Protein 2EOZ (pdb70)

Structure (mmCIF, N/CA/C/O backbone):
data_2EOZ
#
_entry.id   2EOZ
#
loop_
_entity.id
_entity.type
_entity.pdbx_description
1 polymer 'Zinc finger protein 473'
2 non-polymer 'ZINC ION'
#
loop_
_atom_site.group_PDB
_atom_site.id
_atom_site.type_symbol
_atom_site.label_atom_id
_atom_site.label_alt_id
_atom_site.label_comp_id
_atom_site.label_asym_id
_atom_site.label_entity_id
_atom_site.label_seq_id
_atom_site.pdbx_PDB_ins_code
_atom_site.Cartn_x
_atom_site.Cartn_y
_atom_site.Cartn_z
_atom_site.occupancy
_atom_site.B_iso_or_equiv
_atom_site.auth_seq_id
_atom_site.auth_comp_id
_atom_site.auth_asym_id
_atom_site.auth_atom_id
_atom_site.pdbx_PDB_model_num
ATOM 1 N N . GLY A 1 1 ? -0.936 -10.573 -21.018 1.00 0.00 1 GLY A N 1
ATOM 2 C CA . GLY A 1 1 ? -1.139 -10.279 -19.612 1.00 0.00 1 GLY A CA 1
ATOM 3 C C . GLY A 1 1 ? 0.098 -10.549 -18.779 1.00 0.00 1 GLY A C 1
ATOM 4 O O . GLY A 1 1 ? 0.092 -11.421 -17.910 1.00 0.00 1 GLY A O 1
ATOM 8 N N . SER A 1 2 ? 1.163 -9.799 -19.044 1.00 0.00 2 SER A N 1
ATOM 9 C CA . SER A 1 2 ? 2.416 -9.965 -18.316 1.00 0.00 2 SER A CA 1
ATOM 10 C C . SER A 1 2 ? 2.621 -8.826 -17.322 1.00 0.00 2 SER A C 1
ATOM 11 O O . SER A 1 2 ? 2.986 -9.053 -16.168 1.00 0.00 2 SER A O 1
ATOM 19 N N . SER A 1 3 ? 2.384 -7.601 -17.778 1.00 0.00 3 SER A N 1
ATOM 20 C CA . SER A 1 3 ? 2.547 -6.425 -16.931 1.00 0.00 3 SER A CA 1
ATOM 21 C C . SER A 1 3 ? 1.340 -6.244 -16.015 1.00 0.00 3 SER A C 1
ATOM 22 O O . SER A 1 3 ? 0.215 -6.584 -16.378 1.00 0.00 3 SER A O 1
ATOM 30 N N . GLY A 1 4 ? 1.585 -5.706 -14.824 1.00 0.00 4 GLY A N 1
ATOM 31 C CA . GLY A 1 4 ? 0.510 -5.489 -13.874 1.00 0.00 4 GLY A CA 1
ATOM 32 C C . GLY A 1 4 ? -0.295 -4.243 -14.183 1.00 0.00 4 GLY A C 1
ATOM 33 O O . GLY A 1 4 ? -0.779 -4.070 -15.301 1.00 0.00 4 GLY A O 1
ATOM 37 N N . SER A 1 5 ? -0.440 -3.372 -13.189 1.00 0.00 5 SER A N 1
ATOM 38 C CA . SER A 1 5 ? -1.197 -2.137 -13.359 1.00 0.00 5 SER A CA 1
ATOM 39 C C . SER A 1 5 ? -0.261 -0.949 -13.557 1.00 0.00 5 SER A C 1
ATOM 40 O O . SER A 1 5 ? 0.397 -0.499 -12.618 1.00 0.00 5 SER A O 1
ATOM 48 N N . SER A 1 6 ? -0.206 -0.445 -14.786 1.00 0.00 6 SER A N 1
ATOM 49 C CA . SER A 1 6 ? 0.653 0.689 -15.109 1.00 0.00 6 SER A CA 1
ATOM 50 C C . SER A 1 6 ? 0.348 1.877 -14.203 1.00 0.00 6 SER A C 1
ATOM 51 O O . SER A 1 6 ? -0.809 2.149 -13.884 1.00 0.00 6 SER A O 1
ATOM 59 N N . GLY A 1 7 ? 1.396 2.583 -13.790 1.00 0.00 7 GLY A N 1
ATOM 60 C CA . GLY A 1 7 ? 1.221 3.734 -12.923 1.00 0.00 7 GLY A CA 1
ATOM 61 C C . GLY A 1 7 ? 2.449 4.622 -12.884 1.00 0.00 7 GLY A C 1
ATOM 62 O O . GLY A 1 7 ? 3.458 4.329 -13.526 1.00 0.00 7 GLY A O 1
ATOM 66 N N . THR A 1 8 ? 2.364 5.714 -12.130 1.00 0.00 8 THR A N 1
ATOM 67 C CA . THR A 1 8 ? 3.475 6.649 -12.012 1.00 0.00 8 THR A CA 1
ATOM 68 C C . THR A 1 8 ? 3.746 7.000 -10.553 1.00 0.00 8 THR A C 1
ATOM 69 O O . THR A 1 8 ? 2.821 7.114 -9.750 1.00 0.00 8 THR A O 1
ATOM 80 N N . GLY A 1 9 ? 5.021 7.171 -10.217 1.00 0.00 9 GLY A N 1
ATOM 81 C CA . GLY A 1 9 ? 5.390 7.507 -8.854 1.00 0.00 9 GLY A CA 1
ATOM 82 C C . GLY A 1 9 ? 4.824 6.531 -7.842 1.00 0.00 9 GLY A C 1
ATOM 83 O O . GLY A 1 9 ? 3.707 6.708 -7.358 1.00 0.00 9 GLY A O 1
ATOM 87 N N . GLU A 1 10 ? 5.597 5.497 -7.524 1.00 0.00 10 GLU A N 1
ATOM 88 C CA . GLU A 1 10 ? 5.164 4.488 -6.564 1.00 0.00 10 GLU A CA 1
ATOM 89 C C . GLU A 1 10 ? 5.085 5.073 -5.157 1.00 0.00 10 GLU A C 1
ATOM 90 O O . GLU A 1 10 ? 6.004 5.756 -4.703 1.00 0.00 10 GLU A O 1
ATOM 102 N N . LYS A 1 11 ? 3.980 4.802 -4.471 1.00 0.00 11 LYS A N 1
ATOM 103 C CA . LYS A 1 11 ? 3.778 5.300 -3.116 1.00 0.00 11 LYS A CA 1
ATOM 104 C C . LYS A 1 11 ? 4.945 4.910 -2.214 1.00 0.00 11 LYS A C 1
ATOM 105 O O . LYS A 1 11 ? 5.520 3.828 -2.335 1.00 0.00 11 LYS A O 1
ATOM 124 N N . PRO A 1 12 ? 5.304 5.810 -1.286 1.00 0.00 12 PRO A N 1
ATOM 125 C CA . PRO A 1 12 ? 6.404 5.580 -0.345 1.00 0.00 12 PRO A CA 1
ATOM 126 C C . PRO A 1 12 ? 6.071 4.506 0.685 1.00 0.00 12 PRO A C 1
ATOM 127 O O . PRO A 1 12 ? 6.955 3.791 1.158 1.00 0.00 12 PRO A O 1
ATOM 138 N N . TYR A 1 13 ? 4.792 4.397 1.027 1.00 0.00 13 TYR A N 1
ATOM 139 C CA . TYR A 1 13 ? 4.344 3.411 2.003 1.00 0.00 13 TYR A CA 1
ATOM 140 C C . TYR A 1 13 ? 3.744 2.192 1.309 1.00 0.00 13 TYR A C 1
ATOM 141 O O . TYR A 1 13 ? 3.001 2.320 0.336 1.00 0.00 13 TYR A O 1
ATOM 159 N N . SER A 1 14 ? 4.074 1.008 1.817 1.00 0.00 14 SER A N 1
ATOM 160 C CA . SER A 1 14 ? 3.572 -0.236 1.245 1.00 0.00 14 SER A CA 1
ATOM 161 C C . SER A 1 14 ? 3.362 -1.287 2.330 1.00 0.00 14 SER A C 1
ATOM 162 O O 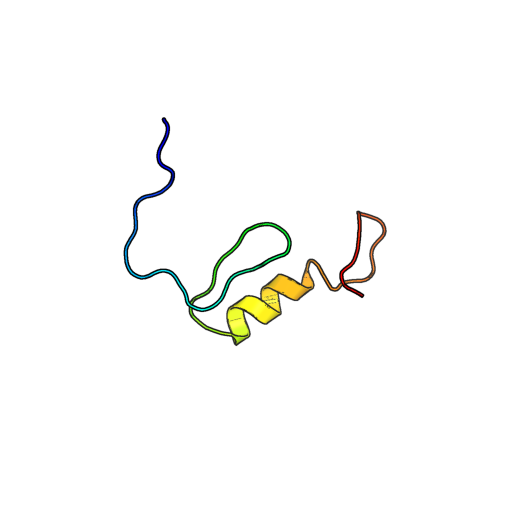. SER A 1 14 ? 4.131 -1.368 3.289 1.00 0.00 14 SER A O 1
ATOM 170 N N . CYS A 1 15 ? 2.316 -2.090 2.172 1.00 0.00 15 CYS A N 1
ATOM 171 C CA . CYS A 1 15 ? 2.002 -3.137 3.138 1.00 0.00 15 CYS A CA 1
ATOM 172 C C . CYS A 1 15 ? 2.760 -4.421 2.813 1.00 0.00 15 CYS A C 1
ATOM 173 O O . CYS A 1 15 ? 2.352 -5.192 1.945 1.00 0.00 15 CYS A O 1
ATOM 180 N N . ASN A 1 16 ? 3.865 -4.644 3.517 1.00 0.00 16 ASN A N 1
ATOM 181 C CA . ASN A 1 16 ? 4.680 -5.834 3.304 1.00 0.00 16 ASN A CA 1
ATOM 182 C C . ASN A 1 16 ? 4.108 -7.028 4.061 1.00 0.00 16 ASN A C 1
ATOM 183 O O . ASN A 1 16 ? 4.843 -7.788 4.692 1.00 0.00 16 ASN A O 1
ATOM 194 N N . VAL A 1 17 ? 2.790 -7.189 3.992 1.00 0.00 17 VAL A N 1
ATOM 195 C CA . VAL A 1 17 ? 2.118 -8.292 4.668 1.00 0.00 17 VAL A CA 1
ATOM 196 C C . VAL A 1 17 ? 1.200 -9.046 3.713 1.00 0.00 17 VAL A C 1
ATOM 197 O O . VAL A 1 17 ? 1.303 -10.264 3.566 1.00 0.00 17 VAL A O 1
ATOM 210 N N . CYS A 1 18 ? 0.302 -8.313 3.063 1.00 0.00 18 CYS A N 1
ATOM 211 C CA . CYS A 1 18 ? -0.636 -8.911 2.120 1.00 0.00 18 CYS A CA 1
ATOM 212 C C . CYS A 1 18 ? -0.374 -8.412 0.702 1.00 0.00 18 CYS A C 1
ATOM 213 O O . CYS A 1 18 ? -0.345 -9.194 -0.248 1.00 0.00 18 CYS A O 1
ATOM 220 N N . GLY A 1 19 ? -0.182 -7.103 0.567 1.00 0.00 19 GLY A N 1
ATOM 221 C CA . GLY A 1 19 ? 0.076 -6.522 -0.738 1.00 0.00 19 GLY A CA 1
ATOM 222 C C . GLY A 1 19 ? -0.757 -5.281 -0.994 1.00 0.00 19 GLY A C 1
ATOM 223 O O . GLY A 1 19 ? -1.675 -5.298 -1.815 1.00 0.00 19 GLY A O 1
ATOM 227 N N . LYS A 1 20 ? -0.437 -4.201 -0.290 1.00 0.00 20 LYS A N 1
ATOM 228 C CA . LYS A 1 20 ? -1.162 -2.945 -0.444 1.00 0.00 20 LYS A CA 1
ATOM 229 C C . LYS A 1 20 ? -0.197 -1.765 -0.513 1.00 0.00 20 LYS A C 1
ATOM 230 O O . LYS A 1 20 ? 1.012 -1.930 -0.358 1.00 0.00 20 LYS A O 1
ATOM 249 N N . ALA A 1 21 ? -0.741 -0.575 -0.746 1.00 0.00 21 ALA A N 1
ATOM 250 C CA . ALA A 1 21 ? 0.072 0.633 -0.831 1.00 0.00 21 ALA A CA 1
ATOM 251 C C . ALA A 1 21 ? -0.660 1.830 -0.234 1.00 0.00 21 ALA A C 1
ATOM 252 O O . ALA A 1 21 ? -1.887 1.835 -0.135 1.00 0.00 21 ALA A O 1
ATOM 259 N N . PHE A 1 22 ? 0.102 2.843 0.166 1.00 0.00 22 PHE A N 1
ATOM 260 C CA . PHE A 1 22 ? -0.474 4.046 0.756 1.00 0.00 22 PHE A CA 1
ATOM 261 C C . PHE A 1 22 ? 0.428 5.253 0.519 1.00 0.00 22 PHE A C 1
ATOM 262 O O . PHE A 1 22 ? 1.652 5.129 0.478 1.00 0.00 22 PHE A O 1
ATOM 279 N N . VAL A 1 23 ? -0.186 6.422 0.364 1.00 0.00 23 VAL A N 1
ATOM 280 C CA . VAL A 1 23 ? 0.560 7.653 0.132 1.00 0.00 23 VAL A CA 1
ATOM 281 C C . VAL A 1 23 ? 1.167 8.181 1.427 1.00 0.00 23 VAL A C 1
ATOM 282 O O . VAL A 1 23 ? 2.311 8.635 1.450 1.00 0.00 23 VAL A O 1
ATOM 295 N N . LEU A 1 24 ? 0.392 8.118 2.505 1.00 0.00 24 LEU A N 1
ATOM 296 C CA . LEU A 1 24 ? 0.853 8.589 3.806 1.00 0.00 24 LEU A CA 1
ATOM 297 C C . LEU A 1 24 ? 1.145 7.417 4.737 1.00 0.00 24 LEU A C 1
ATOM 298 O O . LEU A 1 24 ? 0.897 6.261 4.394 1.00 0.00 24 LEU A O 1
ATOM 314 N N . SER A 1 25 ? 1.673 7.723 5.918 1.00 0.00 25 SER A N 1
ATOM 315 C CA . SER A 1 25 ? 2.001 6.695 6.899 1.00 0.00 25 SER A CA 1
ATOM 316 C C . SER A 1 25 ? 0.768 6.300 7.705 1.00 0.00 25 SER A C 1
ATOM 317 O O . SER A 1 25 ? 0.495 5.117 7.903 1.00 0.00 25 SER A O 1
ATOM 325 N N . ALA A 1 26 ? 0.027 7.301 8.169 1.00 0.00 26 ALA A N 1
ATOM 326 C CA . ALA A 1 26 ? -1.179 7.060 8.952 1.00 0.00 26 ALA A CA 1
ATOM 327 C C . ALA A 1 26 ? -2.106 6.078 8.245 1.00 0.00 26 ALA A C 1
ATOM 328 O O . ALA A 1 26 ? -2.707 5.210 8.878 1.00 0.00 26 ALA A O 1
ATOM 335 N N . HIS A 1 27 ? -2.218 6.221 6.928 1.00 0.00 27 HIS A N 1
ATOM 336 C CA . HIS A 1 27 ? -3.073 5.345 6.134 1.00 0.00 27 HIS A CA 1
ATOM 337 C C . HIS A 1 27 ? -2.593 3.899 6.214 1.00 0.00 27 HIS A C 1
ATOM 338 O O . HIS A 1 27 ? -3.394 2.976 6.373 1.00 0.00 27 HIS A O 1
ATOM 352 N N . LEU A 1 28 ? -1.283 3.708 6.103 1.00 0.00 28 LEU A N 1
ATOM 353 C CA . LEU A 1 28 ? -0.697 2.374 6.163 1.00 0.00 28 LEU A CA 1
ATOM 354 C C . LEU A 1 28 ? -0.944 1.730 7.523 1.00 0.00 28 LEU A C 1
ATOM 355 O O . LEU A 1 28 ? -1.361 0.576 7.609 1.00 0.00 28 LEU A O 1
ATOM 371 N N . ASN A 1 29 ? -0.684 2.487 8.585 1.00 0.00 29 ASN A N 1
ATOM 372 C CA . ASN A 1 29 ? -0.880 1.991 9.943 1.00 0.00 29 ASN A CA 1
ATOM 373 C C . ASN A 1 29 ? -2.293 1.445 10.124 1.00 0.00 29 ASN A C 1
ATOM 374 O O . ASN A 1 29 ? -2.479 0.317 10.579 1.00 0.00 29 ASN A O 1
ATOM 385 N N . GLN A 1 30 ? -3.285 2.254 9.765 1.00 0.00 30 GLN A N 1
ATOM 386 C CA . GLN A 1 30 ? -4.681 1.852 9.888 1.00 0.00 30 GLN A CA 1
ATOM 387 C C . GLN A 1 30 ? -4.908 0.477 9.268 1.00 0.00 30 GLN A C 1
ATOM 388 O O . GLN A 1 30 ? -5.668 -0.335 9.797 1.00 0.00 30 GLN A O 1
ATOM 402 N N . HIS A 1 31 ? -4.245 0.223 8.144 1.00 0.00 31 HIS A N 1
ATOM 403 C CA . HIS A 1 31 ? -4.375 -1.054 7.452 1.00 0.00 31 HIS A CA 1
ATOM 404 C C . HIS A 1 31 ? -3.645 -2.159 8.209 1.00 0.00 31 HIS A C 1
ATOM 405 O O . HIS A 1 31 ? -4.247 -3.157 8.606 1.00 0.00 31 HIS A O 1
ATOM 419 N N . LEU A 1 32 ? -2.344 -1.974 8.406 1.00 0.00 32 LEU A N 1
ATOM 420 C CA . LEU A 1 32 ? -1.530 -2.956 9.115 1.00 0.00 32 LEU A CA 1
ATOM 421 C C . LEU A 1 32 ? -2.310 -3.579 10.268 1.00 0.00 32 LEU A C 1
ATOM 422 O O . LEU A 1 32 ? -2.076 -4.728 10.640 1.00 0.00 32 LEU A O 1
ATOM 438 N N . ARG A 1 33 ? -3.240 -2.812 10.829 1.00 0.00 33 ARG A N 1
ATOM 439 C CA . ARG A 1 33 ? -4.056 -3.289 11.939 1.00 0.00 33 ARG A CA 1
ATOM 440 C C . ARG A 1 33 ? -4.654 -4.657 11.626 1.00 0.00 33 ARG A C 1
ATOM 441 O O . ARG A 1 33 ? -4.498 -5.606 12.395 1.00 0.00 33 ARG A O 1
ATOM 462 N N . VAL A 1 34 ? -5.341 -4.752 10.491 1.00 0.00 34 VAL A N 1
ATOM 463 C CA . VAL A 1 34 ? -5.962 -6.004 10.076 1.00 0.00 34 VAL A CA 1
ATOM 464 C C . VAL A 1 34 ? -4.991 -7.171 10.212 1.00 0.00 34 VAL A C 1
ATOM 465 O O . VAL A 1 34 ? -5.402 -8.330 10.281 1.00 0.00 34 VAL A O 1
ATOM 478 N N . HIS A 1 35 ? -3.700 -6.858 10.250 1.00 0.00 35 HIS A N 1
ATOM 479 C CA . HIS A 1 35 ? -2.668 -7.882 10.379 1.00 0.00 35 HIS A CA 1
ATOM 480 C C . HIS A 1 35 ? -2.190 -7.991 11.824 1.00 0.00 35 HIS A C 1
ATOM 481 O O . HIS A 1 35 ? -2.169 -9.079 12.402 1.00 0.00 35 HIS A O 1
ATOM 495 N N . THR A 1 36 ? -1.804 -6.858 12.402 1.00 0.00 36 THR A N 1
ATOM 496 C CA . THR A 1 36 ? -1.324 -6.827 13.778 1.00 0.00 36 THR A CA 1
ATOM 497 C C . THR A 1 36 ? -2.481 -6.920 14.766 1.00 0.00 36 THR A C 1
ATOM 498 O O . THR A 1 36 ? -2.560 -6.142 15.716 1.00 0.00 36 THR A O 1
ATOM 509 N N . GLN A 1 37 ? -3.374 -7.877 14.536 1.00 0.00 37 GLN A N 1
ATOM 510 C CA . GLN A 1 37 ? -4.527 -8.071 15.408 1.00 0.00 37 GLN A CA 1
ATOM 511 C C . GLN A 1 37 ? -4.627 -9.523 15.863 1.00 0.00 37 GLN A C 1
ATOM 512 O O . GLN A 1 37 ? -4.392 -10.445 15.082 1.00 0.00 37 GLN A O 1
ATOM 526 N N . GLU A 1 38 ? -4.978 -9.718 17.130 1.00 0.00 38 GLU A N 1
ATOM 527 C CA . GLU A 1 38 ? -5.108 -11.059 17.688 1.00 0.00 38 GLU A CA 1
ATOM 528 C C . GLU A 1 38 ? -6.298 -11.791 17.074 1.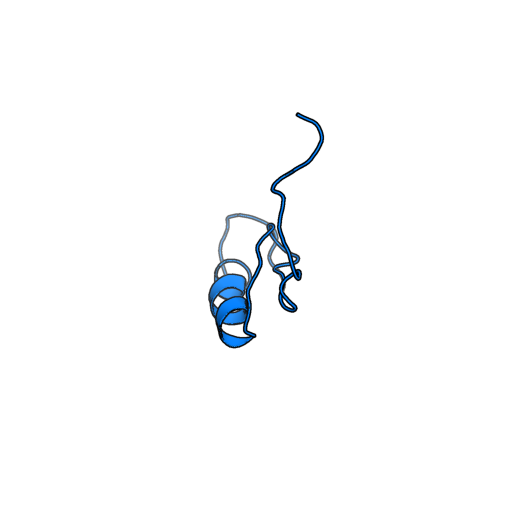00 0.00 38 GLU A C 1
ATOM 529 O O . GLU A 1 38 ? -7.449 -11.391 17.255 1.00 0.00 38 GLU A O 1
ATOM 541 N N . THR A 1 39 ? -6.013 -12.866 16.346 1.00 0.00 39 THR A N 1
ATOM 542 C CA . THR A 1 39 ? -7.058 -13.653 15.704 1.00 0.00 39 THR A CA 1
ATOM 543 C C . THR A 1 39 ? -6.535 -15.021 15.281 1.00 0.00 39 THR A C 1
ATOM 544 O O . THR A 1 39 ? -5.332 -15.205 15.088 1.00 0.00 39 THR A O 1
ATOM 555 N N . LEU A 1 40 ? -7.444 -15.979 15.138 1.00 0.00 40 LEU A N 1
ATOM 556 C CA . LEU A 1 40 ? -7.074 -17.332 14.738 1.00 0.00 40 LEU A CA 1
ATOM 557 C C . LEU A 1 40 ? -7.312 -17.542 13.246 1.00 0.00 40 LEU A C 1
ATOM 558 O O . LEU A 1 40 ? -7.993 -18.485 12.842 1.00 0.00 40 LEU A O 1
ATOM 574 N N . SER A 1 41 ? -6.744 -16.659 12.431 1.00 0.00 41 SER A N 1
ATOM 575 C CA . SER A 1 41 ? -6.895 -16.747 10.983 1.00 0.00 41 SER A CA 1
ATOM 576 C C . SER A 1 41 ? -5.610 -17.247 10.332 1.00 0.00 41 SER A C 1
ATOM 577 O O . SER A 1 41 ? -5.624 -18.200 9.555 1.00 0.00 41 SER A O 1
ATOM 585 N N . GLY A 1 42 ? -4.497 -16.594 10.655 1.00 0.00 42 GLY A N 1
ATOM 586 C CA . GLY A 1 42 ? -3.218 -16.986 10.093 1.00 0.00 42 GLY A CA 1
ATOM 587 C C . GLY A 1 42 ? -2.046 -16.473 10.907 1.00 0.00 42 GLY A C 1
ATOM 588 O O . GLY A 1 42 ? -2.174 -16.163 12.092 1.00 0.00 42 GLY A O 1
ATOM 592 N N . PRO A 1 43 ? -0.871 -16.381 10.267 1.00 0.00 43 PRO A N 1
ATOM 593 C CA . PRO A 1 43 ? 0.351 -15.904 10.921 1.00 0.00 43 PRO A CA 1
ATOM 594 C C . PRO A 1 43 ? 0.296 -14.414 11.239 1.00 0.00 43 PRO A C 1
ATOM 595 O O . PRO A 1 43 ? 0.017 -13.593 10.365 1.00 0.00 43 PRO A O 1
ATOM 606 N N . SER A 1 44 ? 0.563 -14.071 12.495 1.00 0.00 44 SER A N 1
ATOM 607 C CA . SER A 1 44 ? 0.540 -12.679 12.929 1.00 0.00 44 SER A CA 1
ATOM 608 C C . SER A 1 44 ? 1.908 -12.030 12.744 1.00 0.00 44 SER A C 1
ATOM 609 O O . SER A 1 44 ? 2.885 -12.700 12.412 1.00 0.00 44 SER A O 1
ATOM 617 N N . SER A 1 45 ? 1.968 -10.720 12.962 1.00 0.00 45 SER A N 1
ATOM 618 C CA . SER A 1 45 ? 3.215 -9.977 12.816 1.00 0.00 45 SER A CA 1
ATOM 619 C C . SER A 1 45 ? 3.978 -9.933 14.136 1.00 0.00 45 SER A C 1
ATOM 620 O O . SER A 1 45 ? 5.187 -9.706 14.160 1.00 0.00 45 SER A O 1
ATOM 628 N N . GLY A 1 46 ? 3.262 -10.153 15.235 1.00 0.00 46 GLY A N 1
ATOM 629 C CA . GLY A 1 46 ? 3.887 -10.134 16.544 1.00 0.00 46 GLY A CA 1
ATOM 630 C C . GLY A 1 46 ? 2.883 -9.944 17.663 1.00 0.00 46 GLY A C 1
ATOM 631 O O . GLY A 1 46 ? 2.233 -10.912 18.055 1.00 0.00 46 GLY A O 1
ATOM 636 N N . GLY A 1 1 ? -12.841 -14.151 -12.779 1.00 0.00 1 GLY A N 2
ATOM 637 C CA . GLY A 1 1 ? -11.807 -15.066 -12.330 1.00 0.00 1 GLY A CA 2
ATOM 638 C C . GLY A 1 1 ? -10.601 -14.344 -11.761 1.00 0.00 1 GLY A C 2
ATOM 639 O O . GLY A 1 1 ? -9.508 -14.413 -12.322 1.00 0.00 1 GLY A O 2
ATOM 643 N N . SER A 1 2 ? -10.801 -13.648 -10.646 1.00 0.00 2 SER A N 2
ATOM 644 C CA . SER A 1 2 ? -9.722 -12.906 -10.005 1.00 0.00 2 SER A CA 2
ATOM 645 C C . SER A 1 2 ? -9.000 -12.017 -11.013 1.00 0.00 2 SER A C 2
ATOM 646 O O . SER A 1 2 ? -7.773 -11.925 -11.008 1.00 0.00 2 SER A O 2
ATOM 654 N N . SER A 1 3 ? -9.772 -11.366 -11.877 1.00 0.00 3 SER A N 2
ATOM 655 C CA . SER A 1 3 ? -9.207 -10.487 -12.895 1.00 0.00 3 SER A CA 2
ATOM 656 C C . SER A 1 3 ? -8.240 -9.485 -12.271 1.00 0.00 3 SER A C 2
ATOM 657 O O . SER A 1 3 ? -8.146 -9.374 -11.049 1.00 0.00 3 SER A O 2
ATOM 665 N N . GLY A 1 4 ? -7.523 -8.756 -13.121 1.00 0.00 4 GLY A N 2
ATOM 666 C CA . GLY A 1 4 ? -6.572 -7.772 -12.636 1.00 0.00 4 GLY A CA 2
ATOM 667 C C . GLY A 1 4 ? -6.751 -6.419 -13.295 1.00 0.00 4 GLY A C 2
ATOM 668 O O . GLY A 1 4 ? -5.880 -5.963 -14.036 1.00 0.00 4 GLY A O 2
ATOM 672 N N . SER A 1 5 ? -7.883 -5.777 -13.027 1.00 0.00 5 SER A N 2
ATOM 673 C CA . SER A 1 5 ? -8.176 -4.470 -13.604 1.00 0.00 5 SER A CA 2
ATOM 674 C C . SER A 1 5 ? -7.784 -3.352 -12.644 1.00 0.00 5 SER A C 2
ATOM 675 O O . SER A 1 5 ? -8.588 -2.916 -11.820 1.00 0.00 5 SER A O 2
ATOM 683 N N . SER A 1 6 ? -6.542 -2.892 -12.756 1.00 0.00 6 SER A N 2
ATOM 684 C CA . SER A 1 6 ? -6.040 -1.827 -11.895 1.00 0.00 6 SER A CA 2
ATOM 685 C C . SER A 1 6 ? -4.719 -1.278 -12.424 1.00 0.00 6 SER A C 2
ATOM 686 O O . SER A 1 6 ? -3.836 -2.034 -12.828 1.00 0.00 6 SER A O 2
ATOM 694 N N . GLY A 1 7 ? -4.590 0.046 -12.419 1.00 0.00 7 GLY A N 2
ATOM 695 C CA . GLY A 1 7 ? -3.375 0.675 -12.901 1.00 0.00 7 GLY A CA 2
ATOM 696 C C . GLY A 1 7 ? -2.202 0.464 -11.963 1.00 0.00 7 GLY A C 2
ATOM 697 O O . GLY A 1 7 ? -2.280 -0.333 -11.028 1.00 0.00 7 GLY A O 2
ATOM 701 N N . THR A 1 8 ? -1.110 1.180 -12.214 1.00 0.00 8 THR A N 2
ATOM 702 C CA . THR A 1 8 ? 0.085 1.065 -11.387 1.00 0.00 8 THR A CA 2
ATOM 703 C C . THR A 1 8 ? 0.684 2.436 -11.094 1.00 0.00 8 THR A C 2
ATOM 704 O O . THR A 1 8 ? 0.602 3.348 -11.916 1.00 0.00 8 THR A O 2
ATOM 715 N N . GLY A 1 9 ? 1.288 2.574 -9.918 1.00 0.00 9 GLY A N 2
ATOM 716 C CA . GLY A 1 9 ? 1.893 3.837 -9.538 1.00 0.00 9 GLY A CA 2
ATOM 717 C C . GLY A 1 9 ? 3.054 3.660 -8.580 1.00 0.00 9 GLY A C 2
ATOM 718 O O . GLY A 1 9 ? 3.729 2.631 -8.598 1.00 0.00 9 GLY A O 2
ATOM 722 N N . GLU A 1 10 ? 3.288 4.665 -7.743 1.00 0.00 10 GLU A N 2
ATOM 723 C CA . GLU A 1 10 ? 4.378 4.615 -6.775 1.00 0.00 10 GLU A CA 2
ATOM 724 C C . GLU A 1 10 ? 3.967 5.268 -5.459 1.00 0.00 10 GLU A C 2
ATOM 725 O O . GLU A 1 10 ? 3.349 6.333 -5.447 1.00 0.00 10 GLU A O 2
ATOM 737 N N . LYS A 1 11 ? 4.313 4.621 -4.351 1.00 0.00 11 LYS A N 2
ATOM 738 C CA . LYS A 1 11 ? 3.982 5.137 -3.028 1.00 0.00 11 LYS A CA 2
ATOM 739 C C . LYS A 1 11 ? 5.122 4.886 -2.045 1.00 0.00 11 LYS A C 2
ATOM 740 O O . LYS A 1 11 ? 5.800 3.860 -2.094 1.00 0.00 11 LYS A O 2
ATOM 759 N N . PRO A 1 12 ? 5.337 5.843 -1.131 1.00 0.00 12 PRO A N 2
ATOM 760 C CA . PRO A 1 12 ? 6.393 5.747 -0.118 1.00 0.00 12 PRO A CA 2
ATOM 761 C C . PRO A 1 12 ? 6.097 4.678 0.928 1.00 0.00 12 PRO A C 2
ATOM 762 O O . PRO A 1 12 ? 7.012 4.109 1.524 1.00 0.00 12 PRO A O 2
ATOM 773 N N . TYR A 1 13 ? 4.815 4.408 1.145 1.00 0.00 13 TYR A N 2
ATOM 774 C CA . TYR A 1 13 ? 4.399 3.408 2.121 1.00 0.00 13 TYR A CA 2
ATOM 775 C C . TYR A 1 13 ? 3.841 2.169 1.427 1.00 0.00 13 TYR A C 2
ATOM 776 O O . TYR A 1 13 ? 3.051 2.272 0.489 1.00 0.00 13 TYR A O 2
ATOM 794 N N . SER A 1 14 ? 4.258 0.997 1.896 1.00 0.00 14 SER A N 2
ATOM 795 C CA . SER A 1 14 ? 3.804 -0.263 1.320 1.00 0.00 14 SER A CA 2
ATOM 796 C C . SER A 1 14 ? 3.658 -1.332 2.398 1.00 0.00 14 SER A C 2
ATOM 797 O O . SER A 1 14 ? 4.430 -1.372 3.357 1.00 0.00 14 SER A O 2
ATOM 805 N N . CYS A 1 15 ? 2.664 -2.198 2.234 1.00 0.00 15 CYS A N 2
ATOM 806 C CA . CYS A 1 15 ? 2.415 -3.268 3.192 1.00 0.00 15 CYS A CA 2
ATOM 807 C C . CYS A 1 15 ? 3.153 -4.542 2.788 1.00 0.00 15 CYS A C 2
ATOM 808 O O . CYS A 1 15 ? 2.862 -5.138 1.752 1.00 0.00 15 CYS A O 2
ATOM 815 N N . ASN A 1 16 ? 4.109 -4.952 3.615 1.00 0.00 16 ASN A N 2
ATOM 816 C CA . ASN A 1 16 ? 4.889 -6.154 3.345 1.00 0.00 16 ASN A CA 2
ATOM 817 C C . ASN A 1 16 ? 4.247 -7.377 3.994 1.00 0.00 16 ASN A C 2
ATOM 818 O O . ASN A 1 16 ? 4.935 -8.230 4.553 1.00 0.00 16 ASN A O 2
ATOM 829 N N . VAL A 1 17 ? 2.922 -7.455 3.914 1.00 0.00 17 VAL A N 2
ATOM 830 C CA . VAL A 1 17 ? 2.186 -8.574 4.491 1.00 0.00 17 VAL A CA 2
ATOM 831 C C . VAL A 1 17 ? 1.238 -9.192 3.470 1.00 0.00 17 VAL A C 2
ATOM 832 O O . VAL A 1 17 ? 1.317 -10.385 3.176 1.00 0.00 17 VAL A O 2
ATOM 845 N N . CYS A 1 18 ? 0.340 -8.373 2.932 1.00 0.00 18 CYS A N 2
ATOM 846 C CA . CYS A 1 18 ? -0.625 -8.839 1.943 1.00 0.00 18 CYS A CA 2
ATOM 847 C C . CYS A 1 18 ? -0.283 -8.304 0.556 1.00 0.00 18 CYS A C 2
ATOM 848 O O . CYS A 1 18 ? -0.336 -9.033 -0.433 1.00 0.00 18 CYS A O 2
ATOM 855 N N . GLY A 1 19 ? 0.068 -7.023 0.491 1.00 0.00 19 GLY A N 2
ATOM 856 C CA . GLY A 1 19 ? 0.413 -6.411 -0.778 1.00 0.00 19 GLY A CA 2
ATOM 857 C C . GLY A 1 19 ? -0.407 -5.168 -1.065 1.00 0.00 19 GLY A C 2
ATOM 858 O O . GLY A 1 19 ? -1.229 -5.156 -1.982 1.00 0.00 19 GLY A O 2
ATOM 862 N N . LYS A 1 20 ? -0.185 -4.121 -0.279 1.00 0.00 20 LYS A N 2
ATOM 863 C CA . LYS A 1 20 ? -0.909 -2.867 -0.452 1.00 0.00 20 LYS A CA 2
ATOM 864 C C . LYS A 1 20 ? 0.053 -1.684 -0.495 1.00 0.00 20 LYS A C 2
ATOM 865 O O . LYS A 1 20 ? 1.250 -1.837 -0.254 1.00 0.00 20 LYS A O 2
ATOM 884 N N . ALA A 1 21 ? -0.479 -0.506 -0.802 1.00 0.00 21 ALA A N 2
ATOM 885 C CA . ALA A 1 21 ? 0.332 0.703 -0.873 1.00 0.00 21 ALA A CA 2
ATOM 886 C C . ALA A 1 21 ? -0.456 1.922 -0.405 1.00 0.00 21 ALA A C 2
ATOM 887 O O . ALA A 1 21 ? -1.673 1.992 -0.583 1.00 0.00 21 ALA A O 2
ATOM 894 N N . PHE A 1 22 ? 0.243 2.880 0.194 1.00 0.00 22 PHE A N 2
ATOM 895 C CA . PHE A 1 22 ? -0.392 4.095 0.689 1.00 0.00 22 PHE A CA 2
ATOM 896 C C . PHE A 1 22 ? 0.509 5.307 0.470 1.00 0.00 22 PHE A C 2
ATOM 897 O O . PHE A 1 22 ? 1.731 5.182 0.394 1.00 0.00 22 PHE A O 2
ATOM 914 N N . VAL A 1 23 ? -0.105 6.482 0.368 1.00 0.00 23 VAL A N 2
ATOM 915 C CA . VAL A 1 23 ? 0.639 7.718 0.159 1.00 0.00 23 VAL A CA 2
ATOM 916 C C . VAL A 1 23 ? 1.156 8.279 1.479 1.00 0.00 23 VAL A C 2
ATOM 917 O O . VAL A 1 23 ? 2.276 8.787 1.555 1.00 0.00 23 VAL A O 2
ATOM 930 N N . LEU A 1 24 ? 0.333 8.185 2.517 1.00 0.00 24 LEU A N 2
ATOM 931 C CA . LEU A 1 24 ? 0.706 8.683 3.837 1.00 0.00 24 LEU A CA 2
ATOM 932 C C . LEU A 1 24 ? 1.062 7.532 4.773 1.00 0.00 24 LEU A C 2
ATOM 933 O O . LEU A 1 24 ? 0.824 6.366 4.457 1.00 0.00 24 LEU A O 2
ATOM 949 N N . SER A 1 25 ? 1.631 7.868 5.926 1.00 0.00 25 SER A N 2
ATOM 950 C CA . SER A 1 25 ? 2.021 6.862 6.908 1.00 0.00 25 SER A CA 2
ATOM 951 C C . SER A 1 25 ? 0.808 6.368 7.690 1.00 0.00 25 SER A C 2
ATOM 952 O O . SER A 1 25 ? 0.623 5.166 7.875 1.00 0.00 25 SER A O 2
ATOM 960 N N . ALA A 1 26 ? -0.016 7.305 8.146 1.00 0.00 26 ALA A N 2
ATOM 961 C CA . ALA A 1 26 ? -1.213 6.967 8.907 1.00 0.00 26 ALA A CA 2
ATOM 962 C C . ALA A 1 26 ? -2.051 5.924 8.175 1.00 0.00 26 ALA A C 2
ATOM 963 O O . ALA A 1 26 ? -2.479 4.931 8.765 1.00 0.00 26 ALA A O 2
ATOM 970 N N . HIS A 1 27 ? -2.284 6.156 6.887 1.00 0.00 27 HIS A N 2
ATOM 971 C CA . HIS A 1 27 ? -3.072 5.236 6.074 1.00 0.00 27 HIS A CA 2
ATOM 972 C C . HIS A 1 27 ? -2.515 3.818 6.164 1.00 0.00 27 HIS A C 2
ATOM 973 O O . HIS A 1 27 ? -3.261 2.858 6.356 1.00 0.00 27 HIS A O 2
ATOM 987 N N . LEU A 1 28 ? -1.200 3.695 6.022 1.00 0.00 28 LEU A N 2
ATOM 988 C CA . LEU A 1 28 ? -0.542 2.394 6.086 1.00 0.00 28 LEU A CA 2
ATOM 989 C C . LEU A 1 28 ? -0.733 1.755 7.458 1.00 0.00 28 LEU A C 2
ATOM 990 O O . LEU A 1 28 ? -1.099 0.585 7.562 1.00 0.00 28 LEU A O 2
ATOM 1006 N N . ASN A 1 29 ? -0.484 2.531 8.507 1.00 0.00 29 ASN A N 2
ATOM 1007 C CA . ASN A 1 29 ? -0.630 2.041 9.873 1.00 0.00 29 ASN A CA 2
ATOM 1008 C C . ASN A 1 29 ? -2.021 1.455 10.095 1.00 0.00 29 ASN A C 2
ATOM 1009 O O . ASN A 1 29 ? -2.161 0.307 10.514 1.00 0.00 29 ASN A O 2
ATOM 1020 N N . GLN A 1 30 ? -3.045 2.252 9.809 1.00 0.00 30 GLN A N 2
ATOM 1021 C CA . GLN A 1 30 ? -4.425 1.813 9.978 1.00 0.00 30 GLN A CA 2
ATOM 1022 C C . GLN A 1 30 ? -4.649 0.456 9.316 1.00 0.00 30 GLN A C 2
ATOM 1023 O O . GLN A 1 30 ? -5.341 -0.405 9.861 1.00 0.00 30 GLN A O 2
ATOM 1037 N N . HIS A 1 31 ? -4.059 0.273 8.139 1.00 0.00 31 HIS A N 2
ATOM 1038 C CA . HIS A 1 31 ? -4.194 -0.979 7.403 1.00 0.00 31 HIS A CA 2
ATOM 1039 C C . HIS A 1 31 ? -3.665 -2.151 8.224 1.00 0.00 31 HIS A C 2
ATOM 1040 O O . HIS A 1 31 ? -4.311 -3.195 8.323 1.00 0.00 31 HIS A O 2
ATOM 1054 N N . LEU A 1 32 ? -2.487 -1.972 8.811 1.00 0.00 32 LEU A N 2
ATOM 1055 C CA . LEU A 1 32 ? -1.870 -3.015 9.623 1.00 0.00 32 LEU A CA 2
ATOM 1056 C C . LEU A 1 32 ? -2.841 -3.526 10.683 1.00 0.00 32 LEU A C 2
ATOM 1057 O O . LEU A 1 32 ? -2.733 -4.663 11.142 1.00 0.00 32 LEU A O 2
ATOM 1073 N N . ARG A 1 33 ? -3.790 -2.678 11.065 1.00 0.00 33 ARG A N 2
ATOM 1074 C CA . ARG A 1 33 ? -4.781 -3.044 12.070 1.00 0.00 33 ARG A CA 2
ATOM 1075 C C . ARG A 1 33 ? -5.476 -4.351 11.699 1.00 0.00 33 ARG A C 2
ATOM 1076 O O . ARG A 1 33 ? -5.977 -5.068 12.565 1.00 0.00 33 ARG A O 2
ATOM 1097 N N . VAL A 1 34 ? -5.502 -4.654 10.405 1.00 0.00 34 VAL A N 2
ATOM 1098 C CA . VAL A 1 34 ? -6.135 -5.874 9.919 1.00 0.00 34 VAL A CA 2
ATOM 1099 C C . VAL A 1 34 ? -5.201 -7.071 10.062 1.00 0.00 34 VAL A C 2
ATOM 1100 O O . VAL A 1 34 ? -5.650 -8.213 10.166 1.00 0.00 34 VAL A O 2
ATOM 1113 N N . HIS A 1 35 ? -3.900 -6.802 10.066 1.00 0.00 35 HIS A N 2
ATOM 1114 C CA . HIS A 1 35 ? -2.902 -7.858 10.198 1.00 0.00 35 HIS A CA 2
ATOM 1115 C C . HIS A 1 35 ? -2.523 -8.069 11.661 1.00 0.00 35 HIS A C 2
ATOM 1116 O O . HIS A 1 35 ? -2.658 -9.169 12.196 1.00 0.00 35 HIS A O 2
ATOM 1130 N N . THR A 1 36 ? -2.047 -7.006 12.303 1.00 0.00 36 THR A N 2
ATOM 1131 C CA . THR A 1 36 ? -1.647 -7.075 13.702 1.00 0.00 36 THR A CA 2
ATOM 1132 C C . THR A 1 36 ? -2.542 -8.030 14.484 1.00 0.00 36 THR A C 2
ATOM 1133 O O . THR A 1 36 ? -2.073 -8.757 15.359 1.00 0.00 36 THR A O 2
ATOM 1144 N N . GLN A 1 37 ? -3.831 -8.023 14.161 1.00 0.00 37 GLN A N 2
ATOM 1145 C CA . GLN A 1 37 ? -4.791 -8.890 14.834 1.00 0.00 37 GLN A CA 2
ATOM 1146 C C . GLN A 1 37 ? -4.516 -10.356 14.517 1.00 0.00 37 GLN A C 2
ATOM 1147 O O . GLN A 1 37 ? -4.550 -10.766 13.358 1.00 0.00 37 GLN A O 2
ATOM 1161 N N . GLU A 1 38 ? -4.244 -11.140 15.555 1.00 0.00 38 GLU A N 2
ATOM 1162 C CA . GLU A 1 38 ? -3.962 -12.561 15.386 1.00 0.00 38 GLU A CA 2
ATOM 1163 C C . GLU A 1 38 ? -4.854 -13.167 14.307 1.00 0.00 38 GLU A C 2
ATOM 1164 O O . GLU A 1 38 ? -6.069 -12.963 14.301 1.00 0.00 38 GLU A O 2
ATOM 1176 N N . THR A 1 39 ? -4.243 -13.915 13.393 1.00 0.00 39 THR A N 2
ATOM 1177 C CA . THR A 1 39 ? -4.980 -14.550 12.308 1.00 0.00 39 THR A CA 2
ATOM 1178 C C . THR A 1 39 ? -4.860 -16.069 12.377 1.00 0.00 39 THR A C 2
ATOM 1179 O O . THR A 1 39 ? -5.858 -16.785 12.287 1.00 0.00 39 THR A O 2
ATOM 1190 N N . LEU A 1 40 ? -3.634 -16.554 12.538 1.00 0.00 40 LEU A N 2
ATOM 1191 C CA . LEU A 1 40 ? -3.383 -17.988 12.620 1.00 0.00 40 LEU A CA 2
ATOM 1192 C C . LEU A 1 40 ? -2.659 -18.341 13.915 1.00 0.00 40 LEU A C 2
ATOM 1193 O O . LEU A 1 40 ? -1.809 -17.587 14.388 1.00 0.00 40 LEU A O 2
ATOM 1209 N N . SER A 1 41 ? -2.999 -19.494 14.483 1.00 0.00 41 SER A N 2
ATOM 1210 C CA . SER A 1 41 ? -2.382 -19.947 15.724 1.00 0.00 41 SER A CA 2
ATOM 1211 C C . SER A 1 41 ? -1.060 -20.655 15.447 1.00 0.00 41 SER A C 2
ATOM 1212 O O . SER A 1 41 ? -1.015 -21.648 14.722 1.00 0.00 41 SER A O 2
ATOM 1220 N N . GLY A 1 42 ? 0.016 -20.135 16.030 1.00 0.00 42 GLY A N 2
ATOM 1221 C CA . GLY A 1 42 ? 1.326 -20.730 15.834 1.00 0.00 42 GLY A CA 2
ATOM 1222 C C . GLY A 1 42 ? 2.452 -19.787 16.209 1.00 0.00 42 GLY A C 2
ATOM 1223 O O . GLY A 1 42 ? 3.029 -19.106 15.361 1.00 0.00 42 GLY A O 2
ATOM 1227 N N . PRO A 1 43 ? 2.779 -19.738 17.509 1.00 0.00 43 PRO A N 2
ATOM 1228 C CA . PRO A 1 43 ? 3.846 -18.875 18.025 1.00 0.00 43 PRO A CA 2
ATOM 1229 C C . PRO A 1 43 ? 5.231 -19.343 17.593 1.00 0.00 43 PRO A C 2
ATOM 1230 O O . PRO A 1 43 ? 5.451 -20.533 17.363 1.00 0.00 43 PRO A O 2
ATOM 1241 N N . SER A 1 44 ? 6.163 -18.401 17.485 1.00 0.00 44 SER A N 2
ATOM 1242 C CA . SER A 1 44 ? 7.526 -18.718 17.077 1.00 0.00 44 SER A CA 2
ATOM 1243 C C . SER A 1 44 ? 8.461 -18.748 18.283 1.00 0.00 44 SER A C 2
ATOM 1244 O O . SER A 1 44 ? 8.148 -18.196 19.338 1.00 0.00 44 SER A O 2
ATOM 1252 N N . SER A 1 45 ? 9.609 -19.397 18.118 1.00 0.00 45 SER A N 2
ATOM 1253 C CA . SER A 1 45 ? 10.588 -19.503 19.193 1.00 0.00 45 SER A CA 2
ATOM 1254 C C . SER A 1 45 ? 11.479 -18.265 19.241 1.00 0.00 45 SER A C 2
ATOM 1255 O O . SER A 1 45 ? 12.134 -17.919 18.259 1.00 0.00 45 SER A O 2
ATOM 1263 N N . GLY A 1 46 ? 11.497 -17.601 20.393 1.00 0.00 46 GLY A N 2
ATOM 1264 C CA . GLY A 1 46 ? 12.309 -16.409 20.549 1.00 0.00 46 GLY A CA 2
ATOM 1265 C C . GLY A 1 46 ? 12.951 -16.319 21.919 1.00 0.00 46 GLY A C 2
ATOM 1266 O O . GLY A 1 46 ? 13.750 -17.189 22.265 1.00 0.00 46 GLY A O 2
ATOM 1271 N N . GLY A 1 1 ? -16.909 0.893 -9.256 1.00 0.00 1 GLY A N 3
ATOM 1272 C CA . GLY A 1 1 ? -15.993 -0.112 -8.747 1.00 0.00 1 GLY A CA 3
ATOM 1273 C C . GLY A 1 1 ? -14.600 0.025 -9.328 1.00 0.00 1 GLY A C 3
ATOM 1274 O O . GLY A 1 1 ? -13.660 0.395 -8.624 1.00 0.00 1 GLY A O 3
ATOM 1278 N N . SER A 1 2 ? -14.466 -0.276 -10.616 1.00 0.00 2 SER A N 3
ATOM 1279 C CA . SER A 1 2 ? -13.176 -0.190 -11.290 1.00 0.00 2 SER A CA 3
ATOM 1280 C C . SER A 1 2 ? -12.785 1.265 -11.531 1.00 0.00 2 SER A C 3
ATOM 1281 O O . SER A 1 2 ? -13.069 1.829 -12.587 1.00 0.00 2 SER A O 3
ATOM 1289 N N . SER A 1 3 ? -12.131 1.867 -10.542 1.00 0.00 3 SER A N 3
ATOM 1290 C CA . SER A 1 3 ? -11.703 3.257 -10.643 1.00 0.00 3 SER A CA 3
ATOM 1291 C C . SER A 1 3 ? -10.481 3.385 -11.548 1.00 0.00 3 SER A C 3
ATOM 1292 O O . SER A 1 3 ? -10.344 4.356 -12.292 1.00 0.00 3 SER A O 3
ATOM 1300 N N . GLY A 1 4 ? -9.594 2.398 -11.477 1.00 0.00 4 GLY A N 3
ATOM 1301 C CA . GLY A 1 4 ? -8.394 2.418 -12.293 1.00 0.00 4 GLY A CA 3
ATOM 1302 C C . GLY A 1 4 ? -7.384 1.372 -11.865 1.00 0.00 4 GLY A C 3
ATOM 1303 O O . GLY A 1 4 ? -6.986 1.323 -10.701 1.00 0.00 4 GLY A O 3
ATOM 1307 N N . SER A 1 5 ? -6.969 0.532 -12.807 1.00 0.00 5 SER A N 3
ATOM 1308 C CA . SER A 1 5 ? -6.003 -0.522 -12.520 1.00 0.00 5 SER A CA 3
ATOM 1309 C C . SER A 1 5 ? -4.771 0.045 -11.822 1.00 0.00 5 SER A C 3
ATOM 1310 O O . SER A 1 5 ? -4.454 -0.332 -10.694 1.00 0.00 5 SER A O 3
ATOM 1318 N N . SER A 1 6 ? -4.080 0.955 -12.502 1.00 0.00 6 SER A N 3
ATOM 1319 C CA . SER A 1 6 ? -2.880 1.573 -11.949 1.00 0.00 6 SER A CA 3
ATOM 1320 C C . SER A 1 6 ? -2.371 2.683 -12.864 1.00 0.00 6 SER A C 3
ATOM 1321 O O . SER A 1 6 ? -2.615 2.670 -14.070 1.00 0.00 6 SER A O 3
ATOM 1329 N N . GLY A 1 7 ? -1.661 3.644 -12.280 1.00 0.00 7 GLY A N 3
ATOM 1330 C CA . GLY A 1 7 ? -1.128 4.748 -13.055 1.00 0.00 7 GLY A CA 3
ATOM 1331 C C . GLY A 1 7 ? -1.084 6.042 -12.267 1.00 0.00 7 GLY A C 3
ATOM 1332 O O . GLY A 1 7 ? -1.394 7.111 -12.794 1.00 0.00 7 GLY A O 3
ATOM 1336 N N . THR A 1 8 ? -0.699 5.948 -10.998 1.00 0.00 8 THR A N 3
ATOM 1337 C CA . THR A 1 8 ? -0.618 7.119 -10.135 1.00 0.00 8 THR A CA 3
ATOM 1338 C C . THR A 1 8 ? 0.720 7.173 -9.405 1.00 0.00 8 THR A C 3
ATOM 1339 O O . THR A 1 8 ? 0.784 7.536 -8.231 1.00 0.00 8 THR A O 3
ATOM 1350 N N . GLY A 1 9 ? 1.788 6.810 -10.109 1.00 0.00 9 GLY A N 3
ATOM 1351 C CA . GLY A 1 9 ? 3.110 6.825 -9.512 1.00 0.00 9 GLY A CA 3
ATOM 1352 C C . GLY A 1 9 ? 3.279 5.756 -8.451 1.00 0.00 9 GLY A C 3
ATOM 1353 O O . GLY A 1 9 ? 2.333 5.039 -8.128 1.00 0.00 9 GLY A O 3
ATOM 1357 N N . GLU A 1 10 ? 4.488 5.648 -7.909 1.00 0.00 10 GLU A N 3
ATOM 1358 C CA . GLU A 1 10 ? 4.778 4.656 -6.880 1.00 0.00 10 GLU A CA 3
ATOM 1359 C C . GLU A 1 10 ? 4.701 5.277 -5.488 1.00 0.00 10 GLU A C 3
ATOM 1360 O O . GLU A 1 10 ? 5.450 6.199 -5.165 1.00 0.00 10 GLU A O 3
ATOM 1372 N N . LYS A 1 11 ? 3.788 4.766 -4.669 1.00 0.00 11 LYS A N 3
ATOM 1373 C CA . LYS A 1 11 ? 3.611 5.269 -3.311 1.00 0.00 11 LYS A CA 3
ATOM 1374 C C . LYS A 1 11 ? 4.830 4.951 -2.450 1.00 0.00 11 LYS A C 3
ATOM 1375 O O . LYS A 1 11 ? 5.454 3.898 -2.581 1.00 0.00 11 LYS A O 3
ATOM 1394 N N . PRO A 1 12 ? 5.177 5.880 -1.548 1.00 0.00 12 PRO A N 3
ATOM 1395 C CA . PRO A 1 12 ? 6.322 5.720 -0.646 1.00 0.00 12 PRO A CA 3
ATOM 1396 C C . PRO A 1 12 ? 6.083 4.644 0.408 1.00 0.00 12 PRO A C 3
ATOM 1397 O O . PRO A 1 12 ? 7.015 3.963 0.835 1.00 0.00 12 PRO A O 3
ATOM 1408 N N . TYR A 1 13 ? 4.830 4.497 0.823 1.00 0.00 13 TYR A N 3
ATOM 1409 C CA . TYR A 1 13 ? 4.470 3.505 1.829 1.00 0.00 13 TYR A CA 3
ATOM 1410 C C . TYR A 1 13 ? 3.890 2.254 1.177 1.00 0.00 13 TYR A C 3
ATOM 1411 O O . TYR A 1 13 ? 3.175 2.335 0.178 1.00 0.00 13 TYR A O 3
ATOM 1429 N N . SER A 1 14 ? 4.202 1.096 1.751 1.00 0.00 14 SER A N 3
ATOM 1430 C CA . SER A 1 14 ? 3.716 -0.174 1.226 1.00 0.00 14 SER A CA 3
ATOM 1431 C C . SER A 1 14 ? 3.562 -1.201 2.343 1.00 0.00 14 SER A C 3
ATOM 1432 O O . SER A 1 14 ? 4.332 -1.211 3.304 1.00 0.00 14 SER A O 3
ATOM 1440 N N . CYS A 1 15 ? 2.560 -2.064 2.210 1.00 0.00 15 CYS A N 3
ATOM 1441 C CA . CYS A 1 15 ? 2.303 -3.096 3.208 1.00 0.00 15 CYS A CA 3
ATOM 1442 C C . CYS A 1 15 ? 3.089 -4.365 2.893 1.00 0.00 15 CYS A C 3
ATOM 1443 O O . CYS A 1 15 ? 2.848 -5.022 1.881 1.00 0.00 15 CYS A O 3
ATOM 1450 N N . ASN A 1 16 ? 4.031 -4.704 3.768 1.00 0.00 16 ASN A N 3
ATOM 1451 C CA . ASN A 1 16 ? 4.853 -5.894 3.584 1.00 0.00 16 ASN A CA 3
ATOM 1452 C C . ASN A 1 16 ? 4.240 -7.095 4.298 1.00 0.00 16 ASN A C 3
ATOM 1453 O O . ASN A 1 16 ? 4.948 -7.897 4.906 1.00 0.00 16 ASN A O 3
ATOM 1464 N N . VAL A 1 17 ? 2.918 -7.212 4.220 1.00 0.00 17 VAL A N 3
ATOM 1465 C CA . VAL A 1 17 ? 2.209 -8.315 4.856 1.00 0.00 17 VAL A CA 3
ATOM 1466 C C . VAL A 1 17 ? 1.314 -9.042 3.859 1.00 0.00 17 VAL A C 3
ATOM 1467 O O . VAL A 1 17 ? 1.456 -10.246 3.643 1.00 0.00 17 VAL A O 3
ATOM 1480 N N . CYS A 1 18 ? 0.392 -8.302 3.252 1.00 0.00 18 CYS A N 3
ATOM 1481 C CA . CYS A 1 18 ? -0.527 -8.875 2.276 1.00 0.00 18 CYS A CA 3
ATOM 1482 C C . CYS A 1 18 ? -0.240 -8.338 0.877 1.00 0.00 18 CYS A C 3
ATOM 1483 O O . CYS A 1 18 ? -0.281 -9.078 -0.104 1.00 0.00 18 CYS A O 3
ATOM 1490 N N . GLY A 1 19 ? 0.051 -7.043 0.795 1.00 0.00 19 GLY A N 3
ATOM 1491 C CA . GLY A 1 19 ? 0.341 -6.428 -0.487 1.00 0.00 19 GLY A CA 3
ATOM 1492 C C . GLY A 1 19 ? -0.538 -5.225 -0.765 1.00 0.00 19 GLY A C 3
ATOM 1493 O O . GLY A 1 19 ? -1.504 -5.313 -1.524 1.00 0.00 19 GLY A O 3
ATOM 1497 N N . LYS A 1 20 ? -0.205 -4.096 -0.148 1.00 0.00 20 LYS A N 3
ATOM 1498 C CA . LYS A 1 20 ? -0.971 -2.869 -0.332 1.00 0.00 20 LYS A CA 3
ATOM 1499 C C . LYS A 1 20 ? -0.045 -1.663 -0.453 1.00 0.00 20 LYS A C 3
ATOM 1500 O O . LYS A 1 20 ? 1.164 -1.773 -0.250 1.00 0.00 20 LYS A O 3
ATOM 1519 N N . ALA A 1 21 ? -0.620 -0.511 -0.784 1.00 0.00 21 ALA A N 3
ATOM 1520 C CA . ALA A 1 21 ? 0.153 0.716 -0.928 1.00 0.00 21 ALA A CA 3
ATOM 1521 C C . ALA A 1 21 ? -0.583 1.904 -0.319 1.00 0.00 21 ALA A C 3
ATOM 1522 O O . ALA A 1 21 ? -1.814 1.943 -0.305 1.00 0.00 21 ALA A O 3
ATOM 1529 N N . PHE A 1 22 ? 0.177 2.871 0.184 1.00 0.00 22 PHE A N 3
ATOM 1530 C CA . PHE A 1 22 ? -0.404 4.060 0.796 1.00 0.00 22 PHE A CA 3
ATOM 1531 C C . PHE A 1 22 ? 0.473 5.283 0.548 1.00 0.00 22 PHE A C 3
ATOM 1532 O O . PHE A 1 22 ? 1.696 5.176 0.456 1.00 0.00 22 PHE A O 3
ATOM 1549 N N . VAL A 1 23 ? -0.161 6.446 0.440 1.00 0.00 23 VAL A N 3
ATOM 1550 C CA . VAL A 1 23 ? 0.560 7.691 0.203 1.00 0.00 23 VAL A CA 3
ATOM 1551 C C . VAL A 1 23 ? 1.159 8.234 1.495 1.00 0.00 23 VAL A C 3
ATOM 1552 O O . VAL A 1 23 ? 2.274 8.758 1.504 1.00 0.00 23 VAL A O 3
ATOM 1565 N N . LEU A 1 24 ? 0.413 8.106 2.586 1.00 0.00 24 LEU A N 3
ATOM 1566 C CA . LEU A 1 24 ? 0.870 8.583 3.887 1.00 0.00 24 LEU A CA 3
ATOM 1567 C C . LEU A 1 24 ? 1.197 7.415 4.812 1.00 0.00 24 LEU A C 3
ATOM 1568 O O . LEU A 1 24 ? 0.943 6.257 4.479 1.00 0.00 24 LEU A O 3
ATOM 1584 N N . SER A 1 25 ? 1.760 7.727 5.974 1.00 0.00 25 SER A N 3
ATOM 1585 C CA . SER A 1 25 ? 2.124 6.703 6.947 1.00 0.00 25 SER A CA 3
ATOM 1586 C C . SER A 1 25 ? 0.908 6.273 7.763 1.00 0.00 25 SER A C 3
ATOM 1587 O O . SER A 1 25 ? 0.696 5.084 8.002 1.00 0.00 25 SER A O 3
ATOM 1595 N N . ALA A 1 26 ? 0.113 7.249 8.187 1.00 0.00 26 ALA A N 3
ATOM 1596 C CA . ALA A 1 26 ? -1.082 6.973 8.975 1.00 0.00 26 ALA A CA 3
ATOM 1597 C C . ALA A 1 26 ? -1.975 5.953 8.277 1.00 0.00 26 ALA A C 3
ATOM 1598 O O . ALA A 1 26 ? -2.475 5.018 8.905 1.00 0.00 26 ALA A O 3
ATOM 1605 N N . HIS A 1 27 ? -2.173 6.137 6.976 1.00 0.00 27 HIS A N 3
ATOM 1606 C CA . HIS A 1 27 ? -3.007 5.232 6.193 1.00 0.00 27 HIS A CA 3
ATOM 1607 C C . HIS A 1 27 ? -2.456 3.810 6.239 1.00 0.00 27 HIS A C 3
ATOM 1608 O O . HIS A 1 27 ? -3.197 2.854 6.473 1.00 0.00 27 HIS A O 3
ATOM 1622 N N . LEU A 1 28 ? -1.154 3.677 6.014 1.00 0.00 28 LEU A N 3
ATOM 1623 C CA . LEU A 1 28 ? -0.504 2.372 6.030 1.00 0.00 28 LEU A CA 3
ATOM 1624 C C . LEU A 1 28 ? -0.738 1.662 7.359 1.00 0.00 28 LEU A C 3
ATOM 1625 O O . LEU A 1 28 ? -1.106 0.489 7.391 1.00 0.00 28 LEU A O 3
ATOM 1641 N N . ASN A 1 29 ? -0.524 2.383 8.455 1.00 0.00 29 ASN A N 3
ATOM 1642 C CA . ASN A 1 29 ? -0.714 1.823 9.788 1.00 0.00 29 ASN A CA 3
ATOM 1643 C C . ASN A 1 29 ? -2.145 1.324 9.969 1.00 0.00 29 ASN A C 3
ATOM 1644 O O . ASN A 1 29 ? -2.369 0.153 10.276 1.00 0.00 29 ASN A O 3
ATOM 1655 N N . GLN A 1 30 ? -3.107 2.220 9.777 1.00 0.00 30 GLN A N 3
ATOM 1656 C CA . GLN A 1 30 ? -4.516 1.869 9.919 1.00 0.00 30 GLN A CA 3
ATOM 1657 C C . GLN A 1 30 ? -4.809 0.519 9.275 1.00 0.00 30 GLN A C 3
ATOM 1658 O O . GLN A 1 30 ? -5.708 -0.204 9.706 1.00 0.00 30 GLN A O 3
ATOM 1672 N N . HIS A 1 31 ? -4.045 0.184 8.240 1.00 0.00 31 HIS A N 3
ATOM 1673 C CA . HIS A 1 31 ? -4.223 -1.081 7.535 1.00 0.00 31 HIS A CA 3
ATOM 1674 C C . HIS A 1 31 ? -3.619 -2.235 8.330 1.00 0.00 31 HIS A C 3
ATOM 1675 O O . HIS A 1 31 ? -4.288 -3.232 8.602 1.00 0.00 31 HIS A O 3
ATOM 1689 N N . LEU A 1 32 ? -2.351 -2.093 8.700 1.00 0.00 32 LEU A N 3
ATOM 1690 C CA . LEU A 1 32 ? -1.656 -3.123 9.463 1.00 0.00 32 LEU A CA 3
ATOM 1691 C C . LEU A 1 32 ? -2.593 -3.775 10.476 1.00 0.00 32 LEU A C 3
ATOM 1692 O O . LEU A 1 32 ? -2.534 -4.984 10.702 1.00 0.00 32 LEU A O 3
ATOM 1708 N N . ARG A 1 33 ? -3.457 -2.967 11.081 1.00 0.00 33 ARG A N 3
ATOM 1709 C CA . ARG A 1 33 ? -4.407 -3.465 12.068 1.00 0.00 33 ARG A CA 3
ATOM 1710 C C . ARG A 1 33 ? -5.104 -4.725 11.564 1.00 0.00 33 ARG A C 3
ATOM 1711 O O . ARG A 1 33 ? -5.136 -5.747 12.250 1.00 0.00 33 ARG A O 3
ATOM 1732 N N . VAL A 1 34 ? -5.664 -4.644 10.361 1.00 0.00 34 VAL A N 3
ATOM 1733 C CA . VAL A 1 34 ? -6.361 -5.778 9.765 1.00 0.00 34 VAL A CA 3
ATOM 1734 C C . VAL A 1 34 ? -5.550 -7.061 9.913 1.00 0.00 34 VAL A C 3
ATOM 1735 O O . VAL A 1 34 ? -6.105 -8.160 9.928 1.00 0.00 34 VAL A O 3
ATOM 1748 N N . HIS A 1 35 ? -4.234 -6.913 10.021 1.00 0.00 35 HIS A N 3
ATOM 1749 C CA . HIS A 1 35 ? -3.346 -8.061 10.170 1.00 0.00 35 HIS A CA 3
ATOM 1750 C C . HIS A 1 35 ? -3.108 -8.378 11.643 1.00 0.00 35 HIS A C 3
ATOM 1751 O O . HIS A 1 35 ? -1.982 -8.653 12.057 1.00 0.00 35 HIS A O 3
ATOM 1765 N N . THR A 1 36 ? -4.178 -8.336 12.432 1.00 0.00 36 THR A N 3
ATOM 1766 C CA . THR A 1 36 ? -4.085 -8.617 13.859 1.00 0.00 36 THR A CA 3
ATOM 1767 C C . THR A 1 36 ? -4.897 -9.852 14.231 1.00 0.00 36 THR A C 3
ATOM 1768 O O . THR A 1 36 ? -4.523 -10.603 15.131 1.00 0.00 36 THR A O 3
ATOM 1779 N N . GLN A 1 37 ? -6.009 -10.056 13.531 1.00 0.00 37 GLN A N 3
ATOM 1780 C CA . GLN A 1 37 ? -6.873 -11.202 13.789 1.00 0.00 37 GLN A CA 3
ATOM 1781 C C . GLN A 1 37 ? -6.394 -12.429 13.020 1.00 0.00 37 GLN A C 3
ATOM 1782 O O . GLN A 1 37 ? -6.048 -13.449 13.615 1.00 0.00 37 GLN A O 3
ATOM 1796 N N . GLU A 1 38 ? -6.377 -12.322 11.695 1.00 0.00 38 GLU A N 3
ATOM 1797 C CA . GLU A 1 38 ? -5.941 -13.425 10.846 1.00 0.00 38 GLU A CA 3
ATOM 1798 C C . GLU A 1 38 ? -4.432 -13.377 10.625 1.00 0.00 38 GLU A C 3
ATOM 1799 O O . GLU A 1 38 ? -3.777 -12.384 10.942 1.00 0.00 38 GLU A O 3
ATOM 1811 N N . THR A 1 39 ? -3.885 -14.460 10.080 1.00 0.00 39 THR A N 3
ATOM 1812 C CA . THR A 1 39 ? -2.454 -14.544 9.818 1.00 0.00 39 THR A CA 3
ATOM 1813 C C . THR A 1 39 ? -2.176 -15.297 8.522 1.00 0.00 39 THR A C 3
ATOM 1814 O O . THR A 1 39 ? -2.716 -16.380 8.293 1.00 0.00 39 THR A O 3
ATOM 1825 N N . LEU A 1 40 ? -1.330 -14.718 7.677 1.00 0.00 40 LEU A N 3
ATOM 1826 C CA . LEU A 1 40 ? -0.979 -15.336 6.403 1.00 0.00 40 LEU A CA 3
ATOM 1827 C C . LEU A 1 40 ? 0.512 -15.655 6.345 1.00 0.00 40 LEU A C 3
ATOM 1828 O O . LEU A 1 40 ? 1.151 -15.496 5.306 1.00 0.00 40 LEU A O 3
ATOM 1844 N N . SER A 1 41 ? 1.059 -16.108 7.469 1.00 0.00 41 SER A N 3
ATOM 1845 C CA . SER A 1 41 ? 2.474 -16.449 7.547 1.00 0.00 41 SER A CA 3
ATOM 1846 C C . SER A 1 41 ? 2.690 -17.677 8.426 1.00 0.00 41 SER A C 3
ATOM 1847 O O . SER A 1 41 ? 1.910 -17.946 9.339 1.00 0.00 41 SER A O 3
ATOM 1855 N N . GLY A 1 42 ? 3.755 -18.421 8.143 1.00 0.00 42 GLY A N 3
ATOM 1856 C CA . GLY A 1 42 ? 4.055 -19.612 8.915 1.00 0.00 42 GLY A CA 3
ATOM 1857 C C . GLY A 1 42 ? 5.093 -19.359 9.991 1.00 0.00 42 GLY A C 3
ATOM 1858 O O . GLY A 1 42 ? 5.986 -18.526 9.838 1.00 0.00 42 GLY A O 3
ATOM 1862 N N . PRO A 1 43 ? 4.981 -20.089 11.110 1.00 0.00 43 PRO A N 3
ATOM 1863 C CA . PRO A 1 43 ? 5.908 -19.957 12.238 1.00 0.00 43 PRO A CA 3
ATOM 1864 C C . PRO A 1 43 ? 7.298 -20.492 11.912 1.00 0.00 43 PRO A C 3
ATOM 1865 O O . PRO A 1 43 ? 7.450 -21.642 11.499 1.00 0.00 43 PRO A O 3
ATOM 1876 N N . SER A 1 44 ? 8.310 -19.651 12.099 1.00 0.00 44 SER A N 3
ATOM 1877 C CA . SER A 1 44 ? 9.688 -20.038 11.821 1.00 0.00 44 SER A CA 3
ATOM 1878 C C . SER A 1 44 ? 10.524 -20.025 13.098 1.00 0.00 44 SER A C 3
ATOM 1879 O O . SER A 1 44 ? 10.395 -19.126 13.928 1.00 0.00 44 SER A O 3
ATOM 1887 N N . SER A 1 45 ? 11.381 -21.031 13.246 1.00 0.00 45 SER A N 3
ATOM 1888 C CA . SER A 1 45 ? 12.236 -21.138 14.423 1.00 0.00 45 SER A CA 3
ATOM 1889 C C . SER A 1 45 ? 12.986 -19.833 14.671 1.00 0.00 45 SER A C 3
ATOM 1890 O O . SER A 1 45 ? 13.014 -19.323 15.790 1.00 0.00 45 SER A O 3
ATOM 1898 N N . GLY A 1 46 ? 13.593 -19.296 13.616 1.00 0.00 46 GLY A N 3
ATOM 1899 C CA . GLY A 1 46 ? 14.335 -18.055 13.739 1.00 0.00 46 GLY A CA 3
ATOM 1900 C C . GLY A 1 46 ? 15.691 -18.253 14.386 1.00 0.00 46 GLY A C 3
ATOM 1901 O O . GLY A 1 46 ? 16.537 -18.934 13.809 1.00 0.00 46 GLY A O 3
ATOM 1906 N N . GLY A 1 1 ? -14.489 -8.089 -26.773 1.00 0.00 1 GLY A N 4
ATOM 1907 C CA . GLY A 1 1 ? -13.300 -7.365 -26.362 1.00 0.00 1 GLY A CA 4
ATOM 1908 C C . GLY A 1 1 ? -13.502 -6.609 -25.064 1.00 0.00 1 GLY A C 4
ATOM 1909 O O . GLY A 1 1 ? -14.582 -6.077 -24.809 1.00 0.00 1 GLY A O 4
ATOM 1913 N N . SER A 1 2 ? -12.459 -6.562 -24.241 1.00 0.00 2 SER A N 4
ATOM 1914 C CA . SER A 1 2 ? -12.528 -5.870 -22.959 1.00 0.00 2 SER A CA 4
ATOM 1915 C C . SER A 1 2 ? -11.309 -4.975 -22.758 1.00 0.00 2 SER A C 4
ATOM 1916 O O . SER A 1 2 ? -10.281 -5.152 -23.412 1.00 0.00 2 SER A O 4
ATOM 1924 N N . SER A 1 3 ? -11.432 -4.013 -21.849 1.00 0.00 3 SER A N 4
ATOM 1925 C CA . SER A 1 3 ? -10.342 -3.088 -21.564 1.00 0.00 3 SER A CA 4
ATOM 1926 C C . SER A 1 3 ? -10.588 -2.346 -20.253 1.00 0.00 3 SER A C 4
ATOM 1927 O O . SER A 1 3 ? -11.660 -2.452 -19.659 1.00 0.00 3 SER A O 4
ATOM 1935 N N . GLY A 1 4 ? -9.586 -1.594 -19.809 1.00 0.00 4 GLY A N 4
ATOM 1936 C CA . GLY A 1 4 ? -9.712 -0.845 -18.572 1.00 0.00 4 GLY A CA 4
ATOM 1937 C C . GLY A 1 4 ? -8.785 0.353 -18.522 1.00 0.00 4 GLY A C 4
ATOM 1938 O O . GLY A 1 4 ? -8.198 0.734 -19.534 1.00 0.00 4 GLY A O 4
ATOM 1942 N N . SER A 1 5 ? -8.655 0.950 -17.342 1.00 0.00 5 SER A N 4
ATOM 1943 C CA . SER A 1 5 ? -7.797 2.116 -17.165 1.00 0.00 5 SER A CA 4
ATOM 1944 C C . SER A 1 5 ? -6.862 1.928 -15.974 1.00 0.00 5 SER A C 4
ATOM 1945 O O . SER A 1 5 ? -7.298 1.569 -14.880 1.00 0.00 5 SER A O 4
ATOM 1953 N N . SER A 1 6 ? -5.575 2.173 -16.196 1.00 0.00 6 SER A N 4
ATOM 1954 C CA . SER A 1 6 ? -4.577 2.027 -15.143 1.00 0.00 6 SER A CA 4
ATOM 1955 C C . SER A 1 6 ? -3.338 2.863 -15.450 1.00 0.00 6 SER A C 4
ATOM 1956 O O . SER A 1 6 ? -2.699 2.689 -16.487 1.00 0.00 6 SER A O 4
ATOM 1964 N N . GLY A 1 7 ? -3.005 3.772 -14.538 1.00 0.00 7 GLY A N 4
ATOM 1965 C CA . GLY A 1 7 ? -1.844 4.622 -14.729 1.00 0.00 7 GLY A CA 4
ATOM 1966 C C . GLY A 1 7 ? -1.461 5.371 -13.468 1.00 0.00 7 GLY A C 4
ATOM 1967 O O . GLY A 1 7 ? -2.183 6.264 -13.022 1.00 0.00 7 GLY A O 4
ATOM 1971 N N . THR A 1 8 ? -0.321 5.007 -12.888 1.00 0.00 8 THR A N 4
ATOM 1972 C CA . THR A 1 8 ? 0.155 5.648 -11.669 1.00 0.00 8 THR A CA 4
ATOM 1973 C C . THR A 1 8 ? 1.671 5.547 -11.551 1.00 0.00 8 THR A C 4
ATOM 1974 O O . THR A 1 8 ? 2.323 4.880 -12.353 1.00 0.00 8 THR A O 4
ATOM 1985 N N . GLY A 1 9 ? 2.228 6.215 -10.544 1.00 0.00 9 GLY A N 4
ATOM 1986 C CA . GLY A 1 9 ? 3.664 6.186 -10.340 1.00 0.00 9 GLY A CA 4
ATOM 1987 C C . GLY A 1 9 ? 4.081 5.176 -9.290 1.00 0.00 9 GLY A C 4
ATOM 1988 O O . GLY A 1 9 ? 4.433 4.043 -9.615 1.00 0.00 9 GLY A O 4
ATOM 1992 N N . GLU A 1 10 ? 4.041 5.588 -8.026 1.00 0.00 10 GLU A N 4
ATOM 1993 C CA . GLU A 1 10 ? 4.420 4.710 -6.925 1.00 0.00 10 GLU A CA 4
ATOM 1994 C C . GLU A 1 10 ? 4.111 5.360 -5.580 1.00 0.00 10 GLU A C 4
ATOM 1995 O O . GLU A 1 10 ? 3.913 6.572 -5.494 1.00 0.00 10 GLU A O 4
ATOM 2007 N N . LYS A 1 11 ? 4.072 4.545 -4.531 1.00 0.00 11 LYS A N 4
ATOM 2008 C CA . LYS A 1 11 ? 3.788 5.039 -3.189 1.00 0.00 11 LYS A CA 4
ATOM 2009 C C . LYS A 1 11 ? 4.965 4.779 -2.254 1.00 0.00 11 LYS A C 4
ATOM 2010 O O . LYS A 1 11 ? 5.645 3.757 -2.342 1.00 0.00 11 LYS A O 4
ATOM 2029 N N . PRO A 1 12 ? 5.211 5.725 -1.335 1.00 0.00 12 PRO A N 4
ATOM 2030 C CA . PRO A 1 12 ? 6.305 5.620 -0.365 1.00 0.00 12 PRO A CA 4
ATOM 2031 C C . PRO A 1 12 ? 6.054 4.535 0.677 1.00 0.00 12 PRO A C 4
ATOM 2032 O O . PRO A 1 12 ? 6.991 3.922 1.187 1.00 0.00 12 PRO A O 4
ATOM 2043 N N . TYR A 1 13 ? 4.783 4.303 0.988 1.00 0.00 13 TYR A N 4
ATOM 2044 C CA . TYR A 1 13 ? 4.409 3.293 1.971 1.00 0.00 13 TYR A CA 4
ATOM 2045 C C . TYR A 1 13 ? 3.820 2.062 1.289 1.00 0.00 13 TYR A C 4
ATOM 2046 O O . TYR A 1 13 ? 3.043 2.176 0.341 1.00 0.00 13 TYR A O 4
ATOM 2064 N N . SER A 1 14 ? 4.194 0.885 1.781 1.00 0.00 14 SER A N 4
ATOM 2065 C CA . SER A 1 14 ? 3.706 -0.368 1.219 1.00 0.00 14 SER A CA 4
ATOM 2066 C C . SER A 1 14 ? 3.578 -1.436 2.301 1.00 0.00 14 SER A C 4
ATOM 2067 O O . SER A 1 14 ? 4.450 -1.574 3.159 1.00 0.00 14 SER A O 4
ATOM 2075 N N . CYS A 1 15 ? 2.485 -2.189 2.254 1.00 0.00 15 CYS A N 4
ATOM 2076 C CA . CYS A 1 15 ? 2.240 -3.245 3.229 1.00 0.00 15 CYS A CA 4
ATOM 2077 C C . CYS A 1 15 ? 3.008 -4.511 2.864 1.00 0.00 15 CYS A C 4
ATOM 2078 O O . CYS A 1 15 ? 2.637 -5.230 1.937 1.00 0.00 15 CYS A O 4
ATOM 2085 N N . ASN A 1 16 ? 4.082 -4.778 3.601 1.00 0.00 16 ASN A N 4
ATOM 2086 C CA . ASN A 1 16 ? 4.904 -5.958 3.356 1.00 0.00 16 ASN A CA 4
ATOM 2087 C C . ASN A 1 16 ? 4.329 -7.179 4.067 1.00 0.00 16 ASN A C 4
ATOM 2088 O O . ASN A 1 16 ? 5.065 -7.972 4.655 1.00 0.00 16 ASN A O 4
ATOM 2099 N N . VAL A 1 17 ? 3.009 -7.324 4.010 1.00 0.00 17 VAL A N 4
ATOM 2100 C CA . VAL A 1 17 ? 2.335 -8.449 4.648 1.00 0.00 17 VAL A CA 4
ATOM 2101 C C . VAL A 1 17 ? 1.357 -9.119 3.688 1.00 0.00 17 VAL A C 4
ATOM 2102 O O . VAL A 1 17 ? 1.409 -10.331 3.478 1.00 0.00 17 VAL A O 4
ATOM 2115 N N . CYS A 1 18 ? 0.466 -8.322 3.108 1.00 0.00 18 CYS A N 4
ATOM 2116 C CA . CYS A 1 18 ? -0.524 -8.837 2.170 1.00 0.00 18 CYS A CA 4
ATOM 2117 C C . CYS A 1 18 ? -0.276 -8.296 0.765 1.00 0.00 18 CYS A C 4
ATOM 2118 O O . CYS A 1 18 ? -0.400 -9.020 -0.221 1.00 0.00 18 CYS A O 4
ATOM 2125 N N . GLY A 1 19 ? 0.077 -7.016 0.683 1.00 0.00 19 GLY A N 4
ATOM 2126 C CA . GLY A 1 19 ? 0.338 -6.399 -0.604 1.00 0.00 19 GLY A CA 4
ATOM 2127 C C . GLY A 1 19 ? -0.503 -5.159 -0.833 1.00 0.00 19 GLY A C 4
ATOM 2128 O O . GLY A 1 19 ? -1.443 -5.174 -1.629 1.00 0.00 19 GLY A O 4
ATOM 2132 N N . LYS A 1 20 ? -0.166 -4.080 -0.134 1.00 0.00 20 LYS A N 4
ATOM 2133 C CA . LYS A 1 20 ? -0.896 -2.825 -0.264 1.00 0.00 20 LYS A CA 4
ATOM 2134 C C . LYS A 1 20 ? 0.065 -1.647 -0.388 1.00 0.00 20 LYS A C 4
ATOM 2135 O O . LYS A 1 20 ? 1.272 -1.795 -0.195 1.00 0.00 20 LYS A O 4
ATOM 2154 N N . ALA A 1 21 ? -0.478 -0.477 -0.709 1.00 0.00 21 ALA A N 4
ATOM 2155 C CA . ALA A 1 21 ? 0.331 0.727 -0.854 1.00 0.00 21 ALA A CA 4
ATOM 2156 C C . ALA A 1 21 ? -0.436 1.962 -0.396 1.00 0.00 21 ALA A C 4
ATOM 2157 O O . ALA A 1 21 ? -1.641 2.075 -0.620 1.00 0.00 21 ALA A O 4
ATOM 2164 N N . PHE A 1 22 ? 0.270 2.887 0.246 1.00 0.00 22 PHE A N 4
ATOM 2165 C CA . PHE A 1 22 ? -0.345 4.114 0.737 1.00 0.00 22 PHE A CA 4
ATOM 2166 C C . PHE A 1 22 ? 0.567 5.314 0.496 1.00 0.00 22 PHE A C 4
ATOM 2167 O O . PHE A 1 22 ? 1.783 5.169 0.371 1.00 0.00 22 PHE A O 4
ATOM 2184 N N . VAL A 1 23 ? -0.030 6.500 0.433 1.00 0.00 23 VAL A N 4
ATOM 2185 C CA . VAL A 1 23 ? 0.727 7.726 0.207 1.00 0.00 23 VAL A CA 4
ATOM 2186 C C . VAL A 1 23 ? 1.246 8.300 1.521 1.00 0.00 23 VAL A C 4
ATOM 2187 O O . VAL A 1 23 ? 2.319 8.904 1.566 1.00 0.00 23 VAL A O 4
ATOM 2200 N N . LEU A 1 24 ? 0.479 8.108 2.588 1.00 0.00 24 LEU A N 4
ATOM 2201 C CA . LEU A 1 24 ? 0.861 8.607 3.905 1.00 0.00 24 LEU A CA 4
ATOM 2202 C C . LEU A 1 24 ? 1.173 7.454 4.854 1.00 0.00 24 LEU A C 4
ATOM 2203 O O . LEU A 1 24 ? 0.956 6.289 4.523 1.00 0.00 24 LEU A O 4
ATOM 2219 N N . SER A 1 25 ? 1.682 7.789 6.035 1.00 0.00 25 SER A N 4
ATOM 2220 C CA . SER A 1 25 ? 2.026 6.782 7.032 1.00 0.00 25 SER A CA 4
ATOM 2221 C C . SER A 1 25 ? 0.783 6.315 7.784 1.00 0.00 25 SER A C 4
ATOM 2222 O O . SER A 1 25 ? 0.553 5.117 7.941 1.00 0.00 25 SER A O 4
ATOM 2230 N N . ALA A 1 26 ? -0.015 7.272 8.247 1.00 0.00 26 ALA A N 4
ATOM 2231 C CA . ALA A 1 26 ? -1.235 6.961 8.980 1.00 0.00 26 ALA A CA 4
ATOM 2232 C C . ALA A 1 26 ? -2.105 5.976 8.206 1.00 0.00 26 ALA A C 4
ATOM 2233 O O . ALA A 1 26 ? -2.671 5.046 8.781 1.00 0.00 26 ALA A O 4
ATOM 2240 N N . HIS A 1 27 ? -2.209 6.188 6.897 1.00 0.00 27 HIS A N 4
ATOM 2241 C CA . HIS A 1 27 ? -3.011 5.319 6.044 1.00 0.00 27 HIS A CA 4
ATOM 2242 C C . HIS A 1 27 ? -2.520 3.876 6.123 1.00 0.00 27 HIS A C 4
ATOM 2243 O O . HIS A 1 27 ? -3.314 2.947 6.278 1.00 0.00 27 HIS A O 4
ATOM 2257 N N . LEU A 1 28 ? -1.208 3.696 6.016 1.00 0.00 28 LEU A N 4
ATOM 2258 C CA . LEU A 1 28 ? -0.611 2.367 6.075 1.00 0.00 28 LEU A CA 4
ATOM 2259 C C . LEU A 1 28 ? -0.789 1.751 7.459 1.00 0.00 28 LEU A C 4
ATOM 2260 O O . LEU A 1 28 ? -1.120 0.573 7.587 1.00 0.00 28 LEU A O 4
ATOM 2276 N N . ASN A 1 29 ? -0.568 2.557 8.492 1.00 0.00 29 ASN A N 4
ATOM 2277 C CA . ASN A 1 29 ? -0.705 2.092 9.868 1.00 0.00 29 ASN A CA 4
ATOM 2278 C C . ASN A 1 29 ? -2.088 1.493 10.104 1.00 0.00 29 ASN A C 4
ATOM 2279 O O . ASN A 1 29 ? -2.213 0.341 10.517 1.00 0.00 29 ASN A O 4
ATOM 2290 N N . GLN A 1 30 ? -3.122 2.285 9.840 1.00 0.00 30 GLN A N 4
ATOM 2291 C CA . GLN A 1 30 ? -4.496 1.833 10.024 1.00 0.00 30 GLN A CA 4
ATOM 2292 C C . GLN A 1 30 ? -4.704 0.456 9.402 1.00 0.00 30 GLN A C 4
ATOM 2293 O O . GLN A 1 30 ? -5.310 -0.427 10.011 1.00 0.00 30 GLN A O 4
ATOM 2307 N N . HIS A 1 31 ? -4.199 0.279 8.186 1.00 0.00 31 HIS A N 4
ATOM 2308 C CA . HIS A 1 31 ? -4.329 -0.992 7.481 1.00 0.00 31 HIS A CA 4
ATOM 2309 C C . HIS A 1 31 ? -3.703 -2.126 8.286 1.00 0.00 31 HIS A C 4
ATOM 2310 O O . HIS A 1 31 ? -4.351 -3.136 8.564 1.00 0.00 31 HIS A O 4
ATOM 2324 N N . LEU A 1 32 ? -2.439 -1.954 8.657 1.00 0.00 32 LEU A N 4
ATOM 2325 C CA . LEU A 1 32 ? -1.724 -2.963 9.430 1.00 0.00 32 LEU A CA 4
ATOM 2326 C C . LEU A 1 32 ? -2.642 -3.610 10.463 1.00 0.00 32 LEU A C 4
ATOM 2327 O O . LEU A 1 32 ? -2.480 -4.781 10.805 1.00 0.00 32 LEU A O 4
ATOM 2343 N N . ARG A 1 33 ? -3.607 -2.839 10.954 1.00 0.00 33 ARG A N 4
ATOM 2344 C CA . ARG A 1 33 ? -4.551 -3.337 11.946 1.00 0.00 33 ARG A CA 4
ATOM 2345 C C . ARG A 1 33 ? -5.163 -4.661 11.499 1.00 0.00 33 ARG A C 4
ATOM 2346 O O . ARG A 1 33 ? -5.198 -5.629 12.259 1.00 0.00 33 ARG A O 4
ATOM 2367 N N . VAL A 1 34 ? -5.644 -4.697 10.260 1.00 0.00 34 VAL A N 4
ATOM 2368 C CA . VAL A 1 34 ? -6.253 -5.902 9.711 1.00 0.00 34 VAL A CA 4
ATOM 2369 C C . VAL A 1 34 ? -5.351 -7.114 9.911 1.00 0.00 34 VAL A C 4
ATOM 2370 O O . VAL A 1 34 ? -5.811 -8.256 9.877 1.00 0.00 34 VAL A O 4
ATOM 2383 N N . HIS A 1 35 ? -4.063 -6.859 10.120 1.00 0.00 35 HIS A N 4
ATOM 2384 C CA . HIS A 1 35 ? -3.095 -7.930 10.327 1.00 0.00 35 HIS A CA 4
ATOM 2385 C C . HIS A 1 35 ? -2.758 -8.079 11.807 1.00 0.00 35 HIS A C 4
ATOM 2386 O O . HIS A 1 35 ? -1.590 -8.200 12.180 1.00 0.00 35 HIS A O 4
ATOM 2400 N N . THR A 1 36 ? -3.788 -8.068 12.648 1.00 0.00 36 THR A N 4
ATOM 2401 C CA . THR A 1 36 ? -3.601 -8.200 14.087 1.00 0.00 36 THR A CA 4
ATOM 2402 C C . THR A 1 36 ? -3.966 -9.602 14.563 1.00 0.00 36 THR A C 4
ATOM 2403 O O . THR A 1 36 ? -3.501 -10.051 15.610 1.00 0.00 36 THR A O 4
ATOM 2414 N N . GLN A 1 37 ? -4.799 -10.287 13.787 1.00 0.00 37 GLN A N 4
ATOM 2415 C CA . GLN A 1 37 ? -5.226 -11.638 14.130 1.00 0.00 37 GLN A CA 4
ATOM 2416 C C . GLN A 1 37 ? -5.017 -12.590 12.957 1.00 0.00 37 GLN A C 4
ATOM 2417 O O . GLN A 1 37 ? -5.156 -12.200 11.798 1.00 0.00 37 GLN A O 4
ATOM 2431 N N . GLU A 1 38 ? -4.682 -13.838 13.266 1.00 0.00 38 GLU A N 4
ATOM 2432 C CA . GLU A 1 38 ? -4.453 -14.845 12.236 1.00 0.00 38 GLU A CA 4
ATOM 2433 C C . GLU A 1 38 ? -5.385 -14.628 11.047 1.00 0.00 38 GLU A C 4
ATOM 2434 O O . GLU A 1 38 ? -6.558 -14.293 11.215 1.00 0.00 38 GLU A O 4
ATOM 2446 N N . THR A 1 39 ? -4.854 -14.820 9.843 1.00 0.00 39 THR A N 4
ATOM 2447 C CA . THR A 1 39 ? -5.635 -14.644 8.626 1.00 0.00 39 THR A CA 4
ATOM 2448 C C . THR A 1 39 ? -5.989 -15.989 8.001 1.00 0.00 39 THR A C 4
ATOM 2449 O O . THR A 1 39 ? -5.255 -16.967 8.150 1.00 0.00 39 THR A O 4
ATOM 2460 N N . LEU A 1 40 ? -7.116 -16.032 7.299 1.00 0.00 40 LEU A N 4
ATOM 2461 C CA . LEU A 1 40 ? -7.567 -17.257 6.650 1.00 0.00 40 LEU A CA 4
ATOM 2462 C C . LEU A 1 40 ? -7.963 -18.307 7.683 1.00 0.00 40 LEU A C 4
ATOM 2463 O O . LEU A 1 40 ? -7.535 -19.459 7.608 1.00 0.00 40 LEU A O 4
ATOM 2479 N N . SER A 1 41 ? -8.786 -17.902 8.646 1.00 0.00 41 SER A N 4
ATOM 2480 C CA . SER A 1 41 ? -9.239 -18.807 9.695 1.00 0.00 41 SER A CA 4
ATOM 2481 C C . SER A 1 41 ? -10.670 -19.267 9.436 1.00 0.00 41 SER A C 4
ATOM 2482 O O . SER A 1 41 ? -11.623 -18.694 9.962 1.00 0.00 41 SER A O 4
ATOM 2490 N N . GLY A 1 42 ? -10.813 -20.307 8.620 1.00 0.00 42 GLY A N 4
ATOM 2491 C CA . GLY A 1 42 ? -12.130 -20.827 8.304 1.00 0.00 42 GLY A CA 4
ATOM 2492 C C . GLY A 1 42 ? -12.233 -21.316 6.873 1.00 0.00 42 GLY A C 4
ATOM 2493 O O . GLY A 1 42 ? -11.889 -22.455 6.557 1.00 0.00 42 GLY A O 4
ATOM 2497 N N . PRO A 1 43 ? -12.717 -20.442 5.978 1.00 0.00 43 PRO A N 4
ATOM 2498 C CA . PRO A 1 43 ? -12.876 -20.769 4.558 1.00 0.00 43 PRO A CA 4
ATOM 2499 C C . PRO A 1 43 ? -11.537 -20.910 3.842 1.00 0.00 43 PRO A C 4
ATOM 2500 O O . PRO A 1 43 ? -10.883 -19.916 3.526 1.00 0.00 43 PRO A O 4
ATOM 2511 N N . SER A 1 44 ? -11.135 -22.151 3.588 1.00 0.00 44 SER A N 4
ATOM 2512 C CA . SER A 1 44 ? -9.871 -22.422 2.912 1.00 0.00 44 SER A CA 4
ATOM 2513 C C . SER A 1 44 ? -10.085 -23.328 1.704 1.00 0.00 44 SER A C 4
ATOM 2514 O O . SER A 1 44 ? -10.733 -24.371 1.802 1.00 0.00 44 SER A O 4
ATOM 2522 N N . SER A 1 45 ? -9.537 -22.922 0.563 1.00 0.00 45 SER A N 4
ATOM 2523 C CA . SER A 1 45 ? -9.670 -23.695 -0.667 1.00 0.00 45 SER A CA 4
ATOM 2524 C C . SER A 1 45 ? -8.907 -25.012 -0.566 1.00 0.00 45 SER A C 4
ATOM 2525 O O . SER A 1 45 ? -7.868 -25.093 0.087 1.00 0.00 45 SER A O 4
ATOM 2533 N N . GLY A 1 46 ? -9.432 -26.044 -1.220 1.00 0.00 46 GLY A N 4
ATOM 2534 C CA . GLY A 1 46 ? -8.789 -27.345 -1.192 1.00 0.00 46 GLY A CA 4
ATOM 2535 C C . GLY A 1 46 ? -8.899 -28.074 -2.517 1.00 0.00 46 GLY A C 4
ATOM 2536 O O . GLY A 1 46 ? -9.962 -28.038 -3.135 1.00 0.00 46 GLY A O 4
ATOM 2541 N N . GLY A 1 1 ? -5.168 -14.039 -20.216 1.00 0.00 1 GLY A N 5
ATOM 2542 C CA . GLY A 1 1 ? -4.483 -13.421 -19.096 1.00 0.00 1 GLY A CA 5
ATOM 2543 C C . GLY A 1 1 ? -4.359 -11.918 -19.250 1.00 0.00 1 GLY A C 5
ATOM 2544 O O . GLY A 1 1 ? -3.576 -11.433 -20.067 1.00 0.00 1 GLY A O 5
ATOM 2548 N N . SER A 1 2 ? -5.135 -11.179 -18.463 1.00 0.00 2 SER A N 5
ATOM 2549 C CA . SER A 1 2 ? -5.113 -9.722 -18.519 1.00 0.00 2 SER A CA 5
ATOM 2550 C C . SER A 1 2 ? -4.472 -9.139 -17.263 1.00 0.00 2 SER A C 5
ATOM 2551 O O . SER A 1 2 ? -4.888 -9.442 -16.144 1.00 0.00 2 SER A O 5
ATOM 2559 N N . SER A 1 3 ? -3.458 -8.302 -17.457 1.00 0.00 3 SER A N 5
ATOM 2560 C CA . SER A 1 3 ? -2.757 -7.680 -16.340 1.00 0.00 3 SER A CA 5
ATOM 2561 C C . SER A 1 3 ? -2.166 -6.334 -16.752 1.00 0.00 3 SER A C 5
ATOM 2562 O O . SER A 1 3 ? -1.665 -6.178 -17.864 1.00 0.00 3 SER A O 5
ATOM 2570 N N . GLY A 1 4 ? -2.230 -5.365 -15.844 1.00 0.00 4 GLY A N 5
ATOM 2571 C CA . GLY A 1 4 ? -1.698 -4.045 -16.131 1.00 0.00 4 GLY A CA 5
ATOM 2572 C C . GLY A 1 4 ? -0.491 -3.709 -15.278 1.00 0.00 4 GLY A C 5
ATOM 2573 O O . GLY A 1 4 ? -0.482 -3.963 -14.074 1.00 0.00 4 GLY A O 5
ATOM 2577 N N . SER A 1 5 ? 0.533 -3.137 -15.905 1.00 0.00 5 SER A N 5
ATOM 2578 C CA . SER A 1 5 ? 1.754 -2.771 -15.197 1.00 0.00 5 SER A CA 5
ATOM 2579 C C . SER A 1 5 ? 1.801 -1.268 -14.936 1.00 0.00 5 SER A C 5
ATOM 2580 O O . SER A 1 5 ? 2.843 -0.633 -15.092 1.00 0.00 5 SER A O 5
ATOM 2588 N N . SER A 1 6 ? 0.664 -0.707 -14.538 1.00 0.00 6 SER A N 5
ATOM 2589 C CA . SER A 1 6 ? 0.573 0.721 -14.259 1.00 0.00 6 SER A CA 5
ATOM 2590 C C . S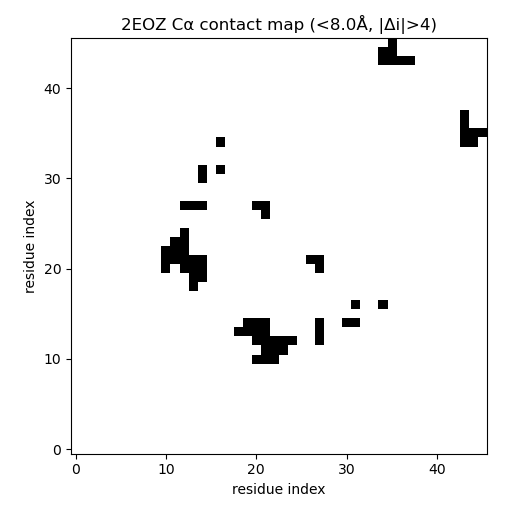ER A 1 6 ? 1.071 1.033 -12.851 1.00 0.00 6 SER A C 5
ATOM 2591 O O . SER A 1 6 ? 0.283 1.143 -11.913 1.00 0.00 6 SER A O 5
ATOM 2599 N N . GLY A 1 7 ? 2.386 1.173 -12.713 1.00 0.00 7 GLY A N 5
ATOM 2600 C CA . GLY A 1 7 ? 2.968 1.470 -11.417 1.00 0.00 7 GLY A CA 5
ATOM 2601 C C . GLY A 1 7 ? 3.776 2.753 -11.425 1.00 0.00 7 GLY A C 5
ATOM 2602 O O . GLY A 1 7 ? 4.989 2.734 -11.214 1.00 0.00 7 GLY A O 5
ATOM 2606 N N . THR A 1 8 ? 3.103 3.873 -11.671 1.00 0.00 8 THR A N 5
ATOM 2607 C CA . THR A 1 8 ? 3.766 5.170 -11.709 1.00 0.00 8 THR A CA 5
ATOM 2608 C C . THR A 1 8 ? 3.742 5.840 -10.339 1.00 0.00 8 THR A C 5
ATOM 2609 O O . THR A 1 8 ? 4.733 6.427 -9.908 1.00 0.00 8 THR A O 5
ATOM 2620 N N . GLY A 1 9 ? 2.603 5.747 -9.660 1.00 0.00 9 GLY A N 5
ATOM 2621 C CA . GLY A 1 9 ? 2.473 6.348 -8.345 1.00 0.00 9 GLY A CA 5
ATOM 2622 C C . GLY A 1 9 ? 3.665 6.060 -7.455 1.00 0.00 9 GLY A C 5
ATOM 2623 O O . GLY A 1 9 ? 4.208 6.965 -6.823 1.00 0.00 9 GLY A O 5
ATOM 2627 N N . GLU A 1 10 ? 4.073 4.796 -7.404 1.00 0.00 10 GLU A N 5
ATOM 2628 C CA . GLU A 1 10 ? 5.207 4.392 -6.582 1.00 0.00 10 GLU A CA 5
ATOM 2629 C C . GLU A 1 10 ? 5.073 4.938 -5.163 1.00 0.00 10 GLU A C 5
ATOM 2630 O O . GLU A 1 10 ? 6.044 5.408 -4.572 1.00 0.00 10 GLU A O 5
ATOM 2642 N N . LYS A 1 11 ? 3.860 4.872 -4.623 1.00 0.00 11 LYS A N 5
ATOM 2643 C CA . LYS A 1 11 ? 3.596 5.358 -3.274 1.00 0.00 11 LYS A CA 5
ATOM 2644 C C . LYS A 1 11 ? 4.796 5.118 -2.364 1.00 0.00 11 LYS A C 5
ATOM 2645 O O . LYS A 1 11 ? 5.494 4.109 -2.470 1.00 0.00 11 LYS A O 5
ATOM 2664 N N . PRO A 1 12 ? 5.044 6.065 -1.447 1.00 0.00 12 PRO A N 5
ATOM 2665 C CA . PRO A 1 12 ? 6.159 5.978 -0.500 1.00 0.00 12 PRO A CA 5
ATOM 2666 C C . PRO A 1 12 ? 5.949 4.885 0.543 1.00 0.00 12 PRO A C 5
ATOM 2667 O O . PRO A 1 12 ? 6.910 4.353 1.100 1.00 0.00 12 PRO A O 5
ATOM 2678 N N . TYR A 1 13 ? 4.689 4.555 0.801 1.00 0.00 13 TYR A N 5
ATOM 2679 C CA . TYR A 1 13 ? 4.353 3.527 1.779 1.00 0.00 13 TYR A CA 5
ATOM 2680 C C . TYR A 1 13 ? 3.810 2.278 1.091 1.00 0.00 13 TYR A C 5
ATOM 2681 O O . TYR A 1 13 ? 3.210 2.357 0.019 1.00 0.00 13 TYR A O 5
ATOM 2699 N N . SER A 1 14 ? 4.023 1.125 1.718 1.00 0.00 14 SER A N 5
ATOM 2700 C CA . SER A 1 14 ? 3.557 -0.142 1.166 1.00 0.00 14 SER A CA 5
ATOM 2701 C C . SER A 1 14 ? 3.483 -1.212 2.251 1.00 0.00 14 SER A C 5
ATOM 2702 O O . SER A 1 14 ? 4.279 -1.216 3.191 1.00 0.00 14 SER A O 5
ATOM 2710 N N . CYS A 1 15 ? 2.522 -2.120 2.113 1.00 0.00 15 CYS A N 5
ATOM 2711 C CA . CYS A 1 15 ? 2.342 -3.196 3.080 1.00 0.00 15 CYS A CA 5
ATOM 2712 C C . CYS A 1 15 ? 2.948 -4.498 2.564 1.00 0.00 15 CYS A C 5
ATOM 2713 O O . CYS A 1 15 ? 2.574 -4.990 1.501 1.00 0.00 15 CYS A O 5
ATOM 2720 N N . ASN A 1 16 ? 3.887 -5.050 3.327 1.00 0.00 16 ASN A N 5
ATOM 2721 C CA . ASN A 1 16 ? 4.545 -6.295 2.947 1.00 0.00 16 ASN A CA 5
ATOM 2722 C C . ASN A 1 16 ? 3.777 -7.501 3.479 1.00 0.00 16 ASN A C 5
ATOM 2723 O O . ASN A 1 16 ? 3.946 -8.620 2.995 1.00 0.00 16 ASN A O 5
ATOM 2734 N N . VAL A 1 17 ? 2.932 -7.264 4.477 1.00 0.00 17 VAL A N 5
ATOM 2735 C CA . VAL A 1 17 ? 2.136 -8.330 5.074 1.00 0.00 17 VAL A CA 5
ATOM 2736 C C . VAL A 1 17 ? 1.255 -9.008 4.031 1.00 0.00 17 VAL A C 5
ATOM 2737 O O . VAL A 1 17 ? 1.343 -10.219 3.820 1.00 0.00 17 VAL A O 5
ATOM 2750 N N . CYS A 1 18 ? 0.407 -8.221 3.378 1.00 0.00 18 CYS A N 5
ATOM 2751 C CA . CYS A 1 18 ? -0.491 -8.744 2.355 1.00 0.00 18 CYS A CA 5
ATOM 2752 C C . CYS A 1 18 ? -0.115 -8.209 0.976 1.00 0.00 18 CYS A C 5
ATOM 2753 O O . CYS A 1 18 ? -0.184 -8.928 -0.020 1.00 0.00 18 CYS A O 5
ATOM 2760 N N . GLY A 1 19 ? 0.284 -6.942 0.927 1.00 0.00 19 GLY A N 5
ATOM 2761 C CA . GLY A 1 19 ? 0.665 -6.332 -0.333 1.00 0.00 19 GLY A CA 5
ATOM 2762 C C . GLY A 1 19 ? -0.230 -5.169 -0.709 1.00 0.00 19 GLY A C 5
ATOM 2763 O O . GLY A 1 19 ? -1.110 -5.301 -1.560 1.00 0.00 19 GLY A O 5
ATOM 2767 N N . LYS A 1 20 ? -0.009 -4.024 -0.071 1.00 0.00 20 LYS A N 5
ATOM 2768 C CA . LYS A 1 20 ? -0.803 -2.831 -0.342 1.00 0.00 20 LYS A CA 5
ATOM 2769 C C . LYS A 1 20 ? 0.095 -1.613 -0.538 1.00 0.00 20 LYS A C 5
ATOM 2770 O O . LYS A 1 20 ? 1.318 -1.710 -0.443 1.00 0.00 20 LYS A O 5
ATOM 2789 N N . ALA A 1 21 ? -0.521 -0.468 -0.811 1.00 0.00 21 ALA A N 5
ATOM 2790 C CA . ALA A 1 21 ? 0.222 0.769 -1.017 1.00 0.00 21 ALA A CA 5
ATOM 2791 C C . ALA A 1 21 ? -0.545 1.968 -0.468 1.00 0.00 21 ALA A C 5
ATOM 2792 O O . ALA A 1 21 ? -1.749 2.099 -0.685 1.00 0.00 21 ALA A O 5
ATOM 2799 N N . PHE A 1 22 ? 0.161 2.840 0.244 1.00 0.00 22 PHE A N 5
ATOM 2800 C CA . PHE A 1 22 ? -0.453 4.027 0.826 1.00 0.00 22 PHE A CA 5
ATOM 2801 C C . PHE A 1 22 ? 0.395 5.266 0.557 1.00 0.00 22 PHE A C 5
ATOM 2802 O O . PHE A 1 22 ? 1.614 5.177 0.408 1.00 0.00 22 PHE A O 5
ATOM 2819 N N . VAL A 1 23 ? -0.258 6.422 0.495 1.00 0.00 23 VAL A N 5
ATOM 2820 C CA . VAL A 1 23 ? 0.435 7.680 0.244 1.00 0.00 23 VAL A CA 5
ATOM 2821 C C . VAL A 1 23 ? 1.050 8.233 1.525 1.00 0.00 23 VAL A C 5
ATOM 2822 O O . VAL A 1 23 ? 2.169 8.749 1.517 1.00 0.00 23 VAL A O 5
ATOM 2835 N N . LEU A 1 24 ? 0.313 8.123 2.624 1.00 0.00 24 LEU A N 5
ATOM 2836 C CA . LEU A 1 24 ? 0.785 8.612 3.915 1.00 0.00 24 LEU A CA 5
ATOM 2837 C C . LEU A 1 24 ? 1.149 7.452 4.836 1.00 0.00 24 LEU A C 5
ATOM 2838 O O . LEU A 1 24 ? 0.918 6.289 4.507 1.00 0.00 24 LEU A O 5
ATOM 2854 N N . SER A 1 25 ? 1.716 7.778 5.993 1.00 0.00 25 SER A N 5
ATOM 2855 C CA . SER A 1 25 ? 2.113 6.763 6.962 1.00 0.00 25 SER A CA 5
ATOM 2856 C C . SER A 1 25 ? 0.904 6.255 7.743 1.00 0.00 25 SER A C 5
ATOM 2857 O O . SER A 1 25 ? 0.731 5.051 7.926 1.00 0.00 25 SER A O 5
ATOM 2865 N N . ALA A 1 26 ? 0.071 7.184 8.201 1.00 0.00 26 ALA A N 5
ATOM 2866 C CA . ALA A 1 26 ? -1.122 6.832 8.960 1.00 0.00 26 ALA A CA 5
ATOM 2867 C C . ALA A 1 26 ? -1.984 5.833 8.196 1.00 0.00 26 ALA A C 5
ATOM 2868 O O . ALA A 1 26 ? -2.458 4.847 8.760 1.00 0.00 26 ALA A O 5
ATOM 2875 N N . HIS A 1 27 ? -2.185 6.095 6.908 1.00 0.00 27 HIS A N 5
ATOM 2876 C CA . HIS A 1 27 ? -2.991 5.219 6.066 1.00 0.00 27 HIS A CA 5
ATOM 2877 C C . HIS A 1 27 ? -2.454 3.791 6.098 1.00 0.00 27 HIS A C 5
ATOM 2878 O O . HIS A 1 27 ? -3.220 2.831 6.190 1.00 0.00 27 HIS A O 5
ATOM 2892 N N . LEU A 1 28 ? -1.135 3.658 6.020 1.00 0.00 28 LEU A N 5
ATOM 2893 C CA . LEU A 1 28 ? -0.495 2.347 6.039 1.00 0.00 28 LEU A CA 5
ATOM 2894 C C . LEU A 1 28 ? -0.645 1.688 7.406 1.00 0.00 28 LEU A C 5
ATOM 2895 O O . LEU A 1 28 ? -1.012 0.518 7.505 1.00 0.00 28 LEU A O 5
ATOM 2911 N N . ASN A 1 29 ? -0.362 2.449 8.458 1.00 0.00 29 ASN A N 5
ATOM 2912 C CA . ASN A 1 29 ? -0.467 1.938 9.821 1.00 0.00 29 ASN A CA 5
ATOM 2913 C C . ASN A 1 29 ? -1.885 1.457 10.113 1.00 0.00 29 ASN A C 5
ATOM 2914 O O . ASN A 1 29 ? -2.086 0.334 10.576 1.00 0.00 29 ASN A O 5
ATOM 2925 N N . GLN A 1 30 ? -2.863 2.313 9.839 1.00 0.00 30 GLN A N 5
ATOM 2926 C CA . GLN A 1 30 ? -4.262 1.975 10.073 1.00 0.00 30 GLN A CA 5
ATOM 2927 C C . GLN A 1 30 ? -4.618 0.646 9.414 1.00 0.00 30 GLN A C 5
ATOM 2928 O O . GLN A 1 30 ? -5.427 -0.121 9.938 1.00 0.00 30 GLN A O 5
ATOM 2942 N N . HIS A 1 31 ? -4.010 0.380 8.263 1.00 0.00 31 HIS A N 5
ATOM 2943 C CA . HIS A 1 31 ? -4.263 -0.857 7.532 1.00 0.00 31 HIS A CA 5
ATOM 2944 C C . HIS A 1 31 ? -3.737 -2.062 8.306 1.00 0.00 31 HIS A C 5
ATOM 2945 O O . HIS A 1 31 ? -4.479 -3.004 8.586 1.00 0.00 31 HIS A O 5
ATOM 2959 N N . LEU A 1 32 ? -2.454 -2.025 8.649 1.00 0.00 32 LEU A N 5
ATOM 2960 C CA . LEU A 1 32 ? -1.829 -3.115 9.390 1.00 0.00 32 LEU A CA 5
ATOM 2961 C C . LEU A 1 32 ? -2.808 -3.727 10.388 1.00 0.00 32 LEU A C 5
ATOM 2962 O O . LEU A 1 32 ? -2.763 -4.926 10.660 1.00 0.00 32 LEU A O 5
ATOM 2978 N N . ARG A 1 33 ? -3.692 -2.894 10.928 1.00 0.00 33 ARG A N 5
ATOM 2979 C CA . ARG A 1 33 ? -4.682 -3.353 11.894 1.00 0.00 33 ARG A CA 5
ATOM 2980 C C . ARG A 1 33 ? -5.233 -4.720 11.500 1.00 0.00 33 ARG A C 5
ATOM 2981 O O . ARG A 1 33 ? -5.176 -5.672 12.279 1.00 0.00 33 ARG A O 5
ATOM 3002 N N . VAL A 1 34 ? -5.767 -4.810 10.287 1.00 0.00 34 VAL A N 5
ATOM 3003 C CA . VAL A 1 34 ? -6.328 -6.060 9.789 1.00 0.00 34 VAL A CA 5
ATOM 3004 C C . VAL A 1 34 ? -5.399 -7.234 10.078 1.00 0.00 34 VAL A C 5
ATOM 3005 O O . VAL A 1 34 ? -5.852 -8.337 10.385 1.00 0.00 34 VAL A O 5
ATOM 3018 N N . HIS A 1 35 ? -4.096 -6.988 9.979 1.00 0.00 35 HIS A N 5
ATOM 3019 C CA . HIS A 1 35 ? -3.102 -8.024 10.232 1.00 0.00 35 HIS A CA 5
ATOM 3020 C C . HIS A 1 35 ? -2.751 -8.091 11.715 1.00 0.00 35 HIS A C 5
ATOM 3021 O O . HIS A 1 35 ? -1.581 -8.192 12.085 1.00 0.00 35 HIS A O 5
ATOM 3035 N N . THR A 1 36 ? -3.774 -8.035 12.563 1.00 0.00 36 THR A N 5
ATOM 3036 C CA . THR A 1 36 ? -3.574 -8.087 14.006 1.00 0.00 36 THR A CA 5
ATOM 3037 C C . THR A 1 36 ? -3.966 -9.449 14.566 1.00 0.00 36 THR A C 5
ATOM 3038 O O . THR A 1 36 ? -3.437 -9.885 15.588 1.00 0.00 36 THR A O 5
ATOM 3049 N N . GLN A 1 37 ? -4.896 -10.117 13.891 1.00 0.00 37 GLN A N 5
ATOM 3050 C CA . GLN A 1 37 ? -5.358 -11.431 14.323 1.00 0.00 37 GLN A CA 5
ATOM 3051 C C . GLN A 1 37 ? -4.214 -12.439 14.316 1.00 0.00 37 GLN A C 5
ATOM 3052 O O . GLN A 1 37 ? -3.276 -12.322 13.528 1.00 0.00 37 GLN A O 5
ATOM 3066 N N . GLU A 1 38 ? -4.299 -13.429 15.199 1.00 0.00 38 GLU A N 5
ATOM 3067 C CA . GLU A 1 38 ? -3.270 -14.458 15.294 1.00 0.00 38 GLU A CA 5
ATOM 3068 C C . GLU A 1 38 ? -3.425 -15.488 14.179 1.00 0.00 38 GLU A C 5
ATOM 3069 O O . GLU A 1 38 ? -4.401 -16.238 14.141 1.00 0.00 38 GLU A O 5
ATOM 3081 N N . THR A 1 39 ? -2.454 -15.518 13.270 1.00 0.00 39 THR A N 5
ATOM 3082 C CA . THR A 1 39 ? -2.482 -16.453 12.153 1.00 0.00 39 THR A CA 5
ATOM 3083 C C . THR A 1 39 ? -3.908 -16.684 11.665 1.00 0.00 39 THR A C 5
ATOM 3084 O O . THR A 1 39 ? -4.305 -17.817 11.390 1.00 0.00 39 THR A O 5
ATOM 3095 N N . LEU A 1 40 ? -4.673 -15.604 11.557 1.00 0.00 40 LEU A N 5
ATOM 3096 C CA . LEU A 1 40 ? -6.056 -15.688 11.100 1.00 0.00 40 LEU A CA 5
ATOM 3097 C C . LEU A 1 40 ? -6.794 -16.823 11.804 1.00 0.00 40 LEU A C 5
ATOM 3098 O O . LEU A 1 40 ? -7.378 -17.692 11.157 1.00 0.00 40 LEU A O 5
ATOM 3114 N N . SER A 1 41 ? -6.764 -16.807 13.133 1.00 0.00 41 SER A N 5
ATOM 3115 C CA . SER A 1 41 ? -7.428 -17.836 13.924 1.00 0.00 41 SER A CA 5
ATOM 3116 C C . SER A 1 41 ? -8.926 -17.565 14.019 1.00 0.00 41 SER A C 5
ATOM 3117 O O . SER A 1 41 ? -9.378 -16.799 14.869 1.00 0.00 41 SER A O 5
ATOM 3125 N N . GLY A 1 42 ? -9.693 -18.201 13.138 1.00 0.00 42 GLY A N 5
ATOM 3126 C CA . GLY A 1 42 ? -11.133 -18.016 13.138 1.00 0.00 42 GLY A CA 5
ATOM 3127 C C . GLY A 1 42 ? -11.883 -19.307 12.879 1.00 0.00 42 GLY A C 5
ATOM 3128 O O . GLY A 1 42 ? -12.150 -20.089 13.792 1.00 0.00 42 GLY A O 5
ATOM 3132 N N . PRO A 1 43 ? -12.237 -19.546 11.608 1.00 0.00 43 PRO A N 5
ATOM 3133 C CA . PRO A 1 43 ? -12.967 -20.750 11.202 1.00 0.00 43 PRO A CA 5
ATOM 3134 C C . PRO A 1 43 ? -12.111 -22.008 11.302 1.00 0.00 43 PRO A C 5
ATOM 3135 O O . PRO A 1 43 ? -10.971 -22.033 10.840 1.00 0.00 43 PRO A O 5
ATOM 3146 N N . SER A 1 44 ? -12.669 -23.051 11.909 1.00 0.00 44 SER A N 5
ATOM 3147 C CA . SER A 1 44 ? -11.955 -24.312 12.073 1.00 0.00 44 SER A CA 5
ATOM 3148 C C . SER A 1 44 ? -11.704 -24.974 10.721 1.00 0.00 44 SER A C 5
ATOM 3149 O O . SER A 1 44 ? -12.240 -24.546 9.699 1.00 0.00 44 SER A O 5
ATOM 3157 N N . SER A 1 45 ? -10.885 -26.021 10.725 1.00 0.00 45 SER A N 5
ATOM 3158 C CA . SER A 1 45 ? -10.559 -26.740 9.499 1.00 0.00 45 SER A CA 5
ATOM 3159 C C . SER A 1 45 ? -11.700 -27.667 9.093 1.00 0.00 45 SER A C 5
ATOM 3160 O O . SER A 1 45 ? -12.340 -28.291 9.939 1.00 0.00 45 SER A O 5
ATOM 3168 N N . GLY A 1 46 ? -11.951 -27.751 7.790 1.00 0.00 46 GLY A N 5
ATOM 3169 C CA . GLY A 1 46 ? -13.016 -28.603 7.293 1.00 0.00 46 GLY A CA 5
ATOM 3170 C C . GLY A 1 46 ? -12.950 -30.006 7.863 1.00 0.00 46 GLY A C 5
ATOM 3171 O O . GLY A 1 46 ? -13.724 -30.323 8.764 1.00 0.00 46 GLY A O 5
ATOM 3176 N N . GLY A 1 1 ? -13.869 -5.820 -17.402 1.00 0.00 1 GLY A N 6
ATOM 3177 C CA . GLY A 1 1 ? -12.938 -5.209 -16.471 1.00 0.00 1 GLY A CA 6
ATOM 3178 C C . GLY A 1 1 ? -13.445 -3.890 -15.924 1.00 0.00 1 GLY A C 6
ATOM 3179 O O . GLY A 1 1 ? -14.566 -3.477 -16.221 1.00 0.00 1 GLY A O 6
ATOM 3183 N N . SER A 1 2 ? -12.620 -3.227 -15.121 1.00 0.00 2 SER A N 6
ATOM 3184 C CA . SER A 1 2 ? -12.994 -1.949 -14.526 1.00 0.00 2 SER A CA 6
ATOM 3185 C C . SER A 1 2 ? -11.796 -1.297 -13.841 1.00 0.00 2 SER A C 6
ATOM 3186 O O . SER A 1 2 ? -11.293 -1.800 -12.836 1.00 0.00 2 SER A O 6
ATOM 3194 N N . SER A 1 3 ? -11.345 -0.175 -14.393 1.00 0.00 3 SER A N 6
ATOM 3195 C CA . SER A 1 3 ? -10.204 0.544 -13.838 1.00 0.00 3 SER A CA 6
ATOM 3196 C C . SER A 1 3 ? -10.196 1.995 -14.310 1.00 0.00 3 SER A C 6
ATOM 3197 O O . SER A 1 3 ? -11.034 2.403 -15.113 1.00 0.00 3 SER A O 6
ATOM 3205 N N . GLY A 1 4 ? -9.241 2.770 -13.804 1.00 0.00 4 GLY A N 6
ATOM 3206 C CA . GLY A 1 4 ? -9.140 4.167 -14.183 1.00 0.00 4 GLY A CA 6
ATOM 3207 C C . GLY A 1 4 ? -8.481 5.013 -13.112 1.00 0.00 4 GLY A C 6
ATOM 3208 O O . GLY A 1 4 ? -9.158 5.724 -12.369 1.00 0.00 4 GLY A O 6
ATOM 3212 N N . SER A 1 5 ? -7.157 4.935 -13.030 1.00 0.00 5 SER A N 6
ATOM 3213 C CA . SER A 1 5 ? -6.407 5.696 -12.038 1.00 0.00 5 SER A CA 6
ATOM 3214 C C . SER A 1 5 ? -5.204 6.383 -12.676 1.00 0.00 5 SER A C 6
ATOM 3215 O O . SER A 1 5 ? -4.735 5.978 -13.740 1.00 0.00 5 SER A O 6
ATOM 3223 N N . SER A 1 6 ? -4.708 7.426 -12.018 1.00 0.00 6 SER A N 6
ATOM 3224 C CA . SER A 1 6 ? -3.562 8.174 -12.522 1.00 0.00 6 SER A CA 6
ATOM 3225 C C . SER A 1 6 ? -2.513 8.361 -11.430 1.00 0.00 6 SER A C 6
ATOM 3226 O O . SER A 1 6 ? -1.981 9.455 -11.245 1.00 0.00 6 SER A O 6
ATOM 3234 N N . GLY A 1 7 ? -2.220 7.283 -10.709 1.00 0.00 7 GLY A N 6
ATOM 3235 C CA . GLY A 1 7 ? -1.236 7.348 -9.644 1.00 0.00 7 GLY A CA 6
ATOM 3236 C C . GLY A 1 7 ? 0.187 7.312 -10.166 1.00 0.00 7 GLY A C 6
ATOM 3237 O O . GLY A 1 7 ? 0.986 6.471 -9.755 1.00 0.00 7 GLY A O 6
ATOM 3241 N N . THR A 1 8 ? 0.505 8.227 -11.077 1.00 0.00 8 THR A N 6
ATOM 3242 C CA . THR A 1 8 ? 1.839 8.295 -11.658 1.00 0.00 8 THR A CA 6
ATOM 3243 C C . THR A 1 8 ? 2.913 8.089 -10.596 1.00 0.00 8 THR A C 6
ATOM 3244 O O . THR A 1 8 ? 2.838 8.655 -9.506 1.00 0.00 8 THR A O 6
ATOM 3255 N N . GLY A 1 9 ? 3.913 7.275 -10.922 1.00 0.00 9 GLY A N 6
ATOM 3256 C CA . GLY A 1 9 ? 4.988 7.009 -9.984 1.00 0.00 9 GLY A CA 6
ATOM 3257 C C . GLY A 1 9 ? 4.690 5.831 -9.079 1.00 0.00 9 GLY A C 6
ATOM 3258 O O . GLY A 1 9 ? 4.356 4.746 -9.552 1.00 0.00 9 GLY A O 6
ATOM 3262 N N . GLU A 1 10 ? 4.813 6.045 -7.772 1.00 0.00 10 GLU A N 6
ATOM 3263 C CA . GLU A 1 10 ? 4.556 4.990 -6.799 1.00 0.00 10 GLU A CA 6
ATOM 3264 C C . GLU A 1 10 ? 4.453 5.564 -5.389 1.00 0.00 10 GLU A C 6
ATOM 3265 O O . GLU A 1 10 ? 5.021 6.614 -5.090 1.00 0.00 10 GLU A O 6
ATOM 3277 N N . LYS A 1 11 ? 3.723 4.867 -4.525 1.00 0.00 11 LYS A N 6
ATOM 3278 C CA . LYS A 1 11 ? 3.544 5.304 -3.145 1.00 0.00 11 LYS A CA 6
ATOM 3279 C C . LYS A 1 11 ? 4.759 4.942 -2.298 1.00 0.00 11 LYS A C 6
ATOM 3280 O O . LYS A 1 11 ? 5.380 3.894 -2.476 1.00 0.00 11 LYS A O 6
ATOM 3299 N N . PRO A 1 12 ? 5.107 5.827 -1.352 1.00 0.00 12 PRO A N 6
ATOM 3300 C CA . PRO A 1 12 ? 6.249 5.620 -0.456 1.00 0.00 12 PRO A CA 6
ATOM 3301 C C . PRO A 1 12 ? 6.004 4.497 0.546 1.00 0.00 12 PRO A C 6
ATOM 3302 O O . PRO A 1 12 ? 6.904 3.712 0.845 1.00 0.00 12 PRO A O 6
ATOM 3313 N N . TYR A 1 13 ? 4.782 4.427 1.061 1.00 0.00 13 TYR A N 6
ATOM 3314 C CA . TYR A 1 13 ? 4.420 3.401 2.032 1.00 0.00 13 TYR A CA 6
ATOM 3315 C C . TYR A 1 13 ? 3.786 2.198 1.341 1.00 0.00 13 TYR A C 6
ATOM 3316 O O . TYR A 1 13 ? 3.042 2.345 0.372 1.00 0.00 13 TYR A O 6
ATOM 3334 N N . SER A 1 14 ? 4.086 1.006 1.849 1.00 0.00 14 SER A N 6
ATOM 3335 C CA . SER A 1 14 ? 3.549 -0.224 1.280 1.00 0.00 14 SER A CA 6
ATOM 3336 C C . SER A 1 14 ? 3.576 -1.353 2.306 1.00 0.00 14 SER A C 6
ATOM 3337 O O . SER A 1 14 ? 4.496 -1.449 3.118 1.00 0.00 14 SER A O 6
ATOM 3345 N N . CYS A 1 15 ? 2.558 -2.207 2.263 1.00 0.00 15 CYS A N 6
ATOM 3346 C CA . CYS A 1 15 ? 2.462 -3.330 3.187 1.00 0.00 15 CYS A CA 6
ATOM 3347 C C . CYS A 1 15 ? 3.121 -4.576 2.601 1.00 0.00 15 CYS A C 6
ATOM 3348 O O . CYS A 1 15 ? 3.094 -4.792 1.390 1.00 0.00 15 CYS A O 6
ATOM 3355 N N . ASN A 1 16 ? 3.711 -5.391 3.469 1.00 0.00 16 ASN A N 6
ATOM 3356 C CA . ASN A 1 16 ? 4.377 -6.614 3.037 1.00 0.00 16 ASN A CA 6
ATOM 3357 C C . ASN A 1 16 ? 3.541 -7.841 3.388 1.00 0.00 16 ASN A C 6
ATOM 3358 O O . ASN A 1 16 ? 3.572 -8.850 2.682 1.00 0.00 16 ASN A O 6
ATOM 3369 N N . VAL A 1 17 ? 2.793 -7.748 4.483 1.00 0.00 17 VAL A N 6
ATOM 3370 C CA . VAL A 1 17 ? 1.947 -8.849 4.928 1.00 0.00 17 VAL A CA 6
ATOM 3371 C C . VAL A 1 17 ? 1.072 -9.363 3.790 1.00 0.00 17 VAL A C 6
ATOM 3372 O O . VAL A 1 17 ? 1.132 -10.539 3.429 1.00 0.00 17 VAL A O 6
ATOM 3385 N N . CYS A 1 18 ? 0.259 -8.475 3.229 1.00 0.00 18 CYS A N 6
ATOM 3386 C CA . CYS A 1 18 ? -0.630 -8.837 2.131 1.00 0.00 18 CYS A CA 6
ATOM 3387 C C . CYS A 1 18 ? -0.157 -8.215 0.820 1.00 0.00 18 CYS A C 6
ATOM 3388 O O . CYS A 1 18 ? -0.329 -8.794 -0.251 1.00 0.00 18 CYS A O 6
ATOM 3395 N N . GLY A 1 19 ? 0.439 -7.030 0.915 1.00 0.00 19 GLY A N 6
ATOM 3396 C CA . GLY A 1 19 ? 0.928 -6.349 -0.270 1.00 0.00 19 GLY A CA 6
ATOM 3397 C C . GLY A 1 19 ? 0.031 -5.201 -0.689 1.00 0.00 19 GLY A C 6
ATOM 3398 O O . GLY A 1 19 ? -0.754 -5.327 -1.629 1.00 0.00 19 GLY A O 6
ATOM 3402 N N . LYS A 1 20 ? 0.146 -4.077 0.010 1.00 0.00 20 LYS A N 6
ATOM 3403 C CA . LYS A 1 20 ? -0.660 -2.901 -0.293 1.00 0.00 20 LYS A CA 6
ATOM 3404 C C . LYS A 1 20 ? 0.218 -1.663 -0.444 1.00 0.00 20 LYS A C 6
ATOM 3405 O O . LYS A 1 20 ? 1.435 -1.729 -0.273 1.00 0.00 20 LYS A O 6
ATOM 3424 N N . ALA A 1 21 ? -0.407 -0.535 -0.764 1.00 0.00 21 ALA A N 6
ATOM 3425 C CA . ALA A 1 21 ? 0.318 0.719 -0.934 1.00 0.00 21 ALA A CA 6
ATOM 3426 C C . ALA A 1 21 ? -0.484 1.895 -0.388 1.00 0.00 21 ALA A C 6
ATOM 3427 O O . ALA A 1 21 ? -1.706 1.948 -0.533 1.00 0.00 21 ALA A O 6
ATOM 3434 N N . PHE A 1 22 ? 0.211 2.837 0.242 1.00 0.00 22 PHE A N 6
ATOM 3435 C CA . PHE A 1 22 ? -0.437 4.013 0.811 1.00 0.00 22 PHE A CA 6
ATOM 3436 C C . PHE A 1 22 ? 0.377 5.272 0.531 1.00 0.00 22 PHE A C 6
ATOM 3437 O O . PHE A 1 22 ? 1.603 5.224 0.437 1.00 0.00 22 PHE A O 6
ATOM 3454 N N . VAL A 1 23 ? -0.315 6.399 0.397 1.00 0.00 23 VAL A N 6
ATOM 3455 C CA . VAL A 1 23 ? 0.342 7.673 0.128 1.00 0.00 23 VAL A CA 6
ATOM 3456 C C . VAL A 1 23 ? 1.009 8.224 1.383 1.00 0.00 23 VAL A C 6
ATOM 3457 O O . VAL A 1 23 ? 2.151 8.684 1.343 1.00 0.00 23 VAL A O 6
ATOM 3470 N N . LEU A 1 24 ? 0.289 8.174 2.499 1.00 0.00 24 LEU A N 6
ATOM 3471 C CA . LEU A 1 24 ? 0.810 8.667 3.768 1.00 0.00 24 LEU A CA 6
ATOM 3472 C C . LEU A 1 24 ? 1.158 7.511 4.701 1.00 0.00 24 LEU A C 6
ATOM 3473 O O . LEU A 1 24 ? 0.928 6.347 4.375 1.00 0.00 24 LEU A O 6
ATOM 3489 N N . SER A 1 25 ? 1.711 7.841 5.863 1.00 0.00 25 SER A N 6
ATOM 3490 C CA . SER A 1 25 ? 2.092 6.831 6.843 1.00 0.00 25 SER A CA 6
ATOM 3491 C C . SER A 1 25 ? 0.883 6.382 7.658 1.00 0.00 25 SER A C 6
ATOM 3492 O O . SER A 1 25 ? 0.658 5.187 7.848 1.00 0.00 25 SER A O 6
ATOM 3500 N N . ALA A 1 26 ? 0.109 7.349 8.139 1.00 0.00 26 ALA A N 6
ATOM 3501 C CA . ALA A 1 26 ? -1.078 7.055 8.932 1.00 0.00 26 ALA A CA 6
ATOM 3502 C C . ALA A 1 26 ? -1.983 6.058 8.217 1.00 0.00 26 ALA A C 6
ATOM 3503 O O . ALA A 1 26 ? -2.463 5.097 8.819 1.00 0.00 26 ALA A O 6
ATOM 3510 N N . HIS A 1 27 ? -2.212 6.292 6.929 1.00 0.00 27 HIS A N 6
ATOM 3511 C CA . HIS A 1 27 ? -3.061 5.413 6.131 1.00 0.00 27 HIS A CA 6
ATOM 3512 C C . HIS A 1 27 ? -2.562 3.972 6.194 1.00 0.00 27 HIS A C 6
ATOM 3513 O O . HIS A 1 27 ? -3.339 3.044 6.420 1.00 0.00 27 HIS A O 6
ATOM 3527 N N . LEU A 1 28 ? -1.261 3.793 5.993 1.00 0.00 28 LEU A N 6
ATOM 3528 C CA . LEU A 1 28 ? -0.658 2.465 6.026 1.00 0.00 28 LEU A CA 6
ATOM 3529 C C . LEU A 1 28 ? -0.806 1.834 7.407 1.00 0.00 28 LEU A C 6
ATOM 3530 O O . LEU A 1 28 ? -1.246 0.693 7.535 1.00 0.00 28 LEU A O 6
ATOM 3546 N N . ASN A 1 29 ? -0.436 2.587 8.438 1.00 0.00 29 ASN A N 6
ATOM 3547 C CA . ASN A 1 29 ? -0.529 2.102 9.811 1.00 0.00 29 ASN A CA 6
ATOM 3548 C C . ASN A 1 29 ? -1.921 1.548 10.099 1.00 0.00 29 ASN A C 6
ATOM 3549 O O . ASN A 1 29 ? -2.065 0.434 10.600 1.00 0.00 29 ASN A O 6
ATOM 3560 N N . GLN A 1 30 ? -2.943 2.336 9.778 1.00 0.00 30 GLN A N 6
ATOM 3561 C CA . GLN A 1 30 ? -4.324 1.924 10.003 1.00 0.00 30 GLN A CA 6
ATOM 3562 C C . GLN A 1 30 ? -4.582 0.541 9.415 1.00 0.00 30 GLN A C 6
ATOM 3563 O O . GLN A 1 30 ? -5.224 -0.302 10.043 1.00 0.00 30 GLN A O 6
ATOM 3577 N N . HIS A 1 31 ? -4.078 0.313 8.206 1.00 0.00 31 HIS A N 6
ATOM 3578 C CA . HIS A 1 31 ? -4.254 -0.969 7.534 1.00 0.00 31 HIS A CA 6
ATOM 3579 C C . HIS A 1 31 ? -3.653 -2.102 8.359 1.00 0.00 31 HIS A C 6
ATOM 3580 O O . HIS A 1 31 ? -4.291 -3.133 8.576 1.00 0.00 31 HIS A O 6
ATOM 3594 N N . LEU A 1 32 ? -2.421 -1.906 8.816 1.00 0.00 32 LEU A N 6
ATOM 3595 C CA . LEU A 1 32 ? -1.732 -2.912 9.617 1.00 0.00 32 LEU A CA 6
ATOM 3596 C C . LEU A 1 32 ? -2.695 -3.587 10.588 1.00 0.00 32 LEU A C 6
ATOM 3597 O O . LEU A 1 32 ? -2.509 -4.747 10.956 1.00 0.00 32 LEU A O 6
ATOM 3613 N N . ARG A 1 33 ? -3.724 -2.853 10.999 1.00 0.00 33 ARG A N 6
ATOM 3614 C CA . ARG A 1 33 ? -4.717 -3.382 11.927 1.00 0.00 33 ARG A CA 6
ATOM 3615 C C . ARG A 1 33 ? -5.244 -4.731 11.449 1.00 0.00 33 ARG A C 6
ATOM 3616 O O . ARG A 1 33 ? -5.278 -5.700 12.207 1.00 0.00 33 ARG A O 6
ATOM 3637 N N . VAL A 1 34 ? -5.655 -4.787 10.186 1.00 0.00 34 VAL A N 6
ATOM 3638 C CA . VAL A 1 34 ? -6.180 -6.017 9.606 1.00 0.00 34 VAL A CA 6
ATOM 3639 C C . VAL A 1 34 ? -5.232 -7.186 9.846 1.00 0.00 34 VAL A C 6
ATOM 3640 O O . VAL A 1 34 ? -5.636 -8.348 9.794 1.00 0.00 34 VAL A O 6
ATOM 3653 N N . HIS A 1 35 ? -3.968 -6.871 10.109 1.00 0.00 35 HIS A N 6
ATOM 3654 C CA . HIS A 1 35 ? -2.960 -7.896 10.359 1.00 0.00 35 HIS A CA 6
ATOM 3655 C C . HIS A 1 35 ? -2.623 -7.976 11.845 1.00 0.00 35 HIS A C 6
ATOM 3656 O O . HIS A 1 35 ? -2.977 -8.942 12.522 1.00 0.00 35 HIS A O 6
ATOM 3670 N N . THR A 1 36 ? -1.936 -6.955 12.347 1.00 0.00 36 THR A N 6
ATOM 3671 C CA . THR A 1 36 ? -1.549 -6.910 13.751 1.00 0.00 36 THR A CA 6
ATOM 3672 C C . THR A 1 36 ? -1.038 -8.266 14.224 1.00 0.00 36 THR A C 6
ATOM 3673 O O . THR A 1 36 ? -1.250 -8.652 15.373 1.00 0.00 36 THR A O 6
ATOM 3684 N N . GLN A 1 37 ? -0.366 -8.984 13.331 1.00 0.00 37 GLN A N 6
ATOM 3685 C CA . GLN A 1 37 ? 0.176 -10.298 13.658 1.00 0.00 37 GLN A CA 6
ATOM 3686 C C . GLN A 1 37 ? 1.666 -10.366 13.344 1.00 0.00 37 GLN A C 6
ATOM 3687 O O . GLN A 1 37 ? 2.197 -9.523 12.622 1.00 0.00 37 GLN A O 6
ATOM 3701 N N . GLU A 1 38 ? 2.336 -11.376 13.891 1.00 0.00 38 GLU A N 6
ATOM 3702 C CA . GLU A 1 38 ? 3.766 -11.553 13.670 1.00 0.00 38 GLU A CA 6
ATOM 3703 C C . GLU A 1 38 ? 4.114 -13.031 13.514 1.00 0.00 38 GLU A C 6
ATOM 3704 O O . GLU A 1 38 ? 3.271 -13.905 13.720 1.00 0.00 38 GLU A O 6
ATOM 3716 N N . THR A 1 39 ? 5.362 -13.303 13.148 1.00 0.00 39 THR A N 6
ATOM 3717 C CA . THR A 1 39 ? 5.823 -14.674 12.962 1.00 0.00 39 THR A CA 6
ATOM 3718 C C . THR A 1 39 ? 7.100 -14.936 13.751 1.00 0.00 39 THR A C 6
ATOM 3719 O O . THR A 1 39 ? 8.109 -14.254 13.565 1.00 0.00 39 THR A O 6
ATOM 3730 N N . LEU A 1 40 ? 7.052 -15.929 14.633 1.00 0.00 40 LEU A N 6
ATOM 3731 C CA . LEU A 1 40 ? 8.207 -16.283 15.451 1.00 0.00 40 LEU A CA 6
ATOM 3732 C C . LEU A 1 40 ? 9.171 -17.174 14.675 1.00 0.00 40 LEU A C 6
ATOM 3733 O O . LEU A 1 40 ? 9.112 -18.399 14.768 1.00 0.00 40 LEU A O 6
ATOM 3749 N N . SER A 1 41 ? 10.061 -16.548 13.910 1.00 0.00 41 SER A N 6
ATOM 3750 C CA . SER A 1 41 ? 11.038 -17.285 13.116 1.00 0.00 41 SER A CA 6
ATOM 3751 C C . SER A 1 41 ? 12.449 -16.762 13.370 1.00 0.00 41 SER A C 6
ATOM 3752 O O . SER A 1 41 ? 13.245 -16.617 12.443 1.00 0.00 41 SER A O 6
ATOM 3760 N N . GLY A 1 42 ? 12.750 -16.479 14.633 1.00 0.00 42 GLY A N 6
ATOM 3761 C CA . GLY A 1 42 ? 14.064 -15.975 14.987 1.00 0.00 42 GLY A CA 6
ATOM 3762 C C . GLY A 1 42 ? 14.578 -16.558 16.289 1.00 0.00 42 GLY A C 6
ATOM 3763 O O . GLY A 1 42 ? 13.814 -16.838 17.213 1.00 0.00 42 GLY A O 6
ATOM 3767 N N . PRO A 1 43 ? 15.902 -16.752 16.373 1.00 0.00 43 PRO A N 6
ATOM 3768 C CA . PRO A 1 43 ? 16.546 -17.309 17.567 1.00 0.00 43 PRO A CA 6
ATOM 3769 C C . PRO A 1 43 ? 16.514 -16.344 18.747 1.00 0.00 43 PRO A C 6
ATOM 3770 O O . PRO A 1 43 ? 16.713 -15.140 18.583 1.00 0.00 43 PRO A O 6
ATOM 3781 N N . SER A 1 44 ? 16.262 -16.880 19.937 1.00 0.00 44 SER A N 6
ATOM 3782 C CA . SER A 1 44 ? 16.200 -16.065 21.145 1.00 0.00 44 SER A CA 6
ATOM 3783 C C . SER A 1 44 ? 17.339 -15.050 21.174 1.00 0.00 44 SER A C 6
ATOM 3784 O O . SER A 1 44 ? 18.490 -15.401 21.433 1.00 0.00 44 SER A O 6
ATOM 3792 N N . SER A 1 45 ? 17.008 -13.791 20.908 1.00 0.00 45 SER A N 6
ATOM 3793 C CA . SER A 1 45 ? 18.002 -12.725 20.900 1.00 0.00 45 SER A CA 6
ATOM 3794 C C . SER A 1 45 ? 17.372 -11.390 21.287 1.00 0.00 45 SER A C 6
ATOM 3795 O O . SER A 1 45 ? 16.151 -11.274 21.389 1.00 0.00 45 SER A O 6
ATOM 3803 N N . GLY A 1 46 ? 18.214 -10.385 21.502 1.00 0.00 46 GLY A N 6
ATOM 3804 C CA . GLY A 1 46 ? 17.722 -9.071 21.875 1.00 0.00 46 GLY A CA 6
ATOM 3805 C C . GLY A 1 46 ? 17.419 -8.966 23.357 1.00 0.00 46 GLY A C 6
ATOM 3806 O O . GLY A 1 46 ? 18.071 -9.642 24.151 1.00 0.00 46 GLY A O 6
ATOM 3811 N N . GLY A 1 1 ? -15.956 9.015 -18.570 1.00 0.00 1 GLY A N 7
ATOM 3812 C CA . GLY A 1 1 ? -14.807 8.198 -18.227 1.00 0.00 1 GLY A CA 7
ATOM 3813 C C . GLY A 1 1 ? -13.954 8.824 -17.141 1.00 0.00 1 GLY A C 7
ATOM 3814 O O . GLY A 1 1 ? -14.279 9.895 -16.628 1.00 0.00 1 GLY A O 7
ATOM 3818 N N . SER A 1 2 ? -12.861 8.155 -16.790 1.00 0.00 2 SER A N 7
ATOM 3819 C CA . SER A 1 2 ? -11.961 8.650 -15.754 1.00 0.00 2 SER A CA 7
ATOM 3820 C C . SER A 1 2 ? -11.111 9.803 -16.279 1.00 0.00 2 SER A C 7
ATOM 3821 O O . SER A 1 2 ? -10.916 9.946 -17.486 1.00 0.00 2 SER A O 7
ATOM 3829 N N . SER A 1 3 ? -10.607 10.623 -15.362 1.00 0.00 3 SER A N 7
ATOM 3830 C CA . SER A 1 3 ? -9.780 11.766 -15.731 1.00 0.00 3 SER A CA 7
ATOM 3831 C C . SER A 1 3 ? -8.335 11.557 -15.288 1.00 0.00 3 SER A C 7
ATOM 3832 O O . SER A 1 3 ? -8.066 10.829 -14.334 1.00 0.00 3 SER A O 7
ATOM 3840 N N . GLY A 1 4 ? -7.408 12.202 -15.990 1.00 0.00 4 GLY A N 7
ATOM 3841 C CA . GLY A 1 4 ? -6.002 12.075 -15.655 1.00 0.00 4 GLY A CA 7
ATOM 3842 C C . GLY A 1 4 ? -5.219 11.327 -16.716 1.00 0.00 4 GLY A C 7
ATOM 3843 O O . GLY A 1 4 ? -5.323 10.105 -16.828 1.00 0.00 4 GLY A O 7
ATOM 3847 N N . SER A 1 5 ? -4.433 12.061 -17.497 1.00 0.00 5 SER A N 7
ATOM 3848 C CA . SER A 1 5 ? -3.633 11.460 -18.558 1.00 0.00 5 SER A CA 7
ATOM 3849 C C . SER A 1 5 ? -2.181 11.299 -18.119 1.00 0.00 5 SER A C 7
ATOM 3850 O O . SER A 1 5 ? -1.494 10.367 -18.536 1.00 0.00 5 SER A O 7
ATOM 3858 N N . SER A 1 6 ? -1.720 12.216 -17.274 1.00 0.00 6 SER A N 7
ATOM 3859 C CA . SER A 1 6 ? -0.348 12.180 -16.780 1.00 0.00 6 SER A CA 7
ATOM 3860 C C . SER A 1 6 ? -0.308 12.403 -15.271 1.00 0.00 6 SER A C 7
ATOM 3861 O O . SER A 1 6 ? -0.112 13.523 -14.803 1.00 0.00 6 SER A O 7
ATOM 3869 N N . GLY A 1 7 ? -0.496 11.325 -14.515 1.00 0.00 7 GLY A N 7
ATOM 3870 C CA . GLY A 1 7 ? -0.478 11.423 -13.067 1.00 0.00 7 GLY A CA 7
ATOM 3871 C C . GLY A 1 7 ? -0.277 10.078 -12.398 1.00 0.00 7 GLY A C 7
ATOM 3872 O O . GLY A 1 7 ? -0.998 9.727 -11.463 1.00 0.00 7 GLY A O 7
ATOM 3876 N N . THR A 1 8 ? 0.704 9.320 -12.878 1.00 0.00 8 THR A N 7
ATOM 3877 C CA . THR A 1 8 ? 0.996 8.004 -12.322 1.00 0.00 8 THR A CA 7
ATOM 3878 C C . THR A 1 8 ? 2.346 7.993 -11.615 1.00 0.00 8 THR A C 7
ATOM 3879 O O . THR A 1 8 ? 3.172 8.882 -11.819 1.00 0.00 8 THR A O 7
ATOM 3890 N N . GLY A 1 9 ? 2.566 6.979 -10.783 1.00 0.00 9 GLY A N 7
ATOM 3891 C CA . GLY A 1 9 ? 3.819 6.871 -10.060 1.00 0.00 9 GLY A CA 7
ATOM 3892 C C . GLY A 1 9 ? 3.819 5.724 -9.069 1.00 0.00 9 GLY A C 7
ATOM 3893 O O . GLY A 1 9 ? 3.196 4.690 -9.308 1.00 0.00 9 GLY A O 7
ATOM 3897 N N . GLU A 1 10 ? 4.522 5.906 -7.955 1.00 0.00 10 GLU A N 7
ATOM 3898 C CA . GLU A 1 10 ? 4.602 4.875 -6.927 1.00 0.00 10 GLU A CA 7
ATOM 3899 C C . GLU A 1 10 ? 4.495 5.487 -5.533 1.00 0.00 10 GLU A C 7
ATOM 3900 O O . GLU A 1 10 ? 5.025 6.568 -5.275 1.00 0.00 10 GLU A O 7
ATOM 3912 N N . LYS A 1 11 ? 3.804 4.789 -4.639 1.00 0.00 11 LYS A N 7
ATOM 3913 C CA . LYS A 1 11 ? 3.626 5.262 -3.271 1.00 0.00 11 LYS A CA 7
ATOM 3914 C C . LYS A 1 11 ? 4.837 4.910 -2.412 1.00 0.00 11 LYS A C 7
ATOM 3915 O O . LYS A 1 11 ? 5.450 3.854 -2.564 1.00 0.00 11 LYS A O 7
ATOM 3934 N N . PRO A 1 12 ? 5.190 5.814 -1.486 1.00 0.00 12 PRO A N 7
ATOM 3935 C CA . PRO A 1 12 ? 6.328 5.621 -0.583 1.00 0.00 12 PRO A CA 7
ATOM 3936 C C . PRO A 1 12 ? 6.073 4.523 0.444 1.00 0.00 12 PRO A C 7
ATOM 3937 O O . PRO A 1 12 ? 6.980 3.770 0.801 1.00 0.00 12 PRO A O 7
ATOM 3948 N N . TYR A 1 13 ? 4.834 4.438 0.916 1.00 0.00 13 TYR A N 7
ATOM 3949 C CA . TYR A 1 13 ? 4.461 3.433 1.905 1.00 0.00 13 TYR A CA 7
ATOM 3950 C C . TYR A 1 13 ? 3.864 2.201 1.231 1.00 0.00 13 TYR A C 7
ATOM 3951 O O . TYR A 1 13 ? 3.236 2.299 0.177 1.00 0.00 13 TYR A O 7
ATOM 3969 N N . SER A 1 14 ? 4.066 1.041 1.848 1.00 0.00 14 SER A N 7
ATOM 3970 C CA . SER A 1 14 ? 3.552 -0.212 1.307 1.00 0.00 14 SER A CA 7
ATOM 3971 C C . SER A 1 14 ? 3.578 -1.311 2.365 1.00 0.00 14 SER A C 7
ATOM 3972 O O . SER A 1 14 ? 4.434 -1.316 3.251 1.00 0.00 14 SER A O 7
ATOM 3980 N N . CYS A 1 15 ? 2.635 -2.241 2.266 1.00 0.00 15 CYS A N 7
ATOM 3981 C CA . CYS A 1 15 ? 2.548 -3.346 3.213 1.00 0.00 15 CYS A CA 7
ATOM 3982 C C . CYS A 1 15 ? 3.182 -4.609 2.636 1.00 0.00 15 CYS A C 7
ATOM 3983 O O . CYS A 1 15 ? 3.147 -4.836 1.427 1.00 0.00 15 CYS A O 7
ATOM 3990 N N . ASN A 1 16 ? 3.761 -5.426 3.509 1.00 0.00 16 ASN A N 7
ATOM 3991 C CA . ASN A 1 16 ? 4.404 -6.665 3.087 1.00 0.00 16 ASN A CA 7
ATOM 3992 C C . ASN A 1 16 ? 3.546 -7.874 3.451 1.00 0.00 16 ASN A C 7
ATOM 3993 O O . ASN A 1 16 ? 3.609 -8.913 2.794 1.00 0.00 16 ASN A O 7
ATOM 4004 N N . VAL A 1 17 ? 2.744 -7.729 4.501 1.00 0.00 17 VAL A N 7
ATOM 4005 C CA . VAL A 1 17 ? 1.873 -8.808 4.951 1.00 0.00 17 VAL A CA 7
ATOM 4006 C C . VAL A 1 17 ? 1.006 -9.327 3.810 1.00 0.00 17 VAL A C 7
ATOM 4007 O O . VAL A 1 17 ? 1.059 -10.507 3.462 1.00 0.00 17 VAL A O 7
ATOM 4020 N N . CYS A 1 18 ? 0.208 -8.438 3.229 1.00 0.00 18 CYS A N 7
ATOM 4021 C CA . CYS A 1 18 ? -0.672 -8.805 2.125 1.00 0.00 18 CYS A CA 7
ATOM 4022 C C . CYS A 1 18 ? -0.184 -8.193 0.815 1.00 0.00 18 CYS A C 7
ATOM 4023 O O . CYS A 1 18 ? -0.319 -8.793 -0.251 1.00 0.00 18 CYS A O 7
ATOM 4030 N N . GLY A 1 19 ? 0.384 -6.995 0.903 1.00 0.00 19 GLY A N 7
ATOM 4031 C CA . GLY A 1 19 ? 0.884 -6.322 -0.282 1.00 0.00 19 GLY A CA 7
ATOM 4032 C C . GLY A 1 19 ? 0.009 -5.156 -0.699 1.00 0.00 19 GLY A C 7
ATOM 4033 O O . GLY A 1 19 ? -0.719 -5.238 -1.688 1.00 0.00 19 GLY A O 7
ATOM 4037 N N . LYS A 1 20 ? 0.079 -4.066 0.058 1.00 0.00 20 LYS A N 7
ATOM 4038 C CA . LYS A 1 20 ? -0.713 -2.877 -0.237 1.00 0.00 20 LYS A CA 7
ATOM 4039 C C . LYS A 1 20 ? 0.182 -1.652 -0.388 1.00 0.00 20 LYS A C 7
ATOM 4040 O O . LYS A 1 20 ? 1.393 -1.726 -0.182 1.00 0.00 20 LYS A O 7
ATOM 4059 N N . ALA A 1 21 ? -0.422 -0.524 -0.748 1.00 0.00 21 ALA A N 7
ATOM 4060 C CA . ALA A 1 21 ? 0.320 0.718 -0.924 1.00 0.00 21 ALA A CA 7
ATOM 4061 C C . ALA A 1 21 ? -0.472 1.910 -0.396 1.00 0.00 21 ALA A C 7
ATOM 4062 O O . ALA A 1 21 ? -1.697 1.955 -0.513 1.00 0.00 21 ALA A O 7
ATOM 4069 N N . PHE A 1 22 ? 0.235 2.872 0.187 1.00 0.00 22 PHE A N 7
ATOM 4070 C CA . PHE A 1 22 ? -0.403 4.064 0.735 1.00 0.00 22 PHE A CA 7
ATOM 4071 C C . PHE A 1 22 ? 0.458 5.301 0.493 1.00 0.00 22 PHE A C 7
ATOM 4072 O O . PHE A 1 22 ? 1.679 5.207 0.368 1.00 0.00 22 PHE A O 7
ATOM 4089 N N . VAL A 1 23 ? -0.189 6.461 0.427 1.00 0.00 23 VAL A N 7
ATOM 4090 C CA . VAL A 1 23 ? 0.515 7.717 0.201 1.00 0.00 23 VAL A CA 7
ATOM 4091 C C . VAL A 1 23 ? 1.110 8.255 1.497 1.00 0.00 23 VAL A C 7
ATOM 4092 O O . VAL A 1 23 ? 2.260 8.695 1.530 1.00 0.00 23 VAL A O 7
ATOM 4105 N N . LEU A 1 24 ? 0.320 8.217 2.565 1.00 0.00 24 LEU A N 7
ATOM 4106 C CA . LEU A 1 24 ? 0.769 8.700 3.866 1.00 0.00 24 LEU A CA 7
ATOM 4107 C C . LEU A 1 24 ? 1.081 7.536 4.801 1.00 0.00 24 LEU A C 7
ATOM 4108 O O . LEU A 1 24 ? 0.783 6.382 4.493 1.00 0.00 24 LEU A O 7
ATOM 4124 N N . SER A 1 25 ? 1.681 7.848 5.946 1.00 0.00 25 SER A N 7
ATOM 4125 C CA . SER A 1 25 ? 2.034 6.827 6.926 1.00 0.00 25 SER A CA 7
ATOM 4126 C C . SER A 1 25 ? 0.807 6.385 7.717 1.00 0.00 25 SER A C 7
ATOM 4127 O O . SER A 1 25 ? 0.592 5.193 7.934 1.00 0.00 25 SER A O 7
ATOM 4135 N N . ALA A 1 26 ? 0.005 7.355 8.144 1.00 0.00 26 ALA A N 7
ATOM 4136 C CA . ALA A 1 26 ? -1.202 7.067 8.909 1.00 0.00 26 ALA A CA 7
ATOM 4137 C C . ALA A 1 26 ? -2.085 6.060 8.182 1.00 0.00 26 ALA A C 7
ATOM 4138 O O . ALA A 1 26 ? -2.671 5.171 8.801 1.00 0.00 26 ALA A O 7
ATOM 4145 N N . HIS A 1 27 ? -2.178 6.204 6.863 1.00 0.00 27 HIS A N 7
ATOM 4146 C CA . HIS A 1 27 ? -2.991 5.306 6.051 1.00 0.00 27 HIS A CA 7
ATOM 4147 C C . HIS A 1 27 ? -2.508 3.865 6.185 1.00 0.00 27 HIS A C 7
ATOM 4148 O O . HIS A 1 27 ? -3.309 2.942 6.341 1.00 0.00 27 HIS A O 7
ATOM 4162 N N . LEU A 1 28 ? -1.194 3.678 6.122 1.00 0.00 28 LEU A N 7
ATOM 4163 C CA . LEU A 1 28 ? -0.604 2.349 6.236 1.00 0.00 28 LEU A CA 7
ATOM 4164 C C . LEU A 1 28 ? -0.802 1.783 7.639 1.00 0.00 28 LEU A C 7
ATOM 4165 O O . LEU A 1 28 ? -1.132 0.610 7.805 1.00 0.00 28 LEU A O 7
ATOM 4181 N N . ASN A 1 29 ? -0.598 2.627 8.646 1.00 0.00 29 ASN A N 7
ATOM 4182 C CA . ASN A 1 29 ? -0.756 2.212 10.035 1.00 0.00 29 ASN A CA 7
ATOM 4183 C C . ASN A 1 29 ? -2.149 1.639 10.276 1.00 0.00 29 ASN A C 7
ATOM 4184 O O . ASN A 1 29 ? -2.294 0.529 10.788 1.00 0.00 29 ASN A O 7
ATOM 4195 N N . GLN A 1 30 ? -3.171 2.404 9.904 1.00 0.00 30 GLN A N 7
ATOM 4196 C CA . GLN A 1 30 ? -4.552 1.972 10.080 1.00 0.00 30 GLN A CA 7
ATOM 4197 C C . GLN A 1 30 ? -4.793 0.628 9.401 1.00 0.00 30 GLN A C 7
ATOM 4198 O O . GLN A 1 30 ? -5.633 -0.159 9.839 1.00 0.00 30 GLN A O 7
ATOM 4212 N N . HIS A 1 31 ? -4.052 0.372 8.327 1.00 0.00 31 HIS A N 7
ATOM 4213 C CA . HIS A 1 31 ? -4.185 -0.878 7.587 1.00 0.00 31 HIS A CA 7
ATOM 4214 C C . HIS A 1 31 ? -3.591 -2.042 8.374 1.00 0.00 31 HIS A C 7
ATOM 4215 O O . HIS A 1 31 ? -4.227 -3.085 8.536 1.00 0.00 31 HIS A O 7
ATOM 4229 N N . LEU A 1 32 ? -2.368 -1.858 8.860 1.00 0.00 32 LEU A N 7
ATOM 4230 C CA . LEU A 1 32 ? -1.687 -2.893 9.630 1.00 0.00 32 LEU A CA 7
ATOM 4231 C C . LEU A 1 32 ? -2.661 -3.610 10.560 1.00 0.00 32 LEU A C 7
ATOM 4232 O O . LEU A 1 32 ? -2.474 -4.782 10.888 1.00 0.00 32 LEU A O 7
ATOM 4248 N N . ARG A 1 33 ? -3.702 -2.898 10.981 1.00 0.00 33 ARG A N 7
ATOM 4249 C CA . ARG A 1 33 ? -4.706 -3.466 11.872 1.00 0.00 33 ARG A CA 7
ATOM 4250 C C . ARG A 1 33 ? -5.181 -4.824 11.361 1.00 0.00 33 ARG A C 7
ATOM 4251 O O . ARG A 1 33 ? -5.128 -5.822 12.080 1.00 0.00 33 ARG A O 7
ATOM 4272 N N . VAL A 1 34 ? -5.645 -4.852 10.116 1.00 0.00 34 VAL A N 7
ATOM 4273 C CA . VAL A 1 34 ? -6.128 -6.087 9.509 1.00 0.00 34 VAL A CA 7
ATOM 4274 C C . VAL A 1 34 ? -5.132 -7.223 9.706 1.00 0.00 34 VAL A C 7
ATOM 4275 O O . VAL A 1 34 ? -5.483 -8.398 9.590 1.00 0.00 34 VAL A O 7
ATOM 4288 N N . HIS A 1 35 ? -3.887 -6.867 10.007 1.00 0.00 35 HIS A N 7
ATOM 4289 C CA . HIS A 1 35 ? -2.839 -7.857 10.222 1.00 0.00 35 HIS A CA 7
ATOM 4290 C C . HIS A 1 35 ? -2.470 -7.946 11.700 1.00 0.00 35 HIS A C 7
ATOM 4291 O O . HIS A 1 35 ? -1.294 -8.041 12.053 1.00 0.00 35 HIS A O 7
ATOM 4305 N N . THR A 1 36 ? -3.482 -7.912 12.561 1.00 0.00 36 THR A N 7
ATOM 4306 C CA . THR A 1 36 ? -3.264 -7.986 14.000 1.00 0.00 36 THR A CA 7
ATOM 4307 C C . THR A 1 36 ? -3.441 -9.412 14.510 1.00 0.00 36 THR A C 7
ATOM 4308 O O . THR A 1 36 ? -3.922 -9.627 15.623 1.00 0.00 36 THR A O 7
ATOM 4319 N N . GLN A 1 37 ? -3.049 -10.382 13.690 1.00 0.00 37 GLN A N 7
ATOM 4320 C CA . GLN A 1 37 ? -3.165 -11.787 14.060 1.00 0.00 37 GLN A CA 7
ATOM 4321 C C . GLN A 1 37 ? -4.439 -12.036 14.862 1.00 0.00 37 GLN A C 7
ATOM 4322 O O . GLN A 1 37 ? -4.432 -12.785 15.838 1.00 0.00 37 GLN A O 7
ATOM 4336 N N . GLU A 1 38 ? -5.529 -11.402 14.443 1.00 0.00 38 GLU A N 7
ATOM 4337 C CA . GLU A 1 38 ? -6.810 -11.554 15.123 1.00 0.00 38 GLU A CA 7
ATOM 4338 C C . GLU A 1 38 ? -6.977 -12.974 15.657 1.00 0.00 38 GLU A C 7
ATOM 4339 O O . GLU A 1 38 ? -7.421 -13.178 16.787 1.00 0.00 38 GLU A O 7
ATOM 4351 N N . THR A 1 39 ? -6.618 -13.955 14.834 1.00 0.00 39 THR A N 7
ATOM 4352 C CA . THR A 1 39 ? -6.729 -15.356 15.221 1.00 0.00 39 THR A CA 7
ATOM 4353 C C . THR A 1 39 ? -5.641 -16.196 14.562 1.00 0.00 39 THR A C 7
ATOM 4354 O O . THR A 1 39 ? -4.881 -15.703 13.728 1.00 0.00 39 THR A O 7
ATOM 4365 N N . LEU A 1 40 ? -5.572 -17.468 14.940 1.00 0.00 40 LEU A N 7
ATOM 4366 C CA . LEU A 1 40 ? -4.576 -18.378 14.385 1.00 0.00 40 LEU A CA 7
ATOM 4367 C C . LEU A 1 40 ? -5.135 -19.125 13.178 1.00 0.00 40 LEU A C 7
ATOM 4368 O O . LEU A 1 40 ? -6.054 -19.934 13.307 1.00 0.00 40 LEU A O 7
ATOM 4384 N N . SER A 1 41 ? -4.572 -18.851 12.006 1.00 0.00 41 SER A N 7
ATOM 4385 C CA . SER A 1 41 ? -5.016 -19.496 10.775 1.00 0.00 41 SER A CA 7
ATOM 4386 C C . SER A 1 41 ? -3.876 -19.578 9.764 1.00 0.00 41 SER A C 7
ATOM 4387 O O . SER A 1 41 ? -2.983 -18.731 9.748 1.00 0.00 41 SER A O 7
ATOM 4395 N N . GLY A 1 42 ? -3.914 -20.605 8.921 1.00 0.00 42 GLY A N 7
ATOM 4396 C CA . GLY A 1 42 ? -2.880 -20.780 7.918 1.00 0.00 42 GLY A CA 7
ATOM 4397 C C . GLY A 1 42 ? -2.009 -21.990 8.188 1.00 0.00 42 GLY A C 7
ATOM 4398 O O . GLY A 1 42 ? -1.746 -22.348 9.337 1.00 0.00 42 GLY A O 7
ATOM 4402 N N . PRO A 1 43 ? -1.546 -22.644 7.112 1.00 0.00 43 PRO A N 7
ATOM 4403 C CA . PRO A 1 43 ? -0.693 -23.832 7.214 1.00 0.00 43 PRO A CA 7
ATOM 4404 C C . PRO A 1 43 ? 0.701 -23.502 7.735 1.00 0.00 43 PRO A C 7
ATOM 4405 O O . PRO A 1 43 ? 1.382 -24.357 8.299 1.00 0.00 43 PRO A O 7
ATOM 4416 N N . SER A 1 44 ? 1.120 -22.255 7.541 1.00 0.00 44 SER A N 7
ATOM 4417 C CA . SER A 1 44 ? 2.436 -21.813 7.988 1.00 0.00 44 SER A CA 7
ATOM 4418 C C . SER A 1 44 ? 2.539 -21.867 9.510 1.00 0.00 44 SER A C 7
ATOM 4419 O O . SER A 1 44 ? 1.544 -21.709 10.216 1.00 0.00 44 SER A O 7
ATOM 4427 N N . SER A 1 45 ? 3.751 -22.092 10.006 1.00 0.00 45 SER A N 7
ATOM 4428 C CA . SER A 1 45 ? 3.986 -22.172 11.443 1.00 0.00 45 SER A CA 7
ATOM 4429 C C . SER A 1 45 ? 3.314 -21.010 12.169 1.00 0.00 45 SER A C 7
ATOM 4430 O O . SER A 1 45 ? 3.507 -19.848 11.815 1.00 0.00 45 SER A O 7
ATOM 4438 N N . GLY A 1 46 ? 2.523 -21.334 13.187 1.00 0.00 46 GLY A N 7
ATOM 4439 C CA . GLY A 1 46 ? 1.834 -20.307 13.947 1.00 0.00 46 GLY A CA 7
ATOM 4440 C C . GLY A 1 46 ? 0.525 -20.799 14.532 1.00 0.00 46 GLY A C 7
ATOM 4441 O O . GLY A 1 46 ? 0.540 -21.419 15.595 1.00 0.00 46 GLY A O 7
ATOM 4446 N N . GLY A 1 1 ? -9.803 -11.175 -20.248 1.00 0.00 1 GLY A N 8
ATOM 4447 C CA . GLY A 1 1 ? -9.440 -9.786 -20.456 1.00 0.00 1 GLY A CA 8
ATOM 4448 C C . GLY A 1 1 ? -8.760 -9.177 -19.246 1.00 0.00 1 GLY A C 8
ATOM 4449 O O . GLY A 1 1 ? -9.311 -9.188 -18.145 1.00 0.00 1 GLY A O 8
ATOM 4453 N N . SER A 1 2 ? -7.559 -8.644 -19.449 1.00 0.00 2 SER A N 8
ATOM 4454 C CA . SER A 1 2 ? -6.801 -8.033 -18.364 1.00 0.00 2 SER A CA 8
ATOM 4455 C C . SER A 1 2 ? -5.730 -7.094 -18.912 1.00 0.00 2 SER A C 8
ATOM 4456 O O . SER A 1 2 ? -4.875 -7.501 -19.698 1.00 0.00 2 SER A O 8
ATOM 4464 N N . SER A 1 3 ? -5.786 -5.834 -18.491 1.00 0.00 3 SER A N 8
ATOM 4465 C CA . SER A 1 3 ? -4.824 -4.835 -18.942 1.00 0.00 3 SER A CA 8
ATOM 4466 C C . SER A 1 3 ? -4.476 -3.868 -17.813 1.00 0.00 3 SER A C 8
ATOM 4467 O O . SER A 1 3 ? -5.240 -3.705 -16.863 1.00 0.00 3 SER A O 8
ATOM 4475 N N . GLY A 1 4 ? -3.316 -3.229 -17.927 1.00 0.00 4 GLY A N 8
ATOM 4476 C CA . GLY A 1 4 ? -2.886 -2.286 -16.910 1.00 0.00 4 GLY A CA 8
ATOM 4477 C C . GLY A 1 4 ? -1.613 -2.725 -16.214 1.00 0.00 4 GLY A C 8
ATOM 4478 O O . GLY A 1 4 ? -0.551 -2.792 -16.832 1.00 0.00 4 GLY A O 8
ATOM 4482 N N . SER A 1 5 ? -1.720 -3.024 -14.923 1.00 0.00 5 SER A N 8
ATOM 4483 C CA . SER A 1 5 ? -0.567 -3.454 -14.140 1.00 0.00 5 SER A CA 8
ATOM 4484 C C . SER A 1 5 ? 0.534 -2.398 -14.170 1.00 0.00 5 SER A C 8
ATOM 4485 O O . SER A 1 5 ? 1.711 -2.717 -14.336 1.00 0.00 5 SER A O 8
ATOM 4493 N N . SER A 1 6 ? 0.141 -1.138 -14.007 1.00 0.00 6 SER A N 8
ATOM 4494 C CA . SER A 1 6 ? 1.093 -0.033 -14.018 1.00 0.00 6 SER A CA 8
ATOM 4495 C C . SER A 1 6 ? 0.484 1.215 -13.386 1.00 0.00 6 SER A C 8
ATOM 4496 O O . SER A 1 6 ? -0.734 1.323 -13.248 1.00 0.00 6 SER A O 8
ATOM 4504 N N . GLY A 1 7 ? 1.342 2.156 -13.005 1.00 0.00 7 GLY A N 8
ATOM 4505 C CA . GLY A 1 7 ? 0.871 3.385 -12.392 1.00 0.00 7 GLY A CA 8
ATOM 4506 C C . GLY A 1 7 ? 1.884 4.508 -12.492 1.00 0.00 7 GLY A C 8
ATOM 4507 O O . GLY A 1 7 ? 3.077 4.264 -12.676 1.00 0.00 7 GLY A O 8
ATOM 4511 N N . THR A 1 8 ? 1.409 5.744 -12.371 1.00 0.00 8 THR A N 8
ATOM 4512 C CA . THR A 1 8 ? 2.281 6.908 -12.451 1.00 0.00 8 THR A CA 8
ATOM 4513 C C . THR A 1 8 ? 2.645 7.420 -11.062 1.00 0.00 8 THR A C 8
ATOM 4514 O O . THR A 1 8 ? 1.821 8.024 -10.377 1.00 0.00 8 THR A O 8
ATOM 4525 N N . GLY A 1 9 ? 3.886 7.174 -10.652 1.00 0.00 9 GLY A N 8
ATOM 4526 C CA . GLY A 1 9 ? 4.336 7.618 -9.345 1.00 0.00 9 GLY A CA 8
ATOM 4527 C C . GLY A 1 9 ? 4.010 6.622 -8.250 1.00 0.00 9 GLY A C 8
ATOM 4528 O O . GLY A 1 9 ? 2.899 6.613 -7.722 1.00 0.00 9 GLY A O 8
ATOM 4532 N N . GLU A 1 10 ? 4.980 5.779 -7.910 1.00 0.00 10 GLU A N 8
ATOM 4533 C CA . GLU A 1 10 ? 4.788 4.773 -6.873 1.00 0.00 10 GLU A CA 8
ATOM 4534 C C . GLU A 1 10 ? 4.621 5.427 -5.504 1.00 0.00 10 GLU A C 8
ATOM 4535 O O . GLU A 1 10 ? 5.101 6.536 -5.271 1.00 0.00 10 GLU A O 8
ATOM 4547 N N . LYS A 1 11 ? 3.935 4.732 -4.603 1.00 0.00 11 LYS A N 8
ATOM 4548 C CA . LYS A 1 11 ? 3.704 5.243 -3.257 1.00 0.00 11 LYS A CA 8
ATOM 4549 C C . LYS A 1 11 ? 4.885 4.929 -2.345 1.00 0.00 11 LYS A C 8
ATOM 4550 O O . LYS A 1 11 ? 5.512 3.874 -2.442 1.00 0.00 11 LYS A O 8
ATOM 4569 N N . PRO A 1 12 ? 5.197 5.865 -1.436 1.00 0.00 12 PRO A N 8
ATOM 4570 C CA . PRO A 1 12 ? 6.304 5.709 -0.488 1.00 0.00 12 PRO A CA 8
ATOM 4571 C C . PRO A 1 12 ? 6.021 4.642 0.564 1.00 0.00 12 PRO A C 8
ATOM 4572 O O . PRO A 1 12 ? 6.937 3.986 1.059 1.00 0.00 12 PRO A O 8
ATOM 4583 N N . TYR A 1 13 ? 4.747 4.474 0.901 1.00 0.00 13 TYR A N 8
ATOM 4584 C CA . TYR A 1 13 ? 4.343 3.487 1.895 1.00 0.00 13 TYR A CA 8
ATOM 4585 C C . TYR A 1 13 ? 3.814 2.223 1.225 1.00 0.00 13 TYR A C 8
ATOM 4586 O O . TYR A 1 13 ? 3.138 2.287 0.199 1.00 0.00 13 TYR A O 8
ATOM 4604 N N . SER A 1 14 ? 4.127 1.073 1.815 1.00 0.00 14 SER A N 8
ATOM 4605 C CA . SER A 1 14 ? 3.687 -0.208 1.275 1.00 0.00 14 SER A CA 8
ATOM 4606 C C . SER A 1 14 ? 3.527 -1.240 2.386 1.00 0.00 14 SER A C 8
ATOM 4607 O O . SER A 1 14 ? 4.277 -1.239 3.363 1.00 0.00 14 SER A O 8
ATOM 4615 N N . CYS A 1 15 ? 2.545 -2.121 2.231 1.00 0.00 15 CYS A N 8
ATOM 4616 C CA . CYS A 1 15 ? 2.285 -3.160 3.220 1.00 0.00 15 CYS A CA 8
ATOM 4617 C C . CYS A 1 15 ? 3.037 -4.442 2.873 1.00 0.00 15 CYS A C 8
ATOM 4618 O O . CYS A 1 15 ? 2.734 -5.102 1.880 1.00 0.00 15 CYS A O 8
ATOM 4625 N N . ASN A 1 16 ? 4.018 -4.787 3.700 1.00 0.00 16 ASN A N 8
ATOM 4626 C CA . ASN A 1 16 ? 4.814 -5.990 3.481 1.00 0.00 16 ASN A CA 8
ATOM 4627 C C . ASN A 1 16 ? 4.199 -7.187 4.199 1.00 0.00 16 ASN A C 8
ATOM 4628 O O . ASN A 1 16 ? 4.900 -7.962 4.850 1.00 0.00 16 ASN A O 8
ATOM 4639 N N . VAL A 1 17 ? 2.884 -7.333 4.074 1.00 0.00 17 VAL A N 8
ATOM 4640 C CA . VAL A 1 17 ? 2.174 -8.437 4.710 1.00 0.00 17 VAL A CA 8
ATOM 4641 C C . VAL A 1 17 ? 1.212 -9.106 3.734 1.00 0.00 17 VAL A C 8
ATOM 4642 O O . VAL A 1 17 ? 1.230 -10.326 3.566 1.00 0.00 17 VAL A O 8
ATOM 4655 N N . CYS A 1 18 ? 0.374 -8.300 3.091 1.00 0.00 18 CYS A N 8
ATOM 4656 C CA . CYS A 1 18 ? -0.596 -8.813 2.131 1.00 0.00 18 CYS A CA 8
ATOM 4657 C C . CYS A 1 18 ? -0.286 -8.309 0.724 1.00 0.00 18 CYS A C 8
ATOM 4658 O O . CYS A 1 18 ? -0.344 -9.066 -0.244 1.00 0.00 18 CYS A O 8
ATOM 4665 N N . GLY A 1 19 ? 0.043 -7.025 0.620 1.00 0.00 19 GLY A N 8
ATOM 4666 C CA . GLY A 1 19 ? 0.356 -6.442 -0.671 1.00 0.00 19 GLY A CA 8
ATOM 4667 C C . GLY A 1 19 ? -0.480 -5.213 -0.971 1.00 0.00 19 GLY A C 8
ATOM 4668 O O . GLY A 1 19 ? -1.346 -5.240 -1.846 1.00 0.00 19 GLY A O 8
ATOM 4672 N N . LYS A 1 20 ? -0.223 -4.132 -0.242 1.00 0.00 20 LYS A N 8
ATOM 4673 C CA . LYS A 1 20 ? -0.958 -2.888 -0.433 1.00 0.00 20 LYS A CA 8
ATOM 4674 C C . LYS A 1 20 ? -0.006 -1.697 -0.493 1.00 0.00 20 LYS A C 8
ATOM 4675 O O . LYS A 1 20 ? 1.176 -1.819 -0.173 1.00 0.00 20 LYS A O 8
ATOM 4694 N N . ALA A 1 21 ? -0.529 -0.547 -0.904 1.00 0.00 21 ALA A N 8
ATOM 4695 C CA . ALA A 1 21 ? 0.274 0.666 -1.001 1.00 0.00 21 ALA A CA 8
ATOM 4696 C C . ALA A 1 21 ? -0.505 1.881 -0.511 1.00 0.00 21 ALA A C 8
ATOM 4697 O O . ALA A 1 21 ? -1.701 2.012 -0.773 1.00 0.00 21 ALA A O 8
ATOM 4704 N N . PHE A 1 22 ? 0.179 2.768 0.205 1.00 0.00 22 PHE A N 8
ATOM 4705 C CA . PHE A 1 22 ? -0.450 3.972 0.734 1.00 0.00 22 PHE A CA 8
ATOM 4706 C C . PHE A 1 22 ? 0.416 5.200 0.466 1.00 0.00 22 PHE A C 8
ATOM 4707 O O . PHE A 1 22 ? 1.635 5.098 0.335 1.00 0.00 22 PHE A O 8
ATOM 4724 N N . VAL A 1 23 ? -0.225 6.362 0.387 1.00 0.00 23 VAL A N 8
ATOM 4725 C CA . VAL A 1 23 ? 0.485 7.611 0.136 1.00 0.00 23 VAL A CA 8
ATOM 4726 C C . VAL A 1 23 ? 1.077 8.175 1.422 1.00 0.00 23 VAL A C 8
ATOM 4727 O O . VAL A 1 23 ? 2.189 8.705 1.428 1.00 0.00 23 VAL A O 8
ATOM 4740 N N . LEU A 1 24 ? 0.327 8.058 2.513 1.00 0.00 24 LEU A N 8
ATOM 4741 C CA . LEU A 1 24 ? 0.777 8.556 3.808 1.00 0.00 24 LEU A CA 8
ATOM 4742 C C . LEU A 1 24 ? 1.114 7.403 4.748 1.00 0.00 24 LEU A C 8
ATOM 4743 O O . LEU A 1 24 ? 0.881 6.238 4.425 1.00 0.00 24 LEU A O 8
ATOM 4759 N N . SER A 1 25 ? 1.662 7.735 5.912 1.00 0.00 25 SER A N 8
ATOM 4760 C CA . SER A 1 25 ? 2.033 6.727 6.898 1.00 0.00 25 SER A CA 8
ATOM 4761 C C . SER A 1 25 ? 0.816 6.282 7.703 1.00 0.00 25 SER A C 8
ATOM 4762 O O . SER A 1 25 ? 0.611 5.090 7.931 1.00 0.00 25 SER A O 8
ATOM 4770 N N . ALA A 1 26 ? 0.012 7.249 8.132 1.00 0.00 26 ALA A N 8
ATOM 4771 C CA . ALA A 1 26 ? -1.186 6.957 8.910 1.00 0.00 26 ALA A CA 8
ATOM 4772 C C . ALA A 1 26 ? -2.060 5.924 8.206 1.00 0.00 26 ALA A C 8
ATOM 4773 O O . ALA A 1 26 ? -2.619 5.031 8.844 1.00 0.00 26 ALA A O 8
ATOM 4780 N N . HIS A 1 27 ? -2.174 6.051 6.888 1.00 0.00 27 HIS A N 8
ATOM 4781 C CA . HIS A 1 27 ? -2.980 5.128 6.098 1.00 0.00 27 HIS A CA 8
ATOM 4782 C C . HIS A 1 27 ? -2.439 3.705 6.205 1.00 0.00 27 HIS A C 8
ATOM 4783 O O . HIS A 1 27 ? -3.197 2.755 6.408 1.00 0.00 27 HIS A O 8
ATOM 4797 N N . LEU A 1 28 ? -1.125 3.565 6.068 1.00 0.00 28 LEU A N 8
ATOM 4798 C CA . LEU A 1 28 ? -0.482 2.258 6.149 1.00 0.00 28 LEU A CA 8
ATOM 4799 C C . LEU A 1 28 ? -0.670 1.643 7.532 1.00 0.00 28 LEU A C 8
ATOM 4800 O O . LEU A 1 28 ? -0.927 0.447 7.660 1.00 0.00 28 LEU A O 8
ATOM 4816 N N . ASN A 1 29 ? -0.543 2.471 8.564 1.00 0.00 29 ASN A N 8
ATOM 4817 C CA . ASN A 1 29 ? -0.701 2.009 9.938 1.00 0.00 29 ASN A CA 8
ATOM 4818 C C . ASN A 1 29 ? -2.117 1.494 10.180 1.00 0.00 29 ASN A C 8
ATOM 4819 O O . ASN A 1 29 ? -2.308 0.361 10.622 1.00 0.00 29 ASN A O 8
ATOM 4830 N N . GLN A 1 30 ? -3.104 2.333 9.885 1.00 0.00 30 GLN A N 8
ATOM 4831 C CA . GLN A 1 30 ? -4.502 1.962 10.071 1.00 0.00 30 GLN A CA 8
ATOM 4832 C C . GLN A 1 30 ? -4.808 0.633 9.388 1.00 0.00 30 GLN A C 8
ATOM 4833 O O . GLN A 1 30 ? -5.768 -0.052 9.741 1.00 0.00 30 GLN A O 8
ATOM 4847 N N . HIS A 1 31 ? -3.985 0.274 8.408 1.00 0.00 31 HIS A N 8
ATOM 4848 C CA . HIS A 1 31 ? -4.167 -0.974 7.675 1.00 0.00 31 HIS A CA 8
ATOM 4849 C C . HIS A 1 31 ? -3.561 -2.147 8.439 1.00 0.00 31 HIS A C 8
ATOM 4850 O O . HIS A 1 31 ? -4.201 -3.184 8.617 1.00 0.00 31 HIS A O 8
ATOM 4864 N N . LEU A 1 32 ? -2.322 -1.976 8.889 1.00 0.00 32 LEU A N 8
ATOM 4865 C CA . LEU A 1 32 ? -1.629 -3.021 9.634 1.00 0.00 32 LEU A CA 8
ATOM 4866 C C . LEU A 1 32 ? -2.569 -3.699 10.625 1.00 0.00 32 LEU A C 8
ATOM 4867 O O . LEU A 1 32 ? -2.490 -4.908 10.843 1.00 0.00 32 LEU A O 8
ATOM 4883 N N . ARG A 1 33 ? -3.460 -2.913 11.220 1.00 0.00 33 ARG A N 8
ATOM 4884 C CA . ARG A 1 33 ? -4.417 -3.438 12.187 1.00 0.00 33 ARG A CA 8
ATOM 4885 C C . ARG A 1 33 ? -5.111 -4.684 11.644 1.00 0.00 33 ARG A C 8
ATOM 4886 O O . ARG A 1 33 ? -5.206 -5.703 12.329 1.00 0.00 33 ARG A O 8
ATOM 4907 N N . VAL A 1 34 ? -5.594 -4.595 10.409 1.00 0.00 34 VAL A N 8
ATOM 4908 C CA . VAL A 1 34 ? -6.279 -5.715 9.773 1.00 0.00 34 VAL A CA 8
ATOM 4909 C C . VAL A 1 34 ? -5.459 -6.995 9.885 1.00 0.00 34 VAL A C 8
ATOM 4910 O O . VAL A 1 34 ? -6.002 -8.099 9.841 1.00 0.00 34 VAL A O 8
ATOM 4923 N N . HIS A 1 35 ? -4.146 -6.840 10.030 1.00 0.00 35 HIS A N 8
ATOM 4924 C CA . HIS A 1 35 ? -3.250 -7.985 10.150 1.00 0.00 35 HIS A CA 8
ATOM 4925 C C . HIS A 1 35 ? -2.959 -8.296 11.615 1.00 0.00 35 HIS A C 8
ATOM 4926 O O . HIS A 1 35 ? -1.838 -8.660 11.973 1.00 0.00 35 HIS A O 8
ATOM 4940 N N . THR A 1 36 ? -3.975 -8.150 12.459 1.00 0.00 36 THR A N 8
ATOM 4941 C CA . THR A 1 36 ? -3.828 -8.413 13.885 1.00 0.00 36 THR A CA 8
ATOM 4942 C C . THR A 1 36 ? -4.300 -9.820 14.236 1.00 0.00 36 THR A C 8
ATOM 4943 O O . THR A 1 36 ? -4.868 -10.044 15.305 1.00 0.00 36 THR A O 8
ATOM 4954 N N . GLN A 1 37 ? -4.062 -10.762 13.330 1.00 0.00 37 GLN A N 8
ATOM 4955 C CA . GLN A 1 37 ? -4.463 -12.147 13.545 1.00 0.00 37 GLN A CA 8
ATOM 4956 C C . GLN A 1 37 ? -3.906 -13.052 12.451 1.00 0.00 37 GLN A C 8
ATOM 4957 O O . GLN A 1 37 ? -3.301 -12.578 11.490 1.00 0.00 37 GLN A O 8
ATOM 4971 N N . GLU A 1 38 ? -4.114 -14.356 12.606 1.00 0.00 38 GLU A N 8
ATOM 4972 C CA . GLU A 1 38 ? -3.630 -15.326 11.631 1.00 0.00 38 GLU A CA 8
ATOM 4973 C C . GLU A 1 38 ? -4.788 -15.919 10.833 1.00 0.00 38 GLU A C 8
ATOM 4974 O O . GLU A 1 38 ? -5.927 -15.951 11.299 1.00 0.00 38 GLU A O 8
ATOM 4986 N N . THR A 1 39 ? -4.489 -16.388 9.625 1.00 0.00 39 THR A N 8
ATOM 4987 C CA . THR A 1 39 ? -5.503 -16.977 8.761 1.00 0.00 39 THR A CA 8
ATOM 4988 C C . THR A 1 39 ? -5.163 -18.424 8.422 1.00 0.00 39 THR A C 8
ATOM 4989 O O . THR A 1 39 ? -4.048 -18.886 8.671 1.00 0.00 39 THR A O 8
ATOM 5000 N N . LEU A 1 40 ? -6.129 -19.136 7.852 1.00 0.00 40 LEU A N 8
ATOM 5001 C CA . LEU A 1 40 ? -5.931 -20.532 7.478 1.00 0.00 40 LEU A CA 8
ATOM 5002 C C . LEU A 1 40 ? -4.566 -20.734 6.829 1.00 0.00 40 LEU A C 8
ATOM 5003 O O . LEU A 1 40 ? -4.149 -19.948 5.979 1.00 0.00 40 LEU A O 8
ATOM 5019 N N . SER A 1 41 ? -3.874 -21.795 7.235 1.00 0.00 41 SER A N 8
ATOM 5020 C CA . SER A 1 41 ? -2.555 -22.099 6.694 1.00 0.00 41 SER A CA 8
ATOM 5021 C C . SER A 1 41 ? -2.663 -23.024 5.486 1.00 0.00 41 SER A C 8
ATOM 5022 O O . SER A 1 41 ? -3.641 -23.755 5.335 1.00 0.00 41 SER A O 8
ATOM 5030 N N . GLY A 1 42 ? -1.650 -22.986 4.626 1.00 0.00 42 GLY A N 8
ATOM 5031 C CA . GLY A 1 42 ? -1.649 -23.824 3.441 1.00 0.00 42 GLY A CA 8
ATOM 5032 C C . GLY A 1 42 ? -1.601 -25.302 3.777 1.00 0.00 42 GLY A C 8
ATOM 5033 O O . GLY A 1 42 ? -1.960 -25.722 4.877 1.00 0.00 42 GLY A O 8
ATOM 5037 N N . PRO A 1 43 ? -1.151 -26.117 2.812 1.00 0.00 43 PRO A N 8
ATOM 5038 C CA . PRO A 1 43 ? -1.048 -27.569 2.987 1.00 0.00 43 PRO A CA 8
ATOM 5039 C C . PRO A 1 43 ? 0.054 -27.958 3.967 1.00 0.00 43 PRO A C 8
ATOM 5040 O O . PRO A 1 43 ? 0.284 -29.141 4.219 1.00 0.00 43 PRO A O 8
ATOM 5051 N N . SER A 1 44 ? 0.733 -26.956 4.516 1.00 0.00 44 SER A N 8
ATOM 5052 C CA . SER A 1 44 ? 1.813 -27.194 5.466 1.00 0.00 44 SER A CA 8
ATOM 5053 C C . SER A 1 44 ? 1.261 -27.422 6.870 1.00 0.00 44 SER A C 8
ATOM 5054 O O . SER A 1 44 ? 1.759 -26.858 7.844 1.00 0.00 44 SER A O 8
ATOM 5062 N N . SER A 1 45 ? 0.229 -28.254 6.965 1.00 0.00 45 SER A N 8
ATOM 5063 C CA . SER A 1 45 ? -0.394 -28.555 8.249 1.00 0.00 45 SER A CA 8
ATOM 5064 C C . SER A 1 45 ? -1.129 -29.891 8.196 1.00 0.00 45 SER A C 8
ATOM 5065 O O . SER A 1 45 ? -1.405 -30.418 7.120 1.00 0.00 45 SER A O 8
ATOM 5073 N N . GLY A 1 46 ? -1.442 -30.433 9.369 1.00 0.00 46 GLY A N 8
ATOM 5074 C CA . GLY A 1 46 ? -2.142 -31.703 9.436 1.00 0.00 46 GLY A CA 8
ATOM 5075 C C . GLY A 1 46 ? -3.232 -31.820 8.389 1.00 0.00 46 GLY A C 8
ATOM 5076 O O . GLY A 1 46 ? -4.401 -31.626 8.718 1.00 0.00 46 GLY A O 8
ATOM 5081 N N . GLY A 1 1 ? -7.054 -16.258 -14.677 1.00 0.00 1 GLY A N 9
ATOM 5082 C CA . GLY A 1 1 ? -7.245 -15.072 -15.491 1.00 0.00 1 GLY A CA 9
ATOM 5083 C C . GLY A 1 1 ? -7.234 -13.797 -14.671 1.00 0.00 1 GLY A C 9
ATOM 5084 O O . GLY A 1 1 ? -7.952 -13.684 -13.677 1.00 0.00 1 GLY A O 9
ATOM 5088 N N . SER A 1 2 ? -6.415 -12.835 -15.085 1.00 0.00 2 SER A N 9
ATOM 5089 C CA . SER A 1 2 ? -6.309 -11.564 -14.379 1.00 0.00 2 SER A CA 9
ATOM 5090 C C . SER A 1 2 ? -6.253 -10.399 -15.362 1.00 0.00 2 SER A C 9
ATOM 5091 O O . SER A 1 2 ? -5.990 -10.587 -16.550 1.00 0.00 2 SER A O 9
ATOM 5099 N N . SER A 1 3 ? -6.503 -9.195 -14.857 1.00 0.00 3 SER A N 9
ATOM 5100 C CA . SER A 1 3 ? -6.485 -7.998 -15.691 1.00 0.00 3 SER A CA 9
ATOM 5101 C C . SER A 1 3 ? -5.223 -7.179 -15.438 1.00 0.00 3 SER A C 9
ATOM 5102 O O . SER A 1 3 ? -4.479 -6.862 -16.365 1.00 0.00 3 SER A O 9
ATOM 5110 N N . GLY A 1 4 ? -4.989 -6.839 -14.174 1.00 0.00 4 GLY A N 9
ATOM 5111 C CA . GLY A 1 4 ? -3.817 -6.060 -13.820 1.00 0.00 4 GLY A CA 9
ATOM 5112 C C . GLY A 1 4 ? -4.076 -4.567 -13.874 1.00 0.00 4 GLY A C 9
ATOM 5113 O O . GLY A 1 4 ? -4.684 -4.070 -14.822 1.00 0.00 4 GLY A O 9
ATOM 5117 N N . SER A 1 5 ? -3.614 -3.851 -12.854 1.00 0.00 5 SER A N 9
ATOM 5118 C CA . SER A 1 5 ? -3.804 -2.406 -12.787 1.00 0.00 5 SER A CA 9
ATOM 5119 C C . SER A 1 5 ? -2.519 -1.672 -13.159 1.00 0.00 5 SER A C 9
ATOM 5120 O O . SER A 1 5 ? -1.463 -2.285 -13.312 1.00 0.00 5 SER A O 9
ATOM 5128 N N . SER A 1 6 ? -2.619 -0.354 -13.302 1.00 0.00 6 SER A N 9
ATOM 5129 C CA . SER A 1 6 ? -1.467 0.465 -13.660 1.00 0.00 6 SER A CA 9
ATOM 5130 C C . SER A 1 6 ? -1.623 1.885 -13.126 1.00 0.00 6 SER A C 9
ATOM 5131 O O . SER A 1 6 ? -2.554 2.600 -13.495 1.00 0.00 6 SER A O 9
ATOM 5139 N N . GLY A 1 7 ? -0.705 2.287 -12.252 1.00 0.00 7 GLY A N 9
ATOM 5140 C CA . GLY A 1 7 ? -0.758 3.620 -11.681 1.00 0.00 7 GLY A CA 9
ATOM 5141 C C . GLY A 1 7 ? 0.441 4.464 -12.066 1.00 0.00 7 GLY A C 9
ATOM 5142 O O . GLY A 1 7 ? 1.520 3.937 -12.336 1.00 0.00 7 GLY A O 9
ATOM 5146 N N . THR A 1 8 ? 0.252 5.780 -12.092 1.00 0.00 8 THR A N 9
ATOM 5147 C CA . THR A 1 8 ? 1.325 6.699 -12.450 1.00 0.00 8 THR A CA 9
ATOM 5148 C C . THR A 1 8 ? 2.117 7.126 -11.219 1.00 0.00 8 THR A C 9
ATOM 5149 O O . THR A 1 8 ? 1.583 7.775 -10.320 1.00 0.00 8 THR A O 9
ATOM 5160 N N . GLY A 1 9 ? 3.394 6.757 -11.184 1.00 0.00 9 GLY A N 9
ATOM 5161 C CA . GLY A 1 9 ? 4.238 7.111 -10.058 1.00 0.00 9 GLY A CA 9
ATOM 5162 C C . GLY A 1 9 ? 4.456 5.950 -9.109 1.00 0.00 9 GLY A C 9
ATOM 5163 O O . GLY A 1 9 ? 4.280 4.792 -9.485 1.00 0.00 9 GLY A O 9
ATOM 5167 N N . GLU A 1 10 ? 4.843 6.260 -7.876 1.00 0.00 10 GLU A N 9
ATOM 5168 C CA . GLU A 1 10 ? 5.087 5.232 -6.871 1.00 0.00 10 GLU A CA 9
ATOM 5169 C C . GLU A 1 10 ? 4.767 5.751 -5.472 1.00 0.00 10 GLU A C 9
ATOM 5170 O O . GLU A 1 10 ? 5.064 6.898 -5.139 1.00 0.00 10 GLU A O 9
ATOM 5182 N N . LYS A 1 11 ? 4.157 4.897 -4.656 1.00 0.00 11 LYS A N 9
ATOM 5183 C CA . LYS A 1 11 ? 3.795 5.266 -3.293 1.00 0.00 11 LYS A CA 9
ATOM 5184 C C . LYS A 1 11 ? 4.963 5.036 -2.339 1.00 0.00 11 LYS A C 9
ATOM 5185 O O . LYS A 1 11 ? 5.716 4.069 -2.463 1.00 0.00 11 LYS A O 9
ATOM 5204 N N . PRO A 1 12 ? 5.119 5.943 -1.364 1.00 0.00 12 PRO A N 9
ATOM 5205 C CA . PRO A 1 12 ? 6.192 5.859 -0.368 1.00 0.00 12 PRO A CA 9
ATOM 5206 C C . PRO A 1 12 ? 5.991 4.703 0.605 1.00 0.00 12 PRO A C 9
ATOM 5207 O O . PRO A 1 12 ? 6.956 4.110 1.088 1.00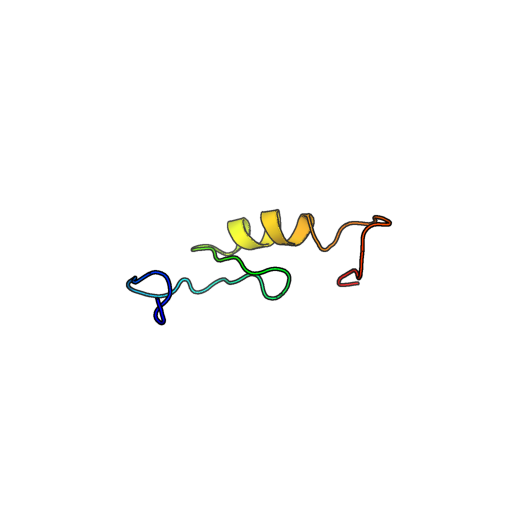 0.00 12 PRO A O 9
ATOM 5218 N N . TYR A 1 13 ? 4.732 4.387 0.888 1.00 0.00 13 TYR A N 9
ATOM 5219 C CA . TYR A 1 13 ? 4.404 3.302 1.806 1.00 0.00 13 TYR A CA 9
ATOM 5220 C C . TYR A 1 13 ? 3.856 2.096 1.050 1.00 0.00 13 TYR A C 9
ATOM 5221 O O . TYR A 1 13 ? 3.252 2.237 -0.013 1.00 0.00 13 TYR A O 9
ATOM 5239 N N . SER A 1 14 ? 4.072 0.908 1.607 1.00 0.00 14 SER A N 9
ATOM 5240 C CA . SER A 1 14 ? 3.603 -0.324 0.986 1.00 0.00 14 SER A CA 9
ATOM 5241 C C . SER A 1 14 ? 3.628 -1.479 1.982 1.00 0.00 14 SER A C 9
ATOM 5242 O O . SER A 1 14 ? 4.640 -1.725 2.640 1.00 0.00 14 SER A O 9
ATOM 5250 N N . CYS A 1 15 ? 2.508 -2.186 2.088 1.00 0.00 15 CYS A N 9
ATOM 5251 C CA . CYS A 1 15 ? 2.399 -3.316 3.003 1.00 0.00 15 CYS A CA 9
ATOM 5252 C C . CYS A 1 15 ? 3.086 -4.551 2.427 1.00 0.00 15 CYS A C 9
ATOM 5253 O O . CYS A 1 15 ? 3.074 -4.772 1.217 1.00 0.00 15 CYS A O 9
ATOM 5260 N N . ASN A 1 16 ? 3.682 -5.352 3.304 1.00 0.00 16 ASN A N 9
ATOM 5261 C CA . ASN A 1 16 ? 4.374 -6.565 2.883 1.00 0.00 16 ASN A CA 9
ATOM 5262 C C . ASN A 1 16 ? 3.596 -7.809 3.303 1.00 0.00 16 ASN A C 9
ATOM 5263 O O . ASN A 1 16 ? 3.642 -8.839 2.631 1.00 0.00 16 ASN A O 9
ATOM 5274 N N . VAL A 1 17 ? 2.881 -7.704 4.418 1.00 0.00 17 VAL A N 9
ATOM 5275 C CA . VAL A 1 17 ? 2.091 -8.818 4.928 1.00 0.00 17 VAL A CA 9
ATOM 5276 C C . VAL A 1 17 ? 1.160 -9.369 3.853 1.00 0.00 17 VAL A C 9
ATOM 5277 O O . VAL A 1 17 ? 1.174 -10.564 3.557 1.00 0.00 17 VAL A O 9
ATOM 5290 N N . CYS A 1 18 ? 0.352 -8.489 3.272 1.00 0.00 18 CYS A N 9
ATOM 5291 C CA . CYS A 1 18 ? -0.587 -8.885 2.229 1.00 0.00 18 CYS A CA 9
ATOM 5292 C C . CYS A 1 18 ? -0.213 -8.254 0.891 1.00 0.00 18 CYS A C 9
ATOM 5293 O O . CYS A 1 18 ? -0.434 -8.840 -0.167 1.00 0.00 18 CYS A O 9
ATOM 5300 N N . GLY A 1 19 ? 0.356 -7.053 0.949 1.00 0.00 19 GLY A N 9
ATOM 5301 C CA . GLY A 1 19 ? 0.752 -6.361 -0.264 1.00 0.00 19 GLY A CA 9
ATOM 5302 C C . GLY A 1 19 ? -0.174 -5.211 -0.605 1.00 0.00 19 GLY A C 9
ATOM 5303 O O . GLY A 1 19 ? -1.153 -5.386 -1.331 1.00 0.00 19 GLY A O 9
ATOM 5307 N N . LYS A 1 20 ? 0.132 -4.031 -0.078 1.00 0.00 20 LYS A N 9
ATOM 5308 C CA . LYS A 1 20 ? -0.680 -2.846 -0.329 1.00 0.00 20 LYS A CA 9
ATOM 5309 C C . LYS A 1 20 ? 0.201 -1.626 -0.581 1.00 0.00 20 LYS A C 9
ATOM 5310 O O . LYS A 1 20 ? 1.427 -1.708 -0.506 1.00 0.00 20 LYS A O 9
ATOM 5329 N N . ALA A 1 21 ? -0.432 -0.496 -0.879 1.00 0.00 21 ALA A N 9
ATOM 5330 C CA . ALA A 1 21 ? 0.294 0.741 -1.138 1.00 0.00 21 ALA A CA 9
ATOM 5331 C C . ALA A 1 21 ? -0.495 1.952 -0.654 1.00 0.00 21 ALA A C 9
ATOM 5332 O O . ALA A 1 21 ? -1.682 2.092 -0.950 1.00 0.00 21 ALA A O 9
ATOM 5339 N N . PHE A 1 22 ? 0.172 2.826 0.094 1.00 0.00 22 PHE A N 9
ATOM 5340 C CA . PHE A 1 22 ? -0.468 4.026 0.621 1.00 0.00 22 PHE A CA 9
ATOM 5341 C C . PHE A 1 22 ? 0.392 5.259 0.363 1.00 0.00 22 PHE A C 9
ATOM 5342 O O . PHE A 1 22 ? 1.598 5.153 0.138 1.00 0.00 22 PHE A O 9
ATOM 5359 N N . VAL A 1 23 ? -0.237 6.430 0.397 1.00 0.00 23 VAL A N 9
ATOM 5360 C CA . VAL A 1 23 ? 0.470 7.684 0.168 1.00 0.00 23 VAL A CA 9
ATOM 5361 C C . VAL A 1 23 ? 1.054 8.231 1.465 1.00 0.00 23 VAL A C 9
ATOM 5362 O O . VAL A 1 23 ? 2.189 8.708 1.496 1.00 0.00 23 VAL A O 9
ATOM 5375 N N . LEU A 1 24 ? 0.271 8.160 2.536 1.00 0.00 24 LEU A N 9
ATOM 5376 C CA . LEU A 1 24 ? 0.711 8.647 3.839 1.00 0.00 24 LEU A CA 9
ATOM 5377 C C . LEU A 1 24 ? 1.048 7.487 4.769 1.00 0.00 24 LEU A C 9
ATOM 5378 O O . LEU A 1 24 ? 0.760 6.330 4.464 1.00 0.00 24 LEU A O 9
ATOM 5394 N N . SER A 1 25 ? 1.656 7.805 5.907 1.00 0.00 25 SER A N 9
ATOM 5395 C CA . SER A 1 25 ? 2.034 6.789 6.882 1.00 0.00 25 SER A CA 9
ATOM 5396 C C . SER A 1 25 ? 0.822 6.333 7.689 1.00 0.00 25 SER A C 9
ATOM 5397 O O . SER A 1 25 ? 0.626 5.139 7.915 1.00 0.00 25 SER A O 9
ATOM 5405 N N . ALA A 1 26 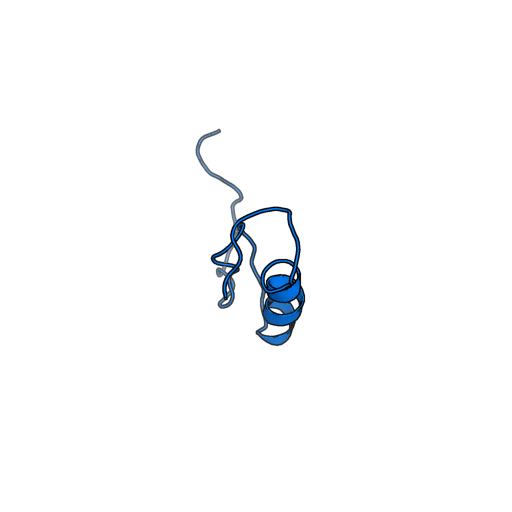? 0.011 7.294 8.121 1.00 0.00 26 ALA A N 9
ATOM 5406 C CA . ALA A 1 26 ? -1.183 6.993 8.901 1.00 0.00 26 ALA A CA 9
ATOM 5407 C C . ALA A 1 26 ? -2.058 5.965 8.190 1.00 0.00 26 ALA A C 9
ATOM 5408 O O . ALA A 1 26 ? -2.567 5.033 8.813 1.00 0.00 26 ALA A O 9
ATOM 5415 N N . HIS A 1 27 ? -2.229 6.143 6.884 1.00 0.00 27 HIS A N 9
ATOM 5416 C CA . HIS A 1 27 ? -3.043 5.230 6.089 1.00 0.00 27 HIS A CA 9
ATOM 5417 C C . HIS A 1 27 ? -2.520 3.801 6.197 1.00 0.00 27 HIS A C 9
ATOM 5418 O O . HIS A 1 27 ? -3.294 2.856 6.355 1.00 0.00 27 HIS A O 9
ATOM 5432 N N . LEU A 1 28 ? -1.203 3.650 6.109 1.00 0.00 28 LEU A N 9
ATOM 5433 C CA . LEU A 1 28 ? -0.576 2.336 6.196 1.00 0.00 28 LEU A CA 9
ATOM 5434 C C . LEU A 1 28 ? -0.771 1.730 7.583 1.00 0.00 28 LEU A C 9
ATOM 5435 O O . LEU A 1 28 ? -1.118 0.558 7.715 1.00 0.00 28 LEU A O 9
ATOM 5451 N N . ASN A 1 29 ? -0.545 2.539 8.613 1.00 0.00 29 ASN A N 9
ATOM 5452 C CA . ASN A 1 29 ? -0.698 2.084 9.990 1.00 0.00 29 ASN A CA 9
ATOM 5453 C C . ASN A 1 29 ? -2.093 1.512 10.223 1.00 0.00 29 ASN A C 9
ATOM 5454 O O . ASN A 1 29 ? -2.241 0.359 10.627 1.00 0.00 29 ASN A O 9
ATOM 5465 N N . GLN A 1 30 ? -3.111 2.326 9.964 1.00 0.00 30 GLN A N 9
ATOM 5466 C CA . GLN A 1 30 ? -4.494 1.901 10.145 1.00 0.00 30 GLN A CA 9
ATOM 5467 C C . GLN A 1 30 ? -4.735 0.541 9.498 1.00 0.00 30 GLN A C 9
ATOM 5468 O O . GLN A 1 30 ? -5.486 -0.283 10.021 1.00 0.00 30 GLN A O 9
ATOM 5482 N N . HIS A 1 31 ? -4.093 0.313 8.356 1.00 0.00 31 HIS A N 9
ATOM 5483 C CA . HIS A 1 31 ? -4.238 -0.948 7.637 1.00 0.00 31 HIS A CA 9
ATOM 5484 C C . HIS A 1 31 ? -3.641 -2.101 8.438 1.00 0.00 31 HIS A C 9
ATOM 5485 O O . HIS A 1 31 ? -4.285 -3.133 8.634 1.00 0.00 31 HIS A O 9
ATOM 5499 N N . LEU A 1 32 ? -2.408 -1.921 8.897 1.00 0.00 32 LEU A N 9
ATOM 5500 C CA . LEU A 1 32 ? -1.724 -2.947 9.676 1.00 0.00 32 LEU A CA 9
ATOM 5501 C C . LEU A 1 32 ? -2.665 -3.569 10.703 1.00 0.00 32 LEU A C 9
ATOM 5502 O O . LEU A 1 32 ? -2.460 -4.701 11.141 1.00 0.00 32 LEU A O 9
ATOM 5518 N N . ARG A 1 33 ? -3.696 -2.822 11.081 1.00 0.00 33 ARG A N 9
ATOM 5519 C CA . ARG A 1 33 ? -4.670 -3.300 12.056 1.00 0.00 33 ARG A CA 9
ATOM 5520 C C . ARG A 1 33 ? -5.238 -4.653 11.637 1.00 0.00 33 ARG A C 9
ATOM 5521 O O . ARG A 1 33 ? -5.274 -5.595 12.428 1.00 0.00 33 ARG A O 9
ATOM 5542 N N . VAL A 1 34 ? -5.683 -4.741 10.387 1.00 0.00 34 VAL A N 9
ATOM 5543 C CA . VAL A 1 34 ? -6.249 -5.978 9.863 1.00 0.00 34 VAL A CA 9
ATOM 5544 C C . VAL A 1 34 ? -5.309 -7.155 10.096 1.00 0.00 34 VAL A C 9
ATOM 5545 O O . VAL A 1 34 ? -5.727 -8.313 10.063 1.00 0.00 34 VAL A O 9
ATOM 5558 N N . HIS A 1 35 ? -4.037 -6.852 10.332 1.00 0.00 35 HIS A N 9
ATOM 5559 C CA . HIS A 1 35 ? -3.036 -7.885 10.572 1.00 0.00 35 HIS A CA 9
ATOM 5560 C C . HIS A 1 35 ? -2.741 -8.020 12.063 1.00 0.00 35 HIS A C 9
ATOM 5561 O O . HIS A 1 35 ? -1.586 -8.156 12.469 1.00 0.00 35 HIS A O 9
ATOM 5575 N N . THR A 1 36 ? -3.793 -7.980 12.875 1.00 0.00 36 THR A N 9
ATOM 5576 C CA . THR A 1 36 ? -3.646 -8.096 14.321 1.00 0.00 36 THR A CA 9
ATOM 5577 C C . THR A 1 36 ? -4.006 -9.498 14.800 1.00 0.00 36 THR A C 9
ATOM 5578 O O . THR A 1 36 ? -3.677 -9.883 15.921 1.00 0.00 36 THR A O 9
ATOM 5589 N N . GLN A 1 37 ? -4.683 -10.255 13.942 1.00 0.00 37 GLN A N 9
ATOM 5590 C CA . GLN A 1 37 ? -5.087 -11.615 14.279 1.00 0.00 37 GLN A CA 9
ATOM 5591 C C . GLN A 1 37 ? -4.349 -12.632 13.415 1.00 0.00 37 GLN A C 9
ATOM 5592 O O . GLN A 1 37 ? -4.165 -12.424 12.216 1.00 0.00 37 GLN A O 9
ATOM 5606 N N . GLU A 1 38 ? -3.929 -13.732 14.032 1.00 0.00 38 GLU A N 9
ATOM 5607 C CA . GLU A 1 38 ? -3.210 -14.781 13.318 1.00 0.00 38 GLU A CA 9
ATOM 5608 C C . GLU A 1 38 ? -2.009 -14.206 12.572 1.00 0.00 38 GLU A C 9
ATOM 5609 O O . GLU A 1 38 ? -1.699 -14.623 11.455 1.00 0.00 38 GLU A O 9
ATOM 5621 N N . THR A 1 39 ? -1.336 -13.244 13.197 1.00 0.00 39 THR A N 9
ATOM 5622 C CA . THR A 1 39 ? -0.171 -12.610 12.592 1.00 0.00 39 THR A CA 9
ATOM 5623 C C . THR A 1 39 ? 0.815 -13.651 12.074 1.00 0.00 39 THR A C 9
ATOM 5624 O O . THR A 1 39 ? 1.275 -13.572 10.935 1.00 0.00 39 THR A O 9
ATOM 5635 N N . LEU A 1 40 ? 1.134 -14.627 12.917 1.00 0.00 40 LEU A N 9
ATOM 5636 C CA . LEU A 1 40 ? 2.066 -15.686 12.544 1.00 0.00 40 LEU A CA 9
ATOM 5637 C C . LEU A 1 40 ? 2.145 -16.751 13.633 1.00 0.00 40 LEU A C 9
ATOM 5638 O O . LEU A 1 40 ? 1.702 -16.534 14.761 1.00 0.00 40 LEU A O 9
ATOM 5654 N N . SER A 1 41 ? 2.713 -17.902 13.288 1.00 0.00 41 SER A N 9
ATOM 5655 C CA . SER A 1 41 ? 2.848 -19.002 14.235 1.00 0.00 41 SER A CA 9
ATOM 5656 C C . SER A 1 41 ? 1.480 -19.505 14.683 1.00 0.00 41 SER A C 9
ATOM 5657 O O . SER A 1 41 ? 1.337 -20.066 15.769 1.00 0.00 41 SER A O 9
ATOM 5665 N N . GLY A 1 42 ? 0.474 -19.299 13.838 1.00 0.00 42 GLY A N 9
ATOM 5666 C CA . GLY A 1 42 ? -0.871 -19.736 14.163 1.00 0.00 42 GLY A CA 9
ATOM 5667 C C . GLY A 1 42 ? -1.173 -19.628 15.645 1.00 0.00 42 GLY A C 9
ATOM 5668 O O . GLY A 1 42 ? -1.171 -20.619 16.375 1.00 0.00 42 GLY A O 9
ATOM 5672 N N . PRO A 1 43 ? -1.438 -18.398 16.110 1.00 0.00 43 PRO A N 9
ATOM 5673 C CA . PRO A 1 43 ? -1.747 -18.134 17.519 1.00 0.00 43 PRO A CA 9
ATOM 5674 C C . PRO A 1 43 ? -3.108 -18.689 17.927 1.00 0.00 43 PRO A C 9
ATOM 5675 O O . PRO A 1 43 ? -4.095 -17.956 17.990 1.00 0.00 43 PRO A O 9
ATOM 5686 N N . SER A 1 44 ? -3.153 -19.988 18.205 1.00 0.00 44 SER A N 9
ATOM 5687 C CA . SER A 1 44 ? -4.393 -20.642 18.605 1.00 0.00 44 SER A CA 9
ATOM 5688 C C . SER A 1 44 ? -4.629 -20.490 20.105 1.00 0.00 44 SER A C 9
ATOM 5689 O O . SER A 1 44 ? -3.924 -21.086 20.919 1.00 0.00 44 SER A O 9
ATOM 5697 N N . SER A 1 45 ? -5.625 -19.686 20.462 1.00 0.00 45 SER A N 9
ATOM 5698 C CA . SER A 1 45 ? -5.953 -19.451 21.864 1.00 0.00 45 SER A CA 9
ATOM 5699 C C . SER A 1 45 ? -7.207 -18.593 21.992 1.00 0.00 45 SER A C 9
ATOM 5700 O O . SER A 1 45 ? -7.693 -18.032 21.010 1.00 0.00 45 SER A O 9
ATOM 5708 N N . GLY A 1 46 ? -7.729 -18.496 23.211 1.00 0.00 46 GLY A N 9
ATOM 5709 C CA . GLY A 1 46 ? -8.922 -17.705 23.447 1.00 0.00 46 GLY A CA 9
ATOM 5710 C C . GLY A 1 46 ? -9.671 -18.142 24.691 1.00 0.00 46 GLY A C 9
ATOM 5711 O O . GLY A 1 46 ? -9.293 -19.144 25.296 1.00 0.00 46 GLY A O 9
ATOM 5716 N N . GLY A 1 1 ? -12.697 7.527 -22.554 1.00 0.00 1 GLY A N 10
ATOM 5717 C CA . GLY A 1 1 ? -11.254 7.667 -22.483 1.00 0.00 1 GLY A CA 10
ATOM 5718 C C . GLY A 1 1 ? -10.530 6.673 -23.370 1.00 0.00 1 GLY A C 10
ATOM 5719 O O . GLY A 1 1 ? -10.937 5.516 -23.477 1.00 0.00 1 GLY A O 10
ATOM 5723 N N . SER A 1 2 ? -9.455 7.124 -24.008 1.00 0.00 2 SER A N 10
ATOM 5724 C CA . SER A 1 2 ? -8.677 6.267 -24.894 1.00 0.00 2 SER A CA 10
ATOM 5725 C C . SER A 1 2 ? -7.406 5.781 -24.202 1.00 0.00 2 SER A C 10
ATOM 5726 O O . SER A 1 2 ? -6.333 6.359 -24.374 1.00 0.00 2 SER A O 10
ATOM 5734 N N . SER A 1 3 ? -7.537 4.715 -23.418 1.00 0.00 3 SER A N 10
ATOM 5735 C CA . SER A 1 3 ? -6.402 4.153 -22.696 1.00 0.00 3 SER A CA 10
ATOM 5736 C C . SER A 1 3 ? -5.445 5.253 -22.248 1.00 0.00 3 SER A C 10
ATOM 5737 O O . SER A 1 3 ? -4.227 5.109 -22.344 1.00 0.00 3 SER A O 10
ATOM 5745 N N . GLY A 1 4 ? -6.006 6.354 -21.757 1.00 0.00 4 GLY A N 10
ATOM 5746 C CA . GLY A 1 4 ? -5.189 7.463 -21.301 1.00 0.00 4 GLY A CA 10
ATOM 5747 C C . GLY A 1 4 ? -5.551 7.911 -19.898 1.00 0.00 4 GLY A C 10
ATOM 5748 O O . GLY A 1 4 ? -6.101 8.996 -19.708 1.00 0.00 4 GLY A O 10
ATOM 5752 N N . SER A 1 5 ? -5.243 7.073 -18.914 1.00 0.00 5 SER A N 10
ATOM 5753 C CA . SER A 1 5 ? -5.544 7.386 -17.521 1.00 0.00 5 SER A CA 10
ATOM 5754 C C . SER A 1 5 ? -4.432 8.228 -16.901 1.00 0.00 5 SER A C 10
ATOM 5755 O O . SER A 1 5 ? -3.289 8.199 -17.357 1.00 0.00 5 SER A O 10
ATOM 5763 N N . SER A 1 6 ? -4.777 8.977 -15.859 1.00 0.00 6 SER A N 10
ATOM 5764 C CA . SER A 1 6 ? -3.811 9.830 -15.177 1.00 0.00 6 SER A CA 10
ATOM 5765 C C . SER A 1 6 ? -3.346 9.190 -13.873 1.00 0.00 6 SER A C 10
ATOM 5766 O O . SER A 1 6 ? -3.858 8.149 -13.462 1.00 0.00 6 SER A O 10
ATOM 5774 N N . GLY A 1 7 ? -2.370 9.820 -13.226 1.00 0.00 7 GLY A N 10
ATOM 5775 C CA . GLY A 1 7 ? -1.851 9.299 -11.975 1.00 0.00 7 GLY A CA 10
ATOM 5776 C C . GLY A 1 7 ? -0.918 8.122 -12.181 1.00 0.00 7 GLY A C 10
ATOM 5777 O O . GLY A 1 7 ? -1.364 6.999 -12.419 1.00 0.00 7 GLY A O 10
ATOM 5781 N N . THR A 1 8 ? 0.384 8.378 -12.090 1.00 0.00 8 THR A N 10
ATOM 5782 C CA . THR A 1 8 ? 1.382 7.332 -12.271 1.00 0.00 8 THR A CA 10
ATOM 5783 C C . THR A 1 8 ? 2.534 7.495 -11.285 1.00 0.00 8 THR A C 10
ATOM 5784 O O . THR A 1 8 ? 2.966 8.611 -11.000 1.00 0.00 8 THR A O 10
ATOM 5795 N N . GLY A 1 9 ? 3.027 6.374 -10.767 1.00 0.00 9 GLY A N 10
ATOM 5796 C CA . GLY A 1 9 ? 4.125 6.416 -9.819 1.00 0.00 9 GLY A CA 10
ATOM 5797 C C . GLY A 1 9 ? 4.092 5.257 -8.843 1.00 0.00 9 GLY A C 10
ATOM 5798 O O . GLY A 1 9 ? 3.440 4.244 -9.095 1.00 0.00 9 GLY A O 10
ATOM 5802 N N . GLU A 1 10 ? 4.799 5.405 -7.727 1.00 0.00 10 GLU A N 10
ATOM 5803 C CA . GLU A 1 10 ? 4.850 4.360 -6.711 1.00 0.00 10 GLU A CA 10
ATOM 5804 C C . GLU A 1 10 ? 4.824 4.962 -5.309 1.00 0.00 10 GLU A C 10
ATOM 5805 O O . GLU A 1 10 ? 5.788 5.591 -4.873 1.00 0.00 10 GLU A O 10
ATOM 5817 N N . LYS A 1 11 ? 3.713 4.765 -4.607 1.00 0.00 11 LYS A N 10
ATOM 5818 C CA . LYS A 1 11 ? 3.560 5.286 -3.254 1.00 0.00 11 LYS A CA 10
ATOM 5819 C C . LYS A 1 11 ? 4.795 4.984 -2.411 1.00 0.00 11 LYS A C 10
ATOM 5820 O O . LYS A 1 11 ? 5.422 3.933 -2.540 1.00 0.00 11 LYS A O 10
ATOM 5839 N N . PRO A 1 12 ? 5.153 5.927 -1.527 1.00 0.00 12 PRO A N 10
ATOM 5840 C CA . PRO A 1 12 ? 6.315 5.783 -0.644 1.00 0.00 12 PRO A CA 10
ATOM 5841 C C . PRO A 1 12 ? 6.100 4.720 0.428 1.00 0.00 12 PRO A C 10
ATOM 5842 O O . PRO A 1 12 ? 7.046 4.063 0.862 1.00 0.00 12 PRO A O 10
ATOM 5853 N N . TYR A 1 13 ? 4.852 4.556 0.850 1.00 0.00 13 TYR A N 10
ATOM 5854 C CA . TYR A 1 13 ? 4.513 3.574 1.873 1.00 0.00 13 TYR A CA 10
ATOM 5855 C C . TYR A 1 13 ? 3.803 2.371 1.259 1.00 0.00 13 TYR A C 10
ATOM 5856 O O . TYR A 1 13 ? 2.965 2.518 0.369 1.00 0.00 13 TYR A O 10
ATOM 5874 N N . SER A 1 14 ? 4.145 1.180 1.742 1.00 0.00 14 SER A N 10
ATOM 5875 C CA . SER A 1 14 ? 3.543 -0.049 1.241 1.00 0.00 14 SER A CA 10
ATOM 5876 C C . SER A 1 14 ? 3.442 -1.095 2.347 1.00 0.00 14 SER A C 10
ATOM 5877 O O . SER A 1 14 ? 4.221 -1.086 3.300 1.00 0.00 14 SER A O 10
ATOM 5885 N N . CYS A 1 15 ? 2.475 -1.997 2.213 1.00 0.00 15 CYS A N 10
ATOM 5886 C CA . CYS A 1 15 ? 2.269 -3.050 3.200 1.00 0.00 15 CYS A CA 10
ATOM 5887 C C . CYS A 1 15 ? 3.097 -4.286 2.858 1.00 0.00 15 CYS A C 10
ATOM 5888 O O . CYS A 1 15 ? 2.989 -4.833 1.761 1.00 0.00 15 CYS A O 10
ATOM 5895 N N . ASN A 1 16 ? 3.923 -4.718 3.804 1.00 0.00 16 ASN A N 10
ATOM 5896 C CA . ASN A 1 16 ? 4.770 -5.889 3.604 1.00 0.00 16 ASN A CA 10
ATOM 5897 C C . ASN A 1 16 ? 4.177 -7.114 4.292 1.00 0.00 16 ASN A C 10
ATOM 5898 O O . ASN A 1 16 ? 4.896 -7.909 4.896 1.00 0.00 16 ASN A O 10
ATOM 5909 N N . VAL A 1 17 ? 2.859 -7.260 4.196 1.00 0.00 17 VAL A N 10
ATOM 5910 C CA . VAL A 1 17 ? 2.168 -8.389 4.807 1.00 0.00 17 VAL A CA 10
ATOM 5911 C C . VAL A 1 17 ? 1.266 -9.093 3.799 1.00 0.00 17 VAL A C 10
ATOM 5912 O O . VAL A 1 17 ? 1.350 -10.308 3.617 1.00 0.00 17 VAL A O 10
ATOM 5925 N N . CYS A 1 18 ? 0.403 -8.321 3.147 1.00 0.00 18 CYS A N 10
ATOM 5926 C CA . CYS A 1 18 ? -0.516 -8.870 2.156 1.00 0.00 18 CYS A CA 10
ATOM 5927 C C . CYS A 1 18 ? -0.207 -8.321 0.766 1.00 0.00 18 CYS A C 10
ATOM 5928 O O . CYS A 1 18 ? -0.162 -9.067 -0.211 1.00 0.00 18 CYS A O 10
ATOM 5935 N N . GLY A 1 19 ? 0.005 -7.011 0.686 1.00 0.00 19 GLY A N 10
ATOM 5936 C CA . GLY A 1 19 ? 0.306 -6.385 -0.588 1.00 0.00 19 GLY A CA 10
ATOM 5937 C C . GLY A 1 19 ? -0.565 -5.175 -0.860 1.00 0.00 19 GLY A C 10
ATOM 5938 O O . GLY A 1 19 ? -1.529 -5.252 -1.622 1.00 0.00 19 GLY A O 10
ATOM 5942 N N . LYS A 1 20 ? -0.227 -4.052 -0.235 1.00 0.00 20 LYS A N 10
ATOM 5943 C CA . LYS A 1 20 ? -0.985 -2.819 -0.412 1.00 0.00 20 LYS A CA 10
ATOM 5944 C C . LYS A 1 20 ? -0.054 -1.613 -0.483 1.00 0.00 20 LYS A C 10
ATOM 5945 O O . LYS A 1 20 ? 1.141 -1.723 -0.209 1.00 0.00 20 LYS A O 10
ATOM 5964 N N . ALA A 1 21 ? -0.609 -0.463 -0.851 1.00 0.00 21 ALA A N 10
ATOM 5965 C CA . ALA A 1 21 ? 0.171 0.763 -0.954 1.00 0.00 21 ALA A CA 10
ATOM 5966 C C . ALA A 1 21 ? -0.566 1.938 -0.321 1.00 0.00 21 ALA A C 10
ATOM 5967 O O . ALA A 1 21 ? -1.796 1.961 -0.276 1.00 0.00 21 ALA A O 10
ATOM 5974 N N . PHE A 1 22 ? 0.193 2.913 0.168 1.00 0.00 22 PHE A N 10
ATOM 5975 C CA . PHE A 1 22 ? -0.389 4.091 0.801 1.00 0.00 22 PHE A CA 10
ATOM 5976 C C . PHE A 1 22 ? 0.492 5.318 0.581 1.00 0.00 22 PHE A C 10
ATOM 5977 O O . PHE A 1 22 ? 1.718 5.219 0.560 1.00 0.00 22 PHE A O 10
ATOM 5994 N N . VAL A 1 23 ? -0.144 6.473 0.418 1.00 0.00 23 VAL A N 10
ATOM 5995 C CA . VAL A 1 23 ? 0.580 7.720 0.200 1.00 0.00 23 VAL A CA 10
ATOM 5996 C C . VAL A 1 23 ? 1.185 8.238 1.500 1.00 0.00 23 VAL A C 10
ATOM 5997 O O . VAL A 1 23 ? 2.318 8.722 1.521 1.00 0.00 23 VAL A O 10
ATOM 6010 N N . LEU A 1 24 ? 0.424 8.134 2.583 1.00 0.00 24 LEU A N 10
ATOM 6011 C CA . LEU A 1 24 ? 0.885 8.591 3.889 1.00 0.00 24 LEU A CA 10
ATOM 6012 C C . LEU A 1 24 ? 1.191 7.409 4.804 1.00 0.00 24 LEU A C 10
ATOM 6013 O O . LEU A 1 24 ? 0.939 6.257 4.451 1.00 0.00 24 LEU A O 10
ATOM 6029 N N . SER A 1 25 ? 1.734 7.703 5.981 1.00 0.00 25 SER A N 10
ATOM 6030 C CA . SER A 1 25 ? 2.076 6.665 6.946 1.00 0.00 25 SER A CA 10
ATOM 6031 C C . SER A 1 25 ? 0.834 6.188 7.693 1.00 0.00 25 SER A C 10
ATOM 6032 O O . SER A 1 25 ? 0.584 4.988 7.800 1.00 0.00 25 SER A O 10
ATOM 6040 N N . ALA A 1 26 ? 0.061 7.138 8.209 1.00 0.00 26 ALA A N 10
ATOM 6041 C CA . ALA A 1 26 ? -1.155 6.816 8.945 1.00 0.00 26 ALA A CA 10
ATOM 6042 C C . ALA A 1 26 ? -2.008 5.807 8.183 1.00 0.00 26 ALA A C 10
ATOM 6043 O O . ALA A 1 26 ? -2.466 4.814 8.748 1.00 0.00 26 ALA A O 10
ATOM 6050 N N . HIS A 1 27 ? -2.217 6.069 6.897 1.00 0.00 27 HIS A N 10
ATOM 6051 C CA . HIS A 1 27 ? -3.016 5.183 6.057 1.00 0.00 27 HIS A CA 10
ATOM 6052 C C . HIS A 1 27 ? -2.470 3.758 6.097 1.00 0.00 27 HIS A C 10
ATOM 6053 O O . HIS A 1 27 ? -3.229 2.795 6.210 1.00 0.00 27 HIS A O 10
ATOM 6067 N N . LEU A 1 28 ? -1.151 3.632 6.003 1.00 0.00 28 LEU A N 10
ATOM 6068 C CA . LEU A 1 28 ? -0.503 2.325 6.028 1.00 0.00 28 LEU A CA 10
ATOM 6069 C C . LEU A 1 28 ? -0.705 1.644 7.377 1.00 0.00 28 LEU A C 10
ATOM 6070 O O . LEU A 1 28 ? -1.034 0.460 7.443 1.00 0.00 28 LEU A O 10
ATOM 6086 N N . ASN A 1 29 ? -0.508 2.400 8.452 1.00 0.00 29 ASN A N 10
ATOM 6087 C CA . ASN A 1 29 ? -0.669 1.869 9.801 1.00 0.00 29 ASN A CA 10
ATOM 6088 C C . ASN A 1 29 ? -2.081 1.329 10.007 1.00 0.00 29 ASN A C 10
ATOM 6089 O O . ASN A 1 29 ? -2.266 0.154 10.323 1.00 0.00 29 ASN A O 10
ATOM 6100 N N . GLN A 1 30 ? -3.073 2.195 9.825 1.00 0.00 30 GLN A N 10
ATOM 6101 C CA . GLN A 1 30 ? -4.468 1.805 9.991 1.00 0.00 30 GLN A CA 10
ATOM 6102 C C . GLN A 1 30 ? -4.738 0.456 9.333 1.00 0.00 30 GLN A C 10
ATOM 6103 O O . GLN A 1 30 ? -5.544 -0.335 9.823 1.00 0.00 30 GLN A O 10
ATOM 6117 N N . HIS A 1 31 ? -4.058 0.200 8.220 1.00 0.00 31 HIS A N 10
ATOM 6118 C CA . HIS A 1 31 ? -4.224 -1.054 7.494 1.00 0.00 31 HIS A CA 10
ATOM 6119 C C . HIS A 1 31 ? -3.671 -2.226 8.299 1.00 0.00 31 HIS A C 10
ATOM 6120 O O . HIS A 1 31 ? -4.402 -3.153 8.649 1.00 0.00 31 HIS A O 10
ATOM 6134 N N . LEU A 1 32 ? -2.375 -2.178 8.589 1.00 0.00 32 LEU A N 10
ATOM 6135 C CA . LEU A 1 32 ? -1.723 -3.236 9.353 1.00 0.00 32 LEU A CA 10
ATOM 6136 C C . LEU A 1 32 ? -2.619 -3.720 10.488 1.00 0.00 32 LEU A C 10
ATOM 6137 O O . LEU A 1 32 ? -2.498 -4.856 10.947 1.00 0.00 32 LEU A O 10
ATOM 6153 N N . ARG A 1 33 ? -3.519 -2.851 10.936 1.00 0.00 33 ARG A N 10
ATOM 6154 C CA . ARG A 1 33 ? -4.437 -3.190 12.017 1.00 0.00 33 ARG A CA 10
ATOM 6155 C C . ARG A 1 33 ? -5.144 -4.512 11.736 1.00 0.00 33 ARG A C 10
ATOM 6156 O O . ARG A 1 33 ? -5.267 -5.362 12.617 1.00 0.00 33 ARG A O 10
ATOM 6177 N N . VAL A 1 34 ? -5.607 -4.678 10.501 1.00 0.00 34 VAL A N 10
ATOM 6178 C CA . VAL A 1 34 ? -6.302 -5.897 10.102 1.00 0.00 34 VAL A CA 10
ATOM 6179 C C . VAL A 1 34 ? -5.401 -7.117 10.255 1.00 0.00 34 VAL A C 10
ATOM 6180 O O . VAL A 1 34 ? -5.870 -8.214 10.562 1.00 0.00 34 VAL A O 10
ATOM 6193 N N . HIS A 1 35 ? -4.105 -6.920 10.038 1.00 0.00 35 HIS A N 10
ATOM 6194 C CA . HIS A 1 35 ? -3.137 -8.005 10.152 1.00 0.00 35 HIS A CA 10
ATOM 6195 C C . HIS A 1 35 ? -2.863 -8.338 11.616 1.00 0.00 35 HIS A C 10
ATOM 6196 O O . HIS A 1 35 ? -2.797 -9.507 11.996 1.00 0.00 35 HIS A O 10
ATOM 6210 N N . THR A 1 36 ? -2.705 -7.301 12.433 1.00 0.00 36 THR A N 10
ATOM 6211 C CA . THR A 1 36 ? -2.437 -7.483 13.854 1.00 0.00 36 THR A CA 10
ATOM 6212 C C . THR A 1 36 ? -3.727 -7.719 14.631 1.00 0.00 36 THR A C 10
ATOM 6213 O O . THR A 1 36 ? -3.978 -7.069 15.646 1.00 0.00 36 THR A O 10
ATOM 6224 N N . GLN A 1 37 ? -4.541 -8.652 14.149 1.00 0.00 37 GLN A N 10
ATOM 6225 C CA . GLN A 1 37 ? -5.806 -8.973 14.800 1.00 0.00 37 GLN A CA 10
ATOM 6226 C C . GLN A 1 37 ? -5.802 -10.407 15.320 1.00 0.00 37 GLN A C 10
ATOM 6227 O O . GLN A 1 37 ? -6.025 -10.646 16.506 1.00 0.00 37 GLN A O 10
ATOM 6241 N N . GLU A 1 38 ? -5.548 -11.355 14.424 1.00 0.00 38 GLU A N 10
ATOM 6242 C CA . GLU A 1 38 ? -5.517 -12.766 14.794 1.00 0.00 38 GLU A CA 10
ATOM 6243 C C . GLU A 1 38 ? -4.080 -13.267 14.907 1.00 0.00 38 GLU A C 10
ATOM 6244 O O . GLU A 1 38 ? -3.267 -13.065 14.005 1.00 0.00 38 GLU A O 10
ATOM 6256 N N . THR A 1 39 ? -3.774 -13.922 16.023 1.00 0.00 39 THR A N 10
ATOM 6257 C CA . THR A 1 39 ? -2.436 -14.451 16.256 1.00 0.00 39 THR A CA 10
ATOM 6258 C C . THR A 1 39 ? -1.796 -14.920 14.954 1.00 0.00 39 THR A C 10
ATOM 6259 O O . THR A 1 39 ? -2.283 -15.851 14.311 1.00 0.00 39 THR A O 10
ATOM 6270 N N . LEU A 1 40 ? -0.702 -14.272 14.571 1.00 0.00 40 LEU A N 10
ATOM 6271 C CA . LEU A 1 40 ? 0.006 -14.624 13.345 1.00 0.00 40 LEU A CA 10
ATOM 6272 C C . LEU A 1 40 ? 1.408 -15.139 13.655 1.00 0.00 40 LEU A C 10
ATOM 6273 O O . LEU A 1 40 ? 1.972 -15.927 12.896 1.00 0.00 40 LEU A O 10
ATOM 6289 N N . SER A 1 41 ? 1.964 -14.689 14.775 1.00 0.00 41 SER A N 10
ATOM 6290 C CA . SER A 1 41 ? 3.301 -15.103 15.185 1.00 0.00 41 SER A CA 10
ATOM 6291 C C . SER A 1 41 ? 3.248 -16.408 15.973 1.00 0.00 41 SER A C 10
ATOM 6292 O O . SER A 1 41 ? 2.242 -16.723 16.606 1.00 0.00 41 SER A O 10
ATOM 6300 N N . GLY A 1 42 ? 4.341 -17.163 15.929 1.00 0.00 42 GLY A N 10
ATOM 6301 C CA . GLY A 1 42 ? 4.400 -18.426 16.643 1.00 0.00 42 GLY A CA 10
ATOM 6302 C C . GLY A 1 42 ? 3.629 -18.390 17.947 1.00 0.00 42 GLY A C 10
ATOM 6303 O O . GLY A 1 42 ? 3.560 -17.365 18.625 1.00 0.00 42 GLY A O 10
ATOM 6307 N N . PRO A 1 43 ? 3.029 -19.532 18.316 1.00 0.00 43 PRO A N 10
ATOM 6308 C CA . PRO A 1 43 ? 2.248 -19.653 19.550 1.00 0.00 43 PRO A CA 10
ATOM 6309 C C . PRO A 1 43 ? 3.122 -19.594 20.798 1.00 0.00 43 PRO A C 10
ATOM 6310 O O . PRO A 1 43 ? 3.530 -20.626 21.331 1.00 0.00 43 PRO A O 10
ATOM 6321 N N . SER A 1 44 ? 3.405 -18.381 21.260 1.00 0.00 44 SER A N 10
ATOM 6322 C CA . SER A 1 44 ? 4.233 -18.187 22.444 1.00 0.00 44 SER A CA 10
ATOM 6323 C C . SER A 1 44 ? 3.602 -18.853 23.663 1.00 0.00 44 SER A C 10
ATOM 6324 O O . SER A 1 44 ? 2.440 -18.607 23.986 1.00 0.00 44 SER A O 10
ATOM 6332 N N . SER A 1 45 ? 4.377 -19.697 24.337 1.00 0.00 45 SER A N 10
ATOM 6333 C CA . SER A 1 45 ? 3.894 -20.402 25.518 1.00 0.00 45 SER A CA 10
ATOM 6334 C C . SER A 1 45 ? 3.058 -19.477 26.398 1.00 0.00 45 SER A C 10
ATOM 6335 O O . SER A 1 45 ? 1.950 -19.825 26.806 1.00 0.00 45 SER A O 10
ATOM 6343 N N . GLY A 1 46 ? 3.598 -18.297 26.687 1.00 0.00 46 GLY A N 10
ATOM 6344 C CA . GLY A 1 46 ? 2.888 -17.340 27.516 1.00 0.00 46 GLY A CA 10
ATOM 6345 C C . GLY A 1 46 ? 2.851 -17.753 28.974 1.00 0.00 46 GLY A C 10
ATOM 6346 O O . GLY A 1 46 ? 3.802 -18.375 29.446 1.00 0.00 46 GLY A O 10
ATOM 6351 N N . GLY A 1 1 ? 10.465 -1.477 -26.036 1.00 0.00 1 GLY A N 11
ATOM 6352 C CA . GLY A 1 1 ? 11.115 -0.765 -24.952 1.00 0.00 1 GLY A CA 11
ATOM 6353 C C . GLY A 1 1 ? 11.168 0.731 -25.190 1.00 0.00 1 GLY A C 11
ATOM 6354 O O . GLY A 1 1 ? 10.449 1.257 -26.039 1.00 0.00 1 GLY A O 11
ATOM 6358 N N . SER A 1 2 ? 12.020 1.419 -24.437 1.00 0.00 2 SER A N 11
ATOM 6359 C CA . SER A 1 2 ? 12.160 2.865 -24.566 1.00 0.00 2 SER A CA 11
ATOM 6360 C C . SER A 1 2 ? 13.444 3.348 -23.899 1.00 0.00 2 SER A C 11
ATOM 6361 O O . SER A 1 2 ? 14.111 2.594 -23.192 1.00 0.00 2 SER A O 11
ATOM 6369 N N . SER A 1 3 ? 13.784 4.612 -24.130 1.00 0.00 3 SER A N 11
ATOM 6370 C CA . SER A 1 3 ? 14.990 5.197 -23.556 1.00 0.00 3 SER A CA 11
ATOM 6371 C C . SER A 1 3 ? 14.647 6.088 -22.365 1.00 0.00 3 SER A C 11
ATOM 6372 O O . SER A 1 3 ? 14.484 7.299 -22.509 1.00 0.00 3 SER A O 11
ATOM 6380 N N . GLY A 1 4 ? 14.540 5.478 -21.189 1.00 0.00 4 GLY A N 11
ATOM 6381 C CA . GLY A 1 4 ? 14.218 6.230 -19.990 1.00 0.00 4 GLY A CA 11
ATOM 6382 C C . GLY A 1 4 ? 12.940 7.033 -20.135 1.00 0.00 4 GLY A C 11
ATOM 6383 O O . GLY A 1 4 ? 12.863 8.176 -19.684 1.00 0.00 4 GLY A O 11
ATOM 6387 N N . SER A 1 5 ? 11.936 6.435 -20.768 1.00 0.00 5 SER A N 11
ATOM 6388 C CA . SER A 1 5 ? 10.657 7.104 -20.976 1.00 0.00 5 SER A CA 11
ATOM 6389 C C . SER A 1 5 ? 9.714 6.850 -19.804 1.00 0.00 5 SER A C 11
ATOM 6390 O O . SER A 1 5 ? 9.246 7.786 -19.156 1.00 0.00 5 SER A O 11
ATOM 6398 N N . SER A 1 6 ? 9.439 5.577 -19.538 1.00 0.00 6 SER A N 11
ATOM 6399 C CA . SER A 1 6 ? 8.549 5.199 -18.447 1.00 0.00 6 SER A CA 11
ATOM 6400 C C . SER A 1 6 ? 8.716 6.141 -17.259 1.00 0.00 6 SER A C 11
ATOM 6401 O O . SER A 1 6 ? 9.831 6.403 -16.811 1.00 0.00 6 SER A O 11
ATOM 6409 N N . GLY A 1 7 ? 7.596 6.647 -16.751 1.00 0.00 7 GLY A N 11
ATOM 6410 C CA . GLY A 1 7 ? 7.638 7.555 -15.620 1.00 0.00 7 GLY A CA 11
ATOM 6411 C C . GLY A 1 7 ? 7.685 6.825 -14.292 1.00 0.00 7 GLY A C 11
ATOM 6412 O O . GLY A 1 7 ? 6.889 5.918 -14.044 1.00 0.00 7 GLY A O 11
ATOM 6416 N N . THR A 1 8 ? 8.623 7.218 -13.435 1.00 0.00 8 THR A N 11
ATOM 6417 C CA . THR A 1 8 ? 8.773 6.592 -12.128 1.00 0.00 8 THR A CA 11
ATOM 6418 C C . THR A 1 8 ? 7.751 7.138 -11.137 1.00 0.00 8 THR A C 11
ATOM 6419 O O . THR A 1 8 ? 7.795 8.310 -10.767 1.00 0.00 8 THR A O 11
ATOM 6430 N N . GLY A 1 9 ? 6.831 6.279 -10.709 1.00 0.00 9 GLY A N 11
ATOM 6431 C CA . GLY A 1 9 ? 5.810 6.693 -9.764 1.00 0.00 9 GLY A CA 11
ATOM 6432 C C . GLY A 1 9 ? 5.307 5.545 -8.913 1.00 0.00 9 GLY A C 11
ATOM 6433 O O . GLY A 1 9 ? 4.747 4.580 -9.432 1.00 0.00 9 GLY A O 11
ATOM 6437 N N . GLU A 1 10 ? 5.509 5.648 -7.603 1.00 0.00 10 GLU A N 11
ATOM 6438 C CA . GLU A 1 10 ? 5.073 4.607 -6.680 1.00 0.00 10 GLU A CA 11
ATOM 6439 C C . GLU A 1 10 ? 4.802 5.187 -5.294 1.00 0.00 10 GLU A C 11
ATOM 6440 O O . GLU A 1 10 ? 5.396 6.192 -4.903 1.00 0.00 10 GLU A O 11
ATOM 6452 N N . LYS A 1 11 ? 3.901 4.547 -4.557 1.00 0.00 11 LYS A N 11
ATOM 6453 C CA . LYS A 1 11 ? 3.551 4.997 -3.215 1.00 0.00 11 LYS A CA 11
ATOM 6454 C C . LYS A 1 11 ? 4.738 4.860 -2.268 1.00 0.00 11 LYS A C 11
ATOM 6455 O O . LYS A 1 11 ? 5.507 3.901 -2.332 1.00 0.00 11 LYS A O 11
ATOM 6474 N N . PRO A 1 12 ? 4.893 5.841 -1.366 1.00 0.00 12 PRO A N 11
ATOM 6475 C CA . PRO A 1 12 ? 5.984 5.851 -0.387 1.00 0.00 12 PRO A CA 11
ATOM 6476 C C . PRO A 1 12 ? 5.821 4.768 0.674 1.00 0.00 12 PRO A C 11
ATOM 6477 O O . PRO A 1 12 ? 6.799 4.315 1.268 1.00 0.00 12 PRO A O 11
ATOM 6488 N N . TYR A 1 13 ? 4.579 4.357 0.907 1.00 0.00 13 TYR A N 11
ATOM 6489 C CA . TYR A 1 13 ? 4.288 3.328 1.898 1.00 0.00 13 TYR A CA 11
ATOM 6490 C C . TYR A 1 13 ? 3.762 2.061 1.230 1.00 0.00 13 TYR A C 11
ATOM 6491 O O . TYR A 1 13 ? 3.001 2.126 0.265 1.00 0.00 13 TYR A O 11
ATOM 6509 N N . SER A 1 14 ? 4.173 0.910 1.752 1.00 0.00 14 SER A N 11
ATOM 6510 C CA . SER A 1 14 ? 3.747 -0.373 1.205 1.00 0.00 14 SER A CA 11
ATOM 6511 C C . SER A 1 14 ? 3.565 -1.403 2.315 1.00 0.00 14 SER A C 11
ATOM 6512 O O . SER A 1 14 ? 4.299 -1.404 3.304 1.00 0.00 14 SER A O 11
ATOM 6520 N N . CYS A 1 15 ? 2.581 -2.279 2.145 1.00 0.00 15 CYS A N 11
ATOM 6521 C CA . CYS A 1 15 ? 2.300 -3.315 3.132 1.00 0.00 15 CYS A CA 11
ATOM 6522 C C . CYS A 1 15 ? 3.068 -4.594 2.811 1.00 0.00 15 CYS A C 11
ATOM 6523 O O . CYS A 1 15 ? 2.836 -5.228 1.783 1.00 0.00 15 CYS A O 11
ATOM 6530 N N . ASN A 1 16 ? 3.984 -4.966 3.700 1.00 0.00 16 ASN A N 11
ATOM 6531 C CA . ASN A 1 16 ? 4.787 -6.169 3.512 1.00 0.00 16 ASN A CA 11
ATOM 6532 C C . ASN A 1 16 ? 4.140 -7.368 4.198 1.00 0.00 16 ASN A C 11
ATOM 6533 O O . ASN A 1 16 ? 4.818 -8.169 4.842 1.00 0.00 16 ASN A O 11
ATOM 6544 N N . VAL A 1 17 ? 2.823 -7.485 4.056 1.00 0.00 17 VAL A N 11
ATOM 6545 C CA . VAL A 1 17 ? 2.084 -8.587 4.661 1.00 0.00 17 VAL A CA 11
ATOM 6546 C C . VAL A 1 17 ? 1.145 -9.238 3.652 1.00 0.00 17 VAL A C 11
ATOM 6547 O O . VAL A 1 17 ? 1.159 -10.456 3.470 1.00 0.00 17 VAL A O 11
ATOM 6560 N N . CYS A 1 18 ? 0.330 -8.419 2.996 1.00 0.00 18 CYS A N 11
ATOM 6561 C CA . CYS A 1 18 ? -0.617 -8.914 2.004 1.00 0.00 18 CYS A CA 11
ATOM 6562 C C . CYS A 1 18 ? -0.280 -8.377 0.616 1.00 0.00 18 CYS A C 11
ATOM 6563 O O . CYS A 1 18 ? -0.293 -9.116 -0.367 1.00 0.00 18 CYS A O 11
ATOM 6570 N N . GLY A 1 19 ? 0.020 -7.084 0.544 1.00 0.00 19 GLY A N 11
ATOM 6571 C CA . GLY A 1 19 ? 0.355 -6.469 -0.727 1.00 0.00 19 GLY A CA 11
ATOM 6572 C C . GLY A 1 19 ? -0.481 -5.238 -1.014 1.00 0.00 19 GLY A C 11
ATOM 6573 O O . GLY A 1 19 ? -1.387 -5.274 -1.847 1.00 0.00 19 GLY A O 11
ATOM 6577 N N . LYS A 1 20 ? -0.179 -4.145 -0.322 1.00 0.00 20 LYS A N 11
ATOM 6578 C CA . LYS A 1 20 ? -0.910 -2.896 -0.506 1.00 0.00 20 LYS A CA 11
ATOM 6579 C C . LYS A 1 20 ? 0.046 -1.708 -0.547 1.00 0.00 20 LYS A C 11
ATOM 6580 O O . LYS A 1 20 ? 1.244 -1.854 -0.305 1.00 0.00 20 LYS A O 11
ATOM 6599 N N . ALA A 1 21 ? -0.493 -0.532 -0.852 1.00 0.00 21 ALA A N 11
ATOM 6600 C CA . ALA A 1 21 ? 0.312 0.682 -0.920 1.00 0.00 21 ALA A CA 11
ATOM 6601 C C . ALA A 1 21 ? -0.505 1.905 -0.515 1.00 0.00 21 ALA A C 11
ATOM 6602 O O . ALA A 1 21 ? -1.673 2.033 -0.882 1.00 0.00 21 ALA A O 11
ATOM 6609 N N . PHE A 1 22 ? 0.118 2.801 0.244 1.00 0.00 22 PHE A N 11
ATOM 6610 C CA . PHE A 1 22 ? -0.552 4.013 0.701 1.00 0.00 22 PHE A CA 11
ATOM 6611 C C . PHE A 1 22 ? 0.288 5.248 0.390 1.00 0.00 22 PHE A C 11
ATOM 6612 O O . PHE A 1 22 ? 1.481 5.146 0.103 1.00 0.00 22 PHE A O 11
ATOM 6629 N N . VAL A 1 23 ? -0.344 6.416 0.448 1.00 0.00 23 VAL A N 11
ATOM 6630 C CA . VAL A 1 23 ? 0.344 7.672 0.174 1.00 0.00 23 VAL A CA 11
ATOM 6631 C C . VAL A 1 23 ? 0.901 8.285 1.454 1.00 0.00 23 VAL A C 11
ATOM 6632 O O . VAL A 1 23 ? 1.969 8.900 1.448 1.00 0.00 23 VAL A O 11
ATOM 6645 N N . LEU A 1 24 ? 0.172 8.114 2.551 1.00 0.00 24 LEU A N 11
ATOM 6646 C CA . LEU A 1 24 ? 0.593 8.649 3.841 1.00 0.00 24 LEU A CA 11
ATOM 6647 C C . LEU A 1 24 ? 0.975 7.525 4.798 1.00 0.00 24 LEU A C 11
ATOM 6648 O O . LEU A 1 24 ? 0.692 6.355 4.543 1.00 0.00 24 LEU A O 11
ATOM 6664 N N . SER A 1 25 ? 1.618 7.890 5.903 1.00 0.00 25 SER A N 11
ATOM 6665 C CA . SER A 1 25 ? 2.041 6.912 6.899 1.00 0.00 25 SER A CA 11
ATOM 6666 C C . SER A 1 25 ? 0.862 6.469 7.760 1.00 0.00 25 SER A C 11
ATOM 6667 O O . SER A 1 25 ? 0.666 5.278 7.999 1.00 0.00 25 SER A O 11
ATOM 6675 N N . ALA A 1 26 ? 0.078 7.438 8.223 1.00 0.00 26 ALA A N 11
ATOM 6676 C CA . ALA A 1 26 ? -1.083 7.149 9.056 1.00 0.00 26 ALA A CA 11
ATOM 6677 C C . ALA A 1 26 ? -1.991 6.119 8.393 1.00 0.00 26 ALA A C 11
ATOM 6678 O O . ALA A 1 26 ? -2.513 5.221 9.054 1.00 0.00 26 ALA A O 11
ATOM 6685 N N . HIS A 1 27 ? -2.177 6.256 7.084 1.00 0.00 27 HIS A N 11
ATOM 6686 C CA . HIS A 1 27 ? -3.024 5.337 6.332 1.00 0.00 27 HIS A CA 11
ATOM 6687 C C . HIS A 1 27 ? -2.477 3.914 6.402 1.00 0.00 27 HIS A C 11
ATOM 6688 O O . HIS A 1 27 ? -3.193 2.979 6.762 1.00 0.00 27 HIS A O 11
ATOM 6702 N N . LEU A 1 28 ? -1.204 3.758 6.055 1.00 0.00 28 LEU A N 11
ATOM 6703 C CA . LEU A 1 28 ? -0.560 2.448 6.078 1.00 0.00 28 LEU A CA 11
ATOM 6704 C C . LEU A 1 28 ? -0.680 1.806 7.456 1.00 0.00 28 LEU A C 11
ATOM 6705 O O . LEU A 1 28 ? -0.961 0.614 7.574 1.00 0.00 28 LEU A O 11
ATOM 6721 N N . ASN A 1 29 ? -0.468 2.606 8.496 1.00 0.00 29 ASN A N 11
ATOM 6722 C CA . ASN A 1 29 ? -0.554 2.116 9.867 1.00 0.00 29 ASN A CA 11
ATOM 6723 C C . ASN A 1 29 ? -1.943 1.555 10.158 1.00 0.00 29 ASN A C 11
ATOM 6724 O O . ASN A 1 29 ? -2.081 0.419 10.612 1.00 0.00 29 ASN A O 11
ATOM 6735 N N . GLN A 1 30 ? -2.967 2.359 9.893 1.00 0.00 30 GLN A N 11
ATOM 6736 C CA . GLN A 1 30 ? -4.345 1.943 10.127 1.00 0.00 30 GLN A CA 11
ATOM 6737 C C . GLN A 1 30 ? -4.632 0.606 9.450 1.00 0.00 30 GLN A C 11
ATOM 6738 O O . GLN A 1 30 ? -5.429 -0.193 9.943 1.00 0.00 30 GLN A O 11
ATOM 6752 N N . HIS A 1 31 ? -3.978 0.369 8.317 1.00 0.00 31 HIS A N 11
ATOM 6753 C CA . HIS A 1 31 ? -4.162 -0.871 7.573 1.00 0.00 31 HIS A CA 11
ATOM 6754 C C . HIS A 1 31 ? -3.569 -2.054 8.332 1.00 0.00 31 HIS A C 11
ATOM 6755 O O . HIS A 1 31 ? -4.222 -3.084 8.506 1.00 0.00 31 HIS A O 11
ATOM 6769 N N . LEU A 1 32 ? -2.328 -1.900 8.780 1.00 0.00 32 LEU A N 11
ATOM 6770 C CA . LEU A 1 32 ? -1.646 -2.956 9.520 1.00 0.00 32 LEU A CA 11
ATOM 6771 C C . LEU A 1 32 ? -2.588 -3.615 10.522 1.00 0.00 32 LEU A C 11
ATOM 6772 O O . LEU A 1 32 ? -2.421 -4.784 10.871 1.00 0.00 32 LEU A O 11
ATOM 6788 N N . ARG A 1 33 ? -3.580 -2.858 10.980 1.00 0.00 33 ARG A N 11
ATOM 6789 C CA . ARG A 1 33 ? -4.550 -3.369 11.942 1.00 0.00 33 ARG A CA 11
ATOM 6790 C C . ARG A 1 33 ? -5.130 -4.700 11.473 1.00 0.00 33 ARG A C 11
ATOM 6791 O O . ARG A 1 33 ? -5.165 -5.673 12.227 1.00 0.00 33 ARG A O 11
ATOM 6812 N N . VAL A 1 34 ? -5.585 -4.735 10.225 1.00 0.00 34 VAL A N 11
ATOM 6813 C CA . VAL A 1 34 ? -6.163 -5.947 9.656 1.00 0.00 34 VAL A CA 11
ATOM 6814 C C . VAL A 1 34 ? -5.236 -7.142 9.850 1.00 0.00 34 VAL A C 11
ATOM 6815 O O . VAL A 1 34 ? -5.661 -8.293 9.751 1.00 0.00 34 VAL A O 11
ATOM 6828 N N . HIS A 1 35 ? -3.967 -6.861 10.129 1.00 0.00 35 HIS A N 11
ATOM 6829 C CA . HIS A 1 35 ? -2.979 -7.913 10.339 1.00 0.00 35 HIS A CA 11
ATOM 6830 C C . HIS A 1 35 ? -2.685 -8.093 11.825 1.00 0.00 35 HIS A C 11
ATOM 6831 O O . HIS A 1 35 ? -2.845 -9.184 12.374 1.00 0.00 35 HIS A O 11
ATOM 6845 N N . THR A 1 36 ? -2.252 -7.015 12.473 1.00 0.00 36 THR A N 11
ATOM 6846 C CA . THR A 1 36 ? -1.934 -7.054 13.894 1.00 0.00 36 THR A CA 11
ATOM 6847 C C . THR A 1 36 ? -3.201 -7.103 14.741 1.00 0.00 36 THR A C 11
ATOM 6848 O O . THR A 1 36 ? -3.484 -6.180 15.503 1.00 0.00 36 THR A O 11
ATOM 6859 N N . GLN A 1 37 ? -3.959 -8.185 14.601 1.00 0.00 37 GLN A N 11
ATOM 6860 C CA . GLN A 1 37 ? -5.197 -8.353 15.354 1.00 0.00 37 GLN A CA 11
ATOM 6861 C C . GLN A 1 37 ? -5.048 -9.443 16.410 1.00 0.00 37 G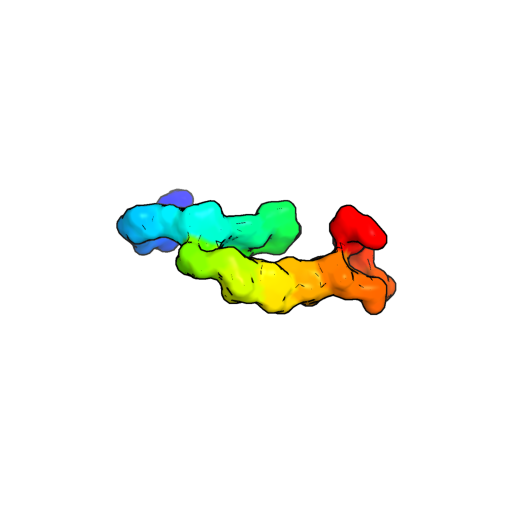LN A C 11
ATOM 6862 O O . GLN A 1 37 ? -4.249 -10.366 16.254 1.00 0.00 37 GLN A O 11
ATOM 6876 N N . GLU A 1 38 ? -5.822 -9.329 17.485 1.00 0.00 38 GLU A N 11
ATOM 6877 C CA . GLU A 1 38 ? -5.774 -10.304 18.567 1.00 0.00 38 GLU A CA 11
ATOM 6878 C C . GLU A 1 38 ? -6.408 -11.624 18.138 1.00 0.00 38 GLU A C 11
ATOM 6879 O O . GLU A 1 38 ? -7.548 -11.658 17.673 1.00 0.00 38 GLU A O 11
ATOM 6891 N N . THR A 1 39 ? -5.661 -12.712 18.297 1.00 0.00 39 THR A N 11
ATOM 6892 C CA . THR A 1 39 ? -6.147 -14.035 17.925 1.00 0.00 39 THR A CA 11
ATOM 6893 C C . THR A 1 39 ? -5.208 -15.127 18.424 1.00 0.00 39 THR A C 11
ATOM 6894 O O . THR A 1 39 ? -3.987 -15.007 18.317 1.00 0.00 39 THR A O 11
ATOM 6905 N N . LEU A 1 40 ? -5.785 -16.192 18.970 1.00 0.00 40 LEU A N 11
ATOM 6906 C CA . LEU A 1 40 ? -4.998 -17.307 19.486 1.00 0.00 40 LEU A CA 11
ATOM 6907 C C . LEU A 1 40 ? -5.402 -18.615 18.813 1.00 0.00 40 LEU A C 11
ATOM 6908 O O . LEU A 1 40 ? -6.377 -19.254 19.208 1.00 0.00 40 LEU A O 11
ATOM 6924 N N . SER A 1 41 ? -4.643 -19.009 17.795 1.00 0.00 41 SER A N 11
ATOM 6925 C CA . SER A 1 41 ? -4.922 -20.241 17.065 1.00 0.00 41 SER A CA 11
ATOM 6926 C C . SER A 1 41 ? -3.920 -21.330 17.435 1.00 0.00 41 SER A C 11
ATOM 6927 O O . SER A 1 41 ? -2.719 -21.186 17.212 1.00 0.00 41 SER A O 11
ATOM 6935 N N . GLY A 1 42 ? -4.425 -22.421 18.003 1.00 0.00 42 GLY A N 11
ATOM 6936 C CA . GLY A 1 42 ? -3.562 -23.520 18.396 1.00 0.00 42 GLY A CA 11
ATOM 6937 C C . GLY A 1 42 ? -3.477 -23.681 19.901 1.00 0.00 42 GLY A C 11
ATOM 6938 O O . GLY A 1 42 ? -3.528 -22.710 20.655 1.00 0.00 42 GLY A O 11
ATOM 6942 N N . PRO A 1 43 ? -3.347 -24.935 20.359 1.00 0.00 43 PRO A N 11
ATOM 6943 C CA . PRO A 1 43 ? -3.254 -25.251 21.788 1.00 0.00 43 PRO A CA 11
ATOM 6944 C C . PRO A 1 43 ? -1.936 -24.786 22.399 1.00 0.00 43 PRO A C 11
ATOM 6945 O O . PRO A 1 43 ? -0.947 -25.518 22.395 1.00 0.00 43 PRO A O 11
ATOM 6956 N N . SER A 1 44 ? -1.931 -23.565 22.925 1.00 0.00 44 SER A N 11
ATOM 6957 C CA . SER A 1 44 ? -0.734 -23.001 23.538 1.00 0.00 44 SER A CA 11
ATOM 6958 C C . SER A 1 44 ? -0.358 -23.769 24.801 1.00 0.00 44 SER A C 11
ATOM 6959 O O . SER A 1 44 ? 0.722 -24.352 24.888 1.00 0.00 44 SER A O 11
ATOM 6967 N N . SER A 1 45 ? -1.258 -23.763 25.780 1.00 0.00 45 SER A N 11
ATOM 6968 C CA . SER A 1 45 ? -1.020 -24.455 27.041 1.00 0.00 45 SER A CA 11
ATOM 6969 C C . SER A 1 45 ? -1.326 -25.944 26.910 1.00 0.00 45 SER A C 11
ATOM 6970 O O . SER A 1 45 ? -0.447 -26.788 27.082 1.00 0.00 45 SER A O 11
ATOM 6978 N N . GLY A 1 46 ? -2.581 -26.260 26.603 1.00 0.00 46 GLY A N 11
ATOM 6979 C CA . GLY A 1 46 ? -2.982 -27.646 26.454 1.00 0.00 46 GLY A CA 11
ATOM 6980 C C . GLY A 1 46 ? -4.402 -27.788 25.945 1.00 0.00 46 GLY A C 11
ATOM 6981 O O . GLY A 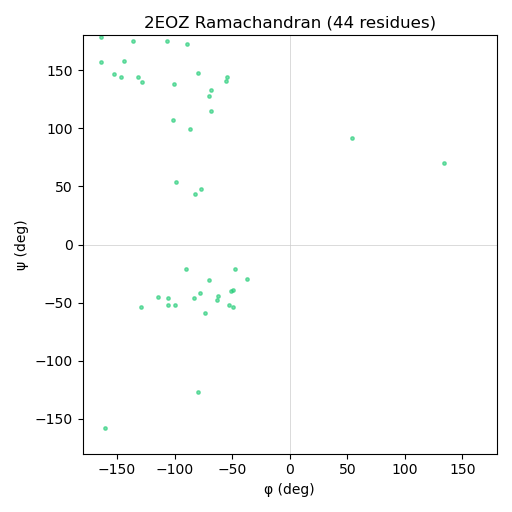1 46 ? -4.589 -28.154 24.786 1.00 0.00 46 GLY A O 11
ATOM 6986 N N . GLY A 1 1 ? -16.408 5.353 -9.419 1.00 0.00 1 GLY A N 12
ATOM 6987 C CA . GLY A 1 1 ? -16.573 6.793 -9.354 1.00 0.00 1 GLY A CA 12
ATOM 6988 C C . GLY A 1 1 ? -15.486 7.465 -8.537 1.00 0.00 1 GLY A C 12
ATOM 6989 O O . GLY A 1 1 ? -15.763 8.363 -7.743 1.00 0.00 1 GLY A O 12
ATOM 6993 N N . SER A 1 2 ? -14.246 7.028 -8.732 1.00 0.00 2 SER A N 12
ATOM 6994 C CA . SER A 1 2 ? -13.115 7.589 -8.003 1.00 0.00 2 SER A CA 12
ATOM 6995 C C . SER A 1 2 ? -13.033 9.098 -8.206 1.00 0.00 2 SER A C 12
ATOM 6996 O O . SER A 1 2 ? -13.015 9.865 -7.243 1.00 0.00 2 SER A O 12
ATOM 7004 N N . SER A 1 3 ? -12.982 9.518 -9.466 1.00 0.00 3 SER A N 12
ATOM 7005 C CA . SER A 1 3 ? -12.898 10.936 -9.798 1.00 0.00 3 SER A CA 12
ATOM 7006 C C . SER A 1 3 ? -11.650 11.563 -9.185 1.00 0.00 3 SER A C 12
ATOM 7007 O O . SER A 1 3 ? -11.698 12.667 -8.644 1.00 0.00 3 SER A O 12
ATOM 7015 N N . GLY A 1 4 ? -10.532 10.850 -9.273 1.00 0.00 4 GLY A N 12
ATOM 7016 C CA . GLY A 1 4 ? -9.286 11.352 -8.724 1.00 0.00 4 GLY A CA 12
ATOM 7017 C C . GLY A 1 4 ? -8.138 10.378 -8.904 1.00 0.00 4 GLY A C 12
ATOM 7018 O O . GLY A 1 4 ? -7.411 10.442 -9.895 1.00 0.00 4 GLY A O 12
ATOM 7022 N N . SER A 1 5 ? -7.974 9.474 -7.944 1.00 0.00 5 SER A N 12
ATOM 7023 C CA . SER A 1 5 ? -6.903 8.486 -7.999 1.00 0.00 5 SER A CA 12
ATOM 7024 C C . SER A 1 5 ? -5.553 9.160 -8.218 1.00 0.00 5 SER A C 12
ATOM 7025 O O . SER A 1 5 ? -4.731 8.688 -9.003 1.00 0.00 5 SER A O 12
ATOM 7033 N N . SER A 1 6 ? -5.331 10.268 -7.518 1.00 0.00 6 SER A N 12
ATOM 7034 C CA . SER A 1 6 ? -4.082 11.011 -7.638 1.00 0.00 6 SER A CA 12
ATOM 7035 C C . SER A 1 6 ? -2.885 10.112 -7.345 1.00 0.00 6 SER A C 12
ATOM 7036 O O . SER A 1 6 ? -2.579 9.824 -6.188 1.00 0.00 6 SER A O 12
ATOM 7044 N N . GLY A 1 7 ? -2.210 9.672 -8.402 1.00 0.00 7 GLY A N 12
ATOM 7045 C CA . GLY A 1 7 ? -1.054 8.811 -8.239 1.00 0.00 7 GLY A CA 12
ATOM 7046 C C . GLY A 1 7 ? -0.046 8.972 -9.360 1.00 0.00 7 GLY A C 12
ATOM 7047 O O . GLY A 1 7 ? -0.153 8.322 -10.400 1.00 0.00 7 GLY A O 12
ATOM 7051 N N . THR A 1 8 ? 0.936 9.843 -9.150 1.00 0.00 8 THR A N 12
ATOM 7052 C CA . THR A 1 8 ? 1.965 10.091 -10.152 1.00 0.00 8 THR A CA 12
ATOM 7053 C C . THR A 1 8 ? 3.023 8.994 -10.136 1.00 0.00 8 THR A C 12
ATOM 7054 O O . THR A 1 8 ? 3.240 8.313 -11.137 1.00 0.00 8 THR A O 12
ATOM 7065 N N . GLY A 1 9 ? 3.680 8.828 -8.991 1.00 0.00 9 GLY A N 12
ATOM 7066 C CA . GLY A 1 9 ? 4.708 7.811 -8.867 1.00 0.00 9 GLY A CA 12
ATOM 7067 C C . GLY A 1 9 ? 4.423 6.832 -7.745 1.00 0.00 9 GLY A C 12
ATOM 7068 O O . GLY A 1 9 ? 3.623 7.117 -6.854 1.00 0.00 9 GLY A O 12
ATOM 7072 N N . GLU A 1 10 ? 5.077 5.676 -7.789 1.00 0.00 10 GLU A N 12
ATOM 7073 C CA . GLU A 1 10 ? 4.887 4.652 -6.769 1.00 0.00 10 GLU A CA 12
ATOM 7074 C C . GLU A 1 10 ? 4.713 5.283 -5.390 1.00 0.00 10 GLU A C 12
ATOM 7075 O O . GLU A 1 10 ? 5.352 6.284 -5.067 1.00 0.00 10 GLU A O 12
ATOM 7087 N N . LYS A 1 11 ? 3.841 4.691 -4.581 1.00 0.00 11 LYS A N 12
ATOM 7088 C CA . LYS A 1 11 ? 3.581 5.192 -3.237 1.00 0.00 11 LYS A CA 12
ATOM 7089 C C . LYS A 1 11 ? 4.802 5.005 -2.341 1.00 0.00 11 LYS A C 12
ATOM 7090 O O . LYS A 1 11 ? 5.526 4.014 -2.437 1.00 0.00 11 LYS A O 12
ATOM 7109 N N . PRO A 1 12 ? 5.035 5.977 -1.446 1.00 0.00 12 PRO A N 12
ATOM 7110 C CA . PRO A 1 12 ? 6.166 5.940 -0.515 1.00 0.00 12 PRO A CA 12
ATOM 7111 C C . PRO A 1 12 ? 6.003 4.863 0.553 1.00 0.00 12 PRO A C 12
ATOM 7112 O O . PRO A 1 12 ? 6.984 4.403 1.138 1.00 0.00 12 PRO A O 12
ATOM 7123 N N . TYR A 1 13 ? 4.760 4.466 0.800 1.00 0.00 13 TYR A N 12
ATOM 7124 C CA . TYR A 1 13 ? 4.470 3.444 1.799 1.00 0.00 13 TYR A CA 12
ATOM 7125 C C . TYR A 1 13 ? 3.926 2.179 1.141 1.00 0.00 13 TYR A C 12
ATOM 7126 O O . TYR A 1 13 ? 3.225 2.242 0.132 1.00 0.00 13 TYR A O 12
ATOM 7144 N N . SER A 1 14 ? 4.256 1.030 1.722 1.00 0.00 14 SER A N 12
ATOM 7145 C CA . SER A 1 14 ? 3.805 -0.252 1.193 1.00 0.00 14 SER A CA 12
ATOM 7146 C C . SER A 1 14 ? 3.643 -1.276 2.312 1.00 0.00 14 SER A C 12
ATOM 7147 O O . SER A 1 14 ? 4.465 -1.350 3.225 1.00 0.00 14 SER A O 12
ATOM 7155 N N . CYS A 1 15 ? 2.575 -2.064 2.234 1.00 0.00 15 CYS A N 12
ATOM 7156 C CA . CYS A 1 15 ? 2.303 -3.084 3.240 1.00 0.00 15 CYS A CA 12
ATOM 7157 C C . CYS A 1 15 ? 3.066 -4.369 2.932 1.00 0.00 15 CYS A C 12
ATOM 7158 O O . CYS A 1 15 ? 2.826 -5.017 1.914 1.00 0.00 15 CYS A O 12
ATOM 7165 N N . ASN A 1 16 ? 3.987 -4.730 3.819 1.00 0.00 16 ASN A N 12
ATOM 7166 C CA . ASN A 1 16 ? 4.786 -5.937 3.643 1.00 0.00 16 ASN A CA 12
ATOM 7167 C C . ASN A 1 16 ? 4.138 -7.127 4.345 1.00 0.00 16 ASN A C 12
ATOM 7168 O O . ASN A 1 16 ? 4.811 -7.907 5.019 1.00 0.00 16 ASN A O 12
ATOM 7179 N N . VAL A 1 17 ? 2.825 -7.260 4.182 1.00 0.00 17 VAL A N 12
ATOM 7180 C CA . VAL A 1 17 ? 2.085 -8.355 4.798 1.00 0.00 17 VAL A CA 12
ATOM 7181 C C . VAL A 1 17 ? 1.189 -9.053 3.781 1.00 0.00 17 VAL A C 12
ATOM 7182 O O . VAL A 1 17 ? 1.327 -10.252 3.536 1.00 0.00 17 VAL A O 12
ATOM 7195 N N . CYS A 1 18 ? 0.271 -8.295 3.190 1.00 0.00 18 CYS A N 12
ATOM 7196 C CA . CYS A 1 18 ? -0.648 -8.840 2.199 1.00 0.00 18 CYS A CA 12
ATOM 7197 C C . CYS A 1 18 ? -0.295 -8.345 0.799 1.00 0.00 18 CYS A C 12
ATOM 7198 O O . CYS A 1 18 ? -0.284 -9.117 -0.159 1.00 0.00 18 CYS A O 12
ATOM 7205 N N . GLY A 1 19 ? -0.007 -7.052 0.690 1.00 0.00 19 GLY A N 12
ATOM 7206 C CA . GLY A 1 19 ? 0.343 -6.476 -0.595 1.00 0.00 19 GLY A CA 12
ATOM 7207 C C . GLY A 1 19 ? -0.498 -5.261 -0.935 1.00 0.00 19 GLY A C 12
ATOM 7208 O O . GLY A 1 19 ? -1.356 -5.317 -1.816 1.00 0.00 19 GLY A O 12
ATOM 7212 N N . LYS A 1 20 ? -0.253 -4.159 -0.233 1.00 0.00 20 LYS A N 12
ATOM 7213 C CA . LYS A 1 20 ? -0.994 -2.925 -0.464 1.00 0.00 20 LYS A CA 12
ATOM 7214 C C . LYS A 1 20 ? -0.052 -1.726 -0.514 1.00 0.00 20 LYS A C 12
ATOM 7215 O O . LYS A 1 20 ? 1.154 -1.864 -0.309 1.00 0.00 20 LYS A O 12
ATOM 7234 N N . ALA A 1 21 ? -0.610 -0.551 -0.786 1.00 0.00 21 ALA A N 12
ATOM 7235 C CA . ALA A 1 21 ? 0.180 0.671 -0.860 1.00 0.00 21 ALA A CA 12
ATOM 7236 C C . ALA A 1 21 ? -0.594 1.860 -0.300 1.00 0.00 21 ALA A C 12
ATOM 7237 O O . ALA A 1 21 ? -1.826 1.865 -0.297 1.00 0.00 21 ALA A O 12
ATOM 7244 N N . PHE A 1 22 ? 0.135 2.865 0.174 1.00 0.00 22 PHE A N 12
ATOM 7245 C CA . PHE A 1 22 ? -0.484 4.058 0.738 1.00 0.00 22 PHE A CA 12
ATOM 7246 C C . PHE A 1 22 ? 0.374 5.292 0.476 1.00 0.00 22 PHE A C 12
ATOM 7247 O O . PHE A 1 22 ? 1.589 5.192 0.305 1.00 0.00 22 PHE A O 12
ATOM 7264 N N . VAL A 1 23 ? -0.267 6.456 0.444 1.00 0.00 23 VAL A N 12
ATOM 7265 C CA . VAL A 1 23 ? 0.437 7.710 0.203 1.00 0.00 23 VAL A CA 12
ATOM 7266 C C . VAL A 1 23 ? 1.054 8.250 1.488 1.00 0.00 23 VAL A C 12
ATOM 7267 O O . VAL A 1 23 ? 2.162 8.788 1.479 1.00 0.00 23 VAL A O 12
ATOM 7280 N N . LEU A 1 24 ? 0.331 8.103 2.592 1.00 0.00 24 LEU A N 12
ATOM 7281 C CA . LEU A 1 24 ? 0.807 8.575 3.888 1.00 0.00 24 LEU A CA 12
ATOM 7282 C C . LEU A 1 24 ? 1.141 7.403 4.805 1.00 0.00 24 LEU A C 12
ATOM 7283 O O . LEU A 1 24 ? 0.825 6.253 4.501 1.00 0.00 24 LEU A O 12
ATOM 7299 N N . SER A 1 25 ? 1.781 7.703 5.931 1.00 0.00 25 SER A N 12
ATOM 7300 C CA . SER A 1 25 ? 2.159 6.675 6.893 1.00 0.00 25 SER A CA 12
ATOM 7301 C C . SER A 1 25 ? 0.953 6.226 7.712 1.00 0.00 25 SER A C 12
ATOM 7302 O O . SER A 1 25 ? 0.755 5.034 7.945 1.00 0.00 25 SER A O 12
ATOM 7310 N N . ALA A 1 26 ? 0.149 7.192 8.146 1.00 0.00 26 ALA A N 12
ATOM 7311 C CA . ALA A 1 26 ? -1.040 6.898 8.938 1.00 0.00 26 ALA A CA 12
ATOM 7312 C C . ALA A 1 26 ? -1.939 5.893 8.225 1.00 0.00 26 ALA A C 12
ATOM 7313 O O . ALA A 1 26 ? -2.395 4.918 8.824 1.00 0.00 26 ALA A O 12
ATOM 7320 N N . HIS A 1 27 ? -2.191 6.138 6.943 1.00 0.00 27 HIS A N 12
ATOM 7321 C CA . HIS A 1 27 ? -3.037 5.254 6.149 1.00 0.00 27 HIS A CA 12
ATOM 7322 C C . HIS A 1 27 ? -2.496 3.827 6.162 1.00 0.00 27 HIS A C 12
ATOM 7323 O O . HIS A 1 27 ? -3.254 2.866 6.303 1.00 0.00 27 HIS A O 12
ATOM 7337 N N . LEU A 1 28 ? -1.183 3.696 6.016 1.00 0.00 28 LEU A N 12
ATOM 7338 C CA . LEU A 1 28 ? -0.540 2.387 6.011 1.00 0.00 28 LEU A CA 12
ATOM 7339 C C . LEU A 1 28 ? -0.704 1.694 7.360 1.00 0.00 28 LEU A C 12
ATOM 7340 O O . LEU A 1 28 ? -1.012 0.505 7.425 1.00 0.00 28 LEU A O 12
ATOM 7356 N N . ASN A 1 29 ? -0.499 2.448 8.435 1.00 0.00 29 ASN A N 12
ATOM 7357 C CA . ASN A 1 29 ? -0.627 1.907 9.783 1.00 0.00 29 ASN A CA 12
ATOM 7358 C C . ASN A 1 29 ? -2.028 1.350 10.016 1.00 0.00 29 ASN A C 12
ATOM 7359 O O . ASN A 1 29 ? -2.191 0.179 10.359 1.00 0.00 29 ASN A O 12
ATOM 7370 N N . GLN A 1 30 ? -3.034 2.197 9.827 1.00 0.00 30 GLN A N 12
ATOM 7371 C CA . GLN A 1 30 ? -4.421 1.788 10.016 1.00 0.00 30 GLN A CA 12
ATOM 7372 C C . GLN A 1 30 ? -4.688 0.441 9.352 1.00 0.00 30 GLN A C 12
ATOM 7373 O O . GLN A 1 30 ? -5.485 -0.358 9.843 1.00 0.00 30 GLN A O 12
ATOM 7387 N N . HIS A 1 31 ? -4.015 0.196 8.232 1.00 0.00 31 HIS A N 12
ATOM 7388 C CA . HIS A 1 31 ? -4.179 -1.055 7.500 1.00 0.00 31 HIS A CA 12
ATOM 7389 C C . HIS A 1 31 ? -3.630 -2.231 8.304 1.00 0.00 31 HIS A C 12
ATOM 7390 O O . HIS A 1 31 ? -4.342 -3.199 8.572 1.00 0.00 31 HIS A O 12
ATOM 7404 N N . LEU A 1 32 ? -2.361 -2.139 8.684 1.00 0.00 32 LEU A N 12
ATOM 7405 C CA . LEU A 1 32 ? -1.715 -3.195 9.457 1.00 0.00 32 LEU A CA 12
ATOM 7406 C C . LEU A 1 32 ? -2.640 -3.708 10.556 1.00 0.00 32 LEU A C 12
ATOM 7407 O O . LEU A 1 32 ? -2.504 -4.842 11.016 1.00 0.00 32 LEU A O 12
ATOM 7423 N N . ARG A 1 33 ? -3.581 -2.867 10.971 1.00 0.00 33 ARG A N 12
ATOM 7424 C CA . ARG A 1 33 ? -4.529 -3.235 12.016 1.00 0.00 33 ARG A CA 12
ATOM 7425 C C . ARG A 1 33 ? -5.235 -4.543 11.672 1.00 0.00 33 ARG A C 12
ATOM 7426 O O . ARG A 1 33 ? -5.422 -5.405 12.531 1.00 0.00 33 ARG A O 12
ATOM 7447 N N . VAL A 1 34 ? -5.627 -4.684 10.409 1.00 0.00 34 VAL A N 12
ATOM 7448 C CA . VAL A 1 34 ? -6.313 -5.886 9.951 1.00 0.00 34 VAL A CA 12
ATOM 7449 C C . VAL A 1 34 ? -5.392 -7.100 10.011 1.00 0.00 34 VAL A C 12
ATOM 7450 O O . VAL A 1 34 ? -5.852 -8.243 9.991 1.00 0.00 34 VAL A O 12
ATOM 7463 N N . HIS A 1 35 ? -4.090 -6.845 10.085 1.00 0.00 35 HIS A N 12
ATOM 7464 C CA . HIS A 1 35 ? -3.103 -7.918 10.149 1.00 0.00 35 HIS A CA 12
ATOM 7465 C C . HIS A 1 35 ? -2.758 -8.252 11.597 1.00 0.00 35 HIS A C 12
ATOM 7466 O O . HIS A 1 35 ? -2.663 -9.422 11.970 1.00 0.00 35 HIS A O 12
ATOM 7480 N N . THR A 1 36 ? -2.569 -7.217 12.410 1.00 0.00 36 THR A N 12
ATOM 7481 C CA . THR A 1 36 ? -2.232 -7.400 13.815 1.00 0.00 36 THR A CA 12
ATOM 7482 C C . THR A 1 36 ? -3.478 -7.673 14.649 1.00 0.00 36 THR A C 12
ATOM 7483 O O . THR A 1 36 ? -3.615 -7.165 15.761 1.00 0.00 36 THR A O 12
ATOM 7494 N N . GLN A 1 37 ? -4.385 -8.478 14.104 1.00 0.00 37 GLN A N 12
ATOM 7495 C CA . GLN A 1 37 ? -5.621 -8.818 14.799 1.00 0.00 37 GLN A CA 12
ATOM 7496 C C . GLN A 1 37 ? -5.943 -10.300 14.642 1.00 0.00 37 GLN A C 12
ATOM 7497 O O . GLN A 1 37 ? -5.611 -10.913 13.628 1.00 0.00 37 GLN A O 12
ATOM 7511 N N . GLU A 1 38 ? -6.593 -10.870 15.653 1.00 0.00 38 GLU A N 12
ATOM 7512 C CA . GLU A 1 38 ? -6.959 -12.281 15.626 1.00 0.00 38 GLU A CA 12
ATOM 7513 C C . GLU A 1 38 ? -8.213 -12.502 14.786 1.00 0.00 38 GLU A C 12
ATOM 7514 O O . GLU A 1 38 ? -9.090 -11.640 14.718 1.00 0.00 38 GLU A O 12
ATOM 7526 N N . THR A 1 39 ? -8.292 -13.664 14.145 1.00 0.00 39 THR A N 12
ATOM 7527 C CA . THR A 1 39 ? -9.437 -13.999 13.308 1.00 0.00 39 THR A CA 12
ATOM 7528 C C . THR A 1 39 ? -9.737 -15.493 13.359 1.00 0.00 39 THR A C 12
ATOM 7529 O O . THR A 1 39 ? -8.827 -16.322 13.318 1.00 0.00 39 THR A O 12
ATOM 7540 N N . LEU A 1 40 ? -11.019 -15.831 13.448 1.00 0.00 40 LEU A N 12
ATOM 7541 C CA . LEU A 1 40 ? -11.440 -17.227 13.504 1.00 0.00 40 LEU A CA 12
ATOM 7542 C C . LEU A 1 40 ? -11.213 -17.918 12.163 1.00 0.00 40 LEU A C 12
ATOM 7543 O O . LEU A 1 40 ? -11.386 -17.313 11.105 1.00 0.00 40 LEU A O 12
ATOM 7559 N N . SER A 1 41 ? -10.829 -19.189 12.216 1.00 0.00 41 SER A N 12
ATOM 7560 C CA . SER A 1 41 ? -10.577 -19.963 11.005 1.00 0.00 41 SER A CA 12
ATOM 7561 C C . SER A 1 41 ? -11.827 -20.027 10.133 1.00 0.00 41 SER A C 12
ATOM 7562 O O . SER A 1 41 ? -12.806 -20.687 10.479 1.00 0.00 41 SER A O 12
ATOM 7570 N N . GLY A 1 42 ? -11.786 -19.336 8.998 1.00 0.00 42 GLY A N 12
ATOM 7571 C CA . GLY A 1 42 ? -12.920 -19.328 8.093 1.00 0.00 42 GLY A CA 12
ATOM 7572 C C . GLY A 1 42 ? -12.527 -18.967 6.674 1.00 0.00 42 GLY A C 12
ATOM 7573 O O . GLY A 1 42 ? -11.392 -18.574 6.402 1.00 0.00 42 GLY A O 12
ATOM 7577 N N . PRO A 1 43 ? -13.479 -19.101 5.739 1.00 0.00 43 PRO A N 12
ATOM 7578 C CA . PRO A 1 43 ? -13.250 -18.792 4.325 1.00 0.00 43 PRO A CA 12
ATOM 7579 C C . PRO A 1 43 ? -13.080 -17.297 4.078 1.00 0.00 43 PRO A C 12
ATOM 7580 O O . PRO A 1 43 ? -13.244 -16.485 4.988 1.00 0.00 43 PRO A O 12
ATOM 7591 N N . SER A 1 44 ? -12.752 -16.940 2.840 1.00 0.00 44 SER A N 12
ATOM 7592 C CA . SER A 1 44 ? -12.558 -15.542 2.474 1.00 0.00 44 SER A CA 12
ATOM 7593 C C . SER A 1 44 ? -12.353 -15.397 0.969 1.00 0.00 44 SER A C 12
ATOM 7594 O O . SER A 1 44 ? -11.738 -16.251 0.331 1.00 0.00 44 SER A O 12
ATOM 7602 N N . SER A 1 45 ? -12.874 -14.310 0.409 1.00 0.00 45 SER A N 12
ATOM 7603 C CA . SER A 1 45 ? -12.753 -14.054 -1.021 1.00 0.00 45 SER A CA 12
ATOM 7604 C C . SER A 1 45 ? -11.337 -13.613 -1.376 1.00 0.00 45 SER A C 12
ATOM 7605 O O . SER A 1 45 ? -10.602 -13.107 -0.529 1.00 0.00 45 SER A O 12
ATOM 7613 N N . GLY A 1 46 ? -10.961 -13.808 -2.636 1.00 0.00 46 GLY A N 12
ATOM 7614 C CA . GLY A 1 46 ? -9.634 -13.425 -3.083 1.00 0.00 46 GLY A CA 12
ATOM 7615 C C . GLY A 1 46 ? -9.112 -14.323 -4.187 1.00 0.00 46 GLY A C 12
ATOM 7616 O O . GLY A 1 46 ? -9.235 -15.542 -4.076 1.00 0.00 46 GLY A O 12
ATOM 7621 N N . GLY A 1 1 ? -16.058 -7.680 -16.044 1.00 0.00 1 GLY A N 13
ATOM 7622 C CA . GLY A 1 1 ? -15.292 -7.195 -14.912 1.00 0.00 1 GLY A CA 13
ATOM 7623 C C . GLY A 1 1 ? -13.878 -7.741 -14.893 1.00 0.00 1 GLY A C 13
ATOM 7624 O O . GLY A 1 1 ? -13.476 -8.477 -15.794 1.00 0.00 1 GLY A O 13
ATOM 7628 N N . SER A 1 2 ? -13.119 -7.378 -13.863 1.00 0.00 2 SER A N 13
ATOM 7629 C CA . SER A 1 2 ? -11.739 -7.832 -13.733 1.00 0.00 2 SER A CA 13
ATOM 7630 C C . SER A 1 2 ? -10.909 -7.398 -14.937 1.00 0.00 2 SER A C 13
ATOM 7631 O O . SER A 1 2 ? -10.103 -8.168 -15.460 1.00 0.00 2 SER A O 13
ATOM 7639 N N . SER A 1 3 ? -11.112 -6.158 -15.372 1.00 0.00 3 SER A N 13
ATOM 7640 C CA . SER A 1 3 ? -10.385 -5.622 -16.517 1.00 0.00 3 SER A CA 13
ATOM 7641 C C . SER A 1 3 ? -10.188 -4.115 -16.378 1.00 0.00 3 SER A C 13
ATOM 7642 O O . SER A 1 3 ? -11.090 -3.397 -15.948 1.00 0.00 3 SER A O 13
ATOM 7650 N N . GLY A 1 4 ? -9.000 -3.644 -16.744 1.00 0.00 4 GLY A N 13
ATOM 7651 C CA . GLY A 1 4 ? -8.704 -2.226 -16.653 1.00 0.00 4 GLY A CA 13
ATOM 7652 C C . GLY A 1 4 ? -7.346 -1.956 -16.036 1.00 0.00 4 GLY A C 13
ATOM 7653 O O . GLY A 1 4 ? -6.842 -2.759 -15.251 1.00 0.00 4 GLY A O 13
ATOM 7657 N N . SER A 1 5 ? -6.751 -0.822 -16.394 1.00 0.00 5 SER A N 13
ATOM 7658 C CA . SER A 1 5 ? -5.439 -0.451 -15.874 1.00 0.00 5 SER A CA 13
ATOM 7659 C C . SER A 1 5 ? -5.551 0.085 -14.450 1.00 0.00 5 SER A C 13
ATOM 7660 O O . SER A 1 5 ? -6.353 0.977 -14.172 1.00 0.00 5 SER A O 13
ATOM 7668 N N . SER A 1 6 ? -4.741 -0.466 -13.552 1.00 0.00 6 SER A N 13
ATOM 7669 C CA . SER A 1 6 ? -4.751 -0.048 -12.155 1.00 0.00 6 SER A CA 13
ATOM 7670 C C . SER A 1 6 ? -4.020 1.281 -11.982 1.00 0.00 6 SER A C 13
ATOM 7671 O O . SER A 1 6 ? -4.616 2.282 -11.588 1.00 0.00 6 SER A O 13
ATOM 7679 N N . GLY A 1 7 ? -2.724 1.280 -12.279 1.00 0.00 7 GLY A N 13
ATOM 7680 C CA . GLY A 1 7 ? -1.933 2.489 -12.149 1.00 0.00 7 GLY A CA 13
ATOM 7681 C C . GLY A 1 7 ? -1.785 2.933 -10.707 1.00 0.00 7 GLY A C 13
ATOM 7682 O O . GLY A 1 7 ? -2.497 3.827 -10.249 1.00 0.00 7 GLY A O 13
ATOM 7686 N N . THR A 1 8 ? -0.858 2.307 -9.989 1.00 0.00 8 THR A N 13
ATOM 7687 C CA . THR A 1 8 ? -0.621 2.641 -8.590 1.00 0.00 8 THR A CA 13
ATOM 7688 C C . THR A 1 8 ? 0.496 3.669 -8.452 1.00 0.00 8 THR A C 13
ATOM 7689 O O . THR A 1 8 ? 0.716 4.220 -7.374 1.00 0.00 8 THR A O 13
ATOM 7700 N N . GLY A 1 9 ? 1.200 3.923 -9.551 1.00 0.00 9 GLY A N 13
ATOM 7701 C CA . GLY A 1 9 ? 2.286 4.886 -9.531 1.00 0.00 9 GLY A CA 13
ATOM 7702 C C . GLY A 1 9 ? 3.431 4.449 -8.639 1.00 0.00 9 GLY A C 13
ATOM 7703 O O . GLY A 1 9 ? 3.841 3.290 -8.669 1.00 0.00 9 GLY A O 13
ATOM 7707 N N . GLU A 1 10 ? 3.948 5.381 -7.844 1.00 0.00 10 GLU A N 13
ATOM 7708 C CA . GLU A 1 10 ? 5.055 5.085 -6.942 1.00 0.00 10 GLU A CA 13
ATOM 7709 C C . GLU A 1 10 ? 4.780 5.635 -5.545 1.00 0.00 10 GLU A C 13
ATOM 7710 O O . GLU A 1 10 ? 5.135 6.772 -5.232 1.00 0.00 10 GLU A O 13
ATOM 7722 N N . LYS A 1 11 ? 4.145 4.821 -4.709 1.00 0.00 11 LYS A N 13
ATOM 7723 C CA . LYS A 1 11 ? 3.821 5.224 -3.346 1.00 0.00 11 LYS A CA 13
ATOM 7724 C C . LYS A 1 11 ? 5.009 4.996 -2.416 1.00 0.00 11 LYS A C 13
ATOM 7725 O O . LYS A 1 11 ? 5.727 4.002 -2.519 1.00 0.00 11 LYS A O 13
ATOM 7744 N N . PRO A 1 12 ? 5.220 5.938 -1.484 1.00 0.00 12 PRO A N 13
ATOM 7745 C CA . PRO A 1 12 ? 6.319 5.860 -0.516 1.00 0.00 12 PRO A CA 13
ATOM 7746 C C . PRO A 1 12 ? 6.110 4.752 0.510 1.00 0.00 12 PRO A C 13
ATOM 7747 O O . PRO A 1 12 ? 7.066 4.117 0.956 1.00 0.00 12 PRO A O 13
ATOM 7758 N N . TYR A 1 13 ? 4.855 4.525 0.882 1.00 0.00 13 TYR A N 13
ATOM 7759 C CA . TYR A 1 13 ? 4.522 3.494 1.857 1.00 0.00 13 TYR A CA 13
ATOM 7760 C C . TYR A 1 13 ? 3.957 2.255 1.170 1.00 0.00 13 TYR A C 13
ATOM 7761 O O . TYR A 1 13 ? 3.322 2.349 0.119 1.00 0.00 13 TYR A O 13
ATOM 7779 N N . SER A 1 14 ? 4.192 1.093 1.771 1.00 0.00 14 SER A N 13
ATOM 7780 C CA . SER A 1 14 ? 3.710 -0.166 1.216 1.00 0.00 14 SER A CA 13
ATOM 7781 C C . SER A 1 14 ? 3.639 -1.243 2.294 1.00 0.00 14 SER A C 13
ATOM 7782 O O . SER A 1 14 ? 4.518 -1.339 3.151 1.00 0.00 14 SER A O 13
ATOM 7790 N N . CYS A 1 15 ? 2.586 -2.053 2.245 1.00 0.00 15 CYS A N 13
ATOM 7791 C CA . CYS A 1 15 ? 2.398 -3.123 3.216 1.00 0.00 15 CYS A CA 13
ATOM 7792 C C . CYS A 1 15 ? 3.195 -4.363 2.821 1.00 0.00 15 CYS A C 13
ATOM 7793 O O . CYS A 1 15 ? 3.101 -4.840 1.691 1.00 0.00 15 CYS A O 13
ATOM 7800 N N . ASN A 1 16 ? 3.980 -4.880 3.761 1.00 0.00 16 ASN A N 13
ATOM 7801 C CA . ASN A 1 16 ? 4.794 -6.064 3.511 1.00 0.00 16 ASN A CA 13
ATOM 7802 C C . ASN A 1 16 ? 4.183 -7.294 4.175 1.00 0.00 16 ASN A C 13
ATOM 7803 O O . ASN A 1 16 ? 4.894 -8.129 4.733 1.00 0.00 16 ASN A O 13
ATOM 7814 N N . VAL A 1 17 ? 2.859 -7.399 4.109 1.00 0.00 17 VAL A N 13
ATOM 7815 C CA . VAL A 1 17 ? 2.152 -8.528 4.702 1.00 0.00 17 VAL A CA 13
ATOM 7816 C C . VAL A 1 17 ? 1.222 -9.187 3.689 1.00 0.00 17 VAL A C 13
ATOM 7817 O O . VAL A 1 17 ? 1.319 -10.386 3.430 1.00 0.00 17 VAL A O 13
ATOM 7830 N N . CYS A 1 18 ? 0.320 -8.395 3.119 1.00 0.00 18 CYS A N 13
ATOM 7831 C CA . CYS A 1 18 ? -0.628 -8.900 2.134 1.00 0.00 18 CYS A CA 13
ATOM 7832 C C . CYS A 1 18 ? -0.276 -8.402 0.735 1.00 0.00 18 CYS A C 13
ATOM 7833 O O . CYS A 1 18 ? -0.268 -9.172 -0.225 1.00 0.00 18 CYS A O 13
ATOM 7840 N N . GLY A 1 19 ? 0.015 -7.109 0.628 1.00 0.00 19 GLY A N 13
ATOM 7841 C CA . GLY A 1 19 ? 0.364 -6.531 -0.656 1.00 0.00 19 GLY A CA 13
ATOM 7842 C C . GLY A 1 19 ? -0.456 -5.298 -0.979 1.00 0.00 19 GLY A C 13
ATOM 7843 O O . GLY A 1 19 ? -1.255 -5.302 -1.916 1.00 0.00 19 GLY A O 13
ATOM 7847 N N . LYS A 1 20 ? -0.261 -4.239 -0.201 1.00 0.00 20 LYS A N 13
ATOM 7848 C CA . LYS A 1 20 ? -0.988 -2.992 -0.407 1.00 0.00 20 LYS A CA 13
ATOM 7849 C C . LYS A 1 20 ? -0.033 -1.804 -0.441 1.00 0.00 20 LYS A C 13
ATOM 7850 O O . LYS A 1 20 ? 1.139 -1.927 -0.085 1.00 0.00 20 LYS A O 13
ATOM 7869 N N . ALA A 1 21 ? -0.541 -0.653 -0.869 1.00 0.00 21 ALA A N 13
ATOM 7870 C CA . ALA A 1 21 ? 0.266 0.558 -0.945 1.00 0.00 21 ALA A CA 13
ATOM 7871 C C . ALA A 1 21 ? -0.520 1.773 -0.466 1.00 0.00 21 ALA A C 13
ATOM 7872 O O . ALA A 1 21 ? -1.744 1.823 -0.592 1.00 0.00 21 ALA A O 13
ATOM 7879 N N . PHE A 1 22 ? 0.190 2.751 0.086 1.00 0.00 22 PHE A N 13
ATOM 7880 C CA . PHE A 1 22 ? -0.442 3.966 0.586 1.00 0.00 22 PHE A CA 13
ATOM 7881 C C . PHE A 1 22 ? 0.421 5.190 0.291 1.00 0.00 22 PHE A C 13
ATOM 7882 O O . PHE A 1 22 ? 1.606 5.067 -0.018 1.00 0.00 22 PHE A O 13
ATOM 7899 N N . VAL A 1 23 ? -0.183 6.370 0.388 1.00 0.00 23 VAL A N 13
ATOM 7900 C CA . VAL A 1 23 ? 0.529 7.616 0.132 1.00 0.00 23 VAL A CA 13
ATOM 7901 C C . VAL A 1 23 ? 1.124 8.183 1.416 1.00 0.00 23 VAL A C 13
ATOM 7902 O O . VAL A 1 23 ? 2.230 8.724 1.415 1.00 0.00 23 VAL A O 13
ATOM 7915 N N . LEU A 1 24 ? 0.383 8.055 2.511 1.00 0.00 24 LEU A N 13
ATOM 7916 C CA . LEU A 1 24 ? 0.837 8.555 3.805 1.00 0.00 24 LEU A CA 13
ATOM 7917 C C . LEU A 1 24 ? 1.158 7.402 4.751 1.00 0.00 24 LEU A C 13
ATOM 7918 O O . LEU A 1 24 ? 0.844 6.246 4.467 1.00 0.00 24 LEU A O 13
ATOM 7934 N N . SER A 1 25 ? 1.783 7.725 5.879 1.00 0.00 25 SER A N 13
ATOM 7935 C CA . SER A 1 25 ? 2.148 6.717 6.867 1.00 0.00 25 SER A CA 13
ATOM 7936 C C . SER A 1 25 ? 0.945 6.338 7.725 1.00 0.00 25 SER A C 13
ATOM 7937 O O . SER A 1 25 ? 0.700 5.160 7.984 1.00 0.00 25 SER A O 13
ATOM 7945 N N . ALA A 1 26 ? 0.198 7.345 8.164 1.00 0.00 26 ALA A N 13
ATOM 7946 C CA . ALA A 1 26 ? -0.980 7.119 8.992 1.00 0.00 26 ALA A CA 13
ATOM 7947 C C . ALA A 1 26 ? -1.925 6.115 8.339 1.00 0.00 26 ALA A C 13
ATOM 7948 O O . ALA A 1 26 ? -2.416 5.194 8.993 1.00 0.00 26 ALA A O 13
ATOM 7955 N N . HIS A 1 27 ? -2.176 6.300 7.047 1.00 0.00 27 HIS A N 13
ATOM 7956 C CA . HIS A 1 27 ? -3.063 5.410 6.306 1.00 0.00 27 HIS A CA 13
ATOM 7957 C C . HIS A 1 27 ? -2.571 3.967 6.381 1.00 0.00 27 HIS A C 13
ATOM 7958 O O . HIS A 1 27 ? -3.358 3.042 6.590 1.00 0.00 27 HIS A O 13
ATOM 7972 N N . LEU A 1 28 ? -1.267 3.782 6.209 1.00 0.00 28 LEU A N 13
ATOM 7973 C CA . LEU A 1 28 ? -0.671 2.452 6.257 1.00 0.00 28 LEU A CA 13
ATOM 7974 C C . LEU A 1 28 ? -0.878 1.810 7.625 1.00 0.00 28 LEU A C 13
ATOM 7975 O O . LEU A 1 28 ? -1.333 0.672 7.725 1.00 0.00 28 LEU A O 13
ATOM 7991 N N . ASN A 1 29 ? -0.544 2.551 8.677 1.00 0.00 29 ASN A N 13
ATOM 7992 C CA . ASN A 1 29 ? -0.695 2.055 10.040 1.00 0.00 29 ASN A CA 13
ATOM 7993 C C . ASN A 1 29 ? -2.084 1.459 10.251 1.00 0.00 29 ASN A C 13
ATOM 7994 O O . ASN A 1 29 ? -2.220 0.311 10.672 1.00 0.00 29 ASN A O 13
ATOM 8005 N N . GLN A 1 30 ? -3.111 2.248 9.954 1.00 0.00 30 GLN A N 13
ATOM 8006 C CA . GLN A 1 30 ? -4.490 1.799 10.112 1.00 0.00 30 GLN A CA 13
ATOM 8007 C C . GLN A 1 30 ? -4.695 0.434 9.462 1.00 0.00 30 GLN A C 13
ATOM 8008 O O . GLN A 1 30 ? -5.350 -0.442 10.028 1.00 0.00 30 GLN A O 13
ATOM 8022 N N . HIS A 1 31 ? -4.131 0.261 8.271 1.00 0.00 31 HIS A N 13
ATOM 8023 C CA . HIS A 1 31 ? -4.252 -0.998 7.544 1.00 0.00 31 HIS A CA 13
ATOM 8024 C C . HIS A 1 31 ? -3.677 -2.153 8.359 1.00 0.00 31 HIS A C 13
ATOM 8025 O O . HIS A 1 31 ? -4.322 -3.189 8.527 1.00 0.00 31 HIS A O 13
ATOM 8039 N N . LEU A 1 32 ? -2.462 -1.968 8.861 1.00 0.00 32 LEU A N 13
ATOM 8040 C CA . LEU A 1 32 ? -1.799 -2.995 9.658 1.00 0.00 32 LEU A CA 13
ATOM 8041 C C . LEU A 1 32 ? -2.781 -3.658 10.618 1.00 0.00 32 LEU A C 13
ATOM 8042 O O . LEU A 1 32 ? -2.609 -4.817 10.996 1.00 0.00 32 LEU A O 13
ATOM 8058 N N . ARG A 1 33 ? -3.813 -2.916 11.007 1.00 0.00 33 ARG A N 13
ATOM 8059 C CA . ARG A 1 33 ? -4.824 -3.432 11.922 1.00 0.00 33 ARG A CA 13
ATOM 8060 C C . ARG A 1 33 ? -5.311 -4.807 11.474 1.00 0.00 33 ARG A C 13
ATOM 8061 O O . ARG A 1 33 ? -5.245 -5.777 12.230 1.00 0.00 33 ARG A O 13
ATOM 8082 N N . VAL A 1 34 ? -5.800 -4.883 10.240 1.00 0.00 34 VAL A N 13
ATOM 8083 C CA . VAL A 1 34 ? -6.298 -6.139 9.692 1.00 0.00 34 VAL A CA 13
ATOM 8084 C C . VAL A 1 34 ? -5.295 -7.267 9.903 1.00 0.00 34 VAL A C 13
ATOM 8085 O O . VAL A 1 34 ? -5.649 -8.446 9.852 1.00 0.00 34 VAL A O 13
ATOM 8098 N N . HIS A 1 35 ? -4.040 -6.899 10.142 1.00 0.00 35 HIS A N 13
ATOM 8099 C CA . HIS A 1 35 ? -2.984 -7.880 10.362 1.00 0.00 35 HIS A CA 13
ATOM 8100 C C . HIS A 1 35 ? -2.646 -7.991 11.846 1.00 0.00 35 HIS A C 13
ATOM 8101 O O . HIS A 1 35 ? -1.479 -8.096 12.222 1.00 0.00 35 HIS A O 13
ATOM 8115 N N . THR A 1 36 ? -3.677 -7.966 12.686 1.00 0.00 36 THR A N 13
ATOM 8116 C CA . THR A 1 36 ? -3.490 -8.061 14.128 1.00 0.00 36 THR A CA 13
ATOM 8117 C C . THR A 1 36 ? -3.667 -9.496 14.612 1.00 0.00 36 THR A C 13
ATOM 8118 O O . THR A 1 36 ? -4.263 -9.736 15.661 1.00 0.00 36 THR A O 13
ATOM 8129 N N . GLN A 1 37 ? -3.145 -10.444 13.841 1.00 0.00 37 GLN A N 13
ATOM 8130 C CA . GLN A 1 37 ? -3.247 -11.856 14.192 1.00 0.00 37 GLN A CA 13
ATOM 8131 C C . GLN A 1 37 ? -2.366 -12.708 13.285 1.00 0.00 37 GLN A C 13
ATOM 8132 O O . GLN A 1 37 ? -2.187 -12.396 12.108 1.00 0.00 37 GLN A O 13
ATOM 8146 N N . GLU A 1 38 ? -1.817 -13.783 13.841 1.00 0.00 38 GLU A N 13
ATOM 8147 C CA . GLU A 1 38 ? -0.953 -14.679 13.081 1.00 0.00 38 GLU A CA 13
ATOM 8148 C C . GLU A 1 38 ? -1.775 -15.576 12.160 1.00 0.00 38 GLU A C 13
ATOM 8149 O O . GLU A 1 38 ? -2.708 -16.248 12.599 1.00 0.00 38 GLU A O 13
ATOM 8161 N N . THR A 1 39 ? -1.421 -15.580 10.878 1.00 0.00 39 THR A N 13
ATOM 8162 C CA . THR A 1 39 ? -2.126 -16.392 9.894 1.00 0.00 39 THR A CA 13
ATOM 8163 C C . THR A 1 39 ? -1.166 -17.321 9.160 1.00 0.00 39 THR A C 13
ATOM 8164 O O . THR A 1 39 ? -0.822 -17.085 8.001 1.00 0.00 39 THR A O 13
ATOM 8175 N N . LEU A 1 40 ? -0.738 -18.379 9.840 1.00 0.00 40 LEU A N 13
ATOM 8176 C CA . LEU A 1 40 ? 0.182 -19.346 9.252 1.00 0.00 40 LEU A CA 13
ATOM 8177 C C . LEU A 1 40 ? -0.579 -20.510 8.626 1.00 0.00 40 LEU A C 13
ATOM 8178 O O . LEU A 1 40 ? -0.466 -20.765 7.427 1.00 0.00 40 LEU A O 13
ATOM 8194 N N . SER A 1 41 ? -1.354 -21.213 9.445 1.00 0.00 41 SER A N 13
ATOM 8195 C CA . SER A 1 41 ? -2.133 -22.351 8.972 1.00 0.00 41 SER A CA 13
ATOM 8196 C C . SER A 1 41 ? -3.419 -22.503 9.779 1.00 0.00 41 SER A C 13
ATOM 8197 O O . SER A 1 41 ? -3.593 -21.865 10.817 1.00 0.00 41 SER A O 13
ATOM 8205 N N . GLY A 1 42 ? -4.318 -23.353 9.293 1.00 0.00 42 GLY A N 13
ATOM 8206 C CA . GLY A 1 42 ? -5.577 -23.574 9.981 1.00 0.00 42 GLY A CA 13
ATOM 8207 C C . GLY A 1 42 ? -6.758 -22.989 9.230 1.00 0.00 42 GLY A C 13
ATOM 8208 O O . GLY A 1 42 ? -7.358 -22.000 9.649 1.00 0.00 42 GLY A O 13
ATOM 8212 N N . PRO A 1 43 ? -7.105 -23.608 8.092 1.00 0.00 43 PRO A N 13
ATOM 8213 C CA . PRO A 1 43 ? -8.223 -23.159 7.256 1.00 0.00 43 PRO A CA 13
ATOM 8214 C C . PRO A 1 43 ? -9.575 -23.405 7.917 1.00 0.00 43 PRO A C 13
ATOM 8215 O O . PRO A 1 43 ? -10.622 -23.131 7.331 1.00 0.00 43 PRO A O 13
ATOM 8226 N N . SER A 1 44 ? -9.545 -23.922 9.142 1.00 0.00 44 SER A N 13
ATOM 8227 C CA . SER A 1 44 ? -10.769 -24.207 9.881 1.00 0.00 44 SER A CA 13
ATOM 8228 C C . SER A 1 44 ? -11.602 -25.267 9.166 1.00 0.00 44 SER A C 13
ATOM 8229 O O . SER A 1 44 ? -12.821 -25.141 9.051 1.00 0.00 44 SER A O 13
ATOM 8237 N N . SER A 1 45 ? -10.933 -26.311 8.686 1.00 0.00 45 SER A N 13
ATOM 8238 C CA . SER A 1 45 ? -11.609 -27.392 7.978 1.00 0.00 45 SER A CA 13
ATOM 8239 C C . SER A 1 45 ? -10.689 -28.598 7.822 1.00 0.00 45 SER A C 13
ATOM 8240 O O . SER A 1 45 ? -9.585 -28.486 7.291 1.00 0.00 45 SER A O 13
ATOM 8248 N N . GLY A 1 46 ? -11.153 -29.753 8.290 1.00 0.00 46 GLY A N 13
ATOM 8249 C CA . GLY A 1 46 ? -10.360 -30.965 8.194 1.00 0.00 46 GLY A CA 13
ATOM 8250 C C . GLY A 1 46 ? -11.151 -32.133 7.641 1.00 0.00 46 GLY A C 13
ATOM 8251 O O . GLY A 1 46 ? -12.149 -32.521 8.247 1.00 0.00 46 GLY A O 13
ATOM 8256 N N . GLY A 1 1 ? -12.861 4.882 -12.622 1.00 0.00 1 GLY A N 14
ATOM 8257 C CA . GLY A 1 1 ? -11.630 4.743 -11.866 1.00 0.00 1 GLY A CA 14
ATOM 8258 C C . GLY A 1 1 ? -10.601 5.792 -12.237 1.00 0.00 1 GLY A C 14
ATOM 8259 O O . GLY A 1 1 ? -10.085 5.798 -13.355 1.00 0.00 1 GLY A O 14
ATOM 8263 N N . SER A 1 2 ? -10.301 6.683 -11.298 1.00 0.00 2 SER A N 14
ATOM 8264 C CA . SER A 1 2 ? -9.330 7.745 -11.533 1.00 0.00 2 SER A CA 14
ATOM 8265 C C . SER A 1 2 ? -7.954 7.351 -11.005 1.00 0.00 2 SER A C 14
ATOM 8266 O O . SER A 1 2 ? -7.794 7.048 -9.823 1.00 0.00 2 SER A O 14
ATOM 8274 N N . SER A 1 3 ? -6.963 7.357 -11.891 1.00 0.00 3 SER A N 14
ATOM 8275 C CA . SER A 1 3 ? -5.601 6.996 -11.516 1.00 0.00 3 SER A CA 14
ATOM 8276 C C . SER A 1 3 ? -4.599 8.001 -12.077 1.00 0.00 3 SER A C 14
ATOM 8277 O O . SER A 1 3 ? -3.994 7.774 -13.123 1.00 0.00 3 SER A O 14
ATOM 8285 N N . GLY A 1 4 ? -4.430 9.115 -11.370 1.00 0.00 4 GLY A N 14
ATOM 8286 C CA . GLY A 1 4 ? -3.501 10.139 -11.812 1.00 0.00 4 GLY A CA 14
ATOM 8287 C C . GLY A 1 4 ? -2.054 9.714 -11.658 1.00 0.00 4 GLY A C 14
ATOM 8288 O O . GLY A 1 4 ? -1.587 9.467 -10.546 1.00 0.00 4 GLY A O 14
ATOM 8292 N N . SER A 1 5 ? -1.342 9.629 -12.777 1.00 0.00 5 SER A N 14
ATOM 8293 C CA . SER A 1 5 ? 0.060 9.226 -12.762 1.00 0.00 5 SER A CA 14
ATOM 8294 C C . SER A 1 5 ? 0.972 10.438 -12.602 1.00 0.00 5 SER A C 14
ATOM 8295 O O . SER A 1 5 ? 1.986 10.561 -13.288 1.00 0.00 5 SER A O 14
ATOM 8303 N N . SER A 1 6 ? 0.603 11.333 -11.690 1.00 0.00 6 SER A N 14
ATOM 8304 C CA . SER A 1 6 ? 1.384 12.538 -11.441 1.00 0.00 6 SER A CA 14
ATOM 8305 C C . SER A 1 6 ? 2.004 12.505 -10.048 1.00 0.00 6 SER A C 14
ATOM 8306 O O . SER A 1 6 ? 1.623 11.693 -9.206 1.00 0.00 6 SER A O 14
ATOM 8314 N N . GLY A 1 7 ? 2.963 13.396 -9.812 1.00 0.00 7 GLY A N 14
ATOM 8315 C CA . GLY A 1 7 ? 3.622 13.453 -8.520 1.00 0.00 7 GLY A CA 14
ATOM 8316 C C . GLY A 1 7 ? 4.673 12.373 -8.357 1.00 0.00 7 GLY A C 14
ATOM 8317 O O . GLY A 1 7 ? 5.524 12.187 -9.228 1.00 0.00 7 GLY A O 14
ATOM 8321 N N . THR A 1 8 ? 4.617 11.659 -7.237 1.00 0.00 8 THR A N 14
ATOM 8322 C CA . THR A 1 8 ? 5.573 10.594 -6.961 1.00 0.00 8 THR A CA 14
ATOM 8323 C C . THR A 1 8 ? 5.169 9.299 -7.655 1.00 0.00 8 THR A C 14
ATOM 8324 O O . THR A 1 8 ? 3.995 8.930 -7.668 1.00 0.00 8 THR A O 14
ATOM 8335 N N . GLY A 1 9 ? 6.149 8.610 -8.231 1.00 0.00 9 GLY A N 14
ATOM 8336 C CA . GLY A 1 9 ? 5.875 7.362 -8.919 1.00 0.00 9 GLY A CA 14
ATOM 8337 C C . GLY A 1 9 ? 5.113 6.378 -8.053 1.00 0.00 9 GLY A C 14
ATOM 8338 O O . GLY A 1 9 ? 3.893 6.472 -7.923 1.00 0.00 9 GLY A O 14
ATOM 8342 N N . GLU A 1 10 ? 5.834 5.431 -7.461 1.00 0.00 10 GLU A N 14
ATOM 8343 C CA . GLU A 1 10 ? 5.216 4.425 -6.605 1.00 0.00 10 GLU A CA 14
ATOM 8344 C C . GLU A 1 10 ? 5.036 4.954 -5.185 1.00 0.00 10 GLU A C 14
ATOM 8345 O O . GLU A 1 10 ? 5.931 5.592 -4.630 1.00 0.00 10 GLU A O 14
ATOM 8357 N N . LYS A 1 11 ? 3.873 4.685 -4.603 1.00 0.00 11 LYS A N 14
ATOM 8358 C CA . LYS A 1 11 ? 3.573 5.132 -3.248 1.00 0.00 11 LYS A CA 14
ATOM 8359 C C . LYS A 1 11 ? 4.777 4.938 -2.333 1.00 0.00 11 LYS A C 14
ATOM 8360 O O . LYS A 1 11 ? 5.492 3.939 -2.410 1.00 0.00 11 LYS A O 14
ATOM 8379 N N . PRO A 1 12 ? 5.008 5.915 -1.442 1.00 0.00 12 PRO A N 14
ATOM 8380 C CA . PRO A 1 12 ? 6.124 5.873 -0.493 1.00 0.00 12 PRO A CA 14
ATOM 8381 C C . PRO A 1 12 ? 5.934 4.806 0.580 1.00 0.00 12 PRO A C 14
ATOM 8382 O O . PRO A 1 12 ? 6.896 4.365 1.208 1.00 0.00 12 PRO A O 14
ATOM 8393 N N . TYR A 1 13 ? 4.687 4.395 0.783 1.00 0.00 13 TYR A N 14
ATOM 8394 C CA . TYR A 1 13 ? 4.370 3.381 1.782 1.00 0.00 13 TYR A CA 14
ATOM 8395 C C . TYR A 1 13 ? 3.789 2.133 1.125 1.00 0.00 13 TYR A C 14
ATOM 8396 O O . TYR A 1 13 ? 3.022 2.222 0.166 1.00 0.00 13 TYR A O 14
ATOM 8414 N N . SER A 1 14 ? 4.159 0.969 1.649 1.00 0.00 14 SER A N 14
ATOM 8415 C CA . SER A 1 14 ? 3.678 -0.299 1.113 1.00 0.00 14 SER A CA 14
ATOM 8416 C C . SER A 1 14 ? 3.536 -1.339 2.221 1.00 0.00 14 SER A C 14
ATOM 8417 O O . SER A 1 14 ? 4.344 -1.388 3.149 1.00 0.00 14 SER A O 14
ATOM 8425 N N . CYS A 1 15 ? 2.503 -2.168 2.117 1.00 0.00 15 CYS A N 14
ATOM 8426 C CA . CYS A 1 15 ? 2.253 -3.207 3.108 1.00 0.00 15 CYS A CA 14
ATOM 8427 C C . CYS A 1 15 ? 3.009 -4.486 2.758 1.00 0.00 15 CYS A C 14
ATOM 8428 O O . CYS A 1 15 ? 2.659 -5.185 1.808 1.00 0.00 15 CYS A O 14
ATOM 8435 N N . ASN A 1 16 ? 4.046 -4.784 3.533 1.00 0.00 16 ASN A N 14
ATOM 8436 C CA . ASN A 1 16 ? 4.852 -5.979 3.305 1.00 0.00 16 ASN A CA 14
ATOM 8437 C C . ASN A 1 16 ? 4.270 -7.177 4.049 1.00 0.00 16 ASN A C 14
ATOM 8438 O O . ASN A 1 16 ? 4.997 -7.939 4.687 1.00 0.00 16 ASN A O 14
ATOM 8449 N N . VAL A 1 17 ? 2.953 -7.339 3.961 1.00 0.00 17 VAL A N 14
ATOM 8450 C CA . VAL A 1 17 ? 2.273 -8.445 4.623 1.00 0.00 17 VAL A CA 14
ATOM 8451 C C . VAL A 1 17 ? 1.288 -9.128 3.681 1.00 0.00 17 VAL A C 14
ATOM 8452 O O . VAL A 1 17 ? 1.331 -10.344 3.494 1.00 0.00 17 VAL A O 14
ATOM 8465 N N . CYS A 1 18 ? 0.400 -8.336 3.088 1.00 0.00 18 CYS A N 14
ATOM 8466 C CA . CYS A 1 18 ? -0.597 -8.863 2.164 1.00 0.00 18 CYS A CA 14
ATOM 8467 C C . CYS A 1 18 ? -0.377 -8.316 0.756 1.00 0.00 18 CYS A C 14
ATOM 8468 O O . CYS A 1 18 ? -0.494 -9.043 -0.229 1.00 0.00 18 CYS A O 14
ATOM 8475 N N . GLY A 1 19 ? -0.056 -7.028 0.671 1.00 0.00 19 GLY A N 14
ATOM 8476 C CA . GLY A 1 19 ? 0.176 -6.405 -0.619 1.00 0.00 19 GLY A CA 14
ATOM 8477 C C . GLY A 1 19 ? -0.701 -5.189 -0.842 1.00 0.00 19 GLY A C 14
ATOM 8478 O O . GLY A 1 19 ? -1.708 -5.260 -1.547 1.00 0.00 19 GLY A O 14
ATOM 8482 N N . LYS A 1 20 ? -0.320 -4.068 -0.238 1.00 0.00 20 LYS A N 14
ATOM 8483 C CA . LYS A 1 20 ? -1.078 -2.830 -0.373 1.00 0.00 20 LYS A CA 14
ATOM 8484 C C . LYS A 1 20 ? -0.144 -1.629 -0.481 1.00 0.00 20 LYS A C 14
ATOM 8485 O O . LYS A 1 20 ? 1.049 -1.731 -0.196 1.00 0.00 20 LYS A O 14
ATOM 8504 N N . ALA A 1 21 ? -0.694 -0.492 -0.893 1.00 0.00 21 ALA A N 14
ATOM 8505 C CA . ALA A 1 21 ? 0.089 0.729 -1.035 1.00 0.00 21 ALA A CA 14
ATOM 8506 C C . ALA A 1 21 ? -0.663 1.932 -0.478 1.00 0.00 21 ALA A C 14
ATOM 8507 O O . ALA A 1 21 ? -1.885 2.023 -0.599 1.00 0.00 21 ALA A O 14
ATOM 8514 N N . PHE A 1 22 ? 0.073 2.854 0.134 1.00 0.00 22 PHE A N 14
ATOM 8515 C CA . PHE A 1 22 ? -0.526 4.051 0.711 1.00 0.00 22 PHE A CA 14
ATOM 8516 C C . PHE A 1 22 ? 0.343 5.277 0.444 1.00 0.00 22 PHE A C 14
ATOM 8517 O O . PHE A 1 22 ? 1.545 5.159 0.206 1.00 0.00 22 PHE A O 14
ATOM 8534 N N . VAL A 1 23 ? -0.274 6.453 0.485 1.00 0.00 23 VAL A N 14
ATOM 8535 C CA . VAL A 1 23 ? 0.441 7.701 0.249 1.00 0.00 23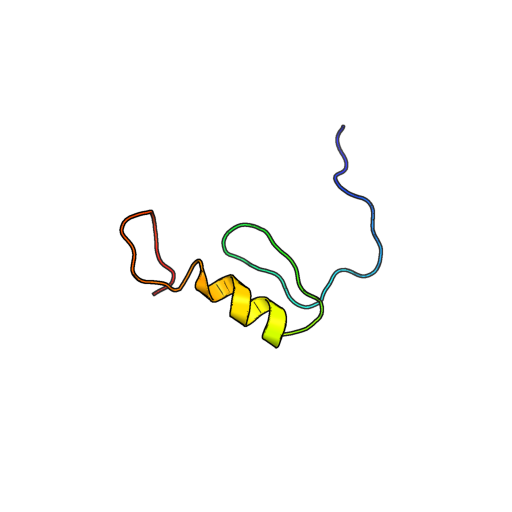 VAL A CA 14
ATOM 8536 C C . VAL A 1 23 ? 1.027 8.253 1.544 1.00 0.00 23 VAL A C 14
ATOM 8537 O O . VAL A 1 23 ? 2.151 8.757 1.565 1.00 0.00 23 VAL A O 14
ATOM 8550 N N . LEU A 1 24 ? 0.258 8.155 2.622 1.00 0.00 24 LEU A N 14
ATOM 8551 C CA . LEU A 1 24 ? 0.700 8.645 3.924 1.00 0.00 24 LEU A CA 14
ATOM 8552 C C . LEU A 1 24 ? 1.066 7.486 4.845 1.00 0.00 24 LEU A C 14
ATOM 8553 O O . LEU A 1 24 ? 0.829 6.323 4.521 1.00 0.00 24 LEU A O 14
ATOM 8569 N N . SER A 1 25 ? 1.645 7.812 5.997 1.00 0.00 25 SER A N 14
ATOM 8570 C CA . SER A 1 25 ? 2.046 6.799 6.965 1.00 0.00 25 SER A CA 14
ATOM 8571 C C . SER A 1 25 ? 0.844 6.311 7.769 1.00 0.00 25 SER A C 14
ATOM 8572 O O . SER A 1 25 ? 0.669 5.110 7.977 1.00 0.00 25 SER A O 14
ATOM 8580 N N . ALA A 1 26 ? 0.020 7.251 8.220 1.00 0.00 26 ALA A N 14
ATOM 8581 C CA . ALA A 1 26 ? -1.166 6.918 8.999 1.00 0.00 26 ALA A CA 14
ATOM 8582 C C . ALA A 1 26 ? -2.028 5.890 8.274 1.00 0.00 26 ALA A C 14
ATOM 8583 O O . ALA A 1 26 ? -2.488 4.917 8.874 1.00 0.00 26 ALA A O 14
ATOM 8590 N N . HIS A 1 27 ? -2.244 6.111 6.982 1.00 0.00 27 HIS A N 14
ATOM 8591 C CA . HIS A 1 27 ? -3.052 5.203 6.175 1.00 0.00 27 HIS A CA 14
ATOM 8592 C C . HIS A 1 27 ? -2.514 3.778 6.258 1.00 0.00 27 HIS A C 14
ATOM 8593 O O . HIS A 1 27 ? -3.267 2.833 6.499 1.00 0.00 27 HIS A O 14
ATOM 8607 N N . LEU A 1 28 ? -1.210 3.630 6.058 1.00 0.00 28 LEU A N 14
ATOM 8608 C CA . LEU A 1 28 ? -0.571 2.320 6.109 1.00 0.00 28 LEU A CA 14
ATOM 8609 C C . LEU A 1 28 ? -0.716 1.698 7.494 1.00 0.00 28 LEU A C 14
ATOM 8610 O O . LEU A 1 28 ? -0.981 0.503 7.624 1.00 0.00 28 LEU A O 14
ATOM 8626 N N . ASN A 1 29 ? -0.543 2.517 8.527 1.00 0.00 29 ASN A N 14
ATOM 8627 C CA . ASN A 1 29 ? -0.656 2.047 9.903 1.00 0.00 29 ASN A CA 14
ATOM 8628 C C . ASN A 1 29 ? -2.063 1.529 10.187 1.00 0.00 29 ASN A C 14
ATOM 8629 O O . ASN A 1 29 ? -2.235 0.489 10.821 1.00 0.00 29 ASN A O 14
ATOM 8640 N N . GLN A 1 30 ? -3.064 2.263 9.712 1.00 0.00 30 GLN A N 14
ATOM 8641 C CA . GLN A 1 30 ? -4.456 1.878 9.915 1.00 0.00 30 GLN A CA 14
ATOM 8642 C C . GLN A 1 30 ? -4.754 0.542 9.243 1.00 0.00 30 GLN A C 14
ATOM 8643 O O . GLN A 1 30 ? -5.671 -0.176 9.645 1.00 0.00 30 GLN A O 14
ATOM 8657 N N . HIS A 1 31 ? -3.975 0.214 8.217 1.00 0.00 31 HIS A N 14
ATOM 8658 C CA . HIS A 1 31 ? -4.157 -1.037 7.489 1.00 0.00 31 HIS A CA 14
ATOM 8659 C C . HIS A 1 31 ? -3.554 -2.207 8.260 1.00 0.00 31 HIS A C 14
ATOM 8660 O O . HIS A 1 31 ? -4.155 -3.278 8.353 1.00 0.00 31 HIS A O 14
ATOM 8674 N N . LEU A 1 32 ? -2.364 -1.996 8.812 1.00 0.00 32 LEU A N 14
ATOM 8675 C CA . LEU A 1 32 ? -1.680 -3.034 9.575 1.00 0.00 32 LEU A CA 14
ATOM 8676 C C . LEU A 1 32 ? -2.597 -3.616 10.646 1.00 0.00 32 LEU A C 14
ATOM 8677 O O . LEU A 1 32 ? -2.441 -4.768 11.051 1.00 0.00 32 LEU A O 14
ATOM 8693 N N . ARG A 1 33 ? -3.553 -2.812 11.100 1.00 0.00 33 ARG A N 14
ATOM 8694 C CA . ARG A 1 33 ? -4.496 -3.248 12.123 1.00 0.00 33 ARG A CA 14
ATOM 8695 C C . ARG A 1 33 ? -5.196 -4.538 11.703 1.00 0.00 33 ARG A C 14
ATOM 8696 O O . ARG A 1 33 ? -5.483 -5.399 12.534 1.00 0.00 33 ARG A O 14
ATOM 8717 N N . VAL A 1 34 ? -5.469 -4.662 10.408 1.00 0.00 34 VAL A N 14
ATOM 8718 C CA . VAL A 1 34 ? -6.135 -5.846 9.878 1.00 0.00 34 VAL A CA 14
ATOM 8719 C C . VAL A 1 34 ? -5.236 -7.073 9.977 1.00 0.00 34 VAL A C 14
ATOM 8720 O O . VAL A 1 34 ? -5.701 -8.208 9.864 1.00 0.00 34 VAL A O 14
ATOM 8733 N N . HIS A 1 35 ? -3.945 -6.839 10.190 1.00 0.00 35 HIS A N 14
ATOM 8734 C CA . HIS A 1 35 ? -2.979 -7.926 10.306 1.00 0.00 35 HIS A CA 14
ATOM 8735 C C . HIS A 1 35 ? -2.627 -8.185 11.768 1.00 0.00 35 HIS A C 14
ATOM 8736 O O . HIS A 1 35 ? -2.724 -9.314 12.251 1.00 0.00 35 HIS A O 14
ATOM 8750 N N . THR A 1 36 ? -2.215 -7.133 12.469 1.00 0.00 36 THR A N 14
ATOM 8751 C CA . THR A 1 36 ? -1.846 -7.247 13.874 1.00 0.00 36 THR A CA 14
ATOM 8752 C C . THR A 1 36 ? -2.931 -7.963 14.671 1.00 0.00 36 THR A C 14
ATOM 8753 O O . THR A 1 36 ? -2.651 -8.588 15.693 1.00 0.00 36 THR A O 14
ATOM 8764 N N . GLN A 1 37 ? -4.168 -7.867 14.195 1.00 0.00 37 GLN A N 14
ATOM 8765 C CA . GLN A 1 37 ? -5.295 -8.506 14.865 1.00 0.00 37 GLN A CA 14
ATOM 8766 C C . GLN A 1 37 ? -5.345 -9.996 14.544 1.00 0.00 37 GLN A C 14
ATOM 8767 O O . GLN A 1 37 ? -5.727 -10.809 15.385 1.00 0.00 37 GLN A O 14
ATOM 8781 N N . GLU A 1 38 ? -4.958 -10.346 13.321 1.00 0.00 38 GLU A N 14
ATOM 8782 C CA . GLU A 1 38 ? -4.961 -11.739 12.890 1.00 0.00 38 GLU A CA 14
ATOM 8783 C C . GLU A 1 38 ? -3.671 -12.082 12.149 1.00 0.00 38 GLU A C 14
ATOM 8784 O O . GLU A 1 38 ? -3.325 -11.445 11.154 1.00 0.00 38 GLU A O 14
ATOM 8796 N N . THR A 1 39 ? -2.963 -13.093 12.643 1.00 0.00 39 THR A N 14
ATOM 8797 C CA . THR A 1 39 ? -1.711 -13.520 12.031 1.00 0.00 39 THR A CA 14
ATOM 8798 C C . THR A 1 39 ? -1.966 -14.309 10.752 1.00 0.00 39 THR A C 14
ATOM 8799 O O . THR A 1 39 ? -1.219 -14.193 9.779 1.00 0.00 39 THR A O 14
ATOM 8810 N N . LEU A 1 40 ? -3.025 -15.111 10.758 1.00 0.00 40 LEU A N 14
ATOM 8811 C CA . LEU A 1 40 ? -3.380 -15.919 9.596 1.00 0.00 40 LEU A CA 14
ATOM 8812 C C . LEU A 1 40 ? -4.613 -15.356 8.897 1.00 0.00 40 LEU A C 14
ATOM 8813 O O . LEU A 1 40 ? -5.739 -15.543 9.357 1.00 0.00 40 LEU A O 14
ATOM 8829 N N . SER A 1 41 ? -4.392 -14.669 7.780 1.00 0.00 41 SER A N 14
ATOM 8830 C CA . SER A 1 41 ? -5.485 -14.078 7.018 1.00 0.00 41 SER A CA 14
ATOM 8831 C C . SER A 1 41 ? -5.661 -14.790 5.680 1.00 0.00 41 SER A C 14
ATOM 8832 O O . SER A 1 41 ? -6.781 -15.076 5.259 1.00 0.00 41 SER A O 14
ATOM 8840 N N . GLY A 1 42 ? -4.545 -15.074 5.016 1.00 0.00 42 GLY A N 14
ATOM 8841 C CA . GLY A 1 42 ? -4.597 -15.751 3.733 1.00 0.00 42 GLY A CA 14
ATOM 8842 C C . GLY A 1 42 ? -5.418 -17.023 3.781 1.00 0.00 42 GLY A C 14
ATOM 8843 O O . GLY A 1 42 ? -5.792 -17.506 4.850 1.00 0.00 42 GLY A O 14
ATOM 8847 N N . PRO A 1 43 ? -5.713 -17.587 2.600 1.00 0.00 43 PRO A N 14
ATOM 8848 C CA . PRO A 1 43 ? -6.500 -18.819 2.485 1.00 0.00 43 PRO A CA 14
ATOM 8849 C C . PRO A 1 43 ? -5.741 -20.041 2.990 1.00 0.00 43 PRO A C 14
ATOM 8850 O O . PRO A 1 43 ? -6.281 -20.851 3.743 1.00 0.00 43 PRO A O 14
ATOM 8861 N N . SER A 1 44 ? -4.486 -20.167 2.570 1.00 0.00 44 SER A N 14
ATOM 8862 C CA . SER A 1 44 ? -3.654 -21.293 2.977 1.00 0.00 44 SER A CA 14
ATOM 8863 C C . SER A 1 44 ? -2.694 -20.885 4.091 1.00 0.00 44 SER A C 14
ATOM 8864 O O . SER A 1 44 ? -2.084 -19.816 4.039 1.00 0.00 44 SER A O 14
ATOM 8872 N N . SER A 1 45 ? -2.565 -21.743 5.097 1.00 0.00 45 SER A N 14
ATOM 8873 C CA . SER A 1 45 ? -1.683 -21.471 6.226 1.00 0.00 45 SER A CA 14
ATOM 8874 C C . SER A 1 45 ? -0.229 -21.385 5.770 1.00 0.00 45 SER A C 14
ATOM 8875 O O . SER A 1 45 ? 0.297 -22.313 5.158 1.00 0.00 45 SER A O 14
ATOM 8883 N N . GLY A 1 46 ? 0.415 -20.262 6.075 1.00 0.00 46 GLY A N 14
ATOM 8884 C CA . GLY A 1 46 ? 1.801 -20.074 5.690 1.00 0.00 46 GLY A CA 14
ATOM 8885 C C . GLY A 1 46 ? 2.762 -20.348 6.830 1.00 0.00 46 GLY A C 14
ATOM 8886 O O . GLY A 1 46 ? 2.311 -20.575 7.951 1.00 0.00 46 GLY A O 14
ATOM 8891 N N . GLY A 1 1 ? -5.798 -7.515 -27.449 1.00 0.00 1 GLY A N 15
ATOM 8892 C CA . GLY A 1 1 ? -4.910 -6.455 -27.008 1.00 0.00 1 GLY A CA 15
ATOM 8893 C C . GLY A 1 1 ? -5.271 -5.932 -25.632 1.00 0.00 1 GLY A C 15
ATOM 8894 O O . GLY A 1 1 ? -6.408 -5.523 -25.394 1.00 0.00 1 GLY A O 15
ATOM 8898 N N . SER A 1 2 ? -4.302 -5.946 -24.722 1.00 0.00 2 SER A N 15
ATOM 8899 C CA . SER A 1 2 ? -4.525 -5.475 -23.360 1.00 0.00 2 SER A CA 15
ATOM 8900 C C . SER A 1 2 ? -3.451 -4.472 -22.950 1.00 0.00 2 SER A C 15
ATOM 8901 O O . SER A 1 2 ? -2.297 -4.837 -22.729 1.00 0.00 2 SER A O 15
ATOM 8909 N N . SER A 1 3 ? -3.841 -3.205 -22.850 1.00 0.00 3 SER A N 15
ATOM 8910 C CA . SER A 1 3 ? -2.912 -2.147 -22.471 1.00 0.00 3 SER A CA 15
ATOM 8911 C C . SER A 1 3 ? -3.519 -1.251 -21.395 1.00 0.00 3 SER A C 15
ATOM 8912 O O . SER A 1 3 ? -3.390 -0.029 -21.444 1.00 0.00 3 SER A O 15
ATOM 8920 N N . GLY A 1 4 ? -4.183 -1.870 -20.423 1.00 0.00 4 GLY A N 15
ATOM 8921 C CA . GLY A 1 4 ? -4.801 -1.115 -19.349 1.00 0.00 4 GLY A CA 15
ATOM 8922 C C . GLY A 1 4 ? -3.781 -0.515 -18.401 1.00 0.00 4 GLY A C 15
ATOM 8923 O O . GLY A 1 4 ? -2.913 -1.220 -17.886 1.00 0.00 4 GLY A O 15
ATOM 8927 N N . SER A 1 5 ? -3.885 0.790 -18.171 1.00 0.00 5 SER A N 15
ATOM 8928 C CA . SER A 1 5 ? -2.961 1.485 -17.283 1.00 0.00 5 SER A CA 15
ATOM 8929 C C . SER A 1 5 ? -3.615 2.725 -16.680 1.00 0.00 5 SER A C 15
ATOM 8930 O O . SER A 1 5 ? -4.615 3.225 -17.196 1.00 0.00 5 SER A O 15
ATOM 8938 N N . SER A 1 6 ? -3.044 3.214 -15.585 1.00 0.00 6 SER A N 15
ATOM 8939 C CA . SER A 1 6 ? -3.573 4.393 -14.908 1.00 0.00 6 SER A CA 15
ATOM 8940 C C . SER A 1 6 ? -2.444 5.243 -14.334 1.00 0.00 6 SER A C 15
ATOM 8941 O O . SER A 1 6 ? -1.396 4.725 -13.949 1.00 0.00 6 SER A O 15
ATOM 8949 N N . GLY A 1 7 ? -2.666 6.553 -14.280 1.00 0.00 7 GLY A N 15
ATOM 8950 C CA . GLY A 1 7 ? -1.659 7.454 -13.752 1.00 0.00 7 GLY A CA 15
ATOM 8951 C C . GLY A 1 7 ? -1.724 7.577 -12.242 1.00 0.00 7 GLY A C 15
ATOM 8952 O O . GLY A 1 7 ? -2.031 8.644 -11.710 1.00 0.00 7 GLY A O 15
ATOM 8956 N N . THR A 1 8 ? -1.437 6.480 -11.548 1.00 0.00 8 THR A N 15
ATOM 8957 C CA . THR A 1 8 ? -1.467 6.467 -10.091 1.00 0.00 8 THR A CA 15
ATOM 8958 C C . THR A 1 8 ? -0.142 6.946 -9.510 1.00 0.00 8 THR A C 15
ATOM 8959 O O . THR A 1 8 ? -0.107 7.874 -8.703 1.00 0.00 8 THR A O 15
ATOM 8970 N N . GLY A 1 9 ? 0.947 6.307 -9.926 1.00 0.00 9 GLY A N 15
ATOM 8971 C CA . GLY A 1 9 ? 2.260 6.683 -9.436 1.00 0.00 9 GLY A CA 15
ATOM 8972 C C . GLY A 1 9 ? 2.726 5.804 -8.292 1.00 0.00 9 GLY A C 15
ATOM 8973 O O . GLY A 1 9 ? 1.914 5.180 -7.611 1.00 0.00 9 GLY A O 15
ATOM 8977 N N . GLU A 1 10 ? 4.038 5.753 -8.083 1.00 0.00 10 GLU A N 15
ATOM 8978 C CA . GLU A 1 10 ? 4.610 4.941 -7.015 1.00 0.00 10 GLU A CA 15
ATOM 8979 C C . GLU A 1 10 ? 4.365 5.583 -5.653 1.00 0.00 10 GLU A C 15
ATOM 8980 O O . GLU A 1 10 ? 4.464 6.801 -5.500 1.00 0.00 10 GLU A O 15
ATOM 8992 N N . LYS A 1 11 ? 4.044 4.755 -4.664 1.00 0.00 11 LYS A N 15
ATOM 8993 C CA . LYS A 1 11 ? 3.786 5.239 -3.313 1.00 0.00 11 LYS A CA 15
ATOM 8994 C C . LYS A 1 11 ? 4.987 4.991 -2.407 1.00 0.00 11 LYS A C 15
ATOM 8995 O O . LYS A 1 11 ? 5.698 3.994 -2.537 1.00 0.00 11 LYS A O 15
ATOM 9014 N N . PRO A 1 12 ? 5.220 5.917 -1.464 1.00 0.00 12 PRO A N 15
ATOM 9015 C CA . PRO A 1 12 ? 6.334 5.818 -0.517 1.00 0.00 12 PRO A CA 15
ATOM 9016 C C . PRO A 1 12 ? 6.136 4.696 0.496 1.00 0.00 12 PRO A C 15
ATOM 9017 O O . PRO A 1 12 ? 7.083 3.996 0.854 1.00 0.00 12 PRO A O 15
ATOM 9028 N N . TYR A 1 13 ? 4.900 4.529 0.953 1.00 0.00 13 TYR A N 15
ATOM 9029 C CA . TYR A 1 13 ? 4.579 3.492 1.927 1.00 0.00 13 TYR A CA 15
ATOM 9030 C C . TYR A 1 13 ? 3.943 2.284 1.246 1.00 0.00 13 TYR A C 15
ATOM 9031 O O . TYR A 1 13 ? 3.366 2.399 0.164 1.00 0.00 13 TYR A O 15
ATOM 9049 N N . SER A 1 14 ? 4.052 1.125 1.888 1.00 0.00 14 SER A N 15
ATOM 9050 C CA . SER A 1 14 ? 3.491 -0.106 1.344 1.00 0.00 14 SER A CA 15
ATOM 9051 C C . SER A 1 14 ? 3.525 -1.224 2.382 1.00 0.00 14 SER A C 15
ATOM 9052 O O . SER A 1 14 ? 4.406 -1.262 3.242 1.00 0.00 14 SER A O 15
ATOM 9060 N N . CYS A 1 15 ? 2.559 -2.132 2.296 1.00 0.00 15 CYS A N 15
ATOM 9061 C CA . CYS A 1 15 ? 2.475 -3.250 3.227 1.00 0.00 15 CYS A CA 15
ATOM 9062 C C . CYS A 1 15 ? 3.126 -4.498 2.638 1.00 0.00 15 CYS A C 15
ATOM 9063 O O . CYS A 1 15 ? 3.109 -4.706 1.425 1.00 0.00 15 CYS A O 15
ATOM 9070 N N . ASN A 1 16 ? 3.698 -5.327 3.505 1.00 0.00 16 ASN A N 15
ATOM 9071 C CA . ASN A 1 16 ? 4.354 -6.555 3.071 1.00 0.00 16 ASN A CA 15
ATOM 9072 C C . ASN A 1 16 ? 3.526 -7.778 3.451 1.00 0.00 16 ASN A C 15
ATOM 9073 O O . ASN A 1 16 ? 3.629 -8.831 2.822 1.00 0.00 16 ASN A O 15
ATOM 9084 N N . VAL A 1 17 ? 2.703 -7.631 4.485 1.00 0.00 17 VAL A N 15
ATOM 9085 C CA . VAL A 1 17 ? 1.856 -8.723 4.949 1.00 0.00 17 VAL A CA 15
ATOM 9086 C C . VAL A 1 17 ? 0.990 -9.265 3.817 1.00 0.00 17 VAL A C 15
ATOM 9087 O O . VAL A 1 17 ? 1.015 -10.459 3.519 1.00 0.00 17 VAL A O 15
ATOM 9100 N N . CYS A 1 18 ? 0.224 -8.379 3.190 1.00 0.00 18 CYS A N 15
ATOM 9101 C CA . CYS A 1 18 ? -0.651 -8.767 2.090 1.00 0.00 18 CYS A CA 15
ATOM 9102 C C . CYS A 1 18 ? -0.145 -8.201 0.767 1.00 0.00 18 CYS A C 15
ATOM 9103 O O . CYS A 1 18 ? -0.246 -8.847 -0.276 1.00 0.00 18 CYS A O 15
ATOM 9110 N N . GLY A 1 19 ? 0.400 -6.989 0.817 1.00 0.00 19 GLY A N 15
ATOM 9111 C CA . GLY A 1 19 ? 0.914 -6.356 -0.383 1.00 0.00 19 GLY A CA 15
ATOM 9112 C C . GLY A 1 19 ? 0.064 -5.183 -0.829 1.00 0.00 19 GLY A C 15
ATOM 9113 O O . GLY A 1 19 ? -0.573 -5.231 -1.882 1.00 0.00 19 GLY A O 15
ATOM 9117 N N . LYS A 1 20 ? 0.052 -4.124 -0.026 1.00 0.00 20 LYS A N 15
ATOM 9118 C CA . LYS A 1 20 ? -0.726 -2.932 -0.342 1.00 0.00 20 LYS A CA 15
ATOM 9119 C C . LYS A 1 20 ? 0.180 -1.714 -0.489 1.00 0.00 20 LYS A C 15
ATOM 9120 O O . LYS A 1 20 ? 1.392 -1.803 -0.295 1.00 0.00 20 LYS A O 15
ATOM 9139 N N . ALA A 1 21 ? -0.416 -0.577 -0.832 1.00 0.00 21 ALA A N 15
ATOM 9140 C CA . ALA A 1 21 ? 0.337 0.660 -1.000 1.00 0.00 21 ALA A CA 15
ATOM 9141 C C . ALA A 1 21 ? -0.428 1.851 -0.433 1.00 0.00 21 ALA A C 15
ATOM 9142 O O . ALA A 1 21 ? -1.654 1.917 -0.530 1.00 0.00 21 ALA A O 15
ATOM 9149 N N . PHE A 1 22 ? 0.302 2.790 0.159 1.00 0.00 22 PHE A N 15
ATOM 9150 C CA . PHE A 1 22 ? -0.309 3.978 0.743 1.00 0.00 22 PHE A CA 15
ATOM 9151 C C . PHE A 1 22 ? 0.550 5.213 0.486 1.00 0.00 22 PHE A C 15
ATOM 9152 O O . PHE A 1 22 ? 1.772 5.121 0.370 1.00 0.00 22 PHE A O 15
ATOM 9169 N N . VAL A 1 23 ? -0.099 6.370 0.398 1.00 0.00 23 VAL A N 15
ATOM 9170 C CA . VAL A 1 23 ? 0.603 7.624 0.155 1.00 0.00 23 VAL A CA 15
ATOM 9171 C C . VAL A 1 23 ? 1.195 8.181 1.445 1.00 0.00 23 VAL A C 15
ATOM 9172 O O . VAL A 1 23 ? 2.311 8.702 1.455 1.00 0.00 23 VAL A O 15
ATOM 9185 N N . LEU A 1 24 ? 0.440 8.068 2.533 1.00 0.00 24 LEU A N 15
ATOM 9186 C CA . LEU A 1 24 ? 0.890 8.560 3.830 1.00 0.00 24 LEU A CA 15
ATOM 9187 C C . LEU A 1 24 ? 1.147 7.403 4.791 1.00 0.00 24 LEU A C 15
ATOM 9188 O O . LEU A 1 24 ? 0.773 6.263 4.520 1.00 0.00 24 LEU A O 15
ATOM 9204 N N . SER A 1 25 ? 1.787 7.707 5.916 1.00 0.00 25 SER A N 15
ATOM 9205 C CA . SER A 1 25 ? 2.096 6.693 6.917 1.00 0.00 25 SER A CA 15
ATOM 9206 C C . SER A 1 25 ? 0.857 6.344 7.737 1.00 0.00 25 SER A C 15
ATOM 9207 O O . SER A 1 25 ? 0.585 5.174 8.003 1.00 0.00 25 SER A O 15
ATOM 9215 N N . ALA A 1 26 ? 0.111 7.369 8.135 1.00 0.00 26 ALA A N 15
ATOM 9216 C CA . ALA A 1 26 ? -1.100 7.172 8.923 1.00 0.00 26 ALA A CA 15
ATOM 9217 C C . ALA A 1 26 ? -2.033 6.168 8.254 1.00 0.00 26 ALA A C 15
ATOM 9218 O O . ALA A 1 26 ? -2.638 5.328 8.920 1.00 0.00 26 ALA A O 15
ATOM 9225 N N . HIS A 1 27 ? -2.145 6.261 6.932 1.00 0.00 27 HIS A N 15
ATOM 9226 C CA . HIS A 1 27 ? -3.006 5.361 6.173 1.00 0.00 27 HIS A CA 15
ATOM 9227 C C . HIS A 1 27 ? -2.532 3.916 6.306 1.00 0.00 27 HIS A C 15
ATOM 9228 O O . HIS A 1 27 ? -3.334 3.006 6.521 1.00 0.00 27 HIS A O 15
ATOM 9242 N N . LEU A 1 28 ? -1.226 3.713 6.176 1.00 0.00 28 LEU A N 15
ATOM 9243 C CA . LEU A 1 28 ? -0.645 2.379 6.281 1.00 0.00 28 LEU A CA 15
ATOM 9244 C C . LEU A 1 28 ? -0.875 1.793 7.670 1.00 0.00 28 LEU A C 15
ATOM 9245 O O . LEU A 1 28 ? -1.264 0.634 7.809 1.00 0.00 28 LEU A O 15
ATOM 9261 N N . ASN A 1 29 ? -0.632 2.602 8.696 1.00 0.00 29 ASN A N 15
ATOM 9262 C CA . ASN A 1 29 ? -0.814 2.164 10.075 1.00 0.00 29 ASN A CA 15
ATOM 9263 C C . ASN A 1 29 ? -2.191 1.534 10.268 1.00 0.00 29 ASN A C 15
ATOM 9264 O O . ASN A 1 29 ? -2.304 0.397 10.725 1.00 0.00 29 ASN A O 15
ATOM 9275 N N . GLN A 1 30 ? -3.232 2.282 9.917 1.00 0.00 30 GLN A N 15
ATOM 9276 C CA . GLN A 1 30 ? -4.600 1.796 10.052 1.00 0.00 30 GLN A CA 15
ATOM 9277 C C . GLN A 1 30 ? -4.762 0.432 9.390 1.00 0.00 30 GLN A C 15
ATOM 9278 O O . GLN A 1 30 ? -5.382 -0.472 9.950 1.00 0.00 30 GLN A O 15
ATOM 9292 N N . HIS A 1 31 ? -4.200 0.290 8.193 1.00 0.00 31 HIS A N 15
ATOM 9293 C CA . HIS A 1 31 ? -4.282 -0.965 7.454 1.00 0.00 31 HIS A CA 15
ATOM 9294 C C . HIS A 1 31 ? -3.713 -2.117 8.276 1.00 0.00 31 HIS A C 15
ATOM 9295 O O . HIS A 1 31 ? -4.336 -3.173 8.399 1.00 0.00 31 HIS A O 15
ATOM 9309 N N . LEU A 1 32 ? -2.527 -1.909 8.837 1.00 0.00 32 LEU A N 15
ATOM 9310 C CA . LEU A 1 32 ? -1.873 -2.931 9.647 1.00 0.00 32 LEU A CA 15
ATOM 9311 C C . LEU A 1 32 ? -2.863 -3.578 10.610 1.00 0.00 32 LEU A C 15
ATOM 9312 O O . LEU A 1 32 ? -2.706 -4.739 10.990 1.00 0.00 32 LEU A O 15
ATOM 9328 N N . ARG A 1 33 ? -3.884 -2.822 10.998 1.00 0.00 33 ARG A N 15
ATOM 9329 C CA . ARG A 1 33 ? -4.901 -3.322 11.915 1.00 0.00 33 ARG A CA 15
ATOM 9330 C C . ARG A 1 33 ? -5.332 -4.735 11.531 1.00 0.00 33 ARG A C 15
ATOM 9331 O O . ARG A 1 33 ? -5.357 -5.637 12.368 1.00 0.00 33 ARG A O 15
ATOM 9352 N N . VAL A 1 34 ? -5.670 -4.919 10.258 1.00 0.00 34 VAL A N 15
ATOM 9353 C CA . VAL A 1 34 ? -6.100 -6.221 9.763 1.00 0.00 34 VAL A CA 15
ATOM 9354 C C . VAL A 1 34 ? -5.060 -7.294 10.065 1.00 0.00 34 VAL A C 15
ATOM 9355 O O . VAL A 1 34 ? -5.402 -8.439 10.365 1.00 0.00 34 VAL A O 15
ATOM 9368 N N . HIS A 1 35 ? -3.788 -6.918 9.984 1.00 0.00 35 HIS A N 15
ATOM 9369 C CA . HIS A 1 35 ? -2.696 -7.848 10.251 1.00 0.00 35 HIS A CA 15
ATOM 9370 C C . HIS A 1 35 ? -2.247 -7.756 11.706 1.00 0.00 35 HIS A C 15
ATOM 9371 O O . HIS A 1 35 ? -1.051 -7.773 12.000 1.00 0.00 35 HIS A O 15
ATOM 9385 N N . THR A 1 36 ? -3.213 -7.658 12.614 1.00 0.00 36 THR A N 15
ATOM 9386 C CA . THR A 1 36 ? -2.917 -7.562 14.037 1.00 0.00 36 THR A CA 15
ATOM 9387 C C . THR A 1 36 ? -2.917 -8.938 14.694 1.00 0.00 36 THR A C 15
ATOM 9388 O O . THR A 1 36 ? -2.119 -9.207 15.591 1.00 0.00 36 THR A O 15
ATOM 9399 N N . GLN A 1 37 ? -3.817 -9.805 14.240 1.00 0.00 37 GLN A N 15
ATOM 9400 C CA . GLN A 1 37 ? -3.919 -11.154 14.784 1.00 0.00 37 GLN A CA 15
ATOM 9401 C C . GLN A 1 37 ? -3.715 -12.198 13.692 1.00 0.00 37 GLN A C 15
ATOM 9402 O O . GLN A 1 37 ? -3.583 -13.388 13.975 1.00 0.00 37 GLN A O 15
ATOM 9416 N N . GLU A 1 38 ? -3.690 -11.744 12.442 1.00 0.00 38 GLU A N 15
ATOM 9417 C CA . GLU A 1 38 ? -3.503 -12.641 11.308 1.00 0.00 38 GLU A CA 15
ATOM 9418 C C . GLU A 1 38 ? -2.079 -13.187 11.275 1.00 0.00 38 GLU A C 15
ATOM 9419 O O . GLU A 1 38 ? -1.114 -12.431 11.152 1.00 0.00 38 GLU A O 15
ATOM 9431 N N . THR A 1 39 ? -1.954 -14.506 11.387 1.00 0.00 39 THR A N 15
ATOM 9432 C CA . THR A 1 39 ? -0.649 -15.154 11.372 1.00 0.00 39 THR A CA 15
ATOM 9433 C C . THR A 1 39 ? -0.318 -15.693 9.985 1.00 0.00 39 THR A C 15
ATOM 9434 O O . THR A 1 39 ? 0.728 -15.376 9.417 1.00 0.00 39 THR A O 15
ATOM 9445 N N . LEU A 1 40 ? -1.216 -16.509 9.443 1.00 0.00 40 LEU A N 15
ATOM 9446 C CA . LEU A 1 40 ? -1.020 -17.093 8.121 1.00 0.00 40 LEU A CA 15
ATOM 9447 C C . LEU A 1 40 ? -1.797 -16.316 7.063 1.00 0.00 40 LEU A C 15
ATOM 9448 O O . LEU A 1 40 ? -3.013 -16.157 7.164 1.00 0.00 40 LEU A O 15
ATOM 9464 N N . SER A 1 41 ? -1.086 -15.837 6.047 1.00 0.00 41 SER A N 15
ATOM 9465 C CA . SER A 1 41 ? -1.709 -15.076 4.970 1.00 0.00 41 SER A CA 15
ATOM 9466 C C . SER A 1 41 ? -1.813 -15.916 3.701 1.00 0.00 41 SER A C 15
ATOM 9467 O O . SER A 1 41 ? -0.891 -15.947 2.886 1.00 0.00 41 SER A O 15
ATOM 9475 N N . GLY A 1 42 ? -2.944 -16.596 3.539 1.00 0.00 42 GLY A N 15
ATOM 9476 C CA . GLY A 1 42 ? -3.149 -17.428 2.368 1.00 0.00 42 GLY A CA 15
ATOM 9477 C C . GLY A 1 42 ? -2.422 -18.754 2.464 1.00 0.00 42 GLY A C 15
ATOM 9478 O O . GLY A 1 42 ? -1.336 -18.851 3.037 1.00 0.00 42 GLY A O 15
ATOM 9482 N N . PRO A 1 43 ? -3.026 -19.807 1.894 1.00 0.00 43 PRO A N 15
ATOM 9483 C CA . PRO A 1 43 ? -2.447 -21.154 1.905 1.00 0.00 43 PRO A CA 15
ATOM 9484 C C . PRO A 1 43 ? -1.210 -21.260 1.020 1.00 0.00 43 PRO A C 15
ATOM 9485 O O . PRO A 1 43 ? -1.295 -21.130 -0.201 1.00 0.00 43 PRO A O 15
ATOM 9496 N N . SER A 1 44 ? -0.060 -21.499 1.644 1.00 0.00 44 SER A N 15
ATOM 9497 C CA . SER A 1 44 ? 1.195 -21.620 0.913 1.00 0.00 44 SER A CA 15
ATOM 9498 C C . SER A 1 44 ? 1.794 -23.013 1.087 1.00 0.00 44 SER A C 15
ATOM 9499 O O . SER A 1 44 ? 1.934 -23.765 0.123 1.00 0.00 44 SER A O 15
ATOM 9507 N N . SER A 1 45 ? 2.144 -23.349 2.325 1.00 0.00 45 SER A N 15
ATOM 9508 C CA . SER A 1 45 ? 2.731 -24.649 2.627 1.00 0.00 45 SER A CA 15
ATOM 9509 C C . SER A 1 45 ? 1.817 -25.778 2.162 1.00 0.00 45 SER A C 15
ATOM 9510 O O . SER A 1 45 ? 0.714 -25.951 2.677 1.00 0.00 45 SER A O 15
ATOM 9518 N N . GLY A 1 46 ? 2.287 -26.546 1.182 1.00 0.00 46 GLY A N 15
ATOM 9519 C CA . GLY A 1 46 ? 1.500 -27.650 0.663 1.00 0.00 46 GLY A CA 15
ATOM 9520 C C . GLY A 1 46 ? 2.321 -28.594 -0.192 1.00 0.00 46 GLY A C 15
ATOM 9521 O O . GLY A 1 46 ? 3.542 -28.626 -0.047 1.00 0.00 46 GLY A O 15
ATOM 9526 N N . GLY A 1 1 ? -8.558 -3.580 -23.609 1.00 0.00 1 GLY A N 16
ATOM 9527 C CA . GLY A 1 1 ? -7.970 -2.501 -24.380 1.00 0.00 1 GLY A CA 16
ATOM 9528 C C . GLY A 1 1 ? -7.086 -1.602 -23.539 1.00 0.00 1 GLY A C 16
ATOM 9529 O O . GLY A 1 1 ? -7.377 -1.352 -22.369 1.00 0.00 1 GLY A O 16
ATOM 9533 N N . SER A 1 2 ? -6.002 -1.115 -24.135 1.00 0.00 2 SER A N 16
ATOM 9534 C CA . SER A 1 2 ? -5.069 -0.243 -23.430 1.00 0.00 2 SER A CA 16
ATOM 9535 C C . SER A 1 2 ? -5.555 1.203 -23.454 1.00 0.00 2 SER A C 16
ATOM 9536 O O . SER A 1 2 ? -5.535 1.859 -24.495 1.00 0.00 2 SER A O 16
ATOM 9544 N N . SER A 1 3 ? -5.991 1.693 -22.298 1.00 0.00 3 SER A N 16
ATOM 9545 C CA . SER A 1 3 ? -6.485 3.060 -22.185 1.00 0.00 3 SER A CA 16
ATOM 9546 C C . SER A 1 3 ? -5.340 4.032 -21.918 1.00 0.00 3 SER A C 16
ATOM 9547 O O . SER A 1 3 ? -4.572 3.860 -20.972 1.00 0.00 3 SER A O 16
ATOM 9555 N N . GLY A 1 4 ? -5.232 5.056 -22.759 1.00 0.00 4 GLY A N 16
ATOM 9556 C CA . GLY A 1 4 ? -4.178 6.041 -22.598 1.00 0.00 4 GLY A CA 16
ATOM 9557 C C . GLY A 1 4 ? -4.390 6.923 -21.384 1.00 0.00 4 GLY A C 16
ATOM 9558 O O . GLY A 1 4 ? -4.737 8.096 -21.513 1.00 0.00 4 GLY A O 16
ATOM 9562 N N . SER A 1 5 ? -4.181 6.356 -20.200 1.00 0.00 5 SER A N 16
ATOM 9563 C CA . SER A 1 5 ? -4.356 7.097 -18.956 1.00 0.00 5 SER A CA 16
ATOM 9564 C C . SER A 1 5 ? -3.027 7.671 -18.474 1.00 0.00 5 SER A C 16
ATOM 9565 O O . SER A 1 5 ? -1.963 7.114 -18.744 1.00 0.00 5 SER A O 16
ATOM 9573 N N . SER A 1 6 ? -3.097 8.789 -17.758 1.00 0.00 6 SER A N 16
ATOM 9574 C CA . SER A 1 6 ? -1.900 9.441 -17.240 1.00 0.00 6 SER A CA 16
ATOM 9575 C C . SER A 1 6 ? -2.154 10.020 -15.852 1.00 0.00 6 SER A C 16
ATOM 9576 O O . SER A 1 6 ? -3.081 10.805 -15.654 1.00 0.00 6 SER A O 16
ATOM 9584 N N . GLY A 1 7 ? -1.323 9.625 -14.892 1.00 0.00 7 GLY A N 16
ATOM 9585 C CA . GLY A 1 7 ? -1.473 10.113 -13.533 1.00 0.00 7 GLY A CA 16
ATOM 9586 C C . GLY A 1 7 ? -1.333 9.011 -12.502 1.00 0.00 7 GLY A C 16
ATOM 9587 O O . GLY A 1 7 ? -2.260 8.743 -11.737 1.00 0.00 7 GLY A O 16
ATOM 9591 N N . THR A 1 8 ? -0.170 8.367 -12.481 1.00 0.00 8 THR A N 16
ATOM 9592 C CA . THR A 1 8 ? 0.088 7.286 -11.539 1.00 0.00 8 THR A CA 16
ATOM 9593 C C . THR A 1 8 ? 1.566 7.220 -11.169 1.00 0.00 8 THR A C 16
ATOM 9594 O O . THR A 1 8 ? 2.432 7.164 -12.040 1.00 0.00 8 THR A O 16
ATOM 9605 N N . GLY A 1 9 ? 1.846 7.227 -9.869 1.00 0.00 9 GLY A N 16
ATOM 9606 C CA . GLY A 1 9 ? 3.221 7.166 -9.406 1.00 0.00 9 GLY A CA 16
ATOM 9607 C C . GLY A 1 9 ? 3.402 6.202 -8.251 1.00 0.00 9 GLY A C 16
ATOM 9608 O O . GLY A 1 9 ? 2.426 5.703 -7.692 1.00 0.00 9 GLY A O 16
ATOM 9612 N N . GLU A 1 10 ? 4.655 5.938 -7.894 1.00 0.00 10 GLU A N 16
ATOM 9613 C CA . GLU A 1 10 ? 4.960 5.024 -6.799 1.00 0.00 10 GLU A CA 16
ATOM 9614 C C . GLU A 1 10 ? 4.545 5.624 -5.458 1.00 0.00 10 GLU A C 16
ATOM 9615 O O . GLU A 1 10 ? 4.422 6.841 -5.321 1.00 0.00 10 GLU A O 16
ATOM 9627 N N . LYS A 1 11 ? 4.330 4.760 -4.472 1.00 0.00 11 LYS A N 16
ATOM 9628 C CA . LYS A 1 11 ? 3.930 5.202 -3.141 1.00 0.00 11 LYS A CA 16
ATOM 9629 C C . LYS A 1 11 ? 5.063 5.007 -2.139 1.00 0.00 11 LYS A C 16
ATOM 9630 O O . LYS A 1 11 ? 5.822 4.040 -2.205 1.00 0.00 11 LYS A O 16
ATOM 9649 N N . PRO A 1 12 ? 5.182 5.946 -1.188 1.00 0.00 12 PRO A N 16
ATOM 9650 C CA . PRO A 1 12 ? 6.219 5.898 -0.153 1.00 0.00 12 PRO A CA 16
ATOM 9651 C C . PRO A 1 12 ? 5.986 4.772 0.849 1.00 0.00 12 PRO A C 16
ATOM 9652 O O . PRO A 1 12 ? 6.934 4.211 1.398 1.00 0.00 12 PRO A O 16
ATOM 9663 N N . TYR A 1 13 ? 4.719 4.447 1.082 1.00 0.00 13 TYR A N 16
ATOM 9664 C CA . TYR A 1 13 ? 4.362 3.389 2.020 1.00 0.00 13 TYR A CA 16
ATOM 9665 C C . TYR A 1 13 ? 3.742 2.201 1.291 1.00 0.00 13 TYR A C 16
ATOM 9666 O O . TYR A 1 13 ? 3.149 2.354 0.223 1.00 0.00 13 TYR A O 16
ATOM 9684 N N . SER A 1 14 ? 3.883 1.016 1.877 1.00 0.00 14 SER A N 16
ATOM 9685 C CA . SER A 1 14 ? 3.340 -0.200 1.283 1.00 0.00 14 SER A CA 16
ATOM 9686 C C . SER A 1 14 ? 3.401 -1.361 2.270 1.00 0.00 14 SER A C 16
ATOM 9687 O O . SER A 1 14 ? 4.346 -1.478 3.051 1.00 0.00 14 SER A O 16
ATOM 9695 N N . CYS A 1 15 ? 2.386 -2.218 2.230 1.00 0.00 15 CYS A N 16
ATOM 9696 C CA . CYS A 1 15 ? 2.323 -3.371 3.121 1.00 0.00 15 CYS A CA 16
ATOM 9697 C C . CYS A 1 15 ? 3.008 -4.581 2.493 1.00 0.00 15 CYS A C 16
ATOM 9698 O O . CYS A 1 15 ? 2.984 -4.759 1.276 1.00 0.00 15 CYS A O 16
ATOM 9705 N N . ASN A 1 16 ? 3.618 -5.411 3.334 1.00 0.00 16 ASN A N 16
ATOM 9706 C CA . ASN A 1 16 ? 4.310 -6.604 2.862 1.00 0.00 16 ASN A CA 16
ATOM 9707 C C . ASN A 1 16 ? 3.528 -7.864 3.221 1.00 0.00 16 ASN A C 16
ATOM 9708 O O . ASN A 1 16 ? 3.573 -8.862 2.502 1.00 0.00 16 ASN A O 16
ATOM 9719 N N . VAL A 1 17 ? 2.811 -7.810 4.339 1.00 0.00 17 VAL A N 16
ATOM 9720 C CA . VAL A 1 17 ? 2.018 -8.946 4.794 1.00 0.00 17 VAL A CA 16
ATOM 9721 C C . VAL A 1 17 ? 1.082 -9.437 3.696 1.00 0.00 17 VAL A C 16
ATOM 9722 O O . VAL A 1 17 ? 1.130 -10.602 3.298 1.00 0.00 17 VAL A O 16
ATOM 9735 N N . CYS A 1 18 ? 0.229 -8.542 3.207 1.00 0.00 18 CYS A N 16
ATOM 9736 C CA . CYS A 1 18 ? -0.719 -8.883 2.154 1.00 0.00 18 CYS A CA 16
ATOM 9737 C C . CYS A 1 18 ? -0.296 -8.270 0.822 1.00 0.00 18 CYS A C 16
ATOM 9738 O O . CYS A 1 18 ? -0.522 -8.849 -0.239 1.00 0.00 18 CYS A O 16
ATOM 9745 N N . GLY A 1 19 ? 0.319 -7.093 0.888 1.00 0.00 19 GLY A N 16
ATOM 9746 C CA . GLY A 1 19 ? 0.764 -6.421 -0.319 1.00 0.00 19 GLY A CA 16
ATOM 9747 C C . GLY A 1 19 ? -0.139 -5.266 -0.706 1.00 0.00 19 GLY A C 16
ATOM 9748 O O . GLY A 1 19 ? -0.999 -5.404 -1.576 1.00 0.00 19 GLY A O 16
ATOM 9752 N N . LYS A 1 20 ? 0.054 -4.123 -0.056 1.00 0.00 20 LYS A N 16
ATOM 9753 C CA . LYS A 1 20 ? -0.749 -2.939 -0.335 1.00 0.00 20 LYS A CA 16
ATOM 9754 C C . LYS A 1 20 ? 0.137 -1.712 -0.525 1.00 0.00 20 LYS A C 16
ATOM 9755 O O . LYS A 1 20 ? 1.358 -1.790 -0.391 1.00 0.00 20 LYS A O 16
ATOM 9774 N N . ALA A 1 21 ? -0.485 -0.580 -0.836 1.00 0.00 21 ALA A N 16
ATOM 9775 C CA . ALA A 1 21 ? 0.247 0.664 -1.040 1.00 0.00 21 ALA A CA 16
ATOM 9776 C C . ALA A 1 21 ? -0.527 1.854 -0.485 1.00 0.00 21 ALA A C 16
ATOM 9777 O O . ALA A 1 21 ? -1.749 1.928 -0.616 1.00 0.00 21 ALA A O 16
ATOM 9784 N N . PHE A 1 22 ? 0.191 2.785 0.135 1.00 0.00 22 PHE A N 16
ATOM 9785 C CA . PHE A 1 22 ? -0.429 3.972 0.711 1.00 0.00 22 PHE A CA 16
ATOM 9786 C C . PHE A 1 22 ? 0.425 5.210 0.457 1.00 0.00 22 PHE A C 16
ATOM 9787 O O . PHE A 1 22 ? 1.649 5.123 0.350 1.00 0.00 22 PHE A O 16
ATOM 9804 N N . VAL A 1 23 ? -0.228 6.363 0.361 1.00 0.00 23 VAL A N 16
ATOM 9805 C CA . VAL A 1 23 ? 0.470 7.620 0.120 1.00 0.00 23 VAL A CA 16
ATOM 9806 C C . VAL A 1 23 ? 1.056 8.180 1.411 1.00 0.00 23 VAL A C 16
ATOM 9807 O O . VAL A 1 23 ? 2.207 8.616 1.446 1.00 0.00 23 VAL A O 16
ATOM 9820 N N . LEU A 1 24 ? 0.257 8.164 2.472 1.00 0.00 24 LEU A N 16
ATOM 9821 C CA . LEU A 1 24 ? 0.696 8.670 3.768 1.00 0.00 24 LEU A CA 16
ATOM 9822 C C . LEU A 1 24 ? 1.047 7.522 4.710 1.00 0.00 24 LEU A C 16
ATOM 9823 O O . LEU A 1 24 ? 0.787 6.357 4.409 1.00 0.00 24 LEU A O 16
ATOM 9839 N N . SER A 1 25 ? 1.637 7.860 5.852 1.00 0.00 25 SER A N 16
ATOM 9840 C CA . SER A 1 25 ? 2.025 6.858 6.838 1.00 0.00 25 SER A CA 16
ATOM 9841 C C . SER A 1 25 ? 0.820 6.407 7.657 1.00 0.00 25 SER A C 16
ATOM 9842 O O . SER A 1 25 ? 0.595 5.211 7.844 1.00 0.00 25 SER A O 16
ATOM 9850 N N . ALA A 1 26 ? 0.049 7.373 8.145 1.00 0.00 26 ALA A N 16
ATOM 9851 C CA . ALA A 1 26 ? -1.134 7.077 8.943 1.00 0.00 26 ALA A CA 16
ATOM 9852 C C . ALA A 1 26 ? -2.020 6.047 8.249 1.00 0.00 26 ALA A C 16
ATOM 9853 O O . ALA A 1 26 ? -2.545 5.134 8.888 1.00 0.00 26 ALA A O 16
ATOM 9860 N N . HIS A 1 27 ? -2.184 6.200 6.939 1.00 0.00 27 HIS A N 16
ATOM 9861 C CA . HIS A 1 27 ? -3.007 5.283 6.159 1.00 0.00 27 HIS A CA 16
ATOM 9862 C C . HIS A 1 27 ? -2.449 3.865 6.222 1.00 0.00 27 HIS A C 16
ATOM 9863 O O . HIS A 1 27 ? -3.196 2.900 6.390 1.00 0.00 27 HIS A O 16
ATOM 9877 N N . LEU A 1 28 ? -1.133 3.745 6.085 1.00 0.00 28 LEU A N 16
ATOM 9878 C CA . LEU A 1 28 ? -0.475 2.444 6.126 1.00 0.00 28 LEU A CA 16
ATOM 9879 C C . LEU A 1 28 ? -0.677 1.774 7.481 1.00 0.00 28 LEU A C 16
ATOM 9880 O O . LEU A 1 28 ? -1.062 0.608 7.556 1.00 0.00 28 LEU A O 16
ATOM 9896 N N . ASN A 1 29 ? -0.416 2.520 8.549 1.00 0.00 29 ASN A N 16
ATOM 9897 C CA . ASN A 1 29 ? -0.571 1.998 9.902 1.00 0.00 29 ASN A CA 16
ATOM 9898 C C . ASN A 1 29 ? -1.998 1.510 10.137 1.00 0.00 29 ASN A C 16
ATOM 9899 O O . ASN A 1 29 ? -2.212 0.391 10.603 1.00 0.00 29 ASN A O 16
ATOM 9910 N N . GLN A 1 30 ? -2.968 2.357 9.811 1.00 0.00 30 GLN A N 16
ATOM 9911 C CA . GLN A 1 30 ? -4.374 2.012 9.986 1.00 0.00 30 GLN A CA 16
ATOM 9912 C C . GLN A 1 30 ? -4.687 0.662 9.350 1.00 0.00 30 GLN A C 16
ATOM 9913 O O . GLN A 1 30 ? -5.449 -0.134 9.901 1.00 0.00 30 GLN A O 16
ATOM 9927 N N . HIS A 1 31 ? -4.094 0.409 8.188 1.00 0.00 31 HIS A N 16
ATOM 9928 C CA . HIS A 1 31 ? -4.309 -0.846 7.477 1.00 0.00 31 HIS A CA 16
ATOM 9929 C C . HIS A 1 31 ? -3.811 -2.030 8.301 1.00 0.00 31 HIS A C 16
ATOM 9930 O O . HIS A 1 31 ? -4.499 -3.044 8.428 1.00 0.00 31 HIS A O 16
ATOM 9944 N N . LEU A 1 32 ? -2.613 -1.894 8.858 1.00 0.00 32 LEU A N 16
ATOM 9945 C CA . LEU A 1 32 ? -2.023 -2.953 9.670 1.00 0.00 32 LEU A CA 16
ATOM 9946 C C . LEU A 1 32 ? -3.040 -3.510 10.661 1.00 0.00 32 LEU A C 16
ATOM 9947 O O . LEU A 1 32 ? -2.924 -4.652 11.108 1.00 0.00 32 LEU A O 16
ATOM 9963 N N . ARG A 1 33 ? -4.035 -2.698 10.999 1.00 0.00 33 ARG A N 16
ATOM 9964 C CA . ARG A 1 33 ? -5.073 -3.110 11.936 1.00 0.00 33 ARG A CA 16
ATOM 9965 C C . ARG A 1 33 ? -5.596 -4.501 11.591 1.00 0.00 33 ARG A C 16
ATOM 9966 O O . ARG A 1 33 ? -6.165 -5.190 12.438 1.00 0.00 33 ARG A O 16
ATOM 9987 N N . VAL A 1 34 ? -5.400 -4.908 10.341 1.00 0.00 34 VAL A N 16
ATOM 9988 C CA . VAL A 1 34 ? -5.851 -6.217 9.884 1.00 0.00 34 VAL A CA 16
ATOM 9989 C C . VAL A 1 34 ? -4.783 -7.280 10.120 1.00 0.00 34 VAL A C 16
ATOM 9990 O O . VAL A 1 34 ? -5.095 -8.450 10.344 1.00 0.00 34 VAL A O 16
ATOM 10003 N N . HIS A 1 35 ? -3.522 -6.864 10.069 1.00 0.00 35 HIS A N 16
ATOM 10004 C CA . HIS A 1 35 ? -2.406 -7.781 10.279 1.00 0.00 35 HIS A CA 16
ATOM 10005 C C . HIS A 1 35 ? -1.859 -7.655 11.697 1.00 0.00 35 HIS A C 16
ATOM 10006 O O . HIS A 1 35 ? -0.681 -7.914 11.945 1.00 0.00 35 HIS A O 16
ATOM 10020 N N . THR A 1 36 ? -2.722 -7.254 12.626 1.00 0.00 36 THR A N 16
ATOM 10021 C CA . THR A 1 36 ? -2.325 -7.092 14.019 1.00 0.00 36 THR A CA 16
ATOM 10022 C C . THR A 1 36 ? -3.231 -7.894 14.946 1.00 0.00 36 THR A C 16
ATOM 10023 O O . THR A 1 36 ? -2.839 -8.249 16.057 1.00 0.00 36 THR A O 16
ATOM 10034 N N . GLN A 1 37 ? -4.444 -8.177 14.481 1.00 0.00 37 GLN A N 16
ATOM 10035 C CA . GLN A 1 37 ? -5.405 -8.938 15.270 1.00 0.00 37 GLN A CA 16
ATOM 10036 C C . GLN A 1 37 ? -5.246 -10.435 15.027 1.00 0.00 37 GLN A C 16
ATOM 10037 O O . GLN A 1 37 ? -6.231 -11.161 14.902 1.00 0.00 37 GLN A O 16
ATOM 10051 N N . GLU A 1 38 ? -3.998 -10.889 14.961 1.00 0.00 38 GLU A N 16
ATOM 10052 C CA . GLU A 1 38 ? -3.711 -12.300 14.731 1.00 0.00 38 GLU A CA 16
ATOM 10053 C C . GLU A 1 38 ? -2.773 -12.846 15.804 1.00 0.00 38 GLU A C 16
ATOM 10054 O O . GLU A 1 38 ? -1.552 -12.736 15.693 1.00 0.00 38 GLU A O 16
ATOM 10066 N N . THR A 1 39 ? -3.354 -13.435 16.845 1.00 0.00 39 THR A N 16
ATOM 10067 C CA . THR A 1 39 ? -2.572 -13.997 17.940 1.00 0.00 39 THR A CA 16
ATOM 10068 C C . THR A 1 39 ? -1.472 -14.913 17.416 1.00 0.00 39 THR A C 16
ATOM 10069 O O . THR A 1 39 ? -1.738 -15.856 16.670 1.00 0.00 39 THR A O 16
ATOM 10080 N N . LEU A 1 40 ? -0.236 -14.630 17.811 1.00 0.00 40 LEU A N 16
ATOM 10081 C CA . LEU A 1 40 ? 0.906 -15.430 17.382 1.00 0.00 40 LEU A CA 16
ATOM 10082 C C . LEU A 1 40 ? 0.722 -16.894 17.768 1.00 0.00 40 LEU A C 16
ATOM 10083 O O . LEU A 1 40 ? -0.206 -17.242 18.498 1.00 0.00 40 LEU A O 16
ATOM 10099 N N . SER A 1 41 ? 1.613 -17.748 17.274 1.00 0.00 41 SER A N 16
ATOM 10100 C CA . SER A 1 41 ? 1.547 -19.175 17.565 1.00 0.00 41 SER A CA 16
ATOM 10101 C C . SER A 1 41 ? 2.054 -19.466 18.974 1.00 0.00 41 SER A C 16
ATOM 10102 O O . SER A 1 41 ? 3.058 -18.906 19.413 1.00 0.00 41 SER A O 16
ATOM 10110 N N . GLY A 1 42 ? 1.351 -20.347 19.680 1.00 0.00 42 GLY A N 16
ATOM 10111 C CA . GLY A 1 42 ? 1.744 -20.697 21.032 1.00 0.00 42 GLY A CA 16
ATOM 10112 C C . GLY A 1 42 ? 2.836 -21.749 21.065 1.00 0.00 42 GLY A C 16
ATOM 10113 O O . GLY A 1 42 ? 3.991 -21.465 21.380 1.00 0.00 42 GLY A O 16
ATOM 10117 N N . PRO A 1 43 ? 2.471 -22.996 20.734 1.00 0.00 43 PRO A N 16
ATOM 10118 C CA . PRO A 1 43 ? 3.412 -24.119 20.720 1.00 0.00 43 PRO A CA 16
ATOM 10119 C C . PRO A 1 43 ? 4.427 -24.011 19.587 1.00 0.00 43 PRO A C 16
ATOM 10120 O O . PRO A 1 43 ? 4.135 -24.360 18.444 1.00 0.00 43 PRO A O 16
ATOM 10131 N N . SER A 1 44 ? 5.621 -23.525 19.913 1.00 0.00 44 SER A N 16
ATOM 10132 C CA . SER A 1 44 ? 6.679 -23.368 18.921 1.00 0.00 44 SER A CA 16
ATOM 10133 C C . SER A 1 44 ? 7.985 -22.942 19.584 1.00 0.00 44 SER A C 16
ATOM 10134 O O . SER A 1 44 ? 8.078 -21.859 20.160 1.00 0.00 44 SER A O 16
ATOM 10142 N N . SER A 1 45 ? 8.994 -23.804 19.496 1.00 0.00 45 SER A N 16
ATOM 10143 C CA . SER A 1 45 ? 10.295 -23.520 20.090 1.00 0.00 45 SER A CA 16
ATOM 10144 C C . SER A 1 45 ? 10.917 -22.275 19.466 1.00 0.00 45 SER A C 16
ATOM 10145 O O . SER A 1 45 ? 10.486 -21.814 18.410 1.00 0.00 45 SER A O 16
ATOM 10153 N N . GLY A 1 46 ? 11.936 -21.734 20.128 1.00 0.00 46 GLY A N 16
ATOM 10154 C CA . GLY A 1 46 ? 12.602 -20.547 19.624 1.00 0.00 46 GLY A CA 16
ATOM 10155 C C . GLY A 1 46 ? 12.891 -19.537 20.716 1.00 0.00 46 GLY A C 16
ATOM 10156 O O . GLY A 1 46 ? 12.071 -18.649 20.943 1.00 0.00 46 GLY A O 16
ATOM 10161 N N . GLY A 1 1 ? -4.590 -14.402 -28.580 1.00 0.00 1 GLY A N 17
ATOM 10162 C CA . GLY A 1 1 ? -3.847 -13.274 -28.049 1.00 0.00 1 GLY A CA 17
ATOM 10163 C C . GLY A 1 1 ? -4.421 -12.766 -26.741 1.00 0.00 1 GLY A C 17
ATOM 10164 O O . GLY A 1 1 ? -5.263 -13.422 -26.129 1.00 0.00 1 GLY A O 17
ATOM 10168 N N . SER A 1 2 ? -3.962 -11.595 -26.311 1.00 0.00 2 SER A N 17
ATOM 10169 C CA . SER A 1 2 ? -4.430 -11.003 -25.064 1.00 0.00 2 SER A CA 17
ATOM 10170 C C . SER A 1 2 ? -3.974 -9.552 -24.946 1.00 0.00 2 SER A C 17
ATOM 10171 O O . SER A 1 2 ? -2.777 -9.265 -24.940 1.00 0.00 2 SER A O 17
ATOM 10179 N N . SER A 1 3 ? -4.937 -8.640 -24.854 1.00 0.00 3 SER A N 17
ATOM 10180 C CA . SER A 1 3 ? -4.636 -7.218 -24.741 1.00 0.00 3 SER A CA 17
ATOM 10181 C C . SER A 1 3 ? -5.277 -6.625 -23.491 1.00 0.00 3 SER A C 17
ATOM 10182 O O . SER A 1 3 ? -6.215 -7.192 -22.931 1.00 0.00 3 SER A O 17
ATOM 10190 N N . GLY A 1 4 ? -4.763 -5.478 -23.057 1.00 0.00 4 GLY A N 17
ATOM 10191 C CA . GLY A 1 4 ? -5.296 -4.825 -21.875 1.00 0.00 4 GLY A CA 17
ATOM 10192 C C . GLY A 1 4 ? -4.427 -3.676 -21.405 1.00 0.00 4 GLY A C 17
ATOM 10193 O O . GLY A 1 4 ? -3.201 -3.740 -21.493 1.00 0.00 4 GLY A O 17
ATOM 10197 N N . SER A 1 5 ? -5.063 -2.621 -20.906 1.00 0.00 5 SER A N 17
ATOM 10198 C CA . SER A 1 5 ? -4.339 -1.450 -20.425 1.00 0.00 5 SER A CA 17
ATOM 10199 C C . SER A 1 5 ? -3.926 -1.627 -18.967 1.00 0.00 5 SER A C 17
ATOM 10200 O O . SER A 1 5 ? -4.254 -2.632 -18.335 1.00 0.00 5 SER A O 17
ATOM 10208 N N . SER A 1 6 ? -3.205 -0.643 -18.439 1.00 0.00 6 SER A N 17
ATOM 10209 C CA . SER A 1 6 ? -2.743 -0.691 -17.057 1.00 0.00 6 SER A CA 17
ATOM 10210 C C . SER A 1 6 ? -2.504 0.715 -16.515 1.00 0.00 6 SER A C 17
ATOM 10211 O O . SER A 1 6 ? -2.340 1.667 -17.277 1.00 0.00 6 SER A O 17
ATOM 10219 N N . GLY A 1 7 ? -2.486 0.837 -15.191 1.00 0.00 7 GLY A N 17
ATOM 10220 C CA . GLY A 1 7 ? -2.267 2.130 -14.568 1.00 0.00 7 GLY A CA 17
ATOM 10221 C C . GLY A 1 7 ? -1.839 2.010 -13.119 1.00 0.00 7 GLY A C 17
ATOM 10222 O O . GLY A 1 7 ? -2.677 1.975 -12.217 1.00 0.00 7 GLY A O 17
ATOM 10226 N N . THR A 1 8 ? -0.531 1.944 -12.893 1.00 0.00 8 THR A N 17
ATOM 10227 C CA . THR A 1 8 ? 0.007 1.825 -11.544 1.00 0.00 8 THR A CA 17
ATOM 10228 C C . THR A 1 8 ? 0.675 3.122 -11.101 1.00 0.00 8 THR A C 17
ATOM 10229 O O . THR A 1 8 ? 1.190 3.878 -11.923 1.00 0.00 8 THR A O 17
ATOM 10240 N N . GLY A 1 9 ? 0.663 3.372 -9.796 1.00 0.00 9 GLY A N 17
ATOM 10241 C CA . GLY A 1 9 ? 1.271 4.579 -9.266 1.00 0.00 9 GLY A CA 17
ATOM 10242 C C . GLY A 1 9 ? 2.379 4.283 -8.275 1.00 0.00 9 GLY A C 17
ATOM 10243 O O . GLY A 1 9 ? 2.456 3.182 -7.732 1.00 0.00 9 GLY A O 17
ATOM 10247 N N . GLU A 1 10 ? 3.239 5.269 -8.040 1.00 0.00 10 GLU A N 17
ATOM 10248 C CA . GLU A 1 10 ? 4.350 5.106 -7.109 1.00 0.00 10 GLU A CA 17
ATOM 10249 C C . GLU A 1 10 ? 3.971 5.608 -5.718 1.00 0.00 10 GLU A C 17
ATOM 10250 O O . GLU A 1 10 ? 3.639 6.779 -5.537 1.00 0.00 10 GLU A O 17
ATOM 10262 N N . LYS A 1 11 ? 4.024 4.712 -4.738 1.00 0.00 11 LYS A N 17
ATOM 10263 C CA . LYS A 1 11 ? 3.688 5.061 -3.363 1.00 0.00 11 LYS A CA 17
ATOM 10264 C C . LYS A 1 11 ? 4.904 4.917 -2.453 1.00 0.00 11 LYS A C 17
ATOM 10265 O O . LYS A 1 11 ? 5.629 3.923 -2.497 1.00 0.00 11 LYS A O 17
ATOM 10284 N N . PRO A 1 12 ? 5.133 5.932 -1.605 1.00 0.00 12 PRO A N 17
ATOM 10285 C CA . PRO A 1 12 ? 6.259 5.940 -0.667 1.00 0.00 12 PRO A CA 17
ATOM 10286 C C . PRO A 1 12 ? 6.091 4.916 0.450 1.00 0.00 12 PRO A C 17
ATOM 10287 O O . PRO A 1 12 ? 7.070 4.463 1.043 1.00 0.00 12 PRO A O 17
ATOM 10298 N N . TYR A 1 13 ? 4.844 4.554 0.732 1.00 0.00 13 TYR A N 17
ATOM 10299 C CA . TYR A 1 13 ? 4.548 3.584 1.779 1.00 0.00 13 TYR A CA 17
ATOM 10300 C C . TYR A 1 13 ? 3.904 2.331 1.195 1.00 0.00 13 TYR A C 17
ATOM 10301 O O . TYR A 1 13 ? 3.055 2.412 0.307 1.00 0.00 13 TYR A O 17
ATOM 10319 N N . SER A 1 14 ? 4.314 1.172 1.701 1.00 0.00 14 SER A N 17
ATOM 10320 C CA . SER A 1 14 ? 3.780 -0.100 1.228 1.00 0.00 14 SER A CA 17
ATOM 10321 C C . SER A 1 14 ? 3.621 -1.085 2.382 1.00 0.00 14 SER A C 17
ATOM 10322 O O . SER A 1 14 ? 4.355 -1.027 3.369 1.00 0.00 14 SER A O 17
ATOM 10330 N N . CYS A 1 15 ? 2.656 -1.989 2.251 1.00 0.00 15 CYS A N 17
ATOM 10331 C CA . CYS A 1 15 ? 2.397 -2.987 3.282 1.00 0.00 15 CYS A CA 17
ATOM 10332 C C . CYS A 1 15 ? 3.223 -4.247 3.038 1.00 0.00 15 CYS A C 17
ATOM 10333 O O . CYS A 1 15 ? 3.188 -4.823 1.951 1.00 0.00 15 CYS A O 17
ATOM 10340 N N . ASN A 1 16 ? 3.964 -4.669 4.057 1.00 0.00 16 ASN A N 17
ATOM 10341 C CA . ASN A 1 16 ? 4.799 -5.860 3.954 1.00 0.00 16 ASN A CA 17
ATOM 10342 C C . ASN A 1 16 ? 4.149 -7.043 4.665 1.00 0.00 16 ASN A C 17
ATOM 10343 O O . ASN A 1 16 ? 4.811 -7.785 5.391 1.00 0.00 16 ASN A O 17
ATOM 10354 N N . VAL A 1 17 ? 2.848 -7.213 4.452 1.00 0.00 17 VAL A N 17
ATOM 10355 C CA . VAL A 1 17 ? 2.108 -8.306 5.071 1.00 0.00 17 VAL A CA 17
ATOM 10356 C C . VAL A 1 17 ? 1.229 -9.022 4.051 1.00 0.00 17 VAL A C 17
ATOM 10357 O O . VAL A 1 17 ? 1.284 -10.245 3.918 1.00 0.00 17 VAL A O 17
ATOM 10370 N N . CYS A 1 18 ? 0.419 -8.252 3.333 1.00 0.00 18 CYS A N 17
ATOM 10371 C CA . CYS A 1 18 ? -0.473 -8.811 2.324 1.00 0.00 18 CYS A CA 17
ATOM 10372 C C . CYS A 1 18 ? -0.118 -8.289 0.935 1.00 0.00 18 CYS A C 17
ATOM 10373 O O . CYS A 1 18 ? -0.106 -9.041 -0.038 1.00 0.00 18 CYS A O 17
ATOM 10380 N N . GLY A 1 19 ? 0.172 -6.994 0.851 1.00 0.00 19 GLY A N 17
ATOM 10381 C CA . GLY A 1 19 ? 0.524 -6.393 -0.422 1.00 0.00 19 GLY A CA 17
ATOM 10382 C C . GLY A 1 19 ? -0.348 -5.200 -0.760 1.00 0.00 19 GLY A C 17
ATOM 10383 O O . GLY A 1 19 ? -1.304 -5.317 -1.527 1.00 0.00 19 GLY A O 17
ATOM 10387 N N . LYS A 1 20 ? -0.019 -4.047 -0.187 1.00 0.00 20 LYS A N 17
ATOM 10388 C CA . LYS A 1 20 ? -0.778 -2.826 -0.431 1.00 0.00 20 LYS A CA 17
ATOM 10389 C C . LYS A 1 20 ? 0.150 -1.621 -0.542 1.00 0.00 20 LYS A C 17
ATOM 10390 O O . LYS A 1 20 ? 1.315 -1.685 -0.149 1.00 0.00 20 LYS A O 17
ATOM 10409 N N . ALA A 1 21 ? -0.373 -0.524 -1.079 1.00 0.00 21 ALA A N 17
ATOM 10410 C CA . ALA A 1 21 ? 0.408 0.696 -1.238 1.00 0.00 21 ALA A CA 17
ATOM 10411 C C . ALA A 1 21 ? -0.387 1.919 -0.794 1.00 0.00 21 ALA A C 17
ATOM 10412 O O . ALA A 1 21 ? -1.529 2.114 -1.211 1.00 0.00 21 ALA A O 17
ATOM 10419 N N . PHE A 1 22 ? 0.222 2.740 0.054 1.00 0.00 22 PHE A N 17
ATOM 10420 C CA . PHE A 1 22 ? -0.430 3.944 0.556 1.00 0.00 22 PHE A CA 17
ATOM 10421 C C . PHE A 1 22 ? 0.386 5.187 0.215 1.00 0.00 22 PHE A C 17
ATOM 10422 O O . PHE A 1 22 ? 1.513 5.090 -0.271 1.00 0.00 22 PHE A O 17
ATOM 10439 N N . VAL A 1 23 ? -0.192 6.356 0.473 1.00 0.00 23 VAL A N 17
ATOM 10440 C CA . VAL A 1 23 ? 0.481 7.620 0.194 1.00 0.00 23 VAL A CA 17
ATOM 10441 C C . VAL A 1 23 ? 1.084 8.212 1.463 1.00 0.00 23 VAL A C 17
ATOM 10442 O O . VAL A 1 23 ? 2.089 8.923 1.412 1.00 0.00 23 VAL A O 17
ATOM 10455 N N . LEU A 1 24 ? 0.466 7.915 2.600 1.00 0.00 24 LEU A N 17
ATOM 10456 C CA . LEU A 1 24 ? 0.942 8.417 3.884 1.00 0.00 24 LEU A CA 17
ATOM 10457 C C . LEU A 1 24 ? 1.244 7.268 4.841 1.00 0.00 24 LEU A C 17
ATOM 10458 O O . LEU A 1 24 ? 0.967 6.107 4.539 1.00 0.00 24 LEU A O 17
ATOM 10474 N N . SER A 1 25 ? 1.812 7.600 5.996 1.00 0.00 25 SER A N 17
ATOM 10475 C CA . SER A 1 25 ? 2.152 6.596 6.997 1.00 0.00 25 SER A CA 17
ATOM 10476 C C . SER A 1 25 ? 0.916 6.170 7.782 1.00 0.00 25 SER A C 17
ATOM 10477 O O . SER A 1 25 ? 0.649 4.980 7.944 1.00 0.00 25 SER A O 17
ATOM 10485 N N . ALA A 1 26 ? 0.164 7.153 8.269 1.00 0.00 26 ALA A N 17
ATOM 10486 C CA . ALA A 1 26 ? -1.045 6.881 9.035 1.00 0.00 26 ALA A CA 17
ATOM 10487 C C . ALA A 1 26 ? -1.930 5.864 8.324 1.00 0.00 26 ALA A C 17
ATOM 10488 O O . ALA A 1 26 ? -2.509 4.980 8.955 1.00 0.00 26 ALA A O 17
ATOM 10495 N N . HIS A 1 27 ? -2.032 5.995 7.005 1.00 0.00 27 HIS A N 17
ATOM 10496 C CA . HIS A 1 27 ? -2.847 5.086 6.206 1.00 0.00 27 HIS A CA 17
ATOM 10497 C C . HIS A 1 27 ? -2.279 3.671 6.245 1.00 0.00 27 HIS A C 17
ATOM 10498 O O . HIS A 1 27 ? -3.025 2.693 6.317 1.00 0.00 27 HIS A O 17
ATOM 10512 N N . LEU A 1 28 ? -0.955 3.568 6.196 1.00 0.00 28 LEU A N 17
ATOM 10513 C CA . LEU A 1 28 ? -0.287 2.272 6.225 1.00 0.00 28 LEU A CA 17
ATOM 10514 C C . LEU A 1 28 ? -0.475 1.592 7.577 1.00 0.00 28 LEU A C 17
ATOM 10515 O O . LEU A 1 28 ? -0.679 0.381 7.651 1.00 0.00 28 LEU A O 17
ATOM 10531 N N . ASN A 1 29 ? -0.406 2.381 8.645 1.00 0.00 29 ASN A N 17
ATOM 10532 C CA . ASN A 1 29 ? -0.571 1.855 9.995 1.00 0.00 29 ASN A CA 17
ATOM 10533 C C . ASN A 1 29 ? -1.999 1.366 10.219 1.00 0.00 29 ASN A C 17
ATOM 10534 O O . ASN A 1 29 ? -2.216 0.250 10.689 1.00 0.00 29 ASN A O 17
ATOM 10545 N N . GLN A 1 30 ? -2.967 2.210 9.877 1.00 0.00 30 GLN A N 17
ATOM 10546 C CA . GLN A 1 30 ? -4.374 1.863 10.041 1.00 0.00 30 GLN A CA 17
ATOM 10547 C C . GLN A 1 30 ? -4.709 0.579 9.289 1.00 0.00 30 GLN A C 17
ATOM 10548 O O . GLN A 1 30 ? -5.716 -0.072 9.570 1.00 0.00 30 GLN A O 17
ATOM 10562 N N . HIS A 1 31 ? -3.860 0.221 8.331 1.00 0.00 31 HIS A N 17
ATOM 10563 C CA . HIS A 1 31 ? -4.066 -0.986 7.539 1.00 0.00 31 HIS A CA 17
ATOM 10564 C C . HIS A 1 31 ? -3.562 -2.218 8.284 1.00 0.00 31 HIS A C 17
ATOM 10565 O O . HIS A 1 31 ? -4.212 -3.264 8.287 1.00 0.00 31 HIS A O 17
ATOM 10579 N N . LEU A 1 32 ? -2.399 -2.088 8.913 1.00 0.00 32 LEU A N 17
ATOM 10580 C CA . LEU A 1 32 ? -1.806 -3.191 9.661 1.00 0.00 32 LEU A CA 17
ATOM 10581 C C . LEU A 1 32 ? -2.822 -3.811 10.614 1.00 0.00 32 LEU A C 17
ATOM 10582 O O . LEU A 1 32 ? -2.796 -5.015 10.869 1.00 0.00 32 LEU A O 17
ATOM 10598 N N . ARG A 1 33 ? -3.719 -2.980 11.137 1.00 0.00 33 ARG A N 17
ATOM 10599 C CA . ARG A 1 33 ? -4.745 -3.447 12.061 1.00 0.00 33 ARG A CA 17
ATOM 10600 C C . ARG A 1 33 ? -5.543 -4.597 11.452 1.00 0.00 33 ARG A C 17
ATOM 10601 O O . ARG A 1 33 ? -6.019 -5.481 12.164 1.00 0.00 33 ARG A O 17
ATOM 10622 N N . VAL A 1 34 ? -5.686 -4.577 10.131 1.00 0.00 34 VAL A N 17
ATOM 10623 C CA . VAL A 1 34 ? -6.425 -5.617 9.426 1.00 0.00 34 VAL A CA 17
ATOM 10624 C C . VAL A 1 34 ? -5.703 -6.957 9.508 1.00 0.00 34 VAL A C 17
ATOM 10625 O O . VAL A 1 34 ? -6.304 -8.012 9.308 1.00 0.00 34 VAL A O 17
ATOM 10638 N N . HIS A 1 35 ? -4.408 -6.907 9.805 1.00 0.00 35 HIS A N 17
ATOM 10639 C CA . HIS A 1 35 ? -3.602 -8.118 9.916 1.00 0.00 35 HIS A CA 17
ATOM 10640 C C . HIS A 1 35 ? -3.509 -8.578 11.367 1.00 0.00 35 HIS A C 17
ATOM 10641 O O . HIS A 1 35 ? -3.880 -9.705 11.698 1.00 0.00 35 HIS A O 17
ATOM 10655 N N . THR A 1 36 ? -3.011 -7.699 12.231 1.00 0.00 36 THR A N 17
ATOM 10656 C CA . THR A 1 36 ? -2.867 -8.015 13.646 1.00 0.00 36 THR A CA 17
ATOM 10657 C C . THR A 1 36 ? -4.047 -8.839 14.148 1.00 0.00 36 THR A C 17
ATOM 10658 O O . THR A 1 36 ? -3.914 -9.621 15.089 1.00 0.00 36 THR A O 17
ATOM 10669 N N . GLN A 1 37 ? -5.201 -8.659 13.513 1.00 0.00 37 GLN A N 17
ATOM 10670 C CA . GLN A 1 37 ? -6.405 -9.387 13.897 1.00 0.00 37 GLN A CA 17
ATOM 10671 C C . GLN A 1 37 ? -6.289 -10.863 13.530 1.00 0.00 37 GLN A C 17
ATOM 10672 O O . GLN A 1 37 ? -6.816 -11.301 12.508 1.00 0.00 37 GLN A O 17
ATOM 10686 N N . GLU A 1 38 ? -5.595 -11.624 14.371 1.00 0.00 38 GLU A N 17
ATOM 10687 C CA . GLU A 1 38 ? -5.409 -13.051 14.133 1.00 0.00 38 GLU A CA 17
ATOM 10688 C C . GLU A 1 38 ? -6.735 -13.798 14.241 1.00 0.00 38 GLU A C 17
ATOM 10689 O O . GLU A 1 38 ? -7.552 -13.514 15.118 1.00 0.00 38 GLU A O 17
ATOM 10701 N N . THR A 1 39 ? -6.944 -14.755 13.342 1.00 0.00 39 THR A N 17
ATOM 10702 C CA . THR A 1 39 ? -8.171 -15.542 13.334 1.00 0.00 39 THR A CA 17
ATOM 10703 C C . THR A 1 39 ? -7.880 -17.016 13.590 1.00 0.00 39 THR A C 17
ATOM 10704 O O . THR A 1 39 ? -7.117 -17.646 12.856 1.00 0.00 39 THR A O 17
ATOM 10715 N N . LEU A 1 40 ? -8.491 -17.562 14.636 1.00 0.00 40 LEU A N 17
ATOM 10716 C CA . LEU A 1 40 ? -8.298 -18.964 14.988 1.00 0.00 40 LEU A CA 17
ATOM 10717 C C . LEU A 1 40 ? -8.505 -19.865 13.775 1.00 0.00 40 LEU A C 17
ATOM 10718 O O . LEU A 1 40 ? -9.637 -20.198 13.423 1.00 0.00 40 LEU A O 17
ATOM 10734 N N . SER A 1 41 ? -7.405 -20.256 13.140 1.00 0.00 41 SER A N 17
ATOM 10735 C CA . SER A 1 41 ? -7.466 -21.117 11.965 1.00 0.00 41 SER A CA 17
ATOM 10736 C C . SER A 1 41 ? -6.212 -21.980 11.857 1.00 0.00 41 SER A C 17
ATOM 10737 O O . SER A 1 41 ? -5.117 -21.550 12.216 1.00 0.00 41 SER A O 17
ATOM 10745 N N . GLY A 1 42 ? -6.383 -23.201 11.360 1.00 0.00 42 GLY A N 17
ATOM 10746 C CA . GLY A 1 42 ? -5.257 -24.106 11.214 1.00 0.00 42 GLY A CA 17
ATOM 10747 C C . GLY A 1 42 ? -5.120 -25.055 12.389 1.00 0.00 42 GLY A C 17
ATOM 10748 O O . GLY A 1 42 ? -5.438 -24.715 13.529 1.00 0.00 42 GLY A O 17
ATOM 10752 N N . PRO A 1 43 ? -4.639 -26.276 12.115 1.00 0.00 43 PRO A N 17
ATOM 10753 C CA . PRO A 1 43 ? -4.450 -27.303 13.144 1.00 0.00 43 PRO A CA 17
ATOM 10754 C C . PRO A 1 43 ? -3.313 -26.962 14.101 1.00 0.00 43 PRO A C 17
ATOM 10755 O O . PRO A 1 43 ? -3.484 -26.996 15.320 1.00 0.00 43 PRO A O 17
ATOM 10766 N N . SER A 1 44 ? -2.154 -26.632 13.542 1.00 0.00 44 SER A N 17
ATOM 10767 C CA . SER A 1 44 ? -0.987 -26.288 14.346 1.00 0.00 44 SER A CA 17
ATOM 10768 C C . SER A 1 44 ? -0.430 -24.927 13.941 1.00 0.00 44 SER A C 17
ATOM 10769 O O . SER A 1 44 ? -0.676 -24.448 12.834 1.00 0.00 44 SER A O 17
ATOM 10777 N N . SER A 1 45 ? 0.322 -24.309 14.846 1.00 0.00 45 SER A N 17
ATOM 10778 C CA . SER A 1 45 ? 0.911 -23.001 14.586 1.00 0.00 45 SER A CA 17
ATOM 10779 C C . SER A 1 45 ? 2.359 -23.140 14.123 1.00 0.00 45 SER A C 17
ATOM 10780 O O . SER A 1 45 ? 2.744 -22.605 13.085 1.00 0.00 45 SER A O 17
ATOM 10788 N N . GLY A 1 46 ? 3.156 -23.863 14.904 1.00 0.00 46 GLY A N 17
ATOM 10789 C CA . GLY A 1 46 ? 4.552 -24.059 14.559 1.00 0.00 46 GLY A CA 17
ATOM 10790 C C . GLY A 1 46 ? 5.447 -24.129 15.780 1.00 0.00 46 GLY A C 17
ATOM 10791 O O . GLY A 1 46 ? 4.934 -24.164 16.897 1.00 0.00 46 GLY A O 17
ATOM 10796 N N . GLY A 1 1 ? -11.765 -4.070 -22.557 1.00 0.00 1 GLY A N 18
ATOM 10797 C CA . GLY A 1 1 ? -12.040 -2.692 -22.919 1.00 0.00 1 GLY A CA 18
ATOM 10798 C C . GLY A 1 1 ? -11.010 -1.730 -22.361 1.00 0.00 1 GLY A C 18
ATOM 10799 O O . GLY A 1 1 ? -10.096 -1.308 -23.071 1.00 0.00 1 GLY A O 18
ATOM 10803 N N . SER A 1 2 ? -11.157 -1.380 -21.087 1.00 0.00 2 SER A N 18
ATOM 10804 C CA . SER A 1 2 ? -10.235 -0.456 -20.437 1.00 0.00 2 SER A CA 18
ATOM 10805 C C . SER A 1 2 ? -9.685 -1.057 -19.146 1.00 0.00 2 SER A C 18
ATOM 10806 O O . SER A 1 2 ? -10.423 -1.655 -18.364 1.00 0.00 2 SER A O 18
ATOM 10814 N N . SER A 1 3 ? -8.384 -0.892 -18.932 1.00 0.00 3 SER A N 18
ATOM 10815 C CA . SER A 1 3 ? -7.733 -1.421 -17.739 1.00 0.00 3 SER A CA 18
ATOM 10816 C C . SER A 1 3 ? -8.499 -1.024 -16.481 1.00 0.00 3 SER A C 18
ATOM 10817 O O . SER A 1 3 ? -8.758 -1.854 -15.611 1.00 0.00 3 SER A O 18
ATOM 10825 N N . GLY A 1 4 ? -8.859 0.252 -16.393 1.00 0.00 4 GLY A N 18
ATOM 10826 C CA . GLY A 1 4 ? -9.592 0.738 -15.238 1.00 0.00 4 GLY A CA 18
ATOM 10827 C C . GLY A 1 4 ? -8.748 0.754 -13.980 1.00 0.00 4 GLY A C 18
ATOM 10828 O O . GLY A 1 4 ? -8.916 -0.092 -13.101 1.00 0.00 4 GLY A O 18
ATOM 10832 N N . SER A 1 5 ? -7.836 1.717 -13.892 1.00 0.00 5 SER A N 18
ATOM 10833 C CA . SER A 1 5 ? -6.958 1.836 -12.734 1.00 0.00 5 SER A CA 18
ATOM 10834 C C . SER A 1 5 ? -7.494 2.871 -11.750 1.00 0.00 5 SER A C 18
ATOM 10835 O O . SER A 1 5 ? -8.405 3.635 -12.070 1.00 0.00 5 SER A O 18
ATOM 10843 N N . SER A 1 6 ? -6.921 2.890 -10.551 1.00 0.00 6 SER A N 18
ATOM 10844 C CA . SER A 1 6 ? -7.343 3.828 -9.517 1.00 0.00 6 SER A CA 18
ATOM 10845 C C . SER A 1 6 ? -6.149 4.597 -8.961 1.00 0.00 6 SER A C 18
ATOM 10846 O O . SER A 1 6 ? -5.385 4.078 -8.148 1.00 0.00 6 SER A O 18
ATOM 10854 N N . GLY A 1 7 ? -5.994 5.840 -9.407 1.00 0.00 7 GLY A N 18
ATOM 10855 C CA . GLY A 1 7 ? -4.890 6.662 -8.944 1.00 0.00 7 GLY A CA 18
ATOM 10856 C C . GLY A 1 7 ? -3.586 6.326 -9.640 1.00 0.00 7 GLY A C 18
ATOM 10857 O O . GLY A 1 7 ? -3.316 5.164 -9.942 1.00 0.00 7 GLY A O 18
ATOM 10861 N N . THR A 1 8 ? -2.774 7.347 -9.897 1.00 0.00 8 THR A N 18
ATOM 10862 C CA . THR A 1 8 ? -1.493 7.156 -10.564 1.00 0.00 8 THR A CA 18
ATOM 10863 C C . THR A 1 8 ? -0.352 7.750 -9.745 1.00 0.00 8 THR A C 18
ATOM 10864 O O . THR A 1 8 ? -0.539 8.724 -9.018 1.00 0.00 8 THR A O 18
ATOM 10875 N N . GLY A 1 9 ? 0.831 7.156 -9.869 1.00 0.00 9 GLY A N 18
ATOM 10876 C CA . GLY A 1 9 ? 1.985 7.641 -9.134 1.00 0.00 9 GLY A CA 18
ATOM 10877 C C . GLY A 1 9 ? 2.440 6.671 -8.063 1.00 0.00 9 GLY A C 18
ATOM 10878 O O . GLY A 1 9 ? 1.629 6.173 -7.283 1.00 0.00 9 GLY A O 18
ATOM 10882 N N . GLU A 1 10 ? 3.741 6.400 -8.026 1.00 0.00 10 GLU A N 18
ATOM 10883 C CA . GLU A 1 10 ? 4.301 5.480 -7.043 1.00 0.00 10 GLU A CA 18
ATOM 10884 C C . GLU A 1 10 ? 3.889 5.878 -5.628 1.00 0.00 10 GLU A C 18
ATOM 10885 O O . GLU A 1 10 ? 3.408 6.988 -5.398 1.00 0.00 10 GLU A O 18
ATOM 10897 N N . LYS A 1 11 ? 4.082 4.964 -4.683 1.00 0.00 11 LYS A N 18
ATOM 10898 C CA . LYS A 1 11 ? 3.732 5.218 -3.291 1.00 0.00 11 LYS A CA 18
ATOM 10899 C C . LYS A 1 11 ? 4.925 4.961 -2.375 1.00 0.00 11 LYS A C 18
ATOM 10900 O O . LYS A 1 11 ? 5.639 3.968 -2.510 1.00 0.00 11 LYS A O 18
ATOM 10919 N N . PRO A 1 12 ? 5.146 5.876 -1.419 1.00 0.00 12 PRO A N 18
ATOM 10920 C CA . PRO A 1 12 ? 6.250 5.769 -0.461 1.00 0.00 12 PRO A CA 18
ATOM 10921 C C . PRO A 1 12 ? 6.045 4.634 0.536 1.00 0.00 12 PRO A C 18
ATOM 10922 O O . PRO A 1 12 ? 7.005 4.010 0.987 1.00 0.00 12 PRO A O 18
ATOM 10933 N N . TYR A 1 13 ? 4.788 4.372 0.876 1.00 0.00 13 TYR A N 18
ATOM 10934 C CA . TYR A 1 13 ? 4.457 3.313 1.822 1.00 0.00 13 TYR A CA 18
ATOM 10935 C C . TYR A 1 13 ? 3.863 2.106 1.102 1.00 0.00 13 TYR A C 18
ATOM 10936 O O . TYR A 1 13 ? 3.102 2.251 0.146 1.00 0.00 13 TYR A O 18
ATOM 10954 N N . SER A 1 14 ? 4.217 0.913 1.570 1.00 0.00 14 SER A N 18
ATOM 10955 C CA . SER A 1 14 ? 3.723 -0.321 0.970 1.00 0.00 14 SER A CA 18
ATOM 10956 C C . SER A 1 14 ? 3.731 -1.460 1.986 1.00 0.00 14 SER A C 18
ATOM 10957 O O . SER A 1 14 ? 4.758 -1.754 2.597 1.00 0.00 14 SER A O 18
ATOM 10965 N N . CYS A 1 15 ? 2.578 -2.097 2.160 1.00 0.00 15 CYS A N 18
ATOM 10966 C CA . CYS A 1 15 ? 2.449 -3.203 3.101 1.00 0.00 15 CYS A CA 18
ATOM 10967 C C . CYS A 1 15 ? 3.170 -4.444 2.582 1.00 0.00 15 CYS A C 18
ATOM 10968 O O . CYS A 1 15 ? 3.201 -4.699 1.379 1.00 0.00 15 CYS A O 18
ATOM 10975 N N . ASN A 1 16 ? 3.748 -5.213 3.500 1.00 0.00 16 ASN A N 18
ATOM 10976 C CA . ASN A 1 16 ? 4.469 -6.427 3.136 1.00 0.00 16 ASN A CA 18
ATOM 10977 C C . ASN A 1 16 ? 3.716 -7.668 3.606 1.00 0.00 16 ASN A C 18
ATOM 10978 O O . ASN A 1 16 ? 3.828 -8.739 3.009 1.00 0.00 16 ASN A O 18
ATOM 10989 N N . VAL A 1 17 ? 2.947 -7.516 4.680 1.00 0.00 17 VAL A N 18
ATOM 10990 C CA . VAL A 1 17 ? 2.174 -8.623 5.230 1.00 0.00 17 VAL A CA 18
ATOM 10991 C C . VAL A 1 17 ? 1.266 -9.238 4.171 1.00 0.00 17 VAL A C 18
ATOM 10992 O O . VAL A 1 17 ? 1.256 -10.454 3.977 1.00 0.00 17 VAL A O 18
ATOM 11005 N N . CYS A 1 18 ? 0.505 -8.390 3.487 1.00 0.00 18 CYS A N 18
ATOM 11006 C CA . CYS A 1 18 ? -0.407 -8.850 2.447 1.00 0.00 18 CYS A CA 18
ATOM 11007 C C . CYS A 1 18 ? -0.005 -8.291 1.085 1.00 0.00 18 CYS A C 18
ATOM 11008 O O . CYS A 1 18 ? -0.130 -8.965 0.064 1.00 0.00 18 CYS A O 18
ATOM 11015 N N . GLY A 1 19 ? 0.479 -7.053 1.079 1.00 0.00 19 GLY A N 18
ATOM 11016 C CA . GLY A 1 19 ? 0.893 -6.424 -0.162 1.00 0.00 19 GLY A CA 18
ATOM 11017 C C . GLY A 1 19 ? -0.028 -5.292 -0.573 1.00 0.00 19 GLY A C 18
ATOM 11018 O O . GLY A 1 19 ? -0.952 -5.489 -1.362 1.00 0.00 19 GLY A O 18
ATOM 11022 N N . LYS A 1 20 ? 0.224 -4.103 -0.037 1.00 0.00 20 LYS A N 18
ATOM 11023 C CA . LYS A 1 20 ? -0.589 -2.934 -0.352 1.00 0.00 20 LYS A CA 18
ATOM 11024 C C . LYS A 1 20 ? 0.284 -1.696 -0.530 1.00 0.00 20 LYS A C 18
ATOM 11025 O O . LYS A 1 20 ? 1.496 -1.745 -0.323 1.00 0.00 20 LYS A O 18
ATOM 11044 N N . ALA A 1 21 ? -0.340 -0.587 -0.915 1.00 0.00 21 ALA A N 18
ATOM 11045 C CA . ALA A 1 21 ? 0.380 0.664 -1.117 1.00 0.00 21 ALA A CA 18
ATOM 11046 C C . ALA A 1 21 ? -0.439 1.854 -0.628 1.00 0.00 21 ALA A C 18
ATOM 11047 O O . ALA A 1 21 ? -1.647 1.925 -0.855 1.00 0.00 21 ALA A O 18
ATOM 11054 N N . PHE A 1 22 ? 0.226 2.786 0.045 1.00 0.00 22 PHE A N 18
ATOM 11055 C CA . PHE A 1 22 ? -0.441 3.973 0.569 1.00 0.00 22 PHE A CA 18
ATOM 11056 C C . PHE A 1 22 ? 0.364 5.231 0.257 1.00 0.00 22 PHE A C 18
ATOM 11057 O O . PHE A 1 22 ? 1.487 5.156 -0.243 1.00 0.00 22 PHE A O 18
ATOM 11074 N N . VAL A 1 23 ? -0.218 6.388 0.556 1.00 0.00 23 VAL A N 18
ATOM 11075 C CA . VAL A 1 23 ? 0.445 7.664 0.309 1.00 0.00 23 VAL A CA 18
ATOM 11076 C C . VAL A 1 23 ? 1.083 8.207 1.582 1.00 0.00 23 VAL A C 18
ATOM 11077 O O . VAL A 1 23 ? 2.219 8.683 1.566 1.00 0.00 23 VAL A O 18
ATOM 11090 N N . LEU A 1 24 ? 0.346 8.133 2.685 1.00 0.00 24 LEU A N 18
ATOM 11091 C CA . LEU A 1 24 ? 0.841 8.617 3.969 1.00 0.00 24 LEU A CA 18
ATOM 11092 C C . LEU A 1 24 ? 1.167 7.454 4.901 1.00 0.00 24 LEU A C 18
ATOM 11093 O O . LEU A 1 24 ? 0.857 6.301 4.602 1.00 0.00 24 LEU A O 18
ATOM 11109 N N . SER A 1 25 ? 1.792 7.765 6.032 1.00 0.00 25 SER A N 18
ATOM 11110 C CA . SER A 1 25 ? 2.161 6.746 7.007 1.00 0.00 25 SER A CA 18
ATOM 11111 C C . SER A 1 25 ? 0.941 6.280 7.795 1.00 0.00 25 SER A C 18
ATOM 11112 O O . SER A 1 25 ? 0.758 5.086 8.029 1.00 0.00 25 SER A O 18
ATOM 11120 N N . ALA A 1 26 ? 0.108 7.233 8.201 1.00 0.00 26 ALA A N 18
ATOM 11121 C CA . ALA A 1 26 ? -1.097 6.921 8.961 1.00 0.00 26 ALA A CA 18
ATOM 11122 C C . ALA A 1 26 ? -1.960 5.900 8.227 1.00 0.00 26 ALA A C 18
ATOM 11123 O O . ALA A 1 26 ? -2.493 4.972 8.835 1.00 0.00 26 ALA A O 18
ATOM 11130 N N . HIS A 1 27 ? -2.094 6.078 6.917 1.00 0.00 27 HIS A N 18
ATOM 11131 C CA . HIS A 1 27 ? -2.893 5.171 6.100 1.00 0.00 27 HIS A CA 18
ATOM 11132 C C . HIS A 1 27 ? -2.344 3.749 6.171 1.00 0.00 27 HIS A C 18
ATOM 11133 O O . HIS A 1 27 ? -3.103 2.785 6.279 1.00 0.00 27 HIS A O 18
ATOM 11147 N N . LEU A 1 28 ? -1.023 3.627 6.109 1.00 0.00 28 LEU A N 18
ATOM 11148 C CA . LEU A 1 28 ? -0.372 2.323 6.166 1.00 0.00 28 LEU A CA 18
ATOM 11149 C C . LEU A 1 28 ? -0.597 1.660 7.521 1.00 0.00 28 LEU A C 18
ATOM 11150 O O . LEU A 1 28 ? -0.925 0.477 7.598 1.00 0.00 28 LEU A O 18
ATOM 11166 N N . ASN A 1 29 ? -0.420 2.433 8.588 1.00 0.00 29 ASN A N 18
ATOM 11167 C CA . ASN A 1 29 ? -0.605 1.921 9.941 1.00 0.00 29 ASN A CA 18
ATOM 11168 C C . ASN A 1 29 ? -2.015 1.367 10.125 1.00 0.00 29 ASN A C 18
ATOM 11169 O O . ASN A 1 29 ? -2.193 0.211 10.507 1.00 0.00 29 ASN A O 18
ATOM 11180 N N . GLN A 1 30 ? -3.013 2.201 9.851 1.00 0.00 30 GLN A N 18
ATOM 11181 C CA . GLN A 1 30 ? -4.407 1.795 9.987 1.00 0.00 30 GLN A CA 18
ATOM 11182 C C . GLN A 1 30 ? -4.652 0.455 9.301 1.00 0.00 30 GLN A C 18
ATOM 11183 O O . GLN A 1 30 ? -5.415 -0.376 9.794 1.00 0.00 30 GLN A O 18
ATOM 11197 N N . HIS A 1 31 ? -4.000 0.251 8.160 1.00 0.00 31 HIS A N 18
ATOM 11198 C CA . HIS A 1 31 ? -4.147 -0.989 7.407 1.00 0.00 31 HIS A CA 18
ATOM 11199 C C . HIS A 1 31 ? -3.663 -2.182 8.224 1.00 0.00 31 HIS A C 18
ATOM 11200 O O . HIS A 1 31 ? -4.360 -3.191 8.342 1.00 0.00 31 HIS A O 18
ATOM 11214 N N . LEU A 1 32 ? -2.465 -2.062 8.785 1.00 0.00 32 LEU A N 18
ATOM 11215 C CA . LEU A 1 32 ? -1.887 -3.131 9.591 1.00 0.00 32 LEU A CA 18
ATOM 11216 C C . LEU A 1 32 ? -2.881 -3.622 10.639 1.00 0.00 32 LEU A C 18
ATOM 11217 O O . LEU A 1 32 ? -2.837 -4.779 11.057 1.00 0.00 32 LEU A O 18
ATOM 11233 N N . ARG A 1 33 ? -3.778 -2.736 11.057 1.00 0.00 33 ARG A N 18
ATOM 11234 C CA . ARG A 1 33 ? -4.784 -3.079 12.055 1.00 0.00 33 ARG A CA 18
ATOM 11235 C C . ARG A 1 33 ? -5.564 -4.322 11.635 1.00 0.00 33 ARG A C 18
ATOM 11236 O O . ARG A 1 33 ? -6.004 -5.105 12.477 1.00 0.00 33 ARG A O 18
ATOM 11257 N N . VAL A 1 34 ? -5.732 -4.495 10.328 1.00 0.00 34 VAL A N 18
ATOM 11258 C CA . VAL A 1 34 ? -6.458 -5.642 9.796 1.00 0.00 34 VAL A CA 18
ATOM 11259 C C . VAL A 1 34 ? -5.634 -6.919 9.919 1.00 0.00 34 VAL A C 18
ATOM 11260 O O . VAL A 1 34 ? -6.181 -8.021 9.976 1.00 0.00 34 VAL A O 18
ATOM 11273 N N . HIS A 1 35 ? -4.314 -6.764 9.960 1.00 0.00 35 HIS A N 18
ATOM 11274 C CA . HIS A 1 35 ? -3.414 -7.906 10.078 1.00 0.00 35 HIS A CA 18
ATOM 11275 C C . HIS A 1 35 ? -3.227 -8.302 11.540 1.00 0.00 35 HIS A C 18
ATOM 11276 O O . HIS A 1 35 ? -3.109 -9.484 11.864 1.00 0.00 35 HIS A O 18
ATOM 11290 N N . THR A 1 36 ? -3.200 -7.305 12.419 1.00 0.00 36 THR A N 18
ATOM 11291 C CA . THR A 1 36 ? -3.026 -7.549 13.846 1.00 0.00 36 THR A CA 18
ATOM 11292 C C . THR A 1 36 ? -4.343 -7.952 14.500 1.00 0.00 36 THR A C 18
ATOM 11293 O O . THR A 1 36 ? -4.690 -7.456 15.571 1.00 0.00 36 THR A O 18
ATOM 11304 N N . GLN A 1 37 ? -5.071 -8.852 13.848 1.00 0.00 37 GLN A N 18
ATOM 11305 C CA . GLN A 1 37 ? -6.350 -9.321 14.367 1.00 0.00 37 GLN A CA 18
ATOM 11306 C C . GLN A 1 37 ? -6.229 -10.740 14.913 1.00 0.00 37 GLN A C 18
ATOM 11307 O O . GLN A 1 37 ? -5.287 -11.461 14.589 1.00 0.00 37 GLN A O 18
ATOM 11321 N N . GLU A 1 38 ? -7.190 -11.132 15.745 1.00 0.00 38 GLU A N 18
ATOM 11322 C CA . GLU A 1 38 ? -7.189 -12.465 16.336 1.00 0.00 38 GLU A CA 18
ATOM 11323 C C . GLU A 1 38 ? -7.242 -13.540 15.255 1.00 0.00 38 GLU A C 18
ATOM 11324 O O . GLU A 1 38 ? -8.070 -13.482 14.345 1.00 0.00 38 GLU A O 18
ATOM 11336 N N . THR A 1 39 ? -6.353 -14.523 15.361 1.00 0.00 39 THR A N 18
ATOM 11337 C CA . THR A 1 39 ? -6.296 -15.611 14.393 1.00 0.00 39 THR A CA 18
ATOM 11338 C C . THR A 1 39 ? -5.985 -16.938 15.075 1.00 0.00 39 THR A C 18
ATOM 11339 O O . THR A 1 39 ? -5.716 -16.983 16.276 1.00 0.00 39 THR A O 18
ATOM 11350 N N . LEU A 1 40 ? -6.021 -18.017 14.301 1.00 0.00 40 LEU A N 18
ATOM 11351 C CA . LEU A 1 40 ? -5.741 -19.348 14.831 1.00 0.00 40 LEU A CA 18
ATOM 11352 C C . LEU A 1 40 ? -4.248 -19.654 14.772 1.00 0.00 40 LEU A C 18
ATOM 11353 O O . LEU A 1 40 ? -3.486 -18.957 14.102 1.00 0.00 40 LEU A O 18
ATOM 11369 N N . SER A 1 41 ? -3.836 -20.703 15.478 1.00 0.00 41 SER A N 18
ATOM 11370 C CA . SER A 1 41 ? -2.433 -21.101 15.507 1.00 0.00 41 SER A CA 18
ATOM 11371 C C . SER A 1 41 ? -1.857 -21.166 14.096 1.00 0.00 41 SER A C 18
ATOM 11372 O O . SER A 1 41 ? -2.376 -21.873 13.233 1.00 0.00 41 SER A O 18
ATOM 11380 N N . GLY A 1 42 ? -0.779 -20.421 13.869 1.00 0.00 42 GLY A N 18
ATOM 11381 C CA . GLY A 1 42 ? -0.149 -20.407 12.561 1.00 0.00 42 GLY A CA 18
ATOM 11382 C C . GLY A 1 42 ? 0.593 -19.114 12.289 1.00 0.00 42 GLY A C 18
ATOM 11383 O O . GLY A 1 42 ? 0.086 -18.210 11.627 1.00 0.00 42 GLY A O 18
ATOM 11387 N N . PRO A 1 43 ? 1.825 -19.014 12.810 1.00 0.00 43 PRO A N 18
ATOM 11388 C CA . PRO A 1 43 ? 2.665 -17.826 12.634 1.00 0.00 43 PRO A CA 18
ATOM 11389 C C . PRO A 1 43 ? 3.153 -17.669 11.198 1.00 0.00 43 PRO A C 18
ATOM 11390 O O . PRO A 1 43 ? 3.412 -18.655 10.509 1.00 0.00 43 PRO A O 18
ATOM 11401 N N . SER A 1 44 ? 3.277 -16.422 10.753 1.00 0.00 44 SER A N 18
ATOM 11402 C CA . SER A 1 44 ? 3.731 -16.136 9.397 1.00 0.00 44 SER A CA 18
ATOM 11403 C C . SER A 1 44 ? 5.249 -16.247 9.298 1.00 0.00 44 SER A C 18
ATOM 11404 O O . SER A 1 44 ? 5.974 -15.808 10.190 1.00 0.00 44 SER A O 18
ATOM 11412 N N . SER A 1 45 ? 5.723 -16.837 8.205 1.00 0.00 45 SER A N 18
ATOM 11413 C CA . SER A 1 45 ? 7.155 -17.010 7.989 1.00 0.00 45 SER A CA 18
ATOM 11414 C C . SER A 1 45 ? 7.865 -15.660 7.949 1.00 0.00 45 SER A C 18
ATOM 11415 O O . SER A 1 45 ? 7.226 -14.609 7.978 1.00 0.00 45 SER A O 18
ATOM 11423 N N . GLY A 1 46 ? 9.192 -15.699 7.883 1.00 0.00 46 GLY A N 18
ATOM 11424 C CA . GLY A 1 46 ? 9.969 -14.473 7.840 1.00 0.00 46 GLY A CA 18
ATOM 11425 C C . GLY A 1 46 ? 11.307 -14.610 8.538 1.00 0.00 46 GLY A C 18
ATOM 11426 O O . GLY A 1 46 ? 12.317 -14.803 7.864 1.00 0.00 46 GLY A O 18
ATOM 11431 N N . GLY A 1 1 ? -14.557 -10.352 -4.969 1.00 0.00 1 GLY A N 19
ATOM 11432 C CA . GLY A 1 1 ? -13.170 -9.941 -5.085 1.00 0.00 1 GLY A CA 19
ATOM 11433 C C . GLY A 1 1 ? -13.004 -8.694 -5.930 1.00 0.00 1 GLY A C 19
ATOM 11434 O O . GLY A 1 1 ? -12.499 -8.759 -7.051 1.00 0.00 1 GLY A O 19
ATOM 11438 N N . SER A 1 2 ? -13.430 -7.555 -5.394 1.00 0.00 2 SER A N 19
ATOM 11439 C CA . SER A 1 2 ? -13.331 -6.288 -6.109 1.00 0.00 2 SER A CA 19
ATOM 11440 C C . SER A 1 2 ? -12.090 -5.515 -5.673 1.00 0.00 2 SER A C 19
ATOM 11441 O O . SER A 1 2 ? -12.143 -4.303 -5.462 1.00 0.00 2 SER A O 19
ATOM 11449 N N . SER A 1 3 ? -10.974 -6.224 -5.541 1.00 0.00 3 SER A N 19
ATOM 11450 C CA . SER A 1 3 ? -9.720 -5.606 -5.127 1.00 0.00 3 SER A CA 19
ATOM 11451 C C . SER A 1 3 ? -9.582 -4.207 -5.718 1.00 0.00 3 SER A C 19
ATOM 11452 O O . SER A 1 3 ? -9.409 -3.228 -4.993 1.00 0.00 3 SER A O 19
ATOM 11460 N N . GLY A 1 4 ? -9.661 -4.120 -7.043 1.00 0.00 4 GLY A N 19
ATOM 11461 C CA . GLY A 1 4 ? -9.544 -2.837 -7.711 1.00 0.00 4 GLY A CA 19
ATOM 11462 C C . GLY A 1 4 ? -8.129 -2.552 -8.173 1.00 0.00 4 GLY A C 19
ATOM 11463 O O . GLY A 1 4 ? -7.200 -3.288 -7.841 1.00 0.00 4 GLY A O 19
ATOM 11467 N N . SER A 1 5 ? -7.964 -1.481 -8.943 1.00 0.00 5 SER A N 19
ATOM 11468 C CA . SER A 1 5 ? -6.653 -1.103 -9.457 1.00 0.00 5 SER A CA 19
ATOM 11469 C C . SER A 1 5 ? -5.936 -0.172 -8.485 1.00 0.00 5 SER A C 19
ATOM 11470 O O . SER A 1 5 ? -6.534 0.328 -7.532 1.00 0.00 5 SER A O 19
ATOM 11478 N N . SER A 1 6 ? -4.650 0.057 -8.733 1.00 0.00 6 SER A N 19
ATOM 11479 C CA . SER A 1 6 ? -3.850 0.925 -7.877 1.00 0.00 6 SER A CA 19
ATOM 11480 C C . SER A 1 6 ? -3.881 2.364 -8.383 1.00 0.00 6 SER A C 19
ATOM 11481 O O . SER A 1 6 ? -4.499 2.662 -9.404 1.00 0.00 6 SER A O 19
ATOM 11489 N N . GLY A 1 7 ? -3.209 3.254 -7.658 1.00 0.00 7 GLY A N 19
ATOM 11490 C CA . GLY A 1 7 ? -3.172 4.652 -8.047 1.00 0.00 7 GLY A CA 19
ATOM 11491 C C . GLY A 1 7 ? -1.998 4.971 -8.950 1.00 0.00 7 GLY A C 19
ATOM 11492 O O . GLY A 1 7 ? -1.247 4.078 -9.346 1.00 0.00 7 GLY A O 19
ATOM 11496 N N . THR A 1 8 ? -1.836 6.249 -9.279 1.00 0.00 8 THR A N 19
ATOM 11497 C CA . THR A 1 8 ? -0.747 6.684 -10.144 1.00 0.00 8 THR A CA 19
ATOM 11498 C C . THR A 1 8 ? 0.461 7.128 -9.325 1.00 0.00 8 THR A C 19
ATOM 11499 O O . THR A 1 8 ? 0.326 7.873 -8.356 1.00 0.00 8 THR A O 19
ATOM 11510 N N . GLY A 1 9 ? 1.642 6.664 -9.722 1.00 0.00 9 GLY A N 19
ATOM 11511 C CA . GLY A 1 9 ? 2.856 7.024 -9.014 1.00 0.00 9 GLY A CA 19
ATOM 11512 C C . GLY A 1 9 ? 3.186 6.053 -7.898 1.00 0.00 9 GLY A C 19
ATOM 11513 O O . GLY A 1 9 ? 2.301 5.627 -7.156 1.00 0.00 9 GLY A O 19
ATOM 11517 N N . GLU A 1 10 ? 4.462 5.702 -7.778 1.00 0.00 10 GLU A N 19
ATOM 11518 C CA . GLU A 1 10 ? 4.905 4.774 -6.745 1.00 0.00 10 GLU A CA 19
ATOM 11519 C C . GLU A 1 10 ? 4.784 5.403 -5.360 1.00 0.00 10 GLU A C 19
ATOM 11520 O O . GLU A 1 10 ? 5.441 6.399 -5.058 1.00 0.00 10 GLU A O 19
ATOM 11532 N N . LYS A 1 11 ? 3.938 4.814 -4.521 1.00 0.00 11 LYS A N 19
ATOM 11533 C CA . LYS A 1 11 ? 3.730 5.314 -3.167 1.00 0.00 11 LYS A CA 19
ATOM 11534 C C . LYS A 1 11 ? 4.942 5.027 -2.288 1.00 0.00 11 LYS A C 19
ATOM 11535 O O . LYS A 1 11 ? 5.599 3.992 -2.413 1.00 0.00 11 LYS A O 19
ATOM 11554 N N . PRO A 1 12 ? 5.248 5.962 -1.376 1.00 0.00 12 PRO A N 19
ATOM 11555 C CA . PRO A 1 12 ? 6.382 5.830 -0.457 1.00 0.00 12 PRO A CA 19
ATOM 11556 C C . PRO A 1 12 ? 6.158 4.743 0.589 1.00 0.00 12 PRO A C 19
ATOM 11557 O O . PRO A 1 12 ? 7.106 4.114 1.059 1.00 0.00 12 PRO A O 19
ATOM 11568 N N . TYR A 1 13 ? 4.897 4.526 0.949 1.00 0.00 13 TYR A N 19
ATOM 11569 C CA . TYR A 1 13 ? 4.549 3.516 1.941 1.00 0.00 13 TYR A CA 19
ATOM 11570 C C . TYR A 1 13 ? 3.867 2.320 1.284 1.00 0.00 13 TYR A C 19
ATOM 11571 O O . TYR A 1 13 ? 3.246 2.447 0.229 1.00 0.00 13 TYR A O 19
ATOM 11589 N N . SER A 1 14 ? 3.989 1.157 1.916 1.00 0.00 14 SER A N 19
ATOM 11590 C CA . SER A 1 14 ? 3.388 -0.064 1.393 1.00 0.00 14 SER A CA 19
ATOM 11591 C C . SER A 1 14 ? 3.241 -1.112 2.492 1.00 0.00 14 SER A C 19
ATOM 11592 O O . SER A 1 14 ? 3.772 -0.953 3.592 1.00 0.00 14 SER A O 19
ATOM 11600 N N . CYS A 1 15 ? 2.518 -2.184 2.187 1.00 0.00 15 CYS A N 19
ATOM 11601 C CA . CYS A 1 15 ? 2.299 -3.259 3.147 1.00 0.00 15 CYS A CA 19
ATOM 11602 C C . CYS A 1 15 ? 3.141 -4.481 2.796 1.00 0.00 15 CYS A C 19
ATOM 11603 O O . CYS A 1 15 ? 3.132 -4.948 1.658 1.00 0.00 15 CYS A O 19
ATOM 11610 N N . ASN A 1 16 ? 3.869 -4.995 3.782 1.00 0.00 16 ASN A N 19
ATOM 11611 C CA . ASN A 1 16 ? 4.718 -6.163 3.578 1.00 0.00 16 ASN A CA 19
ATOM 11612 C C . ASN A 1 16 ? 4.126 -7.392 4.262 1.00 0.00 16 ASN A C 19
ATOM 11613 O O . ASN A 1 16 ? 4.840 -8.166 4.900 1.00 0.00 16 ASN A O 19
ATOM 11624 N N . VAL A 1 17 ? 2.815 -7.566 4.124 1.00 0.00 17 VAL A N 19
ATOM 11625 C CA . VAL A 1 17 ? 2.126 -8.701 4.726 1.00 0.00 17 VAL A CA 19
ATOM 11626 C C . VAL A 1 17 ? 1.192 -9.371 3.726 1.00 0.00 17 VAL A C 19
ATOM 11627 O O . VAL A 1 17 ? 1.167 -10.596 3.607 1.00 0.00 17 VAL A O 19
ATOM 11640 N N . CYS A 1 18 ? 0.424 -8.559 3.006 1.00 0.00 18 CYS A N 19
ATOM 11641 C CA . CYS A 1 18 ? -0.513 -9.073 2.014 1.00 0.00 18 CYS A CA 19
ATOM 11642 C C . CYS A 1 18 ? -0.255 -8.446 0.647 1.00 0.00 18 CYS A C 19
ATOM 11643 O O . CYS A 1 18 ? -0.239 -9.136 -0.371 1.00 0.00 18 CYS A O 19
ATOM 11650 N N . GLY A 1 19 ? -0.054 -7.132 0.632 1.00 0.00 19 GLY A N 19
ATOM 11651 C CA . GLY A 1 19 ? 0.201 -6.434 -0.614 1.00 0.00 19 GLY A CA 19
ATOM 11652 C C . GLY A 1 19 ? -0.686 -5.217 -0.789 1.00 0.00 19 GLY A C 19
ATOM 11653 O O . GLY A 1 19 ? -1.743 -5.295 -1.416 1.00 0.00 19 GLY A O 19
ATOM 11657 N N . LYS A 1 20 ? -0.258 -4.089 -0.232 1.00 0.00 20 LYS A N 19
ATOM 11658 C CA . LYS A 1 20 ? -1.020 -2.850 -0.328 1.00 0.00 20 LYS A CA 19
ATOM 11659 C C . LYS A 1 20 ? -0.090 -1.644 -0.407 1.00 0.00 20 LYS A C 19
ATOM 11660 O O . LYS A 1 20 ? 1.097 -1.742 -0.098 1.00 0.00 20 LYS A O 19
ATOM 11679 N N . ALA A 1 21 ? -0.637 -0.506 -0.821 1.00 0.00 21 ALA A N 19
ATOM 11680 C CA . ALA A 1 21 ? 0.143 0.720 -0.937 1.00 0.00 21 ALA A CA 19
ATOM 11681 C C . ALA A 1 21 ? -0.593 1.900 -0.311 1.00 0.00 21 ALA A C 19
ATOM 11682 O O . ALA A 1 21 ? -1.823 1.934 -0.285 1.00 0.00 21 ALA A O 19
ATOM 11689 N N . PHE A 1 22 ? 0.169 2.865 0.194 1.00 0.00 22 PHE A N 19
ATOM 11690 C CA . PHE A 1 22 ? -0.411 4.046 0.822 1.00 0.00 22 PHE A CA 19
ATOM 11691 C C . PHE A 1 22 ? 0.455 5.277 0.571 1.00 0.00 22 PHE A C 19
ATOM 11692 O O . PHE A 1 22 ? 1.678 5.179 0.471 1.00 0.00 22 PHE A O 19
ATOM 11709 N N . VAL A 1 23 ? -0.188 6.436 0.468 1.00 0.00 23 VAL A N 19
ATOM 11710 C CA . VAL A 1 23 ? 0.523 7.686 0.229 1.00 0.00 23 VAL A CA 19
ATOM 11711 C C . VAL A 1 23 ? 1.157 8.212 1.512 1.00 0.00 23 VAL A C 19
ATOM 11712 O O . VAL A 1 23 ? 2.306 8.657 1.512 1.00 0.00 23 VAL A O 19
ATOM 11725 N N . LEU A 1 24 ? 0.402 8.158 2.603 1.00 0.00 24 LEU A N 19
ATOM 11726 C CA . LEU A 1 24 ? 0.890 8.628 3.895 1.00 0.00 24 LEU A CA 19
ATOM 11727 C C . LEU A 1 24 ? 1.186 7.456 4.825 1.00 0.00 24 LEU A C 19
ATOM 11728 O O . LEU A 1 24 ? 0.897 6.305 4.500 1.00 0.00 24 LEU A O 19
ATOM 11744 N N . SER A 1 25 ? 1.761 7.758 5.985 1.00 0.00 25 SER A N 19
ATOM 11745 C CA . SER A 1 25 ? 2.097 6.729 6.962 1.00 0.00 25 SER A CA 19
ATOM 11746 C C . SER A 1 25 ? 0.854 6.273 7.720 1.00 0.00 25 SER A C 19
ATOM 11747 O O . SER A 1 25 ? 0.646 5.079 7.931 1.00 0.00 25 SER A O 19
ATOM 11755 N N . ALA A 1 26 ? 0.031 7.234 8.127 1.00 0.00 26 ALA A N 19
ATOM 11756 C CA . ALA A 1 26 ? -1.193 6.932 8.859 1.00 0.00 26 ALA A CA 19
ATOM 11757 C C . ALA A 1 26 ? -2.059 5.937 8.095 1.00 0.00 26 ALA A C 19
ATOM 11758 O O . ALA A 1 26 ? -2.616 5.006 8.679 1.00 0.00 26 ALA A O 19
ATOM 11765 N N . HIS A 1 27 ? -2.169 6.138 6.785 1.00 0.00 27 HIS A N 19
ATOM 11766 C CA . HIS A 1 27 ? -2.967 5.257 5.941 1.00 0.00 27 HIS A CA 19
ATOM 11767 C C . HIS A 1 27 ? -2.441 3.826 5.997 1.00 0.00 27 HIS A C 19
ATOM 11768 O O . HIS A 1 27 ? -3.215 2.871 6.079 1.00 0.00 27 HIS A O 19
ATOM 11782 N N . LEU A 1 28 ? -1.121 3.684 5.952 1.00 0.00 28 LEU A N 19
ATOM 11783 C CA . LEU A 1 28 ? -0.490 2.369 5.998 1.00 0.00 28 LEU A CA 19
ATOM 11784 C C . LEU A 1 28 ? -0.710 1.707 7.354 1.00 0.00 28 LEU A C 19
ATOM 11785 O O . LEU A 1 28 ? -1.045 0.525 7.431 1.00 0.00 28 LEU A O 19
ATOM 11801 N N . ASN A 1 29 ? -0.521 2.476 8.421 1.00 0.00 29 ASN A N 19
ATOM 11802 C CA . ASN A 1 29 ? -0.700 1.964 9.774 1.00 0.00 29 ASN A CA 19
ATOM 11803 C C . ASN A 1 29 ? -2.128 1.469 9.984 1.00 0.00 29 ASN A C 19
ATOM 11804 O O . ASN A 1 29 ? -2.345 0.340 10.422 1.00 0.00 29 ASN A O 19
ATOM 11815 N N . GLN A 1 30 ? -3.097 2.322 9.668 1.00 0.00 30 GLN A N 19
ATOM 11816 C CA . GLN A 1 30 ? -4.504 1.971 9.822 1.00 0.00 30 GLN A CA 19
ATOM 11817 C C . GLN A 1 30 ? -4.796 0.610 9.199 1.00 0.00 30 GLN A C 19
ATOM 11818 O O . GLN A 1 30 ? -5.645 -0.137 9.687 1.00 0.00 30 GLN A O 19
ATOM 11832 N N . HIS A 1 31 ? -4.089 0.294 8.119 1.00 0.00 31 HIS A N 19
ATOM 11833 C CA . HIS A 1 31 ? -4.273 -0.978 7.430 1.00 0.00 31 HIS A CA 19
ATOM 11834 C C . HIS A 1 31 ? -3.719 -2.131 8.262 1.00 0.00 31 HIS A C 19
ATOM 11835 O O . HIS A 1 31 ? -4.444 -3.066 8.606 1.00 0.00 31 HIS A O 19
ATOM 11849 N N . LEU A 1 32 ? -2.431 -2.060 8.580 1.00 0.00 32 LEU A N 19
ATOM 11850 C CA . LEU A 1 32 ? -1.780 -3.099 9.370 1.00 0.00 32 LEU A CA 19
ATOM 11851 C C . LEU A 1 32 ? -2.722 -3.638 10.442 1.00 0.00 32 LEU A C 19
ATOM 11852 O O . LEU A 1 32 ? -2.657 -4.813 10.805 1.00 0.00 32 LEU A O 19
ATOM 11868 N N . ARG A 1 33 ? -3.597 -2.773 10.944 1.00 0.00 33 ARG A N 19
ATOM 11869 C CA . ARG A 1 33 ? -4.553 -3.162 11.973 1.00 0.00 33 ARG A CA 19
ATOM 11870 C C . ARG A 1 33 ? -5.113 -4.554 11.696 1.00 0.00 33 ARG A C 19
ATOM 11871 O O . ARG A 1 33 ? -5.157 -5.406 12.583 1.00 0.00 33 ARG A O 19
ATOM 11892 N N . VAL A 1 34 ? -5.543 -4.777 10.457 1.00 0.00 34 VAL A N 19
ATOM 11893 C CA . VAL A 1 34 ? -6.101 -6.065 10.062 1.00 0.00 34 VAL A CA 19
ATOM 11894 C C . VAL A 1 34 ? -5.139 -7.203 10.384 1.00 0.00 34 VAL A C 19
ATOM 11895 O O . VAL A 1 34 ? -5.550 -8.263 10.855 1.00 0.00 34 VAL A O 19
ATOM 11908 N N . HIS A 1 35 ? -3.854 -6.975 10.127 1.00 0.00 35 HIS A N 19
ATOM 11909 C CA . HIS A 1 35 ? -2.832 -7.981 10.391 1.00 0.00 35 HIS A CA 19
ATOM 11910 C C . HIS A 1 35 ? -2.495 -8.037 11.878 1.00 0.00 35 HIS A C 19
ATOM 11911 O O . HIS A 1 35 ? -1.326 -8.003 12.263 1.00 0.00 35 HIS A O 19
ATOM 11925 N N . THR A 1 36 ? -3.528 -8.122 12.711 1.00 0.00 36 THR A N 19
ATOM 11926 C CA . THR A 1 36 ? -3.342 -8.180 14.155 1.00 0.00 36 THR A CA 19
ATOM 11927 C C . THR A 1 36 ? -3.879 -9.487 14.726 1.00 0.00 36 THR A C 19
ATOM 11928 O O . THR A 1 36 ? -3.363 -9.999 15.719 1.00 0.00 36 THR A O 19
ATOM 11939 N N . GLN A 1 37 ? -4.917 -10.022 14.092 1.00 0.00 37 GLN A N 19
ATOM 11940 C CA . GLN A 1 37 ? -5.524 -11.271 14.539 1.00 0.00 37 GLN A CA 19
ATOM 11941 C C . GLN A 1 37 ? -4.499 -12.400 14.550 1.00 0.00 37 GLN A C 19
ATOM 11942 O O . GLN A 1 37 ? -3.408 -12.266 13.997 1.00 0.00 37 GLN A O 19
ATOM 11956 N N . GLU A 1 38 ? -4.858 -13.513 15.182 1.00 0.00 38 GLU A N 19
ATOM 11957 C CA . GLU A 1 38 ? -3.969 -14.665 15.265 1.00 0.00 38 GLU A CA 19
ATOM 11958 C C . GLU A 1 38 ? -4.330 -15.709 14.213 1.00 0.00 38 GLU A C 19
ATOM 11959 O O . GLU A 1 38 ? -5.323 -16.426 14.347 1.00 0.00 38 GLU A O 19
ATOM 11971 N N . THR A 1 39 ? -3.518 -15.789 13.163 1.00 0.00 39 THR A N 19
ATOM 11972 C CA . THR A 1 39 ? -3.752 -16.742 12.086 1.00 0.00 39 THR A CA 19
ATOM 11973 C C . THR A 1 39 ? -2.475 -17.494 11.730 1.00 0.00 39 THR A C 19
ATOM 11974 O O . THR A 1 39 ? -1.415 -16.890 11.557 1.00 0.00 39 THR A O 19
ATOM 11985 N N . LEU A 1 40 ? -2.581 -18.813 11.619 1.00 0.00 40 LEU A N 19
ATOM 11986 C CA . LEU A 1 40 ? -1.433 -19.648 11.282 1.00 0.00 40 LEU A CA 19
ATOM 11987 C C . LEU A 1 40 ? -0.617 -19.022 10.155 1.00 0.00 40 LEU A C 19
ATOM 11988 O O . LEU A 1 40 ? -1.148 -18.280 9.329 1.00 0.00 40 LEU A O 19
ATOM 12004 N N . SER A 1 41 ? 0.676 -19.328 10.127 1.00 0.00 41 SER A N 19
ATOM 12005 C CA . SER A 1 41 ? 1.566 -18.794 9.103 1.00 0.00 41 SER A CA 19
ATOM 12006 C C . SER A 1 41 ? 1.017 -19.074 7.707 1.00 0.00 41 SER A C 19
ATOM 12007 O O . SER A 1 41 ? 0.365 -20.091 7.477 1.00 0.00 41 SER A O 19
ATOM 12015 N N . GLY A 1 42 ? 1.287 -18.162 6.778 1.00 0.00 42 GLY A N 19
ATOM 12016 C CA . GLY A 1 42 ? 0.813 -18.327 5.416 1.00 0.00 42 GLY A CA 19
ATOM 12017 C C . GLY A 1 42 ? 1.892 -18.845 4.486 1.00 0.00 42 GLY A C 19
ATOM 12018 O O . GLY A 1 42 ? 2.271 -20.015 4.531 1.00 0.00 42 GLY A O 19
ATOM 12022 N N . PRO A 1 43 ? 2.404 -17.960 3.617 1.00 0.00 43 PRO A N 19
ATOM 12023 C CA . PRO A 1 43 ? 3.452 -18.312 2.655 1.00 0.00 43 PRO A CA 19
ATOM 12024 C C . PRO A 1 43 ? 4.794 -18.575 3.330 1.00 0.00 43 PRO A C 19
ATOM 12025 O O . PRO A 1 43 ? 5.460 -19.570 3.043 1.00 0.00 43 PRO A O 19
ATOM 12036 N N . SER A 1 44 ? 5.186 -17.676 4.227 1.00 0.00 44 SER A N 19
ATOM 12037 C CA . SER A 1 44 ? 6.451 -17.809 4.940 1.00 0.00 44 SER A CA 19
ATOM 12038 C C . SER A 1 44 ? 6.561 -16.768 6.050 1.00 0.00 44 SER A C 19
ATOM 12039 O O . SER A 1 44 ? 5.854 -15.761 6.044 1.00 0.00 44 SER A O 19
ATOM 12047 N N . SER A 1 45 ? 7.453 -17.021 7.003 1.00 0.00 45 SER A N 19
ATOM 12048 C CA . SER A 1 45 ? 7.654 -16.108 8.123 1.00 0.00 45 SER A CA 19
ATOM 12049 C C . SER A 1 45 ? 9.019 -16.332 8.767 1.00 0.00 45 SER A C 19
ATOM 12050 O O . SER A 1 45 ? 9.329 -17.431 9.225 1.00 0.00 45 SER A O 19
ATOM 12058 N N . GLY A 1 46 ? 9.831 -15.280 8.799 1.00 0.00 46 GLY A N 19
ATOM 12059 C CA . GLY A 1 46 ? 11.153 -15.381 9.389 1.00 0.00 46 GLY A CA 19
ATOM 12060 C C . GLY A 1 46 ? 11.769 -14.024 9.668 1.00 0.00 46 GLY A C 19
ATOM 12061 O O . GLY A 1 46 ? 11.038 -13.037 9.733 1.00 0.00 46 GLY A O 19
ATOM 12066 N N . GLY A 1 1 ? -13.322 3.138 -26.316 1.00 0.00 1 GLY A N 20
ATOM 12067 C CA . GLY A 1 1 ? -12.724 3.872 -25.216 1.00 0.00 1 GLY A CA 20
ATOM 12068 C C . GLY A 1 1 ? -11.244 3.582 -25.062 1.00 0.00 1 GLY A C 20
ATOM 12069 O O . GLY A 1 1 ? -10.843 2.428 -24.909 1.00 0.00 1 GLY A O 20
ATOM 12073 N N . SER A 1 2 ? -10.429 4.631 -25.105 1.00 0.00 2 SER A N 20
ATOM 12074 C CA . SER A 1 2 ? -8.984 4.483 -24.975 1.00 0.00 2 SER A CA 20
ATOM 12075 C C . SER A 1 2 ? -8.464 5.262 -23.771 1.00 0.00 2 SER A C 20
ATOM 12076 O O . SER A 1 2 ? -7.426 5.919 -23.844 1.00 0.00 2 SER A O 20
ATOM 12084 N N . SER A 1 3 ? -9.195 5.184 -22.664 1.00 0.00 3 SER A N 20
ATOM 12085 C CA . SER A 1 3 ? -8.811 5.885 -21.444 1.00 0.00 3 SER A CA 20
ATOM 12086 C C . SER A 1 3 ? -8.265 4.909 -20.406 1.00 0.00 3 SER A C 20
ATOM 12087 O O . SER A 1 3 ? -8.790 3.810 -20.234 1.00 0.00 3 SER A O 20
ATOM 12095 N N . GLY A 1 4 ? -7.205 5.320 -19.716 1.00 0.00 4 GLY A N 20
ATOM 12096 C CA . GLY A 1 4 ? -6.604 4.472 -18.704 1.00 0.00 4 GLY A CA 20
ATOM 12097 C C . GLY A 1 4 ? -6.212 5.243 -17.459 1.00 0.00 4 GLY A C 20
ATOM 12098 O O . GLY A 1 4 ? -5.130 5.827 -17.396 1.00 0.00 4 GLY A O 20
ATOM 12102 N N . SER A 1 5 ? -7.095 5.247 -16.465 1.00 0.00 5 SER A N 20
ATOM 12103 C CA . SER A 1 5 ? -6.839 5.957 -15.218 1.00 0.00 5 SER A CA 20
ATOM 12104 C C . SER A 1 5 ? -6.509 4.979 -14.094 1.00 0.00 5 SER A C 20
ATOM 12105 O O . SER A 1 5 ? -7.389 4.561 -13.342 1.00 0.00 5 SER A O 20
ATOM 12113 N N . SER A 1 6 ? -5.234 4.619 -13.987 1.00 0.00 6 SER A N 20
ATOM 12114 C CA . SER A 1 6 ? -4.787 3.687 -12.958 1.00 0.00 6 SER A CA 20
ATOM 12115 C C . SER A 1 6 ? -4.760 4.361 -11.590 1.00 0.00 6 SER A C 20
ATOM 12116 O O . SER A 1 6 ? -5.454 3.941 -10.665 1.00 0.00 6 SER A O 20
ATOM 12124 N N . GLY A 1 7 ? -3.952 5.410 -11.469 1.00 0.00 7 GLY A N 20
ATOM 12125 C CA . GLY A 1 7 ? -3.848 6.126 -10.211 1.00 0.00 7 GLY A CA 20
ATOM 12126 C C . GLY A 1 7 ? -2.537 6.874 -10.077 1.00 0.00 7 GLY A C 20
ATOM 12127 O O . GLY A 1 7 ? -1.502 6.281 -9.772 1.00 0.00 7 GLY A O 20
ATOM 12131 N N . THR A 1 8 ? -2.578 8.183 -10.306 1.00 0.00 8 THR A N 20
ATOM 12132 C CA . THR A 1 8 ? -1.384 9.014 -10.212 1.00 0.00 8 THR A CA 20
ATOM 12133 C C . THR A 1 8 ? -0.853 9.053 -8.784 1.00 0.00 8 THR A C 20
ATOM 12134 O O . THR A 1 8 ? -1.514 8.596 -7.852 1.00 0.00 8 THR A O 20
ATOM 12145 N N . GLY A 1 9 ? 0.345 9.605 -8.617 1.00 0.00 9 GLY A N 20
ATOM 12146 C CA . GLY A 1 9 ? 0.944 9.694 -7.299 1.00 0.00 9 GLY A CA 20
ATOM 12147 C C . GLY A 1 9 ? 1.762 8.467 -6.949 1.00 0.00 9 GLY A C 20
ATOM 12148 O O . GLY A 1 9 ? 1.337 7.339 -7.197 1.00 0.00 9 GLY A O 20
ATOM 12152 N N . GLU A 1 10 ? 2.940 8.688 -6.373 1.00 0.00 10 GLU A N 20
ATOM 12153 C CA . GLU A 1 10 ? 3.821 7.589 -5.992 1.00 0.00 10 GLU A CA 20
ATOM 12154 C C . GLU A 1 10 ? 3.526 7.125 -4.569 1.00 0.00 10 GLU A C 20
ATOM 12155 O O . GLU A 1 10 ? 3.335 7.939 -3.665 1.00 0.00 10 GLU A O 20
ATOM 12167 N N . LYS A 1 11 ? 3.491 5.811 -4.377 1.00 0.00 11 LYS A N 20
ATOM 12168 C CA . LYS A 1 11 ? 3.221 5.236 -3.064 1.00 0.00 11 LYS A CA 20
ATOM 12169 C C . LYS A 1 11 ? 4.502 4.704 -2.429 1.00 0.00 11 LYS A C 20
ATOM 12170 O O . LYS A 1 11 ? 4.909 3.564 -2.656 1.00 0.00 11 LYS A O 20
ATOM 12189 N N . PRO A 1 12 ? 5.153 5.547 -1.613 1.00 0.00 12 PRO A N 20
ATOM 12190 C CA . PRO A 1 12 ? 6.396 5.182 -0.927 1.00 0.00 12 PRO A CA 20
ATOM 12191 C C . PRO A 1 12 ? 6.171 4.142 0.165 1.00 0.00 12 PRO A C 20
ATOM 12192 O O . PRO A 1 12 ? 7.070 3.366 0.491 1.00 0.00 12 PRO A O 20
ATOM 12203 N N . TYR A 1 13 ? 4.968 4.132 0.728 1.00 0.00 13 TYR A N 20
ATOM 12204 C CA . TYR A 1 13 ? 4.626 3.188 1.785 1.00 0.00 13 TYR A CA 20
ATOM 12205 C C . TYR A 1 13 ? 3.987 1.930 1.207 1.00 0.00 13 TYR A C 20
ATOM 12206 O O . TYR A 1 13 ? 3.290 1.983 0.194 1.00 0.00 13 TYR A O 20
ATOM 12224 N N . SER A 1 14 ? 4.230 0.797 1.859 1.00 0.00 14 SER A N 20
ATOM 12225 C CA . SER A 1 14 ? 3.681 -0.477 1.409 1.00 0.00 14 SER A CA 20
ATOM 12226 C C . SER A 1 14 ? 3.505 -1.437 2.582 1.00 0.00 14 SER A C 20
ATOM 12227 O O . SER A 1 14 ? 4.108 -1.259 3.641 1.00 0.00 14 SER A O 20
ATOM 12235 N N . CYS A 1 15 ? 2.675 -2.455 2.385 1.00 0.00 15 CYS A N 20
ATOM 12236 C CA . CYS A 1 15 ? 2.417 -3.444 3.424 1.00 0.00 15 CYS A CA 20
ATOM 12237 C C . CYS A 1 15 ? 3.164 -4.743 3.136 1.00 0.00 15 CYS A C 20
ATOM 12238 O O . CYS A 1 15 ? 2.981 -5.357 2.086 1.00 0.00 15 CYS A O 20
ATOM 12245 N N . ASN A 1 16 ? 4.007 -5.156 4.078 1.00 0.00 16 ASN A N 20
ATOM 12246 C CA . ASN A 1 16 ? 4.783 -6.381 3.925 1.00 0.00 16 ASN A CA 20
ATOM 12247 C C . ASN A 1 16 ? 4.089 -7.553 4.614 1.00 0.00 16 ASN A C 20
ATOM 12248 O O . ASN A 1 16 ? 4.732 -8.365 5.280 1.00 0.00 16 ASN A O 20
ATOM 12259 N N . VAL A 1 17 ? 2.773 -7.635 4.448 1.00 0.00 17 VAL A N 20
ATOM 12260 C CA . VAL A 1 17 ? 1.992 -8.708 5.052 1.00 0.00 17 VAL A CA 20
ATOM 12261 C C . VAL A 1 17 ? 1.081 -9.370 4.024 1.00 0.00 17 VAL A C 20
ATOM 12262 O O . VAL A 1 17 ? 1.046 -10.595 3.907 1.00 0.00 17 VAL A O 20
ATOM 12275 N N . CYS A 1 18 ? 0.344 -8.551 3.281 1.00 0.00 18 CYS A N 20
ATOM 12276 C CA . CYS A 1 18 ? -0.569 -9.056 2.262 1.00 0.00 18 CYS A CA 20
ATOM 12277 C C . CYS A 1 18 ? -0.181 -8.537 0.880 1.00 0.00 18 CYS A C 20
ATOM 12278 O O . CYS A 1 18 ? -0.171 -9.286 -0.096 1.00 0.00 18 CYS A O 20
ATOM 12285 N N . GLY A 1 19 ? 0.138 -7.248 0.805 1.00 0.00 19 GLY A N 20
ATOM 12286 C CA . GLY A 1 19 ? 0.522 -6.651 -0.460 1.00 0.00 19 GLY A CA 20
ATOM 12287 C C . GLY A 1 19 ? -0.305 -5.427 -0.798 1.00 0.00 19 GLY A C 20
ATOM 12288 O O . GLY A 1 19 ? -1.166 -5.473 -1.678 1.00 0.00 19 GLY A O 20
ATOM 12292 N N . LYS A 1 20 ? -0.047 -4.328 -0.097 1.00 0.00 20 LYS A N 20
ATOM 12293 C CA . LYS A 1 20 ? -0.773 -3.085 -0.326 1.00 0.00 20 LYS A CA 20
ATOM 12294 C C . LYS A 1 20 ? 0.185 -1.901 -0.407 1.00 0.00 20 LYS A C 20
ATOM 12295 O O . LYS A 1 20 ? 1.351 -2.008 -0.027 1.00 0.00 20 LYS A O 20
ATOM 12314 N N . ALA A 1 21 ? -0.314 -0.774 -0.902 1.00 0.00 21 ALA A N 20
ATOM 12315 C CA . ALA A 1 21 ? 0.497 0.431 -1.029 1.00 0.00 21 ALA A CA 20
ATOM 12316 C C . ALA A 1 21 ? -0.278 1.664 -0.579 1.00 0.00 21 ALA A C 20
ATOM 12317 O O . ALA A 1 21 ? -1.483 1.770 -0.807 1.00 0.00 21 ALA A O 20
ATOM 12324 N N . PHE A 1 22 ? 0.422 2.595 0.062 1.00 0.00 22 PHE A N 20
ATOM 12325 C CA . PHE A 1 22 ? -0.202 3.822 0.546 1.00 0.00 22 PHE A CA 20
ATOM 12326 C C . PHE A 1 22 ? 0.690 5.029 0.272 1.00 0.00 22 PHE A C 20
ATOM 12327 O O . PHE A 1 22 ? 1.911 4.904 0.173 1.00 0.00 22 PHE A O 20
ATOM 12344 N N . VAL A 1 23 ? 0.070 6.199 0.150 1.00 0.00 23 VAL A N 20
ATOM 12345 C CA . VAL A 1 23 ? 0.806 7.430 -0.111 1.00 0.00 23 VAL A CA 20
ATOM 12346 C C . VAL A 1 23 ? 1.432 7.979 1.166 1.00 0.00 23 VAL A C 20
ATOM 12347 O O . VAL A 1 23 ? 2.561 8.471 1.155 1.00 0.00 23 VAL A O 20
ATOM 12360 N N . LEU A 1 24 ? 0.693 7.890 2.266 1.00 0.00 24 LEU A N 20
ATOM 12361 C CA . LEU A 1 24 ? 1.175 8.376 3.554 1.00 0.00 24 LEU A CA 20
ATOM 12362 C C . LEU A 1 24 ? 1.380 7.223 4.530 1.00 0.00 24 LEU A C 20
ATOM 12363 O O . LEU A 1 24 ? 0.928 6.103 4.287 1.00 0.00 24 LEU A O 20
ATOM 12379 N N . SER A 1 25 ? 2.061 7.504 5.636 1.00 0.00 25 SER A N 20
ATOM 12380 C CA . SER A 1 25 ? 2.326 6.489 6.650 1.00 0.00 25 SER A CA 20
ATOM 12381 C C . SER A 1 25 ? 1.071 6.195 7.465 1.00 0.00 25 SER A C 20
ATOM 12382 O O . SER A 1 25 ? 0.763 5.039 7.757 1.00 0.00 25 SER A O 20
ATOM 12390 N N . ALA A 1 26 ? 0.349 7.250 7.831 1.00 0.00 26 ALA A N 20
ATOM 12391 C CA . ALA A 1 26 ? -0.873 7.106 8.611 1.00 0.00 26 ALA A CA 20
ATOM 12392 C C . ALA A 1 26 ? -1.830 6.117 7.955 1.00 0.00 26 ALA A C 20
ATOM 12393 O O . ALA A 1 26 ? -2.466 5.309 8.633 1.00 0.00 26 ALA A O 20
ATOM 12400 N N . HIS A 1 27 ? -1.929 6.186 6.631 1.00 0.00 27 HIS A N 20
ATOM 12401 C CA . HIS A 1 27 ? -2.810 5.296 5.883 1.00 0.00 27 HIS A CA 20
ATOM 12402 C C . HIS A 1 27 ? -2.360 3.845 6.020 1.00 0.00 27 HIS A C 20
ATOM 12403 O O . HIS A 1 27 ? -3.183 2.938 6.147 1.00 0.00 27 HIS A O 20
ATOM 12417 N N . LEU A 1 28 ? -1.049 3.632 5.991 1.00 0.00 28 LEU A N 20
ATOM 12418 C CA . LEU A 1 28 ? -0.488 2.291 6.111 1.00 0.00 28 LEU A CA 20
ATOM 12419 C C . LEU A 1 28 ? -0.785 1.698 7.485 1.00 0.00 28 LEU A C 20
ATOM 12420 O O . LEU A 1 28 ? -1.235 0.558 7.595 1.00 0.00 28 LEU A O 20
ATOM 12436 N N . ASN A 1 29 ? -0.533 2.480 8.529 1.00 0.00 29 ASN A N 20
ATOM 12437 C CA . ASN A 1 29 ? -0.775 2.033 9.896 1.00 0.00 29 ASN A CA 20
ATOM 12438 C C . ASN A 1 29 ? -2.206 1.529 10.058 1.00 0.00 29 ASN A C 20
ATOM 12439 O O . ASN A 1 29 ? -2.433 0.425 10.552 1.00 0.00 29 ASN A O 20
ATOM 12450 N N . GLN A 1 30 ? -3.166 2.347 9.638 1.00 0.00 30 GLN A N 20
ATOM 12451 C CA . GLN A 1 30 ? -4.575 1.984 9.737 1.00 0.00 30 GLN A CA 20
ATOM 12452 C C . GLN A 1 30 ? -4.837 0.633 9.079 1.00 0.00 30 GLN A C 20
ATOM 12453 O O . GLN A 1 30 ? -5.687 -0.135 9.530 1.00 0.00 30 GLN A O 20
ATOM 12467 N N . HIS A 1 31 ? -4.101 0.349 8.009 1.00 0.00 31 HIS A N 20
ATOM 12468 C CA . HIS A 1 31 ? -4.253 -0.911 7.289 1.00 0.00 31 HIS A CA 20
ATOM 12469 C C . HIS A 1 31 ? -3.740 -2.080 8.124 1.00 0.00 31 HIS A C 20
ATOM 12470 O O . HIS A 1 31 ? -4.473 -3.032 8.394 1.00 0.00 31 HIS A O 20
ATOM 12484 N N . LEU A 1 32 ? -2.477 -2.002 8.529 1.00 0.00 32 LEU A N 20
ATOM 12485 C CA . LEU A 1 32 ? -1.865 -3.054 9.333 1.00 0.00 32 LEU A CA 20
ATOM 12486 C C . LEU A 1 32 ? -2.831 -3.554 10.402 1.00 0.00 32 LEU A C 20
ATOM 12487 O O . LEU A 1 32 ? -2.743 -4.699 10.845 1.00 0.00 32 LEU A O 20
ATOM 12503 N N . ARG A 1 33 ? -3.754 -2.689 10.810 1.00 0.00 33 ARG A N 20
ATOM 12504 C CA . ARG A 1 33 ? -4.738 -3.043 11.826 1.00 0.00 33 ARG A CA 20
ATOM 12505 C C . ARG A 1 33 ? -5.333 -4.421 11.549 1.00 0.00 33 ARG A C 20
ATOM 12506 O O . ARG A 1 33 ? -5.410 -5.266 12.441 1.00 0.00 33 ARG A O 20
ATOM 12527 N N . VAL A 1 34 ? -5.753 -4.640 10.307 1.00 0.00 34 VAL A N 20
ATOM 12528 C CA . VAL A 1 34 ? -6.341 -5.914 9.913 1.00 0.00 34 VAL A CA 20
ATOM 12529 C C . VAL A 1 34 ? -5.436 -7.079 10.296 1.00 0.00 34 VAL A C 20
ATOM 12530 O O . VAL A 1 34 ? -5.911 -8.155 10.662 1.00 0.00 34 VAL A O 20
ATOM 12543 N N . HIS A 1 35 ? -4.128 -6.858 10.210 1.00 0.00 35 HIS A N 20
ATOM 12544 C CA . HIS A 1 35 ? -3.154 -7.890 10.549 1.00 0.00 35 HIS A CA 20
ATOM 12545 C C . HIS A 1 35 ? -2.832 -7.864 12.041 1.00 0.00 35 HIS A C 20
ATOM 12546 O O . HIS A 1 35 ? -1.670 -7.947 12.438 1.00 0.00 35 HIS A O 20
ATOM 12560 N N . THR A 1 36 ? -3.870 -7.747 12.863 1.00 0.00 36 THR A N 20
ATOM 12561 C CA . THR A 1 36 ? -3.698 -7.708 14.310 1.00 0.00 36 THR A CA 20
ATOM 12562 C C . THR A 1 36 ? -4.001 -9.065 14.936 1.00 0.00 36 THR A C 20
ATOM 12563 O O . THR A 1 36 ? -3.416 -9.432 15.955 1.00 0.00 36 THR A O 20
ATOM 12574 N N . GLN A 1 37 ? -4.917 -9.805 14.320 1.00 0.00 37 GLN A N 20
ATOM 12575 C CA . GLN A 1 37 ? -5.296 -11.122 14.819 1.00 0.00 37 GLN A CA 20
ATOM 12576 C C . GLN A 1 37 ? -4.659 -12.225 13.981 1.00 0.00 37 GLN A C 20
ATOM 12577 O O . GLN A 1 37 ? -4.269 -12.001 12.836 1.00 0.00 37 GLN A O 20
ATOM 12591 N N . GLU A 1 38 ? -4.556 -13.417 14.561 1.00 0.00 38 GLU A N 20
ATOM 12592 C CA . GLU A 1 38 ? -3.964 -14.555 13.867 1.00 0.00 38 GLU A CA 20
ATOM 12593 C C . GLU A 1 38 ? -4.483 -14.649 12.435 1.00 0.00 38 GLU A C 20
ATOM 12594 O O . GLU A 1 38 ? -5.564 -14.150 12.120 1.00 0.00 38 GLU A O 20
ATOM 12606 N N . THR A 1 39 ? -3.705 -15.293 11.571 1.00 0.00 39 THR A N 20
ATOM 12607 C CA . THR A 1 39 ? -4.084 -15.451 10.173 1.00 0.00 39 THR A CA 20
ATOM 12608 C C . THR A 1 39 ? -3.774 -16.859 9.675 1.00 0.00 39 THR A C 20
ATOM 12609 O O . THR A 1 39 ? -2.821 -17.493 10.130 1.00 0.00 39 THR A O 20
ATOM 12620 N N . LEU A 1 40 ? -4.584 -17.342 8.740 1.00 0.00 40 LEU A N 20
ATOM 12621 C CA . LEU A 1 40 ? -4.395 -18.676 8.179 1.00 0.00 40 LEU A CA 20
ATOM 12622 C C . LEU A 1 40 ? -4.354 -19.729 9.282 1.00 0.00 40 LEU A C 20
ATOM 12623 O O . LEU A 1 40 ? -3.551 -20.660 9.234 1.00 0.00 40 LEU A O 20
ATOM 12639 N N . SER A 1 41 ? -5.225 -19.575 10.274 1.00 0.00 41 SER A N 20
ATOM 12640 C CA . SER A 1 41 ? -5.287 -20.511 11.389 1.00 0.00 41 SER A CA 20
ATOM 12641 C C . SER A 1 41 ? -5.011 -21.936 10.919 1.00 0.00 41 SER A C 20
ATOM 12642 O O . SER A 1 41 ? -5.349 -22.307 9.796 1.00 0.00 41 SER A O 20
ATOM 12650 N N . GLY A 1 42 ? -4.393 -22.731 11.788 1.00 0.00 42 GLY A N 20
ATOM 12651 C CA . GLY A 1 42 ? -4.081 -24.106 11.444 1.00 0.00 42 GLY A CA 20
ATOM 12652 C C . GLY A 1 42 ? -5.321 -24.923 11.140 1.00 0.00 42 GLY A C 20
ATOM 12653 O O . GLY A 1 42 ? -5.525 -25.387 10.018 1.00 0.00 42 GLY A O 20
ATOM 12657 N N . PRO A 1 43 ? -6.175 -25.110 12.157 1.00 0.00 43 PRO A N 20
ATOM 12658 C CA . PRO A 1 43 ? -7.416 -25.879 12.018 1.00 0.00 43 PRO A CA 20
ATOM 12659 C C . PRO A 1 43 ? -8.448 -25.162 11.154 1.00 0.00 43 PRO A C 20
ATOM 12660 O O . PRO A 1 43 ? -8.819 -24.021 11.432 1.00 0.00 43 PRO A O 20
ATOM 12671 N N . SER A 1 44 ? -8.908 -25.838 10.106 1.00 0.00 44 SER A N 20
ATOM 12672 C CA . SER A 1 44 ? -9.896 -25.264 9.200 1.00 0.00 44 SER A CA 20
ATOM 12673 C C . SER A 1 44 ? -11.150 -24.841 9.960 1.00 0.00 44 SER A C 20
ATOM 12674 O O . SER A 1 44 ? -11.809 -25.662 10.597 1.00 0.00 44 SER A O 20
ATOM 12682 N N . SER A 1 45 ? -11.473 -23.554 9.886 1.00 0.00 45 SER A N 20
ATOM 12683 C CA . SER A 1 45 ? -12.645 -23.020 10.570 1.00 0.00 45 SER A CA 20
ATOM 12684 C C . SER A 1 45 ? -12.996 -21.632 10.043 1.00 0.00 45 SER A C 20
ATOM 12685 O O . SER A 1 45 ? -12.124 -20.779 9.879 1.00 0.00 45 SER A O 20
ATOM 12693 N N . GLY A 1 46 ? -14.280 -21.412 9.779 1.00 0.00 46 GLY A N 20
ATOM 12694 C CA . GLY A 1 46 ? -14.725 -20.127 9.273 1.00 0.00 46 GLY A CA 20
ATOM 12695 C C . GLY A 1 46 ? -15.437 -20.243 7.940 1.00 0.00 46 GLY A C 20
ATOM 12696 O O . GLY A 1 46 ? -16.556 -20.754 7.901 1.00 0.00 46 GLY A O 20
#

Secondary structure (DSSP, 8-state):
--S----SS--SEEETTTTEEESSHHHHHHHHHHHSS--SSS----

Sequence (46 aa):
GSSGSSGTGEKPYSCNVCGKAFVLSAHLNQHLRVHTQETLSGPSSGGSSGSSGTGEKPYSCNVCGKAFVLSAHLNQHLRVHTQETLSGPSSGGSSGSSGTGEKPYSCNVCGKAFVLSAHLNQHLRVHTQETLSGPSSGGSSGSSGTGEKPYSCNVCGKAFVLSAHLNQHLRVHTQETLSGPSSGGSSGSSGTGEKPYSCNVCGKAFVLSAHLNQHLRVHTQETLSGPSSGGSSGSSGTGEKPYSCNVCGKAFVLSAHLNQHLRVHTQETLSGPSSGGSSGSSGTGEKPYSCNVCGKAFVLSAHLNQHLRVHTQETLSGPSSGGSSGSSGTGEKPYSCNVCGKAFVLSAHLNQHLRVHTQETLSGPSSGGSSGSSGTGEKPYSCNVCGKAFVLSAHLNQHLRVHTQETLSGPSSGGSSGSSGTGEKPYSCNVCGKAFVLSAHLNQHLRVHTQETLSGPSSGGSSGSSGTGEKPYSCNVCGKAFVLSAHLNQHLRVHTQETLSGPSSGGSSGSSGTGEKPYSCNVCGKAFVLSAHLNQHLRVHTQETLSGPSSGGSSGSSGTGEKPYSCNVCGKAFVLSAHLNQHLRVHTQETLSGPSSGGSSGSSGTGEKPYSCNVCGKAFVLSAHLNQHLRVHTQETLSGPSSGGSSGSSGTGEKPYSCNVCGKAFVLSAHLNQHLRVHTQETLSGPSSGGSSGSSGTGEKPYSCNVCGKAFVLSAHLNQHLRVHTQETLSGPSSGGSSGSSGTGEKPYSCNVCGKAFVLSAHLNQHLRVHTQETLSGPSSGGSSGSSGTGEKPYSCNVCGKAFVLSAHLNQHLRVHTQETLSGPSSGGSSGSSGTGEKPYSCNVCGKAFVLSAHLNQHLRVHTQETLSGPSSGGSSGSSGTGEKPYSCNVCGKAFVLSAHLNQHLRVHTQETLSGPSSG

Organism: Homo sapiens (NCBI:txid9606)

Radius of gyration: 13.13 Å; Cα contacts (8 Å, |Δi|>4): 35; chains: 1; bounding box: 14×26×37 Å

CATH classification: 3.30.160.60

Solvent-accessible surface area: 4125 Å² total; per-residue (Å²): 136,122,97,75,114,117,73,143,64,157,78,106,72,53,6,140,82,87,64,109,42,24,90,95,48,65,95,24,88,119,37,46,148,91,37,87,109,170,84,180,102,48,143,73,81,104

Foldseek 3Di:
DPDDPDDDADFPDWDPPPTGTDNDPVVVVVVCVVVPDDPPDDDDDD

InterPro domains:
  IPR001909 Krueppel-associated box [PF01352] (6-46)
  IPR001909 Krueppel-associated box [PS50805] (6-75)
  IPR001909 Krueppel-associated box [SM00349] (6-64)
  IPR001909 Krueppel-associated box [cd07765] (6-45)
  IPR013087 Zinc finger C2H2-type [PF00096] (209-231)
  IPR013087 Zinc finger C2H2-type [PF00096] (320-342)
  IPR013087 Zinc finger C2H2-type [PF00096] (347-369)
  IPR013087 Zinc finger C2H2-type [PF00096] (376-397)
  IPR013087 Zinc finger C2H2-type [PF00096] (431-453)
  IPR013087 Zinc finger C2H2-type [PF00096] (459-481)
  IPR013087 Zinc finger C2H2-type [PF00096] (487-509)
  IPR013087 Zinc finger C2H2-type [PF00096] (591-613)
  IPR013087 Zinc finger C2H2-type [PF00096] (646-668)
  IPR013087 Zinc finger C2H2-type [PF00096] (674-696)
  IPR013087 Zinc finger C2H2-type [PF00096] (703-724)
  IPR013087 Zinc finger C2H2-type [PF00096] (730-752)
  IPR013087 Zinc finger C2H2-type [PF00096] (758-780)
  IPR013087 Zinc finger C2H2-type [PF00096] (786-808)
  IPR013087 Zinc finger C2H2-type [PF00096] (814-836)
  IPR013087 Zinc finger C2H2-type [PS00028] (211-231)

Nearest PDB structures (foldseek):
  2eoz-assembly1_A  TM=6.336E-01  e=1.090E-05  Homo sapiens
  2eme-assembly1_A  TM=5.998E-01  e=4.337E-04  Homo sapiens
  2emh-assembly1_A  TM=6.446E-01  e=2.736E-03  Homo sapiens
  2epw-assembly1_A  TM=6.374E-01  e=6.402E-03  Homo sapiens
  2emg-assembly1_A  TM=5.362E-01  e=1.211E-02  Homo sapiens

GO terms:
  GO:0005515 protein binding (F, IPI)
  GO:0005654 nucleoplasm (C, TAS)
  GO:0005654 nucleoplasm (C, IDA)
  GO:0015030 Cajal body (C, IDA)
  GO:0006398 mRNA 3'-end processing by stem-loop binding and cleavage (P, IDA)